Protein 1F3U (pdb70)

B-factor: mean 44.82, std 16.48, range [5.0, 97.77]

Secondary structure (DSSP, 8-state):
--TTBEE-HHHHTT-EEEEEEEEHHHHHHHTT--TT-EEEEEEEEEETTEEEEEEEE-HHHHT---TT---STT-SPPEEEEEEE--TTSEEEEEEEETT--EEEEEEEEEEEEEPP-/--S--EEEEEEEE--S--SEEEEEEEE-GGG---GGG-S-EEEEE--GGGG--EEEE----GGG--S--EEEE-----TTSSPEEEEESSTTS-EEEEEE-----SSEEEEEEEE-TTS-EEEEEEEEEEEEEEGGG--/--TTB-B-HHHHTT-EEEEEEEEHHHHHHHTT--TT-EEEEEEEEEETTEEEEEEEE-HHHHT---TT---SS-----EEEEEEE--TTEEEEEEEEESS--EEEEEEEEEEEEE---/---EEEEEEEE--S--SEEEEEEEEEGGG---GGG-S-EEEEE--TTS--EEEEE----PPPPGGG--EEEEE-PPPGGGSPEEEEESTTTS-EEEEEEPP----SEEEEEEEE-TTS-EEEEEEEEEEEEEEGGG-----HHHHHHHHHHH-/--TTBEE-HHHHTT-EEEEEEEEHHHHHHHTTS-TT-EEEEEEEEEETTEEEEEEEE-HHHHT---TT---SS--PPPEEEEEEE---SEEEEEEEEETT--EEEEEEEEEEEEE---/--SS---EEEEEE--SS-SEEEEEEEEEGGG---GGG-S-EEEEE--S--EEEEEEE----S--SS---EEEEEEE--GGGSPEEEEESSTTS-EEEEEEPP----SEEEEEEEE-TTS-EEEEEEEEEEEEEEGGG----SHHHHHHHHHHH-/--TTBEE-HHHHTT-EEEEEEEEHHHHHHHTT-BTTTEEEEEEEEEETTEEEEEEEE-HHHHT---TT---SS--PPPPEEEEEE--TTEEEEEEEE-TT--EEEEEEEEEEEEEPP-/-----EEEEEE--SS---EEEEEEEEGGG---GGG-S-EEEEE--GGGS--EEEE----GGG--SPPEEEE-----TTTSPEEEEESSTTS-EEEEEE-----SSEEEEEEEE-TTS-EEEEEEEEEEEEEEGGG--

Solvent-accessible surface area: 64805 Å² total; per-residue (Å²): 132,117,226,19,60,2,51,17,88,6,4,102,134,114,55,36,3,37,0,0,50,0,7,58,105,1,14,65,20,5,66,70,1,56,26,109,8,68,0,4,84,0,78,23,2,120,36,178,85,120,58,73,4,3,2,40,26,40,127,95,6,18,88,73,79,105,39,10,18,59,47,39,99,58,70,68,63,161,85,8,56,18,66,76,65,98,35,67,68,62,41,1,0,0,0,2,51,18,89,92,108,105,9,9,0,44,0,33,5,86,45,39,1,23,3,94,77,86,123,62,130,93,79,110,58,56,84,51,53,0,39,16,23,99,48,58,99,77,105,26,6,0,0,2,2,80,56,74,24,162,22,83,18,74,88,8,117,100,2,69,1,55,60,25,94,78,78,81,179,84,130,82,128,83,84,169,271,122,140,209,136,102,40,175,192,110,94,122,29,108,48,86,92,68,59,93,53,78,94,22,23,8,38,0,61,4,48,30,168,119,22,109,57,1,38,0,88,67,81,56,70,95,47,110,118,26,29,57,22,0,2,26,106,22,151,103,27,5,16,36,0,14,70,29,100,29,23,6,61,1,35,24,65,102,178,54,281,126,127,214,16,74,1,36,16,69,6,20,108,137,66,51,19,4,14,0,0,56,0,6,58,70,0,12,121,41,5,65,78,5,57,23,147,8,77,0,5,88,0,71,4,1,32,43,139,85,146,62,66,12,8,2,37,18,49,137,92,10,32,101,78,83,101,184,78,31,162,55,114,98,109,102,82,80,102,97,1,62,18,56,82,72,108,33,54,68,58,39,0,4,2,0,1,60,21,94,90,108,109,18,13,2,45,1,38,6,81,44,30,1,28,3,111,81,70,178,97,83,59,65,31,92,30,45,0,40,19,22,111,78,65,90,71,97,19,7,0,0,2,1,79,54,85,22,160,20,48,34,57,62,8,110,89,2,61,1,59,70,28,105,100,42,107,93,15,140,46,120,92,91,105,167,267,108,164,217,57,110,78,202,169,76,118,105,26,122,54,74,40,98,19,140,85,68,17,8,23,8,40,0,70,2,26,28,131,58,32,102,59,1,23,0,69,53,97,61,70,127,123,92,116,34,36,68,23,0,2,27,71,22,103,89,28,7,0,34,0,15,77,28,99,25,28,2,60,1,33,23,63,104,172,43,168,129,63,68,79,121,38,5,49,72,35,47,104,178,59,125,80,112,222,19,47,1,52,18,80,13,5,90,108,123,31,37,8,47,0,0,43,0,7,62,77,0,12,76,48,4,61,81,8,41,23,110,1,98,0,4,94,0,50,27,19,161,64,186,71,175,62,111,8,9,2,28,14,49,117,121,13,19,109,88,76,76,12,19,31,109,73,77,81,155,96,80,34,131,94,3,62,18,73,76,74,94,36,58,60,59,40,0,0,3,0,2,49,17,94,77,103,91,12,30,1,46,0,28,6,90,50,35,2,29,3,102,74,51,123,90,126,98,126,135,38,69,93,57,51,0,27,15,24,98,112,65,92,68,120,21,4,0,0,2,2,79,47,82,28,170,20,80,25,75,83,11,130,101,1,67,1,54,65,41,88,84,55,110,126,19,146,54,122,92,79,151,276,127,155,170,46,96,94,193,158,58,114,110,27,119,56,86,46,94,20,84,86,104,29,8,18,8,41,0,79,2,50,30,186,117,21,106,57,1,33,0,57,52,95,54,70,117,101,74,112,11,32,49,20,0,4,35,98,14,88,66,12,9,7,10,0,15,73,29,100,26,26,3,60,1,35,16,78,106,164,55,181,39,146,74,88,138,64,15,46,63,41,29,104,168,46,63,89,113,224,14,57,3,58,17,70,9,9,104,108,49,59,11,4,13,0,0,48,0,5,55,101,0,16,110,28,4,64,100,8,90,80,149,0,79,0,4,100,0,62,10,2,68,67,180,89,121,44,72,9,8,1,29,22,42,136,93,6,29,100,72,77,117,184,82,21,153,79,108,77,166,50,73,70,151,90,10,65,17,55,78,72,91,52,62,58,59,44,1,0,1,0,1,38,19,88,84,100,123,13,26,3,52,1,29,6,62,52,40,1,24,4,107,78,91,179,109,118,129,45,44,107,16,46,0,13,14,20,120,114,54,94,83,85,23,6,0,0,2,1,77,57,84,25,146,25,52,22,66,84,6,112,77,2,66,1,53,70,39,88,77,115,130,182,46,129,88,94,85,98,160,259,105,128,221,156,123,47,225,201,122,115,128,28,101,71,98,90,171,123,124,85,77,52,19,27,9,35,0,65,4,25,32,183,32,20,105,58,0,53,0,87,80,65,84,39,85,126,130,113,24,43,42,21,1,1,30,68,11,84,51,35,4,0,22,0,15,72,28,93,33,23,6,64,1,38,21,68,106,184,49,282

GO terms:
  GO:0006366 transcription by RNA polymerase II (P, IMP)
  GO:0005515 protein binding (F, IPI)
  GO:0006366 transcription by RNA polymerase II (P, TAS)
  GO:0006368 transcription elongation by RNA polymerase II (P, TAS)
  GO:0005654 nucleoplasm (C, TAS)
  GO:0005654 nucleoplasm (C, IDA)
  GO:0015630 microtubule cytoskeleton (C, IDA)
  GO:0045944 positive regulation of transcription by RNA polymerase II (P, IDA)
  GO:0006367 transcription initiation at RNA polymerase II promoter (P, IDA)
  GO:0006368 transcription elongation by RNA polymerase II (P, IDA)
  GO:0005634 nucleus (C, IDA)
  GO:0005634 nucleus (C, HDA)

Organism: Homo sapiens (NCBI:txid9606)

Sequence (1055 aa):
AERGELDLTGAKQNTGVWLVKVPKYLSQQWAKASGRGEVGKLRIAKTQGRTEVSFTLNEDLANIHDIGGKPASVSAPREHPFVLQSVGGQTLTVFTESSSDKLSLEGIVVQRAECRPAGPSSQNVTEYVVRVPKNTTKKYNIMAFNAADKVNFATWNQARLERDLSNKKIYQEEEMRKLREEARRKKYGIVLKEFRPEDQPWLLRVNGKSGRKFKGIKKGGVTENTSYYIFTQCPDGAFEAFPVHNWYNFTPLARHRAERGELDLTGAKQNTGVWLVKVPKYLSQQWAKASGRGEVGKLRIAKTQGRTEVSFTLNEDLANIHDIGGKPASVSAPREHPFVLQSVGGQTLTVFTESSSDKLSLEGIVVQRAECRPASSQNVTEYVVRVPKNTTKKYNIMAFNAADKVNFATWNQARLERDLSNKKIYQEEEMPRKLREEARRKKYGIVLKEFRPEDQPWLLRVNGKSGRKFKGIKKGGVTENTSYYIFTQCPDGAFEAFPVHNWYNFTPLARHRTLTAEEAEEEWERRNAERGELDLTGAKQNTGVWLVKVPKYLSQQWAKASGRGEVGKLRIAKTQGRTEVSFTLNEDLANIHDIGGKPASVSAPREHPFVLQSVGGQTLTVFTESSSDKLSLEGIVVQRAECRPAGPSSQNNVVTTEYVVRVPKNTTKKYNIMAFNAADKVNFATWNQARLERDLSNKKIYQEEEMRKLREEARRKKYGIVLKEFRPEDQPWLLRVNGKSGRKFKGIKKGGVTENTSYYIFTQCPDGAFEAFPVHNWYNFTPLARHRTLTAEEAEEEWERRNAERGELDLTGAKQNTGVWLVKVPKYLSQQWAKASGRGEVGKLRIAKTQGRTEVSFTLNEDLANIHDIGGKPASVSAPREHPFVLQSVGGQTLTVFTESSSDKLSLEGIVVQRAECRPASSQNNVVTTEYVVRVPKNTTKKYNIMAFNAADKVNFATWNQARLERDLSNKKIYQEEEMRKLREEARRKKYGIVLKEFRPEDQPWLLRVNGKSGRKFKGIKKGGVTENTSYYIFTQCPDGAFEAFPVHNWYNFTPLARHR

Radius of gyration: 37.7 Å; Cα contacts (8 Å, |Δi|>4): 2189; chains: 8; bounding box: 87×110×132 Å

Nearest PDB structures (foldseek):
  1f3u-assembly4_H  TM=9.621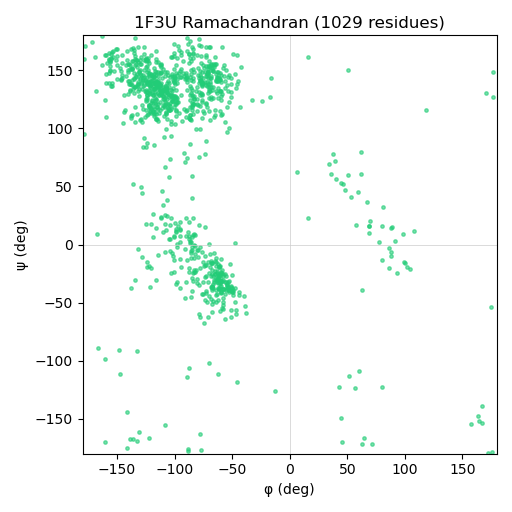E-01  e=4.665E-24  Homo sapiens
  1f3u-assembly3_F  TM=8.994E-01  e=5.515E-24  Homo sapiens
  1f3u-assembly2_D  TM=9.183E-01  e=1.255E-22  Homo sapiens
  8wak-assembly1_S  TM=7.676E-01  e=7.474E-18  Homo sapiens
  5sva-assembly1_f  TM=9.034E-01  e=1.538E-09  Saccharomyces cerevisiae

Structure (mmCIF, N/CA/C/O backbone):
data_1F3U
#
_entry.id   1F3U
#
_cell.length_a   48.015
_cell.length_b   72.290
_cell.length_c   82.266
_cell.angle_alpha   104.51
_cell.angle_beta   93.32
_cell.angle_gamma   104.32
#
_symmetry.space_group_name_H-M   'P 1'
#
loop_
_entity.id
_entity.type
_entity.pdbx_description
1 polymer 'TRANSCRIPTION INITIATION FACTOR IIF, BETA SUBUNIT'
2 polymer 'TRANSCRIPTION INITIATION FACTOR IIF, ALPHA SUBUNIT'
3 water water
#
loop_
_atom_site.group_PDB
_atom_site.id
_atom_site.type_symbol
_atom_site.label_atom_id
_atom_site.label_alt_id
_atom_site.label_comp_id
_atom_site.label_asym_id
_atom_site.label_entity_id
_atom_site.label_seq_id
_atom_site.pdbx_PDB_ins_code
_atom_site.Cartn_x
_atom_site.Cartn_y
_atom_site.Cartn_z
_atom_site.occupancy
_atom_site.B_iso_or_equiv
_atom_site.auth_seq_id
_atom_site.auth_comp_id
_atom_site.auth_asym_id
_atom_site.auth_atom_id
_atom_site.pdbx_PDB_model_num
ATOM 1 N N . ALA A 1 1 ? 11.706 -18.017 6.143 1.00 62.10 2 ALA A N 1
ATOM 2 C CA . ALA A 1 1 ? 11.884 -16.593 5.735 1.00 54.89 2 ALA A CA 1
ATOM 3 C C . ALA A 1 1 ? 13.243 -16.367 5.078 1.00 51.58 2 ALA A C 1
ATOM 4 O O . ALA A 1 1 ? 14.173 -15.867 5.710 1.00 58.49 2 ALA A O 1
ATOM 6 N N . GLU A 1 2 ? 13.357 -16.730 3.806 1.00 41.08 3 GLU A N 1
ATOM 7 C CA . GLU A 1 2 ? 14.612 -16.549 3.090 1.00 40.34 3 GLU A CA 1
ATOM 8 C C . GLU A 1 2 ? 14.619 -15.255 2.287 1.00 37.13 3 GLU A C 1
ATOM 9 O O . GLU A 1 2 ? 13.582 -14.623 2.102 1.00 37.15 3 GLU A O 1
ATOM 15 N N . ARG A 1 3 ? 15.796 -14.873 1.809 1.00 35.48 4 ARG A N 1
ATOM 16 C CA . ARG A 1 3 ? 15.944 -13.663 1.010 1.00 37.43 4 ARG A CA 1
ATOM 17 C C . ARG A 1 3 ? 15.082 -13.761 -0.253 1.00 36.14 4 ARG A C 1
ATOM 18 O O . ARG A 1 3 ? 15.114 -14.777 -0.946 1.00 33.73 4 ARG A O 1
ATOM 26 N N . GLY A 1 4 ? 14.318 -12.708 -0.539 1.00 34.11 5 GLY A N 1
ATOM 27 C CA . GLY A 1 4 ? 13.480 -12.690 -1.728 1.00 32.82 5 GLY A CA 1
ATOM 28 C C . GLY A 1 4 ? 12.089 -13.277 -1.566 1.00 36.95 5 GLY A C 1
ATOM 29 O O . GLY A 1 4 ? 11.267 -13.212 -2.485 1.00 32.72 5 GLY A O 1
ATOM 30 N N . GLU A 1 5 ? 11.811 -13.857 -0.407 1.00 30.36 6 GLU A N 1
ATOM 31 C CA . GLU A 1 5 ? 10.499 -14.444 -0.176 1.00 28.99 6 GLU A CA 1
ATOM 32 C C . GLU A 1 5 ? 9.499 -13.443 0.405 1.00 35.32 6 GLU A C 1
ATOM 33 O O . GLU A 1 5 ? 9.852 -12.590 1.227 1.00 39.77 6 GLU A O 1
ATOM 39 N N . LEU A 1 6 ? 8.250 -13.553 -0.036 1.00 31.93 7 LEU A N 1
ATOM 40 C CA . LEU A 1 6 ? 7.179 -12.683 0.442 1.00 37.35 7 LEU A CA 1
ATOM 41 C C . LEU A 1 6 ? 6.352 -13.391 1.522 1.00 36.48 7 LEU A C 1
ATOM 42 O O . LEU A 1 6 ? 5.707 -14.407 1.246 1.00 37.94 7 LEU A O 1
ATOM 47 N N . ASP A 1 7 ? 6.374 -12.860 2.745 1.00 33.81 8 ASP A N 1
ATOM 48 C CA . ASP A 1 7 ? 5.601 -13.449 3.848 1.00 34.76 8 ASP A CA 1
ATOM 49 C C . ASP A 1 7 ? 4.117 -13.233 3.547 1.00 42.91 8 ASP A C 1
ATOM 50 O O . ASP A 1 7 ? 3.682 -12.099 3.358 1.00 38.76 8 ASP A O 1
ATOM 55 N N . LEU A 1 8 ? 3.338 -14.314 3.537 1.00 36.21 9 LEU A N 1
ATOM 56 C CA . LEU A 1 8 ? 1.920 -14.233 3.176 1.00 38.52 9 LEU A CA 1
ATOM 57 C C . LEU A 1 8 ? 0.846 -14.262 4.271 1.00 47.44 9 LEU A C 1
ATOM 58 O O . LEU A 1 8 ? -0.336 -14.056 3.983 1.00 43.64 9 LEU A O 1
ATOM 63 N N . THR A 1 9 ? 1.247 -14.507 5.511 1.00 48.76 10 THR A N 1
ATOM 64 C CA . THR A 1 9 ? 0.302 -14.582 6.625 1.00 54.92 10 THR A CA 1
ATOM 65 C C . THR A 1 9 ? -0.837 -13.560 6.571 1.00 51.23 10 THR A C 1
ATOM 66 O O . THR A 1 9 ? -2.011 -13.926 6.646 1.00 54.86 10 THR A O 1
ATOM 70 N N . GLY A 1 10 ? -0.486 -12.285 6.433 1.00 46.60 11 GLY A N 1
ATOM 71 C CA . GLY A 1 10 ? -1.487 -11.235 6.393 1.00 45.15 11 GLY A CA 1
ATOM 72 C C . GLY A 1 10 ? -2.639 -11.414 5.422 1.00 42.67 11 GLY A C 1
ATOM 73 O O . GLY A 1 10 ? -3.806 -11.387 5.819 1.00 49.41 11 GLY A O 1
ATOM 74 N N . ALA A 1 11 ? -2.315 -11.597 4.147 1.00 49.08 12 ALA A N 1
ATOM 75 C CA . ALA A 1 11 ? -3.330 -11.759 3.112 1.00 51.49 12 ALA A CA 1
ATOM 76 C C . ALA A 1 11 ? -4.279 -12.926 3.352 1.00 55.01 12 ALA A C 1
ATOM 77 O O . ALA A 1 11 ? -5.495 -12.767 3.269 1.00 50.72 12 ALA A O 1
ATOM 79 N N . LYS A 1 12 ? -3.724 -14.099 3.646 1.00 54.59 13 LYS A N 1
ATOM 80 C CA . LYS A 1 12 ? -4.540 -15.285 3.875 1.00 61.28 13 LYS A CA 1
ATOM 81 C C . LYS A 1 12 ? -5.248 -15.250 5.224 1.00 63.38 13 LYS A C 1
ATOM 82 O O . LYS A 1 12 ? -6.210 -15.988 5.442 1.00 67.82 13 LYS A O 1
ATOM 88 N N . GLN A 1 13 ? -4.762 -14.410 6.135 1.00 60.64 14 GLN A N 1
ATOM 89 C CA . GLN A 1 13 ? -5.401 -14.268 7.442 1.00 59.03 14 GLN A CA 1
ATOM 90 C C . GLN A 1 13 ? -6.594 -13.357 7.195 1.00 56.37 14 GLN A C 1
ATOM 91 O O . GLN A 1 13 ? -7.454 -13.184 8.054 1.00 60.32 14 GLN A O 1
ATOM 97 N N . ASN A 1 14 ? -6.624 -12.776 6.000 1.00 46.33 15 ASN A N 1
ATOM 98 C CA . ASN A 1 14 ? -7.681 -11.866 5.594 1.00 50.00 15 ASN A CA 1
ATOM 99 C C . ASN A 1 14 ? -7.740 -10.665 6.537 1.00 42.75 15 ASN A C 1
ATOM 100 O O . ASN A 1 14 ? -8.814 -10.265 6.984 1.00 47.35 15 ASN A O 1
ATOM 105 N N . THR A 1 15 ? -6.571 -10.108 6.846 1.00 44.94 16 THR A N 1
ATOM 106 C CA . THR A 1 15 ? -6.474 -8.936 7.716 1.00 42.18 16 THR A CA 1
ATOM 107 C C . THR A 1 15 ? -6.875 -7.737 6.861 1.00 41.63 16 THR A C 1
ATOM 108 O O . THR A 1 15 ? -6.357 -7.565 5.757 1.00 41.57 16 THR A O 1
ATOM 112 N N . GLY A 1 16 ? -7.786 -6.911 7.368 1.00 35.04 17 GLY A N 1
ATOM 113 C CA . GLY A 1 16 ? -8.251 -5.772 6.595 1.00 36.07 17 GLY A CA 1
ATOM 114 C C . GLY A 1 16 ? -7.748 -4.402 6.997 1.00 36.06 17 GLY A C 1
ATOM 115 O O . GLY A 1 16 ? -7.534 -4.120 8.174 1.00 32.73 17 GLY A O 1
ATOM 116 N N . VAL A 1 17 ? -7.561 -3.538 6.006 1.00 27.34 18 VAL A N 1
ATOM 117 C CA . VAL A 1 17 ? -7.093 -2.180 6.265 1.00 25.93 18 VAL A CA 1
ATOM 118 C C . VAL A 1 17 ? -7.921 -1.189 5.447 1.00 26.29 18 VAL A C 1
ATOM 119 O O . VAL A 1 17 ? -8.642 -1.582 4.527 1.00 27.08 18 VAL A O 1
ATOM 123 N N . TRP A 1 18 ? -7.832 0.093 5.797 1.00 23.89 19 TRP A N 1
ATOM 124 C CA . TRP A 1 18 ? -8.527 1.153 5.063 1.00 21.53 19 TRP A CA 1
ATOM 125 C C . TRP A 1 18 ? -7.468 1.944 4.283 1.00 26.36 19 TRP A C 1
ATOM 126 O O . TRP A 1 18 ? -6.341 2.109 4.749 1.00 23.93 19 TRP A O 1
ATOM 137 N N . LEU A 1 19 ? -7.832 2.418 3.093 1.00 24.19 20 LEU A N 1
ATOM 138 C CA . LEU A 1 19 ? -6.930 3.226 2.264 1.00 22.34 20 LEU A CA 1
ATOM 139 C C . LEU A 1 19 ? -7.590 4.599 2.206 1.00 26.28 20 LEU A C 1
ATOM 140 O O . LEU A 1 19 ? -8.679 4.743 1.660 1.00 25.31 20 LEU A O 1
ATOM 145 N N . VAL A 1 20 ? -6.928 5.620 2.743 1.00 20.10 21 VAL A N 1
ATOM 146 C CA . VAL A 1 20 ? -7.541 6.943 2.825 1.00 21.82 21 VAL A CA 1
ATOM 147 C C . VAL A 1 20 ? -6.767 8.085 2.167 1.00 23.93 21 VAL A C 1
ATOM 148 O O . VAL A 1 20 ? -5.573 8.230 2.405 1.00 23.04 21 VAL A O 1
ATOM 152 N N . LYS A 1 21 ? -7.455 8.895 1.353 1.00 22.07 22 LYS A N 1
ATOM 153 C CA . LYS A 1 21 ? -6.838 10.062 0.710 1.00 23.42 22 LYS A CA 1
ATOM 154 C C . LYS A 1 21 ? -6.896 11.218 1.724 1.00 24.98 22 LYS A C 1
ATOM 155 O O . LYS A 1 21 ? -7.969 11.609 2.152 1.00 29.13 22 LYS A O 1
ATOM 161 N N . VAL A 1 22 ? -5.737 11.761 2.087 1.00 25.83 23 VAL A N 1
ATOM 162 C CA . VAL A 1 22 ? -5.651 12.820 3.095 1.00 25.50 23 VAL A CA 1
ATOM 163 C C . VAL A 1 22 ? -5.079 14.139 2.579 1.00 26.16 23 VAL A C 1
ATOM 164 O O . VAL A 1 22 ? -4.047 14.150 1.899 1.00 29.19 23 VAL A O 1
ATOM 168 N N . PRO A 1 23 ? -5.735 15.269 2.913 1.00 30.76 24 PRO A N 1
ATOM 169 C CA . PRO A 1 23 ? -5.272 16.592 2.480 1.00 31.05 24 PRO A CA 1
ATOM 170 C C . PRO A 1 23 ? -3.881 16.841 3.040 1.00 37.57 24 PRO A C 1
ATOM 171 O O . PRO A 1 23 ? -3.598 16.481 4.184 1.00 30.70 24 PRO A O 1
ATOM 175 N N . LYS A 1 24 ? -3.016 17.469 2.256 1.00 33.65 25 LYS A N 1
ATOM 176 C CA . LYS A 1 24 ? -1.655 17.725 2.713 1.00 37.35 25 LYS A CA 1
ATOM 177 C C . LYS A 1 24 ? -1.546 18.534 4.005 1.00 36.76 25 LYS A C 1
ATOM 178 O O . LYS A 1 24 ? -0.679 18.259 4.836 1.00 36.79 25 LYS A O 1
ATOM 184 N N . TYR A 1 25 ? -2.412 19.524 4.192 1.00 31.91 26 TYR A N 1
ATOM 185 C CA . TYR A 1 25 ? -2.301 20.335 5.404 1.00 38.04 26 TYR A CA 1
ATOM 186 C C . TYR A 1 25 ? -2.621 19.507 6.653 1.00 38.65 26 TYR A C 1
ATOM 187 O O . TYR A 1 25 ? -2.018 19.715 7.707 1.00 36.57 26 TYR A O 1
ATOM 196 N N . LEU A 1 26 ? -3.547 18.557 6.531 1.00 33.59 27 LEU A N 1
ATOM 197 C CA . LEU A 1 26 ? -3.916 17.714 7.668 1.00 32.64 27 LEU A CA 1
ATOM 198 C C . LEU A 1 26 ? -2.781 16.742 8.020 1.00 31.25 27 LEU A C 1
ATOM 199 O O . LEU A 1 26 ? -2.451 16.560 9.197 1.00 26.98 27 LEU A O 1
ATOM 204 N N . SER A 1 27 ? -2.177 16.113 7.010 1.00 29.30 28 SER A N 1
ATOM 205 C CA . SER A 1 27 ? -1.064 15.213 7.270 1.00 24.90 28 SER A CA 1
ATOM 206 C C . SER A 1 27 ? 0.115 16.015 7.819 1.00 33.37 28 SER A C 1
ATOM 207 O O . SER A 1 27 ? 0.904 15.503 8.602 1.00 27.33 28 SER A O 1
ATOM 210 N N . GLN A 1 28 ? 0.235 17.281 7.418 1.00 28.58 29 GLN A N 1
ATOM 211 C CA . GLN A 1 28 ? 1.319 18.108 7.937 1.00 29.94 29 GLN A CA 1
ATOM 212 C C . GLN A 1 28 ? 1.065 18.371 9.424 1.00 27.48 29 GLN A C 1
ATOM 213 O O . GLN A 1 28 ? 1.998 18.391 10.230 1.00 33.55 29 GLN A O 1
ATOM 219 N N . GLN A 1 29 ? -0.201 18.541 9.784 1.00 28.86 30 GLN A N 1
ATOM 220 C CA . GLN A 1 29 ? -0.574 18.780 11.176 1.00 29.29 30 GLN A CA 1
ATOM 221 C C . GLN A 1 29 ? -0.296 17.516 11.998 1.00 29.23 30 GLN A C 1
ATOM 222 O O . GLN A 1 29 ? 0.117 17.602 13.160 1.00 27.79 30 GLN A O 1
ATOM 228 N N . TRP A 1 30 ? -0.520 16.345 11.399 1.00 24.56 31 TRP A N 1
ATOM 229 C CA . TRP A 1 30 ? -0.271 15.076 12.093 1.00 26.48 31 TRP A CA 1
ATOM 230 C C . TRP A 1 30 ? 1.209 14.939 12.448 1.00 30.21 31 TRP A C 1
ATOM 231 O O . TRP A 1 30 ? 1.575 14.290 13.430 1.00 23.83 31 TRP A O 1
ATOM 242 N N . ALA A 1 31 ? 2.062 15.560 11.642 1.00 27.65 32 ALA A N 1
ATOM 243 C CA . ALA A 1 31 ? 3.490 15.498 11.869 1.00 29.81 32 ALA A CA 1
ATOM 244 C C . ALA A 1 31 ? 3.899 16.256 13.128 1.00 29.74 32 ALA A C 1
ATOM 245 O O . ALA A 1 31 ? 5.004 16.056 13.637 1.00 32.59 32 ALA A O 1
ATOM 247 N N . LYS A 1 32 ? 3.006 17.109 13.635 1.00 28.89 33 LYS A N 1
ATOM 248 C CA . LYS A 1 32 ? 3.286 17.896 14.839 1.00 30.13 33 LYS A CA 1
ATOM 249 C C . LYS A 1 32 ? 2.931 17.160 16.135 1.00 34.08 33 LYS A C 1
ATOM 250 O O . LYS A 1 32 ? 3.029 17.717 17.240 1.00 32.11 33 LYS A O 1
ATOM 256 N N . ALA A 1 33 ? 2.519 15.902 16.007 1.00 27.73 34 ALA A N 1
ATOM 257 C CA . ALA A 1 33 ? 2.166 15.108 17.172 1.00 23.72 34 ALA A CA 1
ATOM 258 C C . ALA A 1 33 ? 3.403 14.845 18.016 1.00 26.75 34 ALA A C 1
ATOM 259 O O . ALA A 1 33 ? 4.522 14.855 17.510 1.00 28.83 34 ALA A O 1
ATOM 261 N N . SER A 1 34 ? 3.187 14.596 19.303 1.00 29.36 35 SER A N 1
ATOM 262 C CA . SER A 1 34 ? 4.281 14.296 20.217 1.00 29.85 35 SER A CA 1
ATOM 263 C C . SER A 1 34 ? 3.839 13.207 21.192 1.00 25.16 35 SER A C 1
ATOM 264 O O . SER A 1 34 ? 2.745 12.659 21.072 1.00 26.23 35 SER A O 1
ATOM 267 N N . GLY A 1 35 ? 4.689 12.885 22.163 1.00 29.96 36 GLY A N 1
ATOM 268 C CA . GLY A 1 35 ? 4.321 11.865 23.126 1.00 26.68 36 GLY A CA 1
ATOM 269 C C . GLY A 1 35 ? 3.959 10.538 22.481 1.00 26.86 36 GLY A C 1
ATOM 270 O O . GLY A 1 35 ? 4.761 9.983 21.732 1.00 27.15 36 GLY A O 1
ATOM 271 N N . ARG A 1 36 ? 2.751 10.040 22.750 1.00 29.43 37 ARG A N 1
ATOM 272 C CA . ARG A 1 36 ? 2.306 8.751 22.194 1.00 23.72 37 ARG A CA 1
ATOM 273 C C . ARG A 1 36 ? 2.081 8.760 20.690 1.00 26.21 37 ARG A C 1
ATOM 274 O O . ARG A 1 36 ? 1.967 7.698 20.064 1.00 27.15 37 ARG A O 1
ATOM 282 N N . GLY A 1 37 ? 2.013 9.951 20.110 1.00 27.60 38 GLY A N 1
ATOM 283 C CA . GLY A 1 37 ? 1.791 10.045 18.677 1.00 24.16 38 GLY A CA 1
ATOM 284 C C . GLY A 1 37 ? 0.325 10.089 18.281 1.00 22.74 38 GLY A C 1
ATOM 285 O O . GLY A 1 37 ? -0.010 9.897 17.106 1.00 24.02 38 GLY A O 1
ATOM 286 N N . GLU A 1 38 ? -0.556 10.354 19.236 1.00 22.45 39 GLU A N 1
ATOM 287 C CA . GLU A 1 38 ? -2.006 10.412 18.933 1.00 21.28 39 GLU A CA 1
ATOM 288 C C . GLU A 1 38 ? -2.332 11.703 18.202 1.00 24.59 39 GLU A C 1
ATOM 289 O O . GLU A 1 38 ? -1.757 12.747 18.509 1.00 25.51 39 GLU A O 1
ATOM 295 N N . VAL A 1 39 ? -3.269 11.651 17.246 1.00 19.33 40 VAL A N 1
ATOM 296 C CA . VAL A 1 39 ? -3.619 12.859 16.499 1.00 22.70 40 VAL A CA 1
ATOM 297 C C . VAL A 1 39 ? -5.109 13.177 16.576 1.00 23.06 40 VAL A C 1
ATOM 298 O O . VAL A 1 39 ? -5.530 14.285 16.251 1.00 23.61 40 VAL A O 1
ATOM 302 N N . GLY A 1 40 ? -5.902 12.209 17.014 1.00 18.48 41 GLY A N 1
ATOM 303 C CA . GLY A 1 40 ? -7.338 12.442 17.073 1.00 24.69 41 GLY A CA 1
ATOM 304 C C . GLY A 1 40 ? -8.173 11.182 17.061 1.00 26.99 41 GLY A C 1
ATOM 305 O O . GLY A 1 40 ? -7.699 10.127 17.450 1.00 22.72 41 GLY A O 1
ATOM 306 N N . LYS A 1 41 ? -9.413 11.287 16.588 1.00 21.62 42 LYS A N 1
ATOM 307 C CA . LYS A 1 41 ? -10.327 10.140 16.607 1.00 18.02 42 LYS A CA 1
ATOM 308 C C . LYS A 1 41 ? -11.096 9.961 15.302 1.00 23.98 42 LYS A C 1
ATOM 309 O O . LYS A 1 41 ? -11.487 10.932 14.661 1.00 25.24 42 LYS A O 1
ATOM 315 N N . LEU A 1 42 ? -11.300 8.700 14.935 1.00 22.15 43 LEU A N 1
ATOM 316 C CA . LEU A 1 42 ? -12.063 8.347 13.740 1.00 23.11 43 LEU A CA 1
ATOM 317 C C . LEU A 1 42 ? -13.428 7.930 14.284 1.00 28.35 43 LEU A C 1
ATOM 318 O O . LEU A 1 42 ? -13.510 7.101 15.184 1.00 24.27 43 LEU A O 1
ATOM 323 N N . ARG A 1 43 ? -14.496 8.501 13.737 1.00 24.47 44 ARG A N 1
ATOM 324 C CA . ARG A 1 43 ? -15.843 8.204 14.213 1.00 24.92 44 ARG A CA 1
ATOM 325 C C . ARG A 1 43 ? -16.691 7.597 13.102 1.00 26.86 44 ARG A C 1
ATOM 326 O O . ARG A 1 43 ? -16.704 8.121 12.001 1.00 26.91 44 ARG A O 1
ATOM 334 N N . ILE A 1 44 ? -17.358 6.482 13.393 1.00 24.58 45 ILE A N 1
ATOM 335 C CA . ILE A 1 44 ? -18.252 5.826 12.429 1.00 23.23 45 ILE A CA 1
ATOM 336 C C . ILE A 1 44 ? -19.648 5.785 13.069 1.00 26.34 45 ILE A C 1
ATOM 337 O O . ILE A 1 44 ? -19.866 5.078 14.058 1.00 30.52 45 ILE A O 1
ATOM 342 N N . ALA A 1 45 ? -20.584 6.531 12.496 1.00 28.21 46 ALA A N 1
ATOM 343 C CA . ALA A 1 45 ? -21.937 6.598 13.035 1.00 34.05 46 ALA A CA 1
ATOM 344 C C . ALA A 1 45 ? -22.932 6.043 12.026 1.00 26.87 46 ALA A C 1
ATOM 345 O O . ALA A 1 45 ? -23.032 6.542 10.906 1.00 33.27 46 ALA A O 1
ATOM 347 N N . LYS A 1 46 ? -23.658 5.019 12.458 1.00 28.26 47 LYS A N 1
ATOM 348 C CA . LYS A 1 46 ? -24.642 4.334 11.619 1.00 37.06 47 LYS A CA 1
ATOM 349 C C . LYS A 1 46 ? -26.087 4.521 12.046 1.00 41.58 47 LYS A C 1
ATOM 350 O O . LYS A 1 46 ? -26.434 4.318 13.212 1.00 35.96 47 LYS A O 1
ATOM 356 N N . THR A 1 47 ? -26.924 4.877 11.077 1.00 41.00 48 THR A N 1
ATOM 357 C CA . THR A 1 47 ? -28.357 5.053 11.287 1.00 43.86 48 THR A CA 1
ATOM 358 C C . THR A 1 47 ? -29.018 4.092 10.300 1.00 49.23 48 THR A C 1
ATOM 359 O O . THR A 1 47 ? -28.345 3.225 9.739 1.00 49.80 48 THR A O 1
ATOM 363 N N . GLN A 1 48 ? -30.322 4.234 10.081 1.00 55.55 49 GLN A N 1
ATOM 364 C CA . GLN A 1 48 ? -31.005 3.354 9.137 1.00 64.43 49 GLN A CA 1
ATOM 365 C C . GLN A 1 48 ? -30.485 3.566 7.722 1.00 62.80 49 GLN A C 1
ATOM 366 O O . GLN A 1 48 ? -30.648 4.641 7.145 1.00 65.77 49 GLN A O 1
ATOM 372 N N . GLY A 1 49 ? -29.858 2.532 7.172 1.00 64.21 50 GLY A N 1
ATOM 373 C CA . GLY A 1 49 ? -29.320 2.621 5.828 1.00 68.25 50 GLY A CA 1
ATOM 374 C C . GLY A 1 49 ? -28.581 3.921 5.582 1.00 68.36 50 GLY A C 1
ATOM 375 O O . GLY A 1 49 ? -28.867 4.634 4.618 1.00 68.44 50 GLY A O 1
ATOM 376 N N . ARG A 1 50 ? -27.631 4.235 6.459 1.00 64.88 51 ARG A N 1
ATOM 377 C CA . ARG A 1 50 ? -26.849 5.460 6.332 1.00 57.44 51 ARG A CA 1
ATOM 378 C C . ARG A 1 50 ? -25.658 5.424 7.288 1.00 52.48 51 ARG A C 1
ATOM 379 O O . ARG A 1 50 ? -25.806 5.094 8.467 1.00 45.98 51 ARG A O 1
ATOM 387 N N . THR A 1 51 ? -24.479 5.757 6.766 1.00 50.78 52 THR A N 1
ATOM 388 C CA . THR A 1 51 ? -23.250 5.759 7.559 1.00 46.46 52 THR A CA 1
ATOM 389 C C . THR A 1 51 ? -22.482 7.060 7.376 1.00 43.33 52 THR A C 1
ATOM 390 O O . THR A 1 51 ? -22.295 7.527 6.256 1.00 46.44 52 THR A O 1
ATOM 394 N N . GLU A 1 52 ? -22.032 7.639 8.485 1.00 31.34 53 GLU A N 1
ATOM 395 C CA . GLU A 1 52 ? -21.289 8.888 8.437 1.00 29.46 53 GLU A CA 1
ATOM 396 C C . GLU A 1 52 ? -19.928 8.647 9.102 1.00 33.19 53 GLU A C 1
ATOM 397 O O . GLU A 1 52 ? -19.874 8.259 10.270 1.00 34.54 53 GLU A O 1
ATOM 403 N N . VAL A 1 53 ? -18.848 8.845 8.351 1.00 32.10 54 VAL A N 1
ATOM 404 C CA . VAL A 1 53 ? -17.497 8.650 8.881 1.00 27.59 54 VAL A CA 1
ATOM 405 C C . VAL A 1 53 ? -16.782 9.985 8.905 1.00 28.20 54 VAL A C 1
ATOM 406 O O . VAL A 1 53 ? -16.911 10.787 7.976 1.00 28.66 54 VAL A O 1
ATOM 410 N N . SER A 1 54 ? -16.035 10.239 9.980 1.00 24.94 55 SER A N 1
ATOM 411 C CA . SER A 1 54 ? -15.300 11.490 10.081 1.00 27.65 55 SER A CA 1
ATOM 412 C C . SER A 1 54 ? -14.096 11.342 10.985 1.00 23.54 55 SER A C 1
ATOM 413 O O . SER A 1 54 ? -13.989 10.370 11.739 1.00 27.35 55 SER A O 1
ATOM 416 N N . PHE A 1 55 ? -13.208 12.324 10.901 1.00 27.33 56 PHE A N 1
ATOM 417 C CA . PHE A 1 55 ? -12.009 12.364 11.728 1.00 24.64 56 PHE A CA 1
ATOM 418 C C . PHE A 1 55 ? -11.954 13.716 12.422 1.00 23.39 56 PHE A C 1
ATOM 419 O O . PHE A 1 55 ? -12.184 14.755 11.803 1.00 25.75 56 PHE A O 1
ATOM 427 N N . THR A 1 56 ? -11.628 13.717 13.712 1.00 20.75 57 THR A N 1
ATOM 428 C CA . THR A 1 56 ? -11.550 14.980 14.437 1.00 19.34 57 THR A CA 1
ATOM 429 C C . THR A 1 56 ? -10.195 15.026 15.152 1.00 24.58 57 THR A C 1
ATOM 430 O O . THR A 1 56 ? -9.781 14.049 15.751 1.00 24.64 57 THR A O 1
ATOM 434 N N . LEU A 1 57 ? -9.490 16.146 15.061 1.00 21.06 58 LEU A N 1
ATOM 435 C CA . LEU A 1 57 ? -8.190 16.259 15.729 1.00 19.97 58 LEU A CA 1
ATOM 436 C C . LEU A 1 57 ? -8.354 16.288 17.258 1.00 20.26 58 LEU A C 1
ATOM 437 O O . LEU A 1 57 ? -9.404 16.701 17.765 1.00 25.52 58 LEU A O 1
ATOM 442 N N . ASN A 1 58 ? -7.313 15.871 17.989 1.00 20.07 59 ASN A N 1
ATOM 443 C CA . ASN A 1 58 ? -7.405 15.928 19.435 1.00 21.96 59 ASN A CA 1
ATOM 444 C C . ASN A 1 58 ? -7.148 17.361 19.909 1.00 21.73 59 ASN A C 1
ATOM 445 O O . ASN A 1 58 ? -6.773 18.229 19.124 1.00 26.78 59 ASN A O 1
ATOM 450 N N . GLU A 1 59 ? -7.366 17.605 21.198 1.00 28.37 60 GLU A N 1
ATOM 451 C CA . GLU A 1 59 ? -7.194 18.952 21.739 1.00 27.87 60 GLU A CA 1
ATOM 452 C C . GLU A 1 59 ? -5.808 19.538 21.488 1.00 30.22 60 GLU A C 1
ATOM 453 O O . GLU A 1 59 ? -5.687 20.707 21.130 1.00 33.19 60 GLU A O 1
ATOM 459 N N . ASP A 1 60 ? -4.767 18.733 21.660 1.00 27.95 61 ASP A N 1
ATOM 460 C CA . ASP A 1 60 ? -3.408 19.217 21.447 1.00 30.69 61 ASP A CA 1
ATOM 461 C C . ASP A 1 60 ? -3.190 19.753 20.034 1.00 32.92 61 ASP A C 1
ATOM 462 O O . ASP A 1 60 ? -2.781 20.907 19.860 1.00 27.04 61 ASP A O 1
ATOM 467 N N . LEU A 1 61 ? -3.470 18.937 19.019 1.00 24.43 62 LEU A N 1
ATOM 468 C CA . LEU A 1 61 ? -3.280 19.390 17.643 1.00 23.45 62 LEU A CA 1
ATOM 469 C C . LEU A 1 61 ? -4.288 20.448 17.202 1.00 25.93 62 LEU A C 1
ATOM 470 O O . LEU A 1 61 ? -4.001 21.236 16.298 1.00 26.88 62 LEU A O 1
ATOM 475 N N . ALA A 1 62 ? -5.458 20.476 17.832 1.00 25.58 63 ALA A N 1
ATOM 476 C CA . ALA A 1 62 ? -6.472 21.453 17.472 1.00 28.48 63 ALA A CA 1
ATOM 477 C C . ALA A 1 62 ? -6.049 22.843 17.933 1.00 30.06 63 ALA A C 1
ATOM 478 O O . ALA A 1 62 ? -6.608 23.840 17.490 1.00 32.43 63 ALA A O 1
ATOM 480 N N . ASN A 1 63 ? -5.051 22.896 18.816 1.00 27.46 64 ASN A N 1
ATOM 481 C CA . ASN A 1 63 ? -4.577 24.171 19.346 1.00 32.58 64 ASN A CA 1
ATOM 482 C C . ASN A 1 63 ? -3.202 24.607 18.883 1.00 29.43 64 ASN A C 1
ATOM 483 O O . ASN A 1 63 ? -2.633 25.561 19.419 1.00 30.84 64 ASN A O 1
ATOM 488 N N . ILE A 1 64 ? -2.659 23.917 17.889 1.00 27.40 65 ILE A N 1
ATOM 489 C CA . ILE A 1 64 ? -1.367 24.308 17.344 1.00 32.10 65 ILE A CA 1
ATOM 490 C C . ILE A 1 64 ? -1.691 24.957 16.005 1.00 40.17 65 ILE A C 1
ATOM 491 O O . ILE A 1 64 ? -2.220 24.304 15.106 1.00 42.90 65 ILE A O 1
ATOM 496 N N . HIS A 1 65 ? -1.383 26.246 15.875 1.00 43.67 66 HIS A N 1
ATOM 497 C CA . HIS A 1 65 ? -1.706 26.976 14.650 1.00 47.36 66 HIS A CA 1
ATOM 498 C C . HIS A 1 65 ? -0.536 27.503 13.836 1.00 46.15 66 HIS A C 1
ATOM 499 O O . HIS A 1 65 ? 0.576 27.660 14.333 1.00 46.32 66 HIS A O 1
ATOM 506 N N . ASP A 1 66 ? -0.815 27.779 12.569 1.00 48.06 67 ASP A N 1
ATOM 507 C CA . ASP A 1 66 ? 0.180 28.338 11.673 1.00 51.58 67 ASP A CA 1
ATOM 508 C C . ASP A 1 66 ? 0.027 29.846 11.851 1.00 45.08 67 ASP A C 1
ATOM 509 O O . ASP A 1 66 ? -0.844 30.297 12.595 1.00 43.70 67 ASP A O 1
ATOM 514 N N . ILE A 1 67 ? 0.857 30.624 11.173 1.00 47.65 68 ILE A N 1
ATOM 515 C CA . ILE A 1 67 ? 0.779 32.075 11.288 1.00 46.08 68 ILE A CA 1
ATOM 516 C C . ILE A 1 67 ? -0.643 32.550 10.970 1.00 55.92 68 ILE A C 1
ATOM 517 O O . ILE A 1 67 ? -1.006 32.717 9.808 1.00 63.51 68 ILE A O 1
ATOM 522 N N . GLY A 1 68 ? -1.439 32.758 12.014 1.00 52.72 69 GLY A N 1
ATOM 523 C CA . GLY A 1 68 ? -2.815 33.194 11.840 1.00 58.38 69 GLY A CA 1
ATOM 524 C C . GLY A 1 68 ? -3.567 33.244 13.162 1.00 62.03 69 GLY A C 1
ATOM 525 O O . GLY A 1 68 ? -4.155 34.270 13.507 1.00 54.97 69 GLY A O 1
ATOM 526 N N . GLY A 1 69 ? -3.547 32.132 13.894 1.00 63.66 70 GLY A N 1
ATOM 527 C CA . GLY A 1 69 ? -4.217 32.063 15.183 1.00 66.52 70 GLY A CA 1
ATOM 528 C C . GLY A 1 69 ? -5.720 31.843 15.175 1.00 67.95 70 GLY A C 1
ATOM 529 O O . GLY A 1 69 ? -6.368 32.055 16.203 1.00 64.17 70 GLY A O 1
ATOM 530 N N . LYS A 1 70 ? -6.260 31.413 14.036 1.00 72.98 71 LYS A N 1
ATOM 531 C CA . LYS A 1 70 ? -7.697 31.155 13.860 1.00 76.34 71 LYS A CA 1
ATOM 532 C C . LYS A 1 70 ? -8.607 32.295 14.300 1.00 77.24 71 LYS A C 1
ATOM 533 O O . LYS A 1 70 ? -8.278 33.053 15.221 1.00 78.30 71 LYS A O 1
ATOM 539 N N . PRO A 1 71 ? -9.770 32.423 13.646 1.00 75.80 72 PRO A N 1
ATOM 540 C CA . PRO A 1 71 ? -10.768 33.460 13.927 1.00 74.02 72 PRO A CA 1
ATOM 541 C C . PRO A 1 71 ? -11.879 33.244 14.962 1.00 77.58 72 PRO A C 1
ATOM 542 O O . PRO A 1 71 ? -11.641 33.141 16.169 1.00 68.73 72 PRO A O 1
ATOM 546 N N . ALA A 1 72 ? -13.102 33.209 14.437 1.00 81.14 73 ALA A N 1
ATOM 547 C CA . ALA A 1 72 ? -14.347 33.083 15.195 1.00 80.21 73 ALA A CA 1
ATOM 548 C C . ALA A 1 72 ? -14.553 31.961 16.204 1.00 77.99 73 ALA A C 1
ATOM 549 O O . ALA A 1 72 ? -14.503 30.771 15.878 1.00 81.66 73 ALA A O 1
ATOM 551 N N . SER A 1 73 ? -14.832 32.385 17.438 1.00 75.81 74 SER A N 1
ATOM 552 C CA . SER A 1 73 ? -15.101 31.500 18.563 1.00 74.66 74 SER A CA 1
ATOM 553 C C . SER A 1 73 ? -13.965 30.582 18.972 1.00 76.52 74 SER A C 1
ATOM 554 O O . SER A 1 73 ? -13.747 30.362 20.163 1.00 77.15 74 SER A O 1
ATOM 557 N N . VAL A 1 74 ? -13.240 30.050 17.991 1.00 68.78 75 VAL A N 1
ATOM 558 C CA . VAL A 1 74 ? -12.152 29.125 18.288 1.00 69.50 75 VAL A CA 1
ATOM 559 C C . VAL A 1 74 ? -12.853 27.869 18.819 1.00 72.29 75 VAL A C 1
ATOM 560 O O . VAL A 1 74 ? -12.238 26.994 19.425 1.00 78.58 75 VAL A O 1
ATOM 564 N N . SER A 1 75 ? -14.159 27.813 18.554 1.00 65.84 76 SER A N 1
ATOM 565 C CA . SER A 1 75 ? -15.064 26.734 18.961 1.00 53.14 76 SER A CA 1
ATOM 566 C C . SER A 1 75 ? -14.482 25.414 19.485 1.00 45.54 76 SER A C 1
ATOM 567 O O . SER A 1 75 ? -13.717 25.384 20.451 1.00 42.36 76 SER A O 1
ATOM 570 N N . ALA A 1 76 ? -14.908 24.322 18.857 1.00 36.13 77 ALA A N 1
ATOM 571 C CA . ALA A 1 76 ? -14.481 22.968 19.209 1.00 29.06 77 ALA A CA 1
ATOM 572 C C . ALA A 1 76 ? -13.725 22.398 18.015 1.00 30.30 77 ALA A C 1
ATOM 573 O O . ALA A 1 76 ? -13.763 22.967 16.923 1.00 35.97 77 ALA A O 1
ATOM 575 N N . PRO A 1 77 ? -13.011 21.282 18.208 1.00 30.92 78 PRO A N 1
ATOM 576 C CA . PRO A 1 77 ? -12.278 20.701 17.080 1.00 29.07 78 PRO A CA 1
ATOM 577 C C . PRO A 1 77 ? -13.239 20.461 15.909 1.00 28.14 78 PRO A C 1
ATOM 578 O O . PRO A 1 77 ? -14.360 19.999 16.102 1.00 31.94 78 PRO A O 1
ATOM 582 N N . ARG A 1 78 ? -12.782 20.793 14.706 1.00 34.21 79 ARG A N 1
ATOM 583 C CA . ARG A 1 78 ? -13.571 20.647 13.489 1.00 37.09 79 ARG A CA 1
ATOM 584 C C . ARG A 1 78 ? -13.647 19.211 12.997 1.00 36.74 79 ARG A C 1
ATOM 585 O O . ARG A 1 78 ? -12.667 18.480 13.036 1.00 34.85 79 ARG A O 1
ATOM 593 N N . GLU A 1 79 ? -14.826 18.815 12.536 1.00 32.06 80 GLU A N 1
ATOM 594 C CA . GLU A 1 79 ? -15.025 17.472 12.015 1.00 35.20 80 GLU A CA 1
ATOM 595 C C . GLU A 1 79 ? -14.643 17.441 10.534 1.00 38.81 80 GLU A C 1
ATOM 596 O O . GLU A 1 79 ? -15.103 18.277 9.757 1.00 35.52 80 GLU A O 1
ATOM 602 N N . HIS A 1 80 ? -13.787 16.494 10.150 1.00 26.41 81 HIS A N 1
ATOM 603 C CA . HIS A 1 80 ? -13.382 16.346 8.753 1.00 28.19 81 HIS A CA 1
ATOM 604 C C . HIS A 1 80 ? -14.156 15.160 8.217 1.00 30.15 81 HIS A C 1
ATOM 605 O O . HIS A 1 80 ? -13.854 14.009 8.534 1.00 28.45 81 HIS A O 1
ATOM 612 N N . PRO A 1 81 ? -15.165 15.415 7.382 1.00 33.32 82 PRO A N 1
ATOM 613 C CA . PRO A 1 81 ? -15.942 14.298 6.850 1.00 28.53 82 PRO A CA 1
ATOM 614 C C . PRO A 1 81 ? -15.218 13.448 5.810 1.00 26.31 82 PRO A C 1
ATOM 615 O O . PRO A 1 81 ? -14.374 13.936 5.051 1.00 35.59 82 PRO A O 1
ATOM 619 N N . PHE A 1 82 ? -15.543 12.161 5.814 1.00 31.06 83 PHE A N 1
ATOM 620 C CA . PHE A 1 82 ? -14.976 11.209 4.870 1.00 32.00 83 PHE A CA 1
ATOM 621 C C . PHE A 1 82 ? -16.000 10.969 3.777 1.00 36.38 83 PHE A C 1
ATOM 622 O O . PHE A 1 82 ? -17.198 10.874 4.048 1.00 35.65 83 PHE A O 1
ATOM 630 N N . VAL A 1 83 ? -15.521 10.880 2.546 1.00 34.40 84 VAL A N 1
ATOM 631 C CA . VAL A 1 83 ? -16.383 10.561 1.418 1.00 40.48 84 VAL A CA 1
ATOM 632 C C . VAL A 1 83 ? -15.966 9.131 1.110 1.00 42.58 84 VAL A C 1
ATOM 633 O O . VAL A 1 83 ? -14.823 8.877 0.726 1.00 34.49 84 VAL A O 1
ATOM 637 N N . LEU A 1 84 ? -16.885 8.196 1.321 1.00 37.24 85 LEU A N 1
ATOM 638 C CA . LEU A 1 84 ? -16.609 6.786 1.093 1.00 37.61 85 LEU A CA 1
ATOM 639 C C . LEU A 1 84 ? -16.621 6.445 -0.392 1.00 44.93 85 LEU A C 1
ATOM 640 O O . LEU A 1 84 ? -17.477 6.916 -1.142 1.00 44.84 85 LEU A O 1
ATOM 645 N N . GLN A 1 85 ? -15.667 5.617 -0.804 1.00 40.57 86 GLN A N 1
ATOM 646 C CA . GLN A 1 85 ? -15.537 5.217 -2.202 1.00 39.62 86 GLN A CA 1
ATOM 647 C C . GLN A 1 85 ? -15.518 3.691 -2.324 1.00 40.86 86 GLN A C 1
ATOM 648 O O . GLN A 1 85 ? -15.307 2.987 -1.337 1.00 44.94 86 GLN A O 1
ATOM 654 N N . SER A 1 86 ? -15.737 3.177 -3.531 1.00 50.96 87 SER A N 1
ATOM 655 C CA . SER A 1 86 ? -15.755 1.729 -3.732 1.00 54.76 87 SER A CA 1
ATOM 656 C C . SER A 1 86 ? -14.390 1.105 -4.014 1.00 49.19 87 SER A C 1
ATOM 657 O O . SER A 1 86 ? -13.472 1.774 -4.487 1.00 47.49 87 SER A O 1
ATOM 660 N N . VAL A 1 87 ? -14.282 -0.189 -3.719 1.00 51.03 88 VAL A N 1
ATOM 661 C CA . VAL A 1 87 ? -13.053 -0.953 -3.933 1.00 57.29 88 VAL A CA 1
ATOM 662 C C . VAL A 1 87 ? -13.367 -2.267 -4.665 1.00 60.10 88 VAL A C 1
ATOM 663 O O . VAL A 1 87 ? -12.466 -3.021 -5.032 1.00 57.13 88 VAL A O 1
ATOM 667 N N . GLY A 1 88 ? -14.655 -2.514 -4.890 1.00 60.15 89 GLY A N 1
ATOM 668 C CA . GLY A 1 88 ? -15.093 -3.732 -5.553 1.00 61.43 89 GLY A CA 1
ATOM 669 C C . GLY A 1 88 ? -14.472 -4.095 -6.893 1.00 64.02 89 GLY A C 1
ATOM 670 O O . GLY A 1 88 ? -14.191 -5.269 -7.144 1.00 70.11 89 GLY A O 1
ATOM 671 N N . GLY A 1 89 ? -14.263 -3.107 -7.758 1.00 59.39 90 GLY A N 1
ATOM 672 C CA . GLY A 1 89 ? -13.687 -3.385 -9.062 1.00 60.43 90 GLY A CA 1
ATOM 673 C C . GLY A 1 89 ? -12.172 -3.437 -9.079 1.00 65.27 90 GLY A C 1
ATOM 674 O O . GLY A 1 89 ? -11.546 -2.958 -10.026 1.00 67.79 90 GLY A O 1
ATOM 675 N N . GLN A 1 90 ? -11.579 -4.027 -8.043 1.00 53.48 91 GLN A N 1
ATOM 676 C CA . GLN A 1 90 ? -10.126 -4.122 -7.954 1.00 50.50 91 GLN A CA 1
ATOM 677 C C . GLN A 1 90 ? -9.700 -4.769 -6.642 1.00 46.48 91 GLN A C 1
ATOM 678 O O . GLN A 1 90 ? -10.374 -4.623 -5.624 1.00 47.70 91 GLN A O 1
ATOM 684 N N . THR A 1 91 ? -8.579 -5.482 -6.667 1.00 40.15 92 THR A N 1
ATOM 685 C CA . THR A 1 91 ? -8.061 -6.110 -5.459 1.00 40.48 92 THR A CA 1
ATOM 686 C C . THR A 1 91 ? -6.806 -5.352 -5.037 1.00 34.59 92 THR A C 1
ATOM 687 O O . THR A 1 91 ? -5.778 -5.393 -5.710 1.00 32.98 92 THR A O 1
ATOM 691 N N . LEU A 1 92 ? -6.901 -4.638 -3.924 1.00 33.55 93 LEU A N 1
ATOM 692 C CA . LEU A 1 92 ? -5.765 -3.873 -3.433 1.00 30.05 93 LEU A CA 1
ATOM 693 C C . LEU A 1 92 ? -5.209 -4.504 -2.160 1.00 35.50 93 LEU A C 1
ATOM 694 O O . LEU A 1 92 ? -5.937 -4.727 -1.197 1.00 36.88 93 LEU A O 1
ATOM 699 N N . THR A 1 93 ? -3.918 -4.804 -2.163 1.00 27.29 94 THR A N 1
ATOM 700 C CA . THR A 1 93 ? -3.286 -5.394 -0.991 1.00 29.16 94 THR A CA 1
ATOM 701 C C . THR A 1 93 ? -2.128 -4.512 -0.569 1.00 33.71 94 THR A C 1
ATOM 702 O O . THR A 1 93 ? -1.621 -3.722 -1.361 1.00 30.47 94 THR A O 1
ATOM 706 N N . VAL A 1 94 ? -1.730 -4.626 0.690 1.00 25.67 95 VAL A N 1
ATOM 707 C CA . VAL A 1 94 ? -0.628 -3.829 1.193 1.00 23.80 95 VAL A CA 1
ATOM 708 C C . VAL A 1 94 ? 0.571 -4.712 1.482 1.00 24.60 95 VAL A C 1
ATOM 709 O O . VAL A 1 94 ? 0.440 -5.767 2.117 1.00 28.88 95 VAL A O 1
ATOM 713 N N . PHE A 1 95 ? 1.739 -4.307 1.001 1.00 25.95 96 PHE A N 1
ATOM 714 C CA . PHE A 1 95 ? 2.933 -5.072 1.313 1.00 29.62 96 PHE A CA 1
ATOM 715 C C . PHE A 1 95 ? 3.967 -4.086 1.823 1.00 31.02 96 PHE A C 1
ATOM 716 O O . PHE A 1 95 ? 4.039 -2.945 1.361 1.00 28.69 96 PHE A O 1
ATOM 724 N N . THR A 1 96 ? 4.731 -4.521 2.815 1.00 28.15 97 THR A N 1
ATOM 725 C CA . THR A 1 96 ? 5.751 -3.677 3.410 1.00 28.26 97 THR A CA 1
ATOM 726 C C . THR A 1 96 ? 7.154 -4.177 3.109 1.00 29.40 97 THR A C 1
ATOM 727 O O . THR A 1 96 ? 7.372 -5.365 2.857 1.00 31.17 97 THR A O 1
ATOM 731 N N . GLU A 1 97 ? 8.099 -3.248 3.133 1.00 32.61 98 GLU A N 1
ATOM 732 C CA . GLU A 1 97 ? 9.501 -3.563 2.914 1.00 36.06 98 GLU A CA 1
ATOM 733 C C . GLU A 1 97 ? 10.223 -2.920 4.087 1.00 39.76 98 GLU A C 1
ATOM 734 O O . GLU A 1 97 ? 10.315 -1.700 4.176 1.00 40.21 98 GLU A O 1
ATOM 740 N N . SER A 1 98 ? 10.706 -3.754 5.000 1.00 37.68 99 SER A N 1
ATOM 741 C CA . SER A 1 98 ? 11.396 -3.273 6.193 1.00 33.89 99 SER A CA 1
ATOM 742 C C . SER A 1 98 ? 12.828 -2.835 5.897 1.00 47.11 99 SER A C 1
ATOM 743 O O . SER A 1 98 ? 13.342 -3.050 4.800 1.00 46.73 99 SER A O 1
ATOM 746 N N . SER A 1 99 ? 13.464 -2.211 6.886 1.00 51.46 100 SER A N 1
ATOM 747 C CA . SER A 1 99 ? 14.837 -1.734 6.740 1.00 60.86 100 SER A CA 1
ATOM 748 C C . SER A 1 99 ? 15.796 -2.892 6.470 1.00 61.99 100 SER A C 1
ATOM 749 O O . SER A 1 99 ? 16.853 -2.710 5.861 1.00 64.38 100 SER A O 1
ATOM 752 N N . SER A 1 100 ? 15.420 -4.082 6.928 1.00 66.75 101 SER A N 1
ATOM 753 C CA . SER A 1 100 ? 16.242 -5.272 6.743 1.00 64.52 101 SER A CA 1
ATOM 754 C C . SER A 1 100 ? 15.928 -5.984 5.427 1.00 65.73 101 SER A C 1
ATOM 755 O O . SER A 1 100 ? 16.370 -7.108 5.204 1.00 59.49 101 SER A O 1
ATOM 758 N N . ASP A 1 101 ? 15.157 -5.324 4.567 1.00 56.01 102 ASP A N 1
ATOM 759 C CA . ASP A 1 101 ? 14.781 -5.872 3.263 1.00 56.34 102 ASP A CA 1
ATOM 760 C C . ASP A 1 101 ? 13.684 -6.927 3.265 1.00 47.92 102 ASP A C 1
ATOM 761 O O . ASP A 1 101 ? 13.337 -7.457 2.210 1.00 47.99 102 ASP A O 1
ATOM 766 N N . LYS A 1 102 ? 13.134 -7.226 4.436 1.00 34.86 103 LYS A N 1
ATOM 767 C CA . LYS A 1 102 ? 12.081 -8.230 4.540 1.00 35.52 103 LYS A CA 1
ATOM 768 C C . LYS A 1 102 ? 10.804 -7.724 3.862 1.00 40.06 103 LYS A C 1
ATOM 769 O O . LYS A 1 102 ? 10.422 -6.567 4.038 1.00 38.67 103 LYS A O 1
ATOM 775 N N . LEU A 1 103 ? 10.158 -8.587 3.081 1.00 35.15 104 LEU A N 1
ATOM 776 C CA . LEU A 1 103 ? 8.923 -8.218 2.385 1.00 28.79 104 LEU A CA 1
ATOM 777 C C . LEU A 1 103 ? 7.778 -9.042 2.942 1.00 31.37 104 LEU A C 1
ATOM 778 O O . LEU A 1 103 ? 7.903 -10.253 3.092 1.00 34.56 104 LEU A O 1
ATOM 783 N N . SER A 1 104 ? 6.655 -8.390 3.226 1.00 29.64 105 SER A N 1
ATOM 784 C CA . SER A 1 104 ? 5.510 -9.091 3.781 1.00 29.44 105 SER A CA 1
ATOM 785 C C . SER A 1 104 ? 4.174 -8.524 3.330 1.00 29.48 105 SER A C 1
ATOM 786 O O . SER A 1 104 ? 4.028 -7.307 3.190 1.00 28.85 105 SER A O 1
ATOM 789 N N . LEU A 1 105 ? 3.201 -9.404 3.094 1.00 28.92 106 LEU A N 1
ATOM 790 C CA . LEU A 1 105 ? 1.849 -8.976 2.717 1.00 29.55 106 LEU A CA 1
ATOM 791 C C . LEU A 1 105 ? 1.113 -8.738 4.037 1.00 38.07 106 LEU A C 1
ATOM 792 O O . LEU A 1 105 ? 0.763 -9.682 4.742 1.00 39.90 106 LEU A O 1
ATOM 797 N N . GLU A 1 106 ? 0.873 -7.473 4.358 1.00 31.31 107 GLU A N 1
ATOM 798 C CA . GLU A 1 106 ? 0.238 -7.101 5.625 1.00 36.08 107 GLU A CA 1
ATOM 799 C C . GLU A 1 106 ? -1.281 -7.207 5.726 1.00 40.65 107 GLU A C 1
ATOM 800 O O . GLU A 1 106 ? -1.820 -7.432 6.807 1.00 45.91 107 GLU A O 1
ATOM 806 N N . GLY A 1 107 ? -1.974 -7.028 4.613 1.00 33.35 108 GLY A N 1
ATOM 807 C CA . GLY A 1 107 ? -3.419 -7.106 4.653 1.00 32.01 108 GLY A CA 1
ATOM 808 C C . GLY A 1 107 ? -4.046 -6.685 3.345 1.00 34.74 108 GLY A C 1
ATOM 809 O O . GLY A 1 107 ? -3.342 -6.330 2.398 1.00 32.98 108 GLY A O 1
ATOM 810 N N . ILE A 1 108 ? -5.374 -6.726 3.310 1.00 32.04 109 ILE A N 1
ATOM 811 C CA . ILE A 1 108 ? -6.154 -6.361 2.136 1.00 28.07 109 ILE A CA 1
ATOM 812 C C . ILE A 1 108 ? -6.991 -5.107 2.395 1.00 32.38 109 ILE A C 1
ATOM 813 O O . ILE A 1 108 ? -7.535 -4.929 3.491 1.00 29.94 109 ILE A O 1
ATOM 818 N N . VAL A 1 109 ? -7.094 -4.241 1.390 1.00 25.58 110 VAL A N 1
ATOM 819 C CA . VAL A 1 109 ? -7.881 -3.018 1.521 1.00 25.40 110 VAL A CA 1
ATOM 820 C C . VAL A 1 109 ? -9.370 -3.328 1.464 1.00 31.29 110 VAL A C 1
ATOM 821 O O . VAL A 1 109 ? -9.885 -3.739 0.418 1.00 32.53 110 VAL A O 1
ATOM 825 N N . VAL A 1 110 ? -10.067 -3.117 2.576 1.00 26.70 111 VAL A N 1
ATOM 826 C CA . VAL A 1 110 ? -11.500 -3.392 2.612 1.00 31.80 111 VAL A CA 1
ATOM 827 C C . VAL A 1 110 ? -12.395 -2.156 2.491 1.00 36.30 111 VAL A C 1
ATOM 828 O O . VAL A 1 110 ? -13.612 -2.273 2.311 1.00 32.82 111 VAL A O 1
ATOM 832 N N . GLN A 1 111 ? -11.801 -0.969 2.579 1.00 28.03 112 GLN A N 1
ATOM 833 C CA . GLN A 1 111 ? -12.554 0.269 2.464 1.00 29.25 112 GLN A CA 1
ATOM 834 C C . GLN A 1 111 ? -11.648 1.399 1.974 1.00 28.18 112 GLN A C 1
ATOM 835 O O . GLN A 1 111 ? -10.494 1.495 2.399 1.00 27.95 112 GLN A O 1
ATOM 841 N N . ARG A 1 112 ? -12.170 2.227 1.070 1.00 27.28 113 ARG A N 1
ATOM 842 C CA . ARG A 1 112 ? -11.454 3.387 0.537 1.00 28.94 113 ARG A CA 1
ATOM 843 C C . ARG A 1 112 ? -12.278 4.626 0.870 1.00 31.12 113 ARG A C 1
ATOM 844 O O . ARG A 1 112 ? -13.514 4.582 0.899 1.00 30.45 113 ARG A O 1
ATOM 852 N N . ALA A 1 113 ? -11.601 5.739 1.115 1.00 27.22 114 ALA A N 1
ATOM 853 C CA . ALA A 1 113 ? -12.296 6.968 1.437 1.00 30.32 114 ALA A CA 1
ATOM 854 C C . ALA A 1 113 ? -11.394 8.165 1.210 1.00 31.88 114 ALA A C 1
ATOM 855 O O . ALA A 1 113 ? -10.177 8.020 1.100 1.00 28.56 114 ALA A O 1
ATOM 857 N N . GLU A 1 114 ? -12.002 9.346 1.128 1.00 26.82 115 GLU A N 1
ATOM 858 C CA . GLU A 1 114 ? -11.253 10.574 0.961 1.00 28.09 115 GLU A CA 1
ATOM 859 C C . GLU A 1 114 ? -11.646 11.501 2.113 1.00 25.37 115 GLU A C 1
ATOM 860 O O . GLU A 1 114 ? -12.820 11.777 2.326 1.00 33.10 115 GLU A O 1
ATOM 866 N N . CYS A 1 115 ? -10.652 11.960 2.862 1.00 27.05 116 CYS A N 1
ATOM 867 C CA . CYS A 1 115 ? -10.894 12.866 3.976 1.00 26.42 116 CYS A CA 1
ATOM 868 C C . CYS A 1 115 ? -10.960 14.292 3.413 1.00 31.07 116 CYS A C 1
ATOM 869 O O . CYS A 1 115 ? -9.995 14.781 2.834 1.00 35.31 116 CYS A O 1
ATOM 872 N N . ARG A 1 116 ? -12.102 14.948 3.579 1.00 36.45 117 ARG A N 1
ATOM 873 C CA . ARG A 1 116 ? -12.286 16.302 3.062 1.00 45.49 117 ARG A CA 1
ATOM 874 C C . ARG A 1 116 ? -11.888 17.383 4.058 1.00 45.19 117 ARG A C 1
ATOM 875 O O . ARG A 1 116 ? -12.025 17.206 5.266 1.00 41.20 117 ARG A O 1
ATOM 883 N N . PRO A 1 117 ? -11.380 18.523 3.561 1.00 46.63 118 PRO A N 1
ATOM 884 C CA . PRO A 1 117 ? -10.990 19.595 4.479 1.00 51.14 118 PRO A CA 1
ATOM 885 C C . PRO A 1 117 ? -12.213 20.003 5.306 1.00 49.18 118 PRO A C 1
ATOM 886 O O . PRO A 1 117 ? -13.351 19.857 4.858 1.00 54.78 118 PRO A O 1
ATOM 890 N N . ALA A 1 118 ? -11.990 20.503 6.514 1.00 56.96 119 ALA A N 1
ATOM 891 C CA . ALA A 1 118 ? -13.111 20.907 7.352 1.00 58.41 119 ALA A CA 1
ATOM 892 C C . ALA A 1 118 ? -13.528 22.339 7.033 1.00 63.46 119 ALA A C 1
ATOM 893 O O . ALA A 1 118 ? -14.700 22.541 6.643 1.00 62.88 119 ALA A O 1
ATOM 896 N N . GLY B 2 4 ? -28.879 14.923 14.134 1.00 67.37 5 GLY B N 1
ATOM 897 C CA . GLY B 2 4 ? -29.948 14.549 13.165 1.00 66.70 5 GLY B CA 1
ATOM 898 C C . GLY B 2 4 ? -30.829 13.416 13.658 1.00 65.10 5 GLY B C 1
ATOM 899 O O . GLY B 2 4 ? -31.885 13.661 14.249 1.00 65.21 5 GLY B O 1
ATOM 900 N N . PRO B 2 5 ? -30.415 12.155 13.439 1.00 57.82 6 PRO B N 1
ATOM 901 C CA . PRO B 2 5 ? -31.177 10.976 13.862 1.00 56.61 6 PRO B CA 1
ATOM 902 C C . PRO B 2 5 ? -31.351 10.909 15.372 1.00 49.35 6 PRO B C 1
ATOM 903 O O . PRO B 2 5 ? -30.421 11.227 16.119 1.00 50.95 6 PRO B O 1
ATOM 907 N N . SER B 2 6 ? -32.536 10.499 15.821 1.00 41.11 7 SER B N 1
ATOM 908 C CA . SER B 2 6 ? -32.796 10.393 17.257 1.00 29.20 7 SER B CA 1
ATOM 909 C C . SER B 2 6 ? -31.913 9.347 17.911 1.00 34.48 7 SER B C 1
ATOM 910 O O . SER B 2 6 ? -31.605 9.448 19.093 1.00 30.69 7 SER B O 1
ATOM 913 N N . SER B 2 7 ? -31.515 8.336 17.147 1.00 28.12 8 SER B N 1
ATOM 914 C CA . SER B 2 7 ? -30.670 7.280 17.689 1.00 27.06 8 SER B CA 1
ATOM 915 C C . SER B 2 7 ? -29.646 6.834 16.654 1.00 35.43 8 SER B C 1
ATOM 916 O O . SER B 2 7 ? -29.937 6.818 15.458 1.00 33.31 8 SER B O 1
ATOM 919 N N . GLN B 2 8 ? -28.444 6.488 17.108 1.00 30.02 9 GLN B N 1
ATOM 920 C CA . GLN B 2 8 ? -27.406 6.012 16.199 1.00 31.90 9 GLN B CA 1
ATOM 921 C C . GLN B 2 8 ? -26.379 5.148 16.920 1.00 33.59 9 GLN B C 1
ATOM 922 O O . GLN B 2 8 ? -26.127 5.333 18.108 1.00 28.77 9 GLN B O 1
ATOM 928 N N . ASN B 2 9 ? -25.806 4.184 16.201 1.00 23.60 10 ASN B N 1
ATOM 929 C CA . ASN B 2 9 ? -24.815 3.298 16.783 1.00 24.71 10 ASN B CA 1
ATOM 930 C C . ASN B 2 9 ? -23.472 3.864 16.349 1.00 26.33 10 ASN B C 1
ATOM 931 O O . ASN B 2 9 ? -23.227 4.067 15.163 1.00 31.59 10 ASN B O 1
ATOM 936 N N . VAL B 2 10 ? -22.605 4.124 17.321 1.00 24.75 11 VAL B N 1
ATOM 937 C CA . VAL B 2 10 ? -21.329 4.745 17.029 1.00 25.79 11 VAL B CA 1
ATOM 938 C C . VAL B 2 10 ? -20.115 3.946 17.467 1.00 27.42 11 VAL B C 1
ATOM 939 O O . VAL B 2 10 ? -20.098 3.350 18.541 1.00 30.38 11 VAL B O 1
ATOM 943 N N . THR B 2 11 ? -19.106 3.934 16.604 1.00 29.13 12 THR B N 1
ATOM 944 C CA . THR B 2 11 ? -17.851 3.270 16.896 1.00 22.18 12 THR B CA 1
ATOM 945 C C . THR B 2 11 ? -16.786 4.354 16.729 1.00 23.23 12 THR B C 1
ATOM 946 O O . THR B 2 11 ? -16.751 5.043 15.716 1.00 29.34 12 THR B O 1
ATOM 950 N N . GLU B 2 12 ? -15.933 4.514 17.734 1.00 24.96 13 GLU B N 1
ATOM 951 C CA . GLU B 2 12 ? -14.882 5.528 17.666 1.00 26.14 13 GLU B CA 1
ATOM 952 C C . GLU B 2 12 ? -13.519 4.895 17.944 1.00 28.24 13 GLU B C 1
ATOM 953 O O . GLU B 2 12 ? -13.409 3.973 18.759 1.00 27.12 13 GLU B O 1
ATOM 959 N N . TYR B 2 13 ? -12.485 5.387 17.264 1.00 24.30 14 TYR B N 1
ATOM 960 C CA . TYR B 2 13 ? -11.141 4.842 17.417 1.00 24.08 14 TYR B CA 1
ATOM 961 C C . TYR B 2 13 ? -10.085 5.929 17.574 1.00 24.36 14 TYR B C 1
ATOM 962 O O . TYR B 2 13 ? -10.108 6.921 16.855 1.00 22.88 14 TYR B O 1
ATOM 971 N N . VAL B 2 14 ? -9.163 5.748 18.513 1.00 20.56 15 VAL B N 1
ATOM 972 C CA . VAL B 2 14 ? -8.049 6.681 18.635 1.00 22.42 15 VAL B CA 1
ATOM 973 C C . VAL B 2 14 ? -7.181 6.435 17.387 1.00 22.72 15 VAL B C 1
ATOM 974 O O . VAL B 2 14 ? -7.056 5.294 16.930 1.00 23.30 15 VAL B O 1
ATOM 978 N N . VAL B 2 15 ? -6.595 7.494 16.829 1.00 17.72 16 VAL B N 1
ATOM 979 C CA . VAL B 2 15 ? -5.723 7.362 15.675 1.00 19.02 16 VAL B CA 1
ATOM 980 C C . VAL B 2 15 ? -4.332 7.869 16.060 1.00 23.26 16 VAL B C 1
ATOM 981 O O . VAL B 2 15 ? -4.225 8.964 16.608 1.00 19.53 16 VAL B O 1
ATOM 985 N N . ARG B 2 16 ? -3.307 7.062 15.806 1.00 18.21 17 ARG B N 1
ATOM 986 C CA . ARG B 2 16 ? -1.904 7.451 16.035 1.00 19.77 17 ARG B CA 1
ATOM 987 C C . ARG B 2 16 ? -1.228 7.511 14.667 1.00 21.87 17 ARG B C 1
ATOM 988 O O . ARG B 2 16 ? -1.597 6.763 13.755 1.00 20.93 17 ARG B O 1
ATOM 996 N N . VAL B 2 17 ? -0.245 8.401 14.506 1.00 17.55 18 VAL B N 1
ATOM 997 C CA . VAL B 2 17 ? 0.491 8.488 13.247 1.00 17.91 18 VAL B CA 1
ATOM 998 C C . VAL B 2 17 ? 1.955 8.378 13.654 1.00 22.59 18 VAL B C 1
ATOM 999 O O . VAL B 2 17 ? 2.606 9.377 13.986 1.00 25.33 18 VAL B O 1
ATOM 1003 N N . PRO B 2 18 ? 2.485 7.149 13.657 1.00 22.45 19 PRO B N 1
ATOM 1004 C CA . PRO B 2 18 ? 3.885 6.943 14.051 1.00 23.76 19 PRO B CA 1
ATOM 1005 C C . PRO B 2 18 ? 4.927 7.599 13.164 1.00 25.61 19 PRO B C 1
ATOM 1006 O O . PRO B 2 18 ? 4.769 7.681 11.941 1.00 27.30 19 PRO B O 1
ATOM 1010 N N . LYS B 2 19 ? 6.000 8.072 13.798 1.00 27.12 20 LYS B N 1
ATOM 1011 C CA . LYS B 2 19 ? 7.118 8.687 13.082 1.00 31.53 20 LYS B CA 1
ATOM 1012 C C . LYS B 2 19 ? 8.189 7.612 13.011 1.00 39.90 20 LYS B C 1
ATOM 1013 O O . LYS B 2 19 ? 9.072 7.635 12.157 1.00 45.03 20 LYS B O 1
ATOM 1019 N N . ASN B 2 20 ? 8.091 6.685 13.955 1.00 36.53 21 ASN B N 1
ATOM 1020 C CA . ASN B 2 20 ? 8.981 5.548 14.070 1.00 56.05 21 ASN B CA 1
ATOM 1021 C C . ASN B 2 20 ? 8.421 4.449 13.190 1.00 61.37 21 ASN B C 1
ATOM 1022 O O . ASN B 2 20 ? 7.358 3.897 13.466 1.00 60.73 21 ASN B O 1
ATOM 1027 N N . THR B 2 21 ? 9.131 4.143 12.119 1.00 60.96 22 THR B N 1
ATOM 1028 C CA . THR B 2 21 ? 8.689 3.100 11.219 1.00 63.24 22 THR B CA 1
ATOM 1029 C C . THR B 2 21 ? 9.868 2.603 10.400 1.00 55.86 22 THR B C 1
ATOM 1030 O O . THR B 2 21 ? 10.406 3.323 9.561 1.00 47.32 22 THR B O 1
ATOM 1034 N N . THR B 2 22 ? 10.296 1.379 10.679 1.00 57.04 23 THR B N 1
ATOM 1035 C CA . THR B 2 22 ? 11.395 0.793 9.934 1.00 46.88 23 THR B CA 1
ATOM 1036 C C . THR B 2 22 ? 10.804 0.116 8.707 1.00 51.32 23 THR B C 1
ATOM 1037 O O . THR B 2 22 ? 11.504 -0.572 7.967 1.00 48.55 23 THR B O 1
ATOM 1041 N N . LYS B 2 23 ? 9.506 0.328 8.500 1.00 43.67 24 LYS B N 1
ATOM 1042 C CA . LYS B 2 23 ? 8.794 -0.260 7.371 1.00 44.28 24 LYS B CA 1
ATOM 1043 C C . LYS B 2 23 ? 8.192 0.779 6.434 1.00 40.48 24 LYS B C 1
ATOM 1044 O O . LYS B 2 23 ? 7.725 1.833 6.870 1.00 46.47 24 LYS B O 1
ATOM 1050 N N . LYS B 2 24 ? 8.210 0.472 5.143 1.00 41.52 25 LYS B N 1
ATOM 1051 C CA . LYS B 2 24 ? 7.612 1.340 4.136 1.00 39.21 25 LYS B CA 1
ATOM 1052 C C . LYS B 2 24 ? 6.363 0.568 3.707 1.00 42.73 25 LYS B C 1
ATOM 1053 O O . LYS B 2 24 ? 6.433 -0.646 3.540 1.00 30.90 25 LYS B O 1
ATOM 1059 N N . TYR B 2 25 ? 5.225 1.250 3.563 1.00 29.99 26 TYR B N 1
ATOM 1060 C CA . TYR B 2 25 ? 3.978 0.586 3.155 1.00 27.05 26 TYR B CA 1
ATOM 1061 C C . TYR B 2 25 ? 3.677 0.860 1.693 1.00 25.73 26 TYR B C 1
ATOM 1062 O O . TYR B 2 25 ? 3.645 2.010 1.270 1.00 30.91 26 TYR B O 1
ATOM 1071 N N . ASN B 2 26 ? 3.441 -0.209 0.933 1.00 25.16 27 ASN B N 1
ATOM 1072 C CA . ASN B 2 26 ? 3.170 -0.082 -0.494 1.00 25.92 27 ASN B CA 1
ATOM 1073 C C . ASN B 2 26 ? 1.859 -0.744 -0.872 1.00 25.35 27 ASN B C 1
ATOM 1074 O O . ASN B 2 26 ? 1.348 -1.586 -0.144 1.00 30.53 27 ASN B O 1
ATOM 1079 N N . ILE B 2 27 ? 1.323 -0.362 -2.029 1.00 23.33 28 ILE B N 1
ATOM 1080 C CA . ILE B 2 27 ? 0.090 -0.951 -2.520 1.00 25.83 28 ILE B CA 1
ATOM 1081 C C . ILE B 2 27 ? 0.434 -1.879 -3.692 1.00 26.26 28 ILE B C 1
ATOM 1082 O O . ILE B 2 27 ? 1.225 -1.523 -4.568 1.00 28.61 28 ILE B O 1
ATOM 1087 N N . MET B 2 28 ? -0.130 -3.082 -3.653 1.00 27.23 29 MET B N 1
ATOM 1088 C CA . MET B 2 28 ? 0.033 -4.102 -4.696 1.00 26.44 29 MET B CA 1
ATOM 1089 C C . MET B 2 28 ? -1.390 -4.265 -5.228 1.00 25.95 29 MET B C 1
ATOM 1090 O O . MET B 2 28 ? -2.249 -4.830 -4.552 1.00 28.38 29 MET B O 1
ATOM 1095 N N . ALA B 2 29 ? -1.649 -3.766 -6.438 1.00 29.11 30 ALA B N 1
ATOM 1096 C CA . ALA B 2 29 ? -2.990 -3.839 -6.999 1.00 28.76 30 ALA B CA 1
ATOM 1097 C C . ALA B 2 29 ? -3.159 -4.845 -8.135 1.00 28.03 30 ALA B C 1
ATOM 1098 O O . ALA B 2 29 ? -2.327 -4.909 -9.034 1.00 33.45 30 ALA B O 1
ATOM 1100 N N . PHE B 2 30 ? -4.233 -5.626 -8.080 1.00 32.76 31 PHE B N 1
ATOM 1101 C CA . PHE B 2 30 ? -4.519 -6.595 -9.138 1.00 34.57 31 PHE B CA 1
ATOM 1102 C C . PHE B 2 30 ? -5.822 -6.229 -9.835 1.00 36.32 31 PHE B C 1
ATOM 1103 O O . PHE B 2 30 ? -6.758 -5.721 -9.218 1.00 36.40 31 PHE B O 1
ATOM 1111 N N . ASN B 2 31 ? -5.882 -6.493 -11.135 1.00 39.99 32 ASN B N 1
ATOM 1112 C CA . ASN B 2 31 ? -7.085 -6.201 -11.898 1.00 36.00 32 ASN B CA 1
ATOM 1113 C C . ASN B 2 31 ? -8.104 -7.297 -11.630 1.00 38.52 32 ASN B C 1
ATOM 1114 O O . ASN B 2 31 ? -7.756 -8.474 -11.567 1.00 39.30 32 ASN B O 1
ATOM 1119 N N . ALA B 2 32 ? -9.364 -6.911 -11.467 1.00 36.06 33 ALA B N 1
ATOM 1120 C CA . ALA B 2 32 ? -10.417 -7.887 -11.203 1.00 42.48 33 ALA B CA 1
ATOM 1121 C C . ALA B 2 32 ? -10.466 -9.000 -12.253 1.00 44.32 33 ALA B C 1
ATOM 1122 O O . ALA B 2 32 ? -10.767 -10.148 -11.930 1.00 43.15 33 ALA B O 1
ATOM 1124 N N . ALA B 2 33 ? -10.157 -8.665 -13.502 1.00 46.21 34 ALA B N 1
ATOM 1125 C CA . ALA B 2 33 ? -10.195 -9.645 -14.589 1.00 47.04 34 ALA B CA 1
ATOM 1126 C C . ALA B 2 33 ? -9.223 -10.811 -14.425 1.00 49.31 34 ALA B C 1
ATOM 1127 O O . ALA B 2 33 ? -9.473 -11.908 -14.926 1.00 46.92 34 ALA B O 1
ATOM 1129 N N . ASP B 2 34 ? -8.117 -10.578 -13.723 1.00 42.55 35 ASP B N 1
ATOM 1130 C CA . ASP B 2 34 ? -7.120 -11.620 -13.514 1.00 43.38 35 ASP B CA 1
ATOM 1131 C C . ASP B 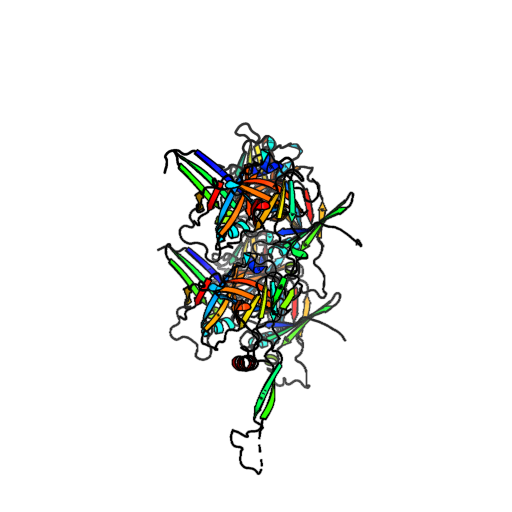2 34 ? -7.482 -12.564 -12.364 1.00 46.65 35 ASP B C 1
ATOM 1132 O O . ASP B 2 34 ? -6.758 -13.520 -12.077 1.00 44.79 35 ASP B O 1
ATOM 1137 N N . LYS B 2 35 ? -8.613 -12.284 -11.719 1.00 50.24 36 LYS B N 1
ATOM 1138 C CA . LYS B 2 35 ? -9.131 -13.081 -10.605 1.00 50.23 36 LYS B CA 1
ATOM 1139 C C . LYS B 2 35 ? -8.066 -13.697 -9.697 1.00 48.49 36 LYS B C 1
ATOM 1140 O O . LYS B 2 35 ? -7.881 -14.916 -9.669 1.00 54.17 36 LYS B O 1
ATOM 1146 N N . VAL B 2 36 ? -7.379 -12.853 -8.939 1.00 46.62 37 VAL B N 1
ATOM 1147 C CA . VAL B 2 36 ? -6.341 -13.333 -8.035 1.00 44.35 37 VAL B CA 1
ATOM 1148 C C . VAL B 2 36 ? -6.960 -13.803 -6.716 1.00 47.32 37 VAL B C 1
ATOM 1149 O O . VAL B 2 36 ? -7.736 -13.083 -6.089 1.00 53.42 37 VAL B O 1
ATOM 1153 N N . ASN B 2 37 ? -6.629 -15.029 -6.318 1.00 48.51 38 ASN B N 1
ATOM 1154 C CA . ASN B 2 37 ? -7.135 -15.608 -5.076 1.00 49.99 38 ASN B CA 1
ATOM 1155 C C . ASN B 2 37 ? -5.974 -16.053 -4.190 1.00 47.99 38 ASN B C 1
ATOM 1156 O O . ASN B 2 37 ? -5.263 -17.008 -4.507 1.00 47.73 38 ASN B O 1
ATOM 1161 N N . PHE B 2 38 ? -5.797 -15.363 -3.070 1.00 43.72 39 PHE B N 1
ATOM 1162 C CA . PHE B 2 38 ? -4.711 -15.663 -2.145 1.00 54.64 39 PHE B CA 1
ATOM 1163 C C . PHE B 2 38 ? -4.765 -17.023 -1.455 1.00 51.86 39 PHE B C 1
ATOM 1164 O O . PHE B 2 38 ? -3.737 -17.527 -1.000 1.00 59.01 39 PHE B O 1
ATOM 1172 N N . ALA B 2 39 ? -5.950 -17.617 -1.371 1.00 56.12 40 ALA B N 1
ATOM 1173 C CA . ALA B 2 39 ? -6.083 -18.917 -0.721 1.00 56.93 40 ALA B CA 1
ATOM 1174 C C . ALA B 2 39 ? -5.239 -19.964 -1.443 1.00 58.22 40 ALA B C 1
ATOM 1175 O O . ALA B 2 39 ? -4.770 -20.929 -0.834 1.00 58.10 40 ALA B O 1
ATOM 1177 N N . THR B 2 40 ? -5.037 -19.761 -2.741 1.00 59.26 41 THR B N 1
ATOM 1178 C CA . THR B 2 40 ? -4.251 -20.688 -3.547 1.00 55.55 41 THR B CA 1
ATOM 1179 C C . THR B 2 40 ? -2.744 -20.458 -3.429 1.00 51.01 41 THR B C 1
ATOM 1180 O O . THR B 2 40 ? -1.952 -21.259 -3.925 1.00 48.41 41 THR B O 1
ATOM 1184 N N . TRP B 2 41 ? -2.348 -19.370 -2.776 1.00 44.61 42 TRP B N 1
ATOM 1185 C CA . TRP B 2 41 ? -0.928 -19.059 -2.605 1.00 45.75 42 TRP B CA 1
ATOM 1186 C C . TRP B 2 41 ? -0.308 -19.860 -1.464 1.00 45.79 42 TRP B C 1
ATOM 1187 O O . TRP B 2 41 ? -0.669 -19.683 -0.302 1.00 46.84 42 TRP B O 1
ATOM 1198 N N . ASN B 2 42 ? 0.627 -20.740 -1.802 1.00 44.40 43 ASN B N 1
ATOM 1199 C CA . ASN B 2 42 ? 1.299 -21.551 -0.799 1.00 41.64 43 ASN B CA 1
ATOM 1200 C C . ASN B 2 42 ? 2.636 -20.905 -0.451 1.00 44.62 43 ASN B C 1
ATOM 1201 O O . ASN B 2 42 ? 3.098 -20.983 0.686 1.00 42.86 43 ASN B O 1
ATOM 1206 N N . GLN B 2 43 ? 3.243 -20.257 -1.443 1.00 39.30 44 GLN B N 1
ATOM 1207 C CA . GLN B 2 43 ? 4.528 -19.584 -1.280 1.00 41.10 44 GLN B CA 1
ATOM 1208 C C . GLN B 2 43 ? 4.640 -18.516 -2.366 1.00 36.59 44 GLN B C 1
ATOM 1209 O O . GLN B 2 43 ? 3.943 -18.583 -3.377 1.00 39.82 44 GLN B O 1
ATOM 1215 N N . ALA B 2 44 ? 5.509 -17.531 -2.160 1.00 37.34 45 ALA B N 1
ATOM 1216 C CA . ALA B 2 44 ? 5.684 -16.483 -3.156 1.00 31.32 45 ALA B CA 1
ATOM 1217 C C . ALA B 2 44 ? 7.015 -15.762 -3.000 1.00 35.31 45 ALA B C 1
ATOM 1218 O O . ALA B 2 44 ? 7.537 -15.624 -1.888 1.00 31.62 45 ALA B O 1
ATOM 1220 N N . ARG B 2 45 ? 7.576 -15.334 -4.128 1.00 28.21 46 ARG B N 1
ATOM 1221 C CA . ARG B 2 45 ? 8.822 -14.583 -4.125 1.00 29.69 46 ARG B CA 1
ATOM 1222 C C . ARG B 2 45 ? 8.503 -13.219 -4.736 1.00 29.79 46 ARG B C 1
ATOM 1223 O O . ARG B 2 45 ? 7.655 -13.121 -5.620 1.00 32.31 46 ARG B O 1
ATOM 1231 N N . LEU B 2 46 ? 9.162 -12.170 -4.252 1.00 29.30 47 LEU B N 1
ATOM 1232 C CA . LEU B 2 46 ? 8.953 -10.827 -4.786 1.00 24.96 47 LEU B CA 1
ATOM 1233 C C . LEU B 2 46 ? 10.339 -10.207 -4.876 1.00 31.90 47 LEU B C 1
ATOM 1234 O O . LEU B 2 46 ? 10.989 -9.936 -3.859 1.00 32.62 47 LEU B O 1
ATOM 1239 N N . GLU B 2 47 ? 10.807 -10.010 -6.106 1.00 27.62 48 GLU B N 1
ATOM 1240 C CA . GLU B 2 47 ? 12.138 -9.466 -6.328 1.00 26.24 48 GLU B CA 1
ATOM 1241 C C . GLU B 2 47 ? 12.163 -8.417 -7.438 1.00 29.36 48 GLU B C 1
ATOM 1242 O O . GLU B 2 47 ? 11.339 -8.443 -8.353 1.00 30.88 48 GLU B O 1
ATOM 1248 N N . ARG B 2 48 ? 13.103 -7.479 -7.337 1.00 35.86 49 ARG B N 1
ATOM 1249 C CA . ARG B 2 48 ? 13.245 -6.435 -8.349 1.00 26.24 49 ARG B CA 1
ATOM 1250 C C . ARG B 2 48 ? 13.794 -7.078 -9.614 1.00 33.17 49 ARG B C 1
ATOM 1251 O O . ARG B 2 48 ? 14.782 -7.802 -9.559 1.00 32.84 49 ARG B O 1
ATOM 1259 N N . ASP B 2 49 ? 13.154 -6.803 -10.745 1.00 32.33 50 ASP B N 1
ATOM 1260 C CA . ASP B 2 49 ? 13.586 -7.331 -12.040 1.00 34.58 50 ASP B CA 1
ATOM 1261 C C . ASP B 2 49 ? 14.681 -6.410 -12.597 1.00 37.11 50 ASP B C 1
ATOM 1262 O O . ASP B 2 49 ? 14.410 -5.263 -12.957 1.00 38.83 50 ASP B O 1
ATOM 1267 N N . LEU B 2 50 ? 15.909 -6.917 -12.671 1.00 33.95 51 LEU B N 1
ATOM 1268 C CA . LEU B 2 50 ? 17.041 -6.126 -13.146 1.00 33.96 51 LEU B CA 1
ATOM 1269 C C . LEU B 2 50 ? 17.440 -6.464 -14.576 1.00 36.38 51 LEU B C 1
ATOM 1270 O O . LEU B 2 50 ? 18.577 -6.218 -14.976 1.00 48.22 51 LEU B O 1
ATOM 1275 N N . SER B 2 51 ? 16.509 -7.019 -15.341 1.00 34.90 52 SER B N 1
ATOM 1276 C CA . SER B 2 51 ? 16.791 -7.420 -16.718 1.00 42.35 52 SER B CA 1
ATOM 1277 C C . SER B 2 51 ? 17.245 -6.294 -17.651 1.00 46.52 52 SER B C 1
ATOM 1278 O O . SER B 2 51 ? 18.043 -6.527 -18.562 1.00 52.12 52 SER B O 1
ATOM 1281 N N . ASN B 2 52 ? 16.751 -5.080 -17.425 1.00 52.36 53 ASN B N 1
ATOM 1282 C CA . ASN B 2 52 ? 17.117 -3.945 -18.272 1.00 54.78 53 ASN B CA 1
ATOM 1283 C C . ASN B 2 52 ? 18.515 -3.391 -18.022 1.00 61.86 53 ASN B C 1
ATOM 1284 O O . ASN B 2 52 ? 19.039 -2.629 -18.837 1.00 66.85 53 ASN B O 1
ATOM 1289 N N . LYS B 2 53 ? 19.121 -3.770 -16.903 1.00 64.39 54 LYS B N 1
ATOM 1290 C CA . LYS B 2 53 ? 20.451 -3.283 -16.563 1.00 66.07 54 LYS B CA 1
ATOM 1291 C C . LYS B 2 53 ? 21.466 -3.442 -17.696 1.00 69.44 54 LYS B C 1
ATOM 1292 O O . LYS B 2 53 ? 22.274 -2.543 -17.941 1.00 72.04 54 LYS B O 1
ATOM 1298 N N . LYS B 2 54 ? 21.423 -4.578 -18.389 1.00 66.52 55 LYS B N 1
ATOM 1299 C CA . LYS B 2 54 ? 22.357 -4.827 -19.482 1.00 68.85 55 LYS B CA 1
ATOM 1300 C C . LYS B 2 54 ? 21.719 -4.824 -20.872 1.00 68.10 55 LYS B C 1
ATOM 1301 O O . LYS B 2 54 ? 22.136 -5.576 -21.752 1.00 72.83 55 LYS B O 1
ATOM 1307 N N . ILE B 2 55 ? 20.709 -3.981 -21.066 1.00 66.93 56 ILE B N 1
ATOM 1308 C CA . ILE B 2 55 ? 20.040 -3.868 -22.360 1.00 67.09 56 ILE B CA 1
ATOM 1309 C C . ILE B 2 55 ? 20.408 -2.522 -22.979 1.00 65.87 56 ILE B C 1
ATOM 1310 O O . ILE B 2 55 ? 20.122 -1.470 -22.404 1.00 65.03 56 ILE B O 1
ATOM 1315 N N . TYR B 2 56 ? 21.044 -2.556 -24.147 1.00 58.80 57 TYR B N 1
ATOM 1316 C CA . TYR B 2 56 ? 21.451 -1.328 -24.822 1.00 51.60 57 TYR B CA 1
ATOM 1317 C C . TYR B 2 56 ? 20.370 -0.702 -25.689 1.00 48.71 57 TYR B C 1
ATOM 1318 O O . TYR B 2 56 ? 19.602 -1.399 -26.350 1.00 53.29 57 TYR B O 1
ATOM 1327 N N . GLN B 2 57 ? 20.317 0.625 -25.675 1.00 55.84 58 GLN B N 1
ATOM 1328 C CA . GLN B 2 57 ? 19.347 1.368 -26.464 1.00 54.95 58 GLN B CA 1
ATOM 1329 C C . GLN B 2 57 ? 20.082 2.359 -27.353 1.00 52.28 58 GLN B C 1
ATOM 1330 O O . GLN B 2 57 ? 21.099 2.925 -26.949 1.00 51.31 58 GLN B O 1
ATOM 1336 N N . GLU B 2 58 ? 19.561 2.566 -28.560 1.00 58.78 59 GLU B N 1
ATOM 1337 C CA . GLU B 2 58 ? 20.173 3.473 -29.528 1.00 57.78 59 GLU B CA 1
ATOM 1338 C C . GLU B 2 58 ? 19.777 4.929 -29.290 1.00 63.38 59 GLU B C 1
ATOM 1339 O O . GLU B 2 58 ? 18.598 5.281 -29.326 1.00 69.98 59 GLU B O 1
ATOM 1345 N N . GLU B 2 59 ? 20.780 5.768 -29.056 1.00 62.84 60 GLU B N 1
ATOM 1346 C CA . GLU B 2 59 ? 20.581 7.190 -28.794 1.00 62.82 60 GLU B CA 1
ATOM 1347 C C . GLU B 2 59 ? 21.246 7.985 -29.923 1.00 60.58 60 GLU B C 1
ATOM 1348 O O . GLU B 2 59 ? 22.362 7.662 -30.326 1.00 48.80 60 GLU B O 1
ATOM 1354 N N . GLU B 2 60 ? 20.575 9.006 -30.450 1.00 54.95 61 GLU B N 1
ATOM 1355 C CA . GLU B 2 60 ? 21.202 9.807 -31.500 1.00 54.76 61 GLU B CA 1
ATOM 1356 C C . GLU B 2 60 ? 22.231 10.696 -30.819 1.00 55.71 61 GLU B C 1
ATOM 1357 O O . GLU B 2 60 ? 22.106 10.998 -29.632 1.00 57.56 61 GLU B O 1
ATOM 1363 N N . MET B 2 61 ? 23.249 11.110 -31.564 1.00 58.64 62 MET B N 1
ATOM 1364 C CA . MET B 2 61 ? 24.284 11.962 -31.001 1.00 64.97 62 MET B CA 1
ATOM 1365 C C . MET B 2 61 ? 23.896 13.431 -31.121 1.00 65.88 62 MET B C 1
ATOM 1366 O O . MET B 2 61 ? 22.864 13.853 -30.598 1.00 71.23 62 MET B O 1
ATOM 1371 N N . ARG B 2 72 ? 30.993 20.949 -41.230 1.00 59.33 73 ARG B N 1
ATOM 1372 C CA . ARG B 2 72 ? 29.577 21.281 -41.171 1.00 54.11 73 ARG B CA 1
ATOM 1373 C C . ARG B 2 72 ? 28.923 21.035 -42.530 1.00 51.66 73 ARG B C 1
ATOM 1374 O O . ARG B 2 72 ? 29.539 21.243 -43.576 1.00 52.02 73 ARG B O 1
ATOM 1382 N N . LYS B 2 73 ? 27.673 20.585 -42.509 1.00 42.53 74 LYS B N 1
ATOM 1383 C CA . LYS B 2 73 ? 26.931 20.313 -43.736 1.00 39.40 74 LYS B CA 1
ATOM 1384 C C . LYS B 2 73 ? 25.582 21.018 -43.650 1.00 37.50 74 LYS B C 1
ATOM 1385 O O . LYS B 2 73 ? 25.143 21.384 -42.564 1.00 41.91 74 LYS B O 1
ATOM 1391 N N . LEU B 2 74 ? 24.927 21.211 -44.792 1.00 38.02 75 LEU B N 1
ATOM 1392 C CA . LEU B 2 74 ? 23.620 21.858 -44.793 1.00 35.05 75 LEU B CA 1
ATOM 1393 C C . LEU B 2 74 ? 22.631 20.875 -44.160 1.00 44.00 75 LEU B C 1
ATOM 1394 O O . LEU B 2 74 ? 22.646 19.686 -44.479 1.00 40.55 75 LEU B O 1
ATOM 1399 N N . ARG B 2 75 ? 21.804 21.369 -43.239 1.00 40.56 76 ARG B N 1
ATOM 1400 C CA . ARG B 2 75 ? 20.833 20.531 -42.530 1.00 42.76 76 ARG B CA 1
ATOM 1401 C C . ARG B 2 75 ? 20.030 19.615 -43.443 1.00 52.26 76 ARG B C 1
ATOM 1402 O O . ARG B 2 75 ? 19.741 18.469 -43.088 1.00 49.19 76 ARG B O 1
ATOM 1410 N N . GLU B 2 76 ? 19.676 20.115 -44.620 1.00 43.71 77 GLU B N 1
ATOM 1411 C CA . GLU B 2 76 ? 18.890 19.324 -45.557 1.00 50.98 77 GLU B CA 1
ATOM 1412 C C . GLU B 2 76 ? 19.757 18.373 -46.373 1.00 52.50 77 GLU B C 1
ATOM 1413 O O . GLU B 2 76 ? 19.291 17.714 -47.306 1.00 51.32 77 GLU B O 1
ATOM 1419 N N . GLU B 2 77 ? 21.023 18.296 -45.981 1.00 55.27 78 GLU B N 1
ATOM 1420 C CA . GLU B 2 77 ? 22.003 17.431 -46.621 1.00 48.31 78 GLU B CA 1
ATOM 1421 C C . GLU B 2 77 ? 22.415 16.380 -45.591 1.00 48.02 78 GLU B C 1
ATOM 1422 O O . GLU B 2 77 ? 23.105 15.411 -45.908 1.00 57.66 78 GLU B O 1
ATOM 1428 N N . ALA B 2 78 ? 21.973 16.583 -44.355 1.00 45.28 79 ALA B N 1
ATOM 1429 C CA . ALA B 2 78 ? 22.287 15.671 -43.263 1.00 47.84 79 ALA B CA 1
ATOM 1430 C C . ALA B 2 78 ? 21.059 14.904 -42.789 1.00 44.20 79 ALA B C 1
ATOM 1431 O O . ALA B 2 78 ? 20.820 14.794 -41.585 1.00 44.74 79 ALA B O 1
ATOM 1433 N N . ARG B 2 79 ? 20.283 14.378 -43.735 1.00 45.68 80 ARG B N 1
ATOM 1434 C CA . ARG B 2 79 ? 19.082 13.610 -43.401 1.00 42.72 80 ARG B CA 1
ATOM 1435 C C . ARG B 2 79 ? 19.458 12.399 -42.550 1.00 39.98 80 ARG B C 1
ATOM 1436 O O . ARG B 2 79 ? 18.769 12.065 -41.584 1.00 42.37 80 ARG B O 1
ATOM 1444 N N . ARG B 2 80 ? 20.551 11.743 -42.923 1.00 44.28 81 ARG B N 1
ATOM 1445 C CA . ARG B 2 80 ? 21.028 10.566 -42.194 1.00 44.61 81 ARG B CA 1
ATOM 1446 C C . ARG B 2 80 ? 21.709 11.009 -40.904 1.00 43.88 81 ARG B C 1
ATOM 1447 O O . ARG B 2 80 ? 22.803 11.569 -40.940 1.00 48.47 81 ARG B O 1
ATOM 1455 N N . LYS B 2 81 ? 21.067 10.762 -39.766 1.00 46.23 82 LYS B N 1
ATOM 1456 C CA . LYS B 2 81 ? 21.641 11.146 -38.478 1.00 56.24 82 LYS B CA 1
ATOM 1457 C C . LYS B 2 81 ? 22.618 10.074 -37.991 1.00 55.22 82 LYS B C 1
ATOM 1458 O O . LYS B 2 81 ? 22.671 8.974 -38.544 1.00 50.30 82 LYS B O 1
ATOM 1464 N N . LYS B 2 82 ? 23.391 10.405 -36.959 1.00 59.17 83 LYS B N 1
ATOM 1465 C CA . LYS B 2 82 ? 24.366 9.478 -36.388 1.00 53.22 83 LYS B CA 1
ATOM 1466 C C . LYS B 2 82 ? 23.871 8.966 -35.047 1.00 53.19 83 LYS B C 1
ATOM 1467 O O . LYS B 2 82 ? 23.326 9.725 -34.246 1.00 53.29 83 LYS B O 1
ATOM 1473 N N . TYR B 2 83 ? 24.073 7.678 -34.801 1.00 42.75 84 TYR B N 1
ATOM 1474 C CA . TYR B 2 83 ? 23.624 7.071 -33.561 1.00 47.42 84 TYR B CA 1
ATOM 1475 C C . TYR B 2 83 ? 24.735 6.386 -32.783 1.00 54.52 84 TYR B C 1
ATOM 1476 O O . TYR B 2 83 ? 25.742 5.954 -33.348 1.00 45.67 84 TYR B O 1
ATOM 1485 N N . GLY B 2 84 ? 24.529 6.309 -31.472 1.00 49.64 85 GLY B N 1
ATOM 1486 C CA . GLY B 2 84 ? 25.461 5.648 -30.581 1.00 47.78 85 GLY B CA 1
ATOM 1487 C C . GLY B 2 84 ? 24.586 4.769 -29.711 1.00 45.42 85 GLY B C 1
ATOM 1488 O O . GLY B 2 84 ? 23.407 4.593 -30.012 1.00 41.70 85 GLY B O 1
ATOM 1489 N N . ILE B 2 85 ? 25.139 4.201 -28.648 1.00 39.35 86 ILE B N 1
ATOM 1490 C CA . ILE B 2 85 ? 24.334 3.371 -27.759 1.00 45.36 86 ILE B CA 1
ATOM 1491 C C . ILE B 2 85 ? 24.637 3.734 -26.315 1.00 45.14 86 ILE B C 1
ATOM 1492 O O . ILE B 2 85 ? 25.780 4.018 -25.970 1.00 45.79 86 ILE B O 1
ATOM 1497 N N . VAL B 2 86 ? 23.611 3.725 -25.471 1.00 53.41 87 VAL B N 1
ATOM 1498 C CA . VAL B 2 86 ? 23.793 4.085 -24.072 1.00 52.86 87 VAL B CA 1
ATOM 1499 C C . VAL B 2 86 ? 23.332 3.029 -23.078 1.00 53.73 87 VAL B C 1
ATOM 1500 O O . VAL B 2 86 ? 22.394 2.274 -23.337 1.00 51.61 87 VAL B O 1
ATOM 1504 N N . LEU B 2 87 ? 24.022 2.985 -21.942 1.00 52.31 88 LEU B N 1
ATOM 1505 C CA . LEU B 2 87 ? 23.691 2.081 -20.850 1.00 59.45 88 LEU B CA 1
ATOM 1506 C C . LEU B 2 87 ? 23.142 3.034 -19.790 1.00 61.70 88 LEU B C 1
ATOM 1507 O O . LEU B 2 87 ? 23.892 3.601 -18.993 1.00 65.65 88 LEU B O 1
ATOM 1512 N N . LYS B 2 88 ? 21.825 3.211 -19.811 1.00 68.62 89 LYS B N 1
ATOM 1513 C CA . LYS B 2 88 ? 21.113 4.112 -18.908 1.00 70.77 89 LYS B CA 1
ATOM 1514 C C . LYS B 2 88 ? 21.504 4.032 -17.436 1.00 71.21 89 LYS B C 1
ATOM 1515 O O . LYS B 2 88 ? 22.130 3.071 -16.990 1.00 72.76 89 LYS B O 1
ATOM 1521 N N . GLU B 2 89 ? 21.122 5.065 -16.691 1.00 70.93 90 GLU B N 1
ATOM 1522 C CA . GLU B 2 89 ? 21.387 5.129 -15.262 1.00 72.10 90 GLU B CA 1
ATOM 1523 C C . GLU B 2 89 ? 20.453 4.142 -14.572 1.00 71.27 90 GLU B C 1
ATOM 1524 O O . GLU B 2 89 ? 19.231 4.247 -14.683 1.00 71.67 90 GLU B O 1
ATOM 1530 N N . PHE B 2 90 ? 21.041 3.183 -13.864 1.00 75.47 91 PHE B N 1
ATOM 1531 C CA . PHE B 2 90 ? 20.279 2.145 -13.175 1.00 76.69 91 PHE B CA 1
ATOM 1532 C C . PHE B 2 90 ? 19.641 2.569 -11.860 1.00 74.22 91 PHE B C 1
ATOM 1533 O O . PHE B 2 90 ? 20.307 2.595 -10.824 1.00 75.93 91 PHE B O 1
ATOM 1541 N N . ARG B 2 91 ? 18.352 2.888 -11.893 1.00 72.30 92 ARG B N 1
ATOM 1542 C CA . ARG B 2 91 ? 17.647 3.265 -10.673 1.00 70.16 92 ARG B CA 1
ATOM 1543 C C . ARG B 2 91 ? 16.807 2.058 -10.248 1.00 62.86 92 ARG B C 1
ATOM 1544 O O . ARG B 2 91 ? 15.674 1.882 -10.697 1.00 58.23 92 ARG B O 1
ATOM 1552 N N . PRO B 2 92 ? 17.364 1.210 -9.368 1.00 64.07 93 PRO B N 1
ATOM 1553 C CA . PRO B 2 92 ? 16.694 0.005 -8.868 1.00 66.46 93 PRO B CA 1
ATOM 1554 C C . PRO B 2 92 ? 15.305 0.279 -8.311 1.00 66.94 93 PRO B C 1
ATOM 1555 O O . PRO B 2 92 ? 14.494 -0.635 -8.154 1.00 60.09 93 PRO B O 1
ATOM 1559 N N . GLU B 2 93 ? 15.036 1.547 -8.025 1.00 64.59 94 GLU B N 1
ATOM 1560 C CA . GLU B 2 93 ? 13.750 1.948 -7.477 1.00 67.16 94 GLU B CA 1
ATOM 1561 C C . GLU B 2 93 ? 12.627 1.899 -8.504 1.00 66.52 94 GLU B C 1
ATOM 1562 O O . GLU B 2 93 ? 11.509 1.495 -8.185 1.00 67.15 94 GLU B O 1
ATOM 1568 N N . ASP B 2 94 ? 12.917 2.314 -9.733 1.00 60.40 95 ASP B N 1
ATOM 1569 C CA . ASP B 2 94 ? 11.901 2.303 -10.777 1.00 62.32 95 ASP B CA 1
ATOM 1570 C C . ASP B 2 94 ? 11.942 1.050 -11.636 1.00 53.98 95 ASP B C 1
ATOM 1571 O O . ASP B 2 94 ? 11.332 0.991 -12.705 1.00 60.54 95 ASP B O 1
ATOM 1576 N N . GLN B 2 95 ? 12.673 0.048 -11.167 1.00 48.57 96 GLN B N 1
ATOM 1577 C CA . GLN B 2 95 ? 12.741 -1.222 -11.875 1.00 45.15 96 GLN B CA 1
ATOM 1578 C C . GLN B 2 95 ? 11.440 -1.900 -11.487 1.00 40.51 96 GLN B C 1
ATOM 1579 O O . GLN B 2 95 ? 10.981 -1.753 -10.351 1.00 39.53 96 GLN B O 1
ATOM 1585 N N . PRO B 2 96 ? 10.810 -2.632 -12.414 1.00 41.17 97 PRO B N 1
ATOM 1586 C CA . PRO B 2 96 ? 9.562 -3.263 -11.983 1.00 36.09 97 PRO B CA 1
ATOM 1587 C C . PRO B 2 96 ? 9.803 -4.381 -10.969 1.00 33.41 97 PRO B C 1
ATOM 1588 O O . PRO B 2 96 ? 10.945 -4.776 -10.724 1.00 37.72 97 PRO B O 1
ATOM 1592 N N . TRP B 2 97 ? 8.721 -4.863 -10.367 1.00 33.36 98 TRP B N 1
ATOM 1593 C CA . TRP B 2 97 ? 8.795 -5.974 -9.424 1.00 30.97 98 TRP B CA 1
ATOM 1594 C C . TRP B 2 97 ? 8.364 -7.212 -10.183 1.00 34.65 98 TRP B C 1
ATOM 1595 O O . TRP B 2 97 ? 7.590 -7.116 -11.132 1.00 36.29 98 TRP B O 1
ATOM 1606 N N . LEU B 2 98 ? 8.877 -8.368 -9.785 1.00 29.39 99 LEU B N 1
ATOM 1607 C CA . LEU B 2 98 ? 8.451 -9.614 -10.397 1.00 28.70 99 LEU B CA 1
ATOM 1608 C C . LEU B 2 98 ? 7.918 -10.456 -9.248 1.00 30.12 99 LEU B C 1
ATOM 1609 O O . LEU B 2 98 ? 8.650 -10.764 -8.301 1.00 30.55 99 LEU B O 1
ATOM 1614 N N . LEU B 2 99 ? 6.637 -10.797 -9.316 1.00 31.48 100 LEU B N 1
ATOM 1615 C CA . LEU B 2 99 ? 6.006 -11.613 -8.290 1.00 29.26 100 LEU B CA 1
ATOM 1616 C C . LEU B 2 99 ? 5.810 -13.006 -8.865 1.00 37.72 100 LEU B C 1
ATOM 1617 O O . LEU B 2 99 ? 5.143 -13.162 -9.889 1.00 35.43 100 LEU B O 1
ATOM 1622 N N . ARG B 2 100 ? 6.397 -14.010 -8.215 1.00 29.95 101 ARG B N 1
ATOM 1623 C CA . ARG B 2 100 ? 6.262 -15.396 -8.664 1.00 33.92 101 ARG B CA 1
ATOM 1624 C C . ARG B 2 100 ? 5.581 -16.226 -7.582 1.00 34.47 101 ARG B C 1
ATOM 1625 O O . ARG B 2 100 ? 6.135 -16.434 -6.499 1.00 33.59 101 ARG B O 1
ATOM 1633 N N . VAL B 2 101 ? 4.377 -16.701 -7.885 1.00 29.98 102 VAL B N 1
ATOM 1634 C CA . VAL B 2 101 ? 3.595 -17.487 -6.942 1.00 34.59 102 VAL B CA 1
ATOM 1635 C C . VAL B 2 101 ? 3.675 -18.994 -7.179 1.00 43.24 102 VAL B C 1
ATOM 1636 O O . VAL B 2 101 ? 3.634 -19.458 -8.317 1.00 43.12 102 VAL B O 1
ATOM 1640 N N . ASN B 2 102 ? 3.790 -19.745 -6.087 1.00 39.89 103 ASN B N 1
ATOM 1641 C CA . ASN B 2 102 ? 3.844 -21.205 -6.126 1.00 46.72 103 ASN B CA 1
ATOM 1642 C C . ASN B 2 102 ? 4.842 -21.859 -7.075 1.00 46.90 103 ASN B C 1
ATOM 1643 O O . ASN B 2 102 ? 4.458 -22.615 -7.968 1.00 52.54 103 ASN B O 1
ATOM 1648 N N . GLY B 2 103 ? 6.122 -21.570 -6.879 1.00 41.27 104 GLY B N 1
ATOM 1649 C CA . GLY B 2 103 ? 7.155 -22.185 -7.693 1.00 47.88 104 GLY B CA 1
ATOM 1650 C C . GLY B 2 103 ? 7.205 -21.904 -9.181 1.00 50.06 104 GLY B C 1
ATOM 1651 O O . GLY B 2 103 ? 6.554 -20.999 -9.698 1.00 45.84 104 GLY B O 1
ATOM 1652 N N . LYS B 2 104 ? 7.991 -22.720 -9.874 1.00 50.48 105 LYS B N 1
ATOM 1653 C CA . LYS B 2 104 ? 8.188 -22.573 -11.306 1.00 50.55 105 LYS B CA 1
ATOM 1654 C C . LYS B 2 104 ? 6.962 -22.799 -12.183 1.00 41.85 105 LYS B C 1
ATOM 1655 O O . LYS B 2 104 ? 6.888 -22.258 -13.284 1.00 54.95 105 LYS B O 1
ATOM 1661 N N . SER B 2 105 ? 5.995 -23.575 -11.707 1.00 44.31 106 SER B N 1
ATOM 1662 C CA . SER B 2 105 ? 4.800 -23.831 -12.506 1.00 46.93 106 SER B CA 1
ATOM 1663 C C . SER B 2 105 ? 3.615 -22.937 -12.145 1.00 54.07 106 SER B C 1
ATOM 1664 O O . SER B 2 105 ? 2.544 -23.049 -12.739 1.00 52.82 106 SER B O 1
ATOM 1667 N N . GLY B 2 106 ? 3.811 -22.041 -11.183 1.00 51.26 107 GLY B N 1
ATOM 1668 C CA . GLY B 2 106 ? 2.731 -21.159 -10.776 1.00 47.65 107 GLY B CA 1
ATOM 1669 C C . GLY B 2 106 ? 2.638 -19.864 -11.563 1.00 47.40 107 GLY B C 1
ATOM 1670 O O . GLY B 2 106 ? 3.390 -19.644 -12.513 1.00 48.39 107 GLY B O 1
ATOM 1671 N N . ARG B 2 107 ? 1.707 -19.003 -11.158 1.00 49.47 108 ARG B N 1
ATOM 1672 C CA . ARG B 2 107 ? 1.498 -17.719 -11.822 1.00 40.62 108 ARG B CA 1
ATOM 1673 C C . ARG B 2 107 ? 2.640 -16.746 -11.562 1.00 42.14 108 ARG B C 1
ATOM 1674 O O . ARG B 2 107 ? 3.322 -16.828 -10.540 1.00 42.24 108 ARG B O 1
ATOM 1682 N N . LYS B 2 108 ? 2.831 -15.822 -12.495 1.00 36.76 109 LYS B N 1
ATOM 1683 C CA . LYS B 2 108 ? 3.872 -14.804 -12.392 1.00 39.40 109 LYS B CA 1
ATOM 1684 C C . LYS B 2 108 ? 3.298 -13.447 -12.802 1.00 41.61 109 LYS B C 1
ATOM 1685 O O . LYS B 2 108 ? 2.600 -13.336 -13.811 1.00 39.12 109 LYS B O 1
ATOM 1691 N N . PHE B 2 109 ? 3.582 -12.418 -12.010 1.00 37.13 110 PHE B N 1
ATOM 1692 C CA . PHE B 2 109 ? 3.085 -11.076 -12.299 1.00 34.29 110 PHE B CA 1
ATOM 1693 C C . PHE B 2 109 ? 4.233 -10.073 -12.333 1.00 36.93 110 PHE B C 1
ATOM 1694 O O . PHE B 2 109 ? 5.244 -10.244 -11.653 1.00 37.65 110 PHE B O 1
ATOM 1702 N N . LYS B 2 110 ? 4.076 -9.028 -13.138 1.00 28.54 111 LYS B N 1
ATOM 1703 C CA . LYS B 2 110 ? 5.072 -7.973 -13.227 1.00 27.38 111 LYS B CA 1
ATOM 1704 C C . LYS B 2 110 ? 4.427 -6.739 -12.592 1.00 32.68 111 LYS B C 1
ATOM 1705 O O . LYS B 2 110 ? 3.288 -6.405 -12.912 1.00 30.97 111 LYS B O 1
ATOM 1711 N N . GLY B 2 111 ? 5.152 -6.084 -11.685 1.00 35.38 112 GLY B N 1
ATOM 1712 C CA . GLY B 2 111 ? 4.631 -4.903 -11.012 1.00 34.95 112 GLY B CA 1
ATOM 1713 C C . GLY B 2 111 ? 5.220 -3.596 -11.509 1.00 27.61 112 GLY B C 1
ATOM 1714 O O . GLY B 2 111 ? 6.431 -3.372 -11.416 1.00 32.59 112 GLY B O 1
ATOM 1715 N N . ILE B 2 112 ? 4.345 -2.731 -12.020 1.00 32.54 113 ILE B N 1
ATOM 1716 C CA . ILE B 2 112 ? 4.716 -1.431 -12.578 1.00 33.36 113 ILE B CA 1
ATOM 1717 C C . ILE B 2 112 ? 4.168 -0.271 -11.745 1.00 33.22 113 ILE B C 1
ATOM 1718 O O . ILE B 2 112 ? 2.963 -0.213 -11.465 1.00 34.52 113 ILE B O 1
ATOM 1723 N N . LYS B 2 113 ? 5.043 0.661 -11.378 1.00 31.92 114 LYS B N 1
ATOM 1724 C CA . LYS B 2 113 ? 4.641 1.809 -10.572 1.00 31.26 114 LYS B CA 1
ATOM 1725 C C . LYS B 2 113 ? 3.640 2.737 -11.263 1.00 44.79 114 LYS B C 1
ATOM 1726 O O . LYS B 2 113 ? 3.814 3.110 -12.424 1.00 42.39 114 LYS B O 1
ATOM 1732 N N . LYS B 2 114 ? 2.586 3.087 -10.530 1.00 37.60 115 LYS B N 1
ATOM 1733 C CA . LYS B 2 114 ? 1.532 3.992 -10.993 1.00 46.56 115 LYS B CA 1
ATOM 1734 C C . LYS B 2 114 ? 2.078 5.418 -10.858 1.00 50.41 115 LYS B C 1
ATOM 1735 O O . LYS B 2 114 ? 2.587 5.780 -9.797 1.00 56.16 115 LYS B O 1
ATOM 1741 N N . GLY B 2 115 ? 1.956 6.231 -11.908 0.00 27.57 116 GLY B N 1
ATOM 1742 C CA . GLY B 2 115 ? 2.513 7.575 -11.844 0.00 27.57 116 GLY B CA 1
ATOM 1743 C C . GLY B 2 115 ? 1.717 8.865 -12.002 0.00 27.57 116 GLY B C 1
ATOM 1744 O O . GLY B 2 115 ? 2.323 9.904 -12.267 0.00 27.57 116 GLY B O 1
ATOM 1745 N N . GLY B 2 116 ? 0.394 8.836 -11.869 0.00 27.57 117 GLY B N 1
ATOM 1746 C CA . GLY B 2 116 ? -0.359 10.080 -11.966 0.00 27.57 117 GLY B CA 1
ATOM 1747 C C . GLY B 2 116 ? -0.046 10.776 -10.655 0.00 27.57 117 GLY B C 1
ATOM 1748 O O . GLY B 2 116 ? -0.855 10.788 -9.728 0.00 27.57 117 GLY B O 1
ATOM 1749 N N . VAL B 2 117 ? 1.148 11.358 -10.591 0.00 27.57 118 VAL B N 1
ATOM 1750 C CA . VAL B 2 117 ? 1.670 11.996 -9.387 0.00 27.57 118 VAL B CA 1
ATOM 1751 C C . VAL B 2 117 ? 1.088 13.278 -8.785 0.00 27.57 118 VAL B C 1
ATOM 1752 O O . VAL B 2 117 ? 0.846 14.274 -9.463 0.00 27.57 118 VAL B O 1
ATOM 1756 N N . THR B 2 118 ? 0.901 13.188 -7.469 0.00 27.57 119 THR B N 1
ATOM 1757 C CA . THR B 2 118 ? 0.417 14.216 -6.544 0.00 27.57 119 THR B CA 1
ATOM 1758 C C . THR B 2 118 ? -0.287 15.506 -6.985 0.00 27.57 119 THR B C 1
ATOM 1759 O O . THR B 2 118 ? -0.202 15.945 -8.133 0.00 27.57 119 THR B O 1
ATOM 1763 N N . GLU B 2 119 ? -0.981 16.093 -6.009 1.00 62.30 120 GLU B N 1
ATOM 1764 C CA . GLU B 2 119 ? -1.718 17.350 -6.129 1.00 59.14 120 GLU B CA 1
ATOM 1765 C C . GLU B 2 119 ? -1.592 17.972 -4.733 1.00 57.36 120 GLU B C 1
ATOM 1766 O O . GLU B 2 119 ? -0.497 18.352 -4.316 1.00 65.81 120 GLU B O 1
ATOM 1772 N N . ASN B 2 120 ? -2.704 18.042 -4.005 1.00 46.92 121 ASN B N 1
ATOM 1773 C CA . ASN B 2 120 ? -2.700 18.592 -2.654 1.00 48.18 121 ASN B CA 1
ATOM 1774 C C . ASN B 2 120 ? -3.138 17.535 -1.643 1.00 43.75 121 ASN B C 1
ATOM 1775 O O . ASN B 2 120 ? -3.661 17.864 -0.580 1.00 40.61 121 ASN B O 1
ATOM 1780 N N . THR B 2 121 ? -2.925 16.266 -1.982 1.00 44.94 122 THR B N 1
ATOM 1781 C CA . THR B 2 121 ? -3.305 15.157 -1.106 1.00 35.59 122 THR B CA 1
ATOM 1782 C C . THR B 2 121 ? -2.372 13.970 -1.319 1.00 42.54 122 THR B C 1
ATOM 1783 O O . THR B 2 121 ? -1.588 13.953 -2.265 1.00 41.25 122 THR B O 1
ATOM 1787 N N . SER B 2 122 ? -2.454 12.982 -0.429 1.00 31.44 123 SER B N 1
ATOM 1788 C CA . SER B 2 122 ? -1.643 11.777 -0.543 1.00 32.40 123 SER B CA 1
ATOM 1789 C C . SER B 2 122 ? -2.366 10.658 0.205 1.00 32.44 123 SER B C 1
ATOM 1790 O O . SER B 2 122 ? -3.211 10.922 1.064 1.00 26.99 123 SER B O 1
ATOM 1793 N N . TYR B 2 123 ? -2.054 9.413 -0.141 1.00 28.41 124 TYR B N 1
ATOM 1794 C CA . TYR B 2 123 ? -2.702 8.265 0.484 1.00 22.90 124 TYR B CA 1
ATOM 1795 C C . TYR B 2 123 ? -2.050 7.729 1.742 1.00 23.43 124 TYR B C 1
ATOM 1796 O O . TYR B 2 123 ? -0.818 7.705 1.860 1.00 24.41 124 TYR B O 1
ATOM 1805 N N . TYR B 2 124 ? -2.904 7.274 2.662 1.00 23.95 125 TYR B N 1
ATOM 1806 C CA . TYR B 2 124 ? -2.472 6.670 3.913 1.00 22.02 125 TYR B CA 1
ATOM 1807 C C . TYR B 2 124 ? -3.178 5.339 4.114 1.00 23.06 125 TYR B C 1
ATOM 1808 O O . TYR B 2 124 ? -4.354 5.174 3.747 1.00 24.32 125 TYR B O 1
ATOM 1817 N N . ILE B 2 125 ? -2.460 4.410 4.729 1.00 19.22 126 ILE B N 1
ATOM 1818 C CA . ILE B 2 125 ? -3.019 3.108 5.063 1.00 18.22 126 ILE B CA 1
ATOM 1819 C C . ILE B 2 125 ? -3.377 3.168 6.556 1.00 21.44 126 ILE B C 1
ATOM 1820 O O . ILE B 2 125 ? -2.528 3.542 7.361 1.00 22.64 126 ILE B O 1
ATOM 1825 N N . PHE B 2 126 ? -4.616 2.816 6.911 1.00 20.27 127 PHE B N 1
ATOM 1826 C CA . PHE B 2 126 ? -5.064 2.777 8.311 1.00 19.74 127 PHE B CA 1
ATOM 1827 C C . PHE B 2 126 ? -5.144 1.303 8.718 1.00 21.40 127 PHE B C 1
ATOM 1828 O O . PHE B 2 126 ? -5.929 0.543 8.160 1.00 22.86 127 PHE B O 1
ATOM 1836 N N . THR B 2 127 ? -4.340 0.899 9.701 1.00 23.57 128 THR B N 1
ATOM 1837 C CA . THR B 2 127 ? -4.340 -0.499 10.151 1.00 20.71 128 THR B CA 1
ATOM 1838 C C . THR B 2 127 ? -4.684 -0.559 11.641 1.00 28.70 128 THR B C 1
ATOM 1839 O O . THR B 2 127 ? -4.238 0.298 12.406 1.00 28.36 128 THR B O 1
ATOM 1843 N N . GLN B 2 128 ? -5.471 -1.549 12.068 1.00 25.39 129 GLN B N 1
ATOM 1844 C CA . GLN B 2 128 ? -5.831 -1.610 13.490 1.00 24.63 129 GLN B CA 1
ATOM 1845 C C . GLN B 2 128 ? -4.768 -2.304 14.333 1.00 31.32 129 GLN B C 1
ATOM 1846 O O . GLN B 2 128 ? -4.174 -3.308 13.928 1.00 30.66 129 GLN B O 1
ATOM 1852 N N . CYS B 2 129 ? -4.545 -1.750 15.517 1.00 24.63 130 CYS B N 1
ATOM 1853 C CA . CYS B 2 129 ? -3.552 -2.268 16.450 1.00 31.00 130 CYS B CA 1
ATOM 1854 C C . CYS B 2 129 ? -4.185 -3.112 17.544 1.00 27.93 130 CYS B C 1
ATOM 1855 O O . CYS B 2 129 ? -5.395 -3.075 17.752 1.00 29.09 130 CYS B O 1
ATOM 1858 N N . PRO B 2 130 ? -3.364 -3.895 18.261 1.00 33.22 131 PRO B N 1
ATOM 1859 C CA . PRO B 2 130 ? -3.862 -4.750 19.343 1.00 32.03 131 PRO B CA 1
ATOM 1860 C C . PRO B 2 130 ? -4.686 -3.988 20.384 1.00 35.88 131 PRO B C 1
ATOM 1861 O O . PRO B 2 130 ? -5.671 -4.512 20.905 1.00 39.13 131 PRO B O 1
ATOM 1865 N N . ASP B 2 131 ? -4.301 -2.748 20.681 1.00 30.33 132 ASP B N 1
ATOM 1866 C CA . ASP B 2 131 ? -5.038 -1.982 21.677 1.00 32.31 132 ASP B CA 1
ATOM 1867 C C . ASP B 2 131 ? -6.347 -1.410 21.136 1.00 37.10 132 ASP B C 1
ATOM 1868 O O . ASP B 2 131 ? -7.107 -0.782 21.870 1.00 38.61 132 ASP B O 1
ATOM 1873 N N . GLY B 2 132 ? -6.611 -1.634 19.852 1.00 34.45 133 GLY B N 1
ATOM 1874 C CA . GLY B 2 132 ? -7.847 -1.150 19.264 1.00 32.63 133 GLY B CA 1
ATOM 1875 C C . GLY B 2 132 ? -7.731 0.142 18.478 1.00 26.80 133 GLY B C 1
ATOM 1876 O O . GLY B 2 132 ? -8.622 0.497 17.716 1.00 29.94 133 GLY B O 1
ATOM 1877 N N . ALA B 2 133 ? -6.627 0.853 18.658 1.00 23.95 134 ALA B N 1
ATOM 1878 C CA . ALA B 2 133 ? -6.438 2.110 17.946 1.00 21.70 134 ALA B CA 1
ATOM 1879 C C . ALA B 2 133 ? -6.051 1.874 16.495 1.00 26.18 134 ALA B C 1
ATOM 1880 O O . ALA B 2 133 ? -5.610 0.795 16.126 1.00 25.06 134 ALA B O 1
ATOM 1882 N N . PHE B 2 134 ? -6.214 2.896 15.667 1.00 22.70 135 PHE B N 1
ATOM 1883 C CA . PHE B 2 134 ? -5.748 2.767 14.295 1.00 22.38 135 PHE B CA 1
ATOM 1884 C C . PHE B 2 134 ? -4.414 3.486 14.212 1.00 24.38 135 PHE B C 1
ATOM 1885 O O . PHE B 2 134 ? -4.211 4.483 14.905 1.00 24.43 135 PHE B O 1
ATOM 1893 N N . GLU B 2 135 ? -3.504 2.965 13.399 1.00 19.95 136 GLU B N 1
ATOM 1894 C CA . GLU B 2 135 ? -2.236 3.642 13.130 1.00 16.22 136 GLU B CA 1
ATOM 1895 C C . GLU B 2 135 ? -2.256 3.894 11.630 1.00 20.60 136 GLU B C 1
ATOM 1896 O O . GLU B 2 135 ? -2.621 3.019 10.846 1.00 24.22 136 GLU B O 1
ATOM 1902 N N . ALA B 2 136 ? -1.901 5.111 11.246 1.00 19.49 137 ALA B N 1
ATOM 1903 C CA . ALA B 2 136 ? -1.911 5.523 9.849 1.00 18.97 137 ALA B CA 1
ATOM 1904 C C . ALA B 2 136 ? -0.486 5.681 9.344 1.00 24.08 137 ALA B C 1
ATOM 1905 O O . ALA B 2 136 ? 0.342 6.316 10.006 1.00 24.26 137 ALA B O 1
ATOM 1907 N N . PHE B 2 137 ? -0.206 5.114 8.171 1.00 22.12 138 PHE B N 1
ATOM 1908 C CA . PHE B 2 137 ? 1.118 5.189 7.554 1.00 22.95 138 PHE B CA 1
ATOM 1909 C C . PHE B 2 137 ? 0.970 5.687 6.122 1.00 22.04 138 PHE B C 1
ATOM 1910 O O . PHE B 2 137 ? 0.031 5.295 5.427 1.00 22.82 138 PHE B O 1
ATOM 1918 N N . PRO B 2 138 ? 1.880 6.563 5.666 1.00 23.33 139 PRO B N 1
ATOM 1919 C CA . PRO B 2 138 ? 1.751 7.045 4.288 1.00 25.41 139 PRO B CA 1
ATOM 1920 C C . PRO B 2 138 ? 2.087 5.941 3.289 1.00 27.80 139 PRO B C 1
ATOM 1921 O O . PRO B 2 138 ? 2.898 5.062 3.568 1.00 28.09 139 PRO B O 1
ATOM 1925 N N . VAL B 2 139 ? 1.440 5.972 2.131 1.00 21.76 140 VAL B N 1
ATOM 1926 C CA . VAL B 2 139 ? 1.745 4.982 1.103 1.00 25.89 140 VAL B CA 1
ATOM 1927 C C . VAL B 2 139 ? 3.054 5.449 0.451 1.00 29.06 140 VAL B C 1
ATOM 1928 O O . VAL B 2 139 ? 3.173 6.614 0.047 1.00 31.11 140 VAL B O 1
ATOM 1932 N N . HIS B 2 140 ? 4.033 4.554 0.369 1.00 26.82 141 HIS B N 1
ATOM 1933 C CA . HIS B 2 140 ? 5.330 4.877 -0.233 1.00 29.81 141 HIS B CA 1
ATOM 1934 C C . HIS B 2 140 ? 5.189 4.835 -1.757 1.00 31.53 141 HIS B C 1
ATOM 1935 O O . HIS B 2 140 ? 5.426 5.835 -2.442 1.00 37.94 141 HIS B O 1
ATOM 1942 N N . ASN B 2 141 ? 4.810 3.670 -2.277 1.00 30.65 142 ASN B N 1
ATOM 1943 C CA . ASN B 2 141 ? 4.591 3.493 -3.712 1.00 31.20 142 ASN B CA 1
ATOM 1944 C C . ASN B 2 141 ? 3.367 2.624 -4.022 1.00 28.33 142 ASN B C 1
ATOM 1945 O O . ASN B 2 141 ? 2.945 1.811 -3.202 1.00 29.10 142 ASN B O 1
ATOM 1950 N N . TRP B 2 142 ? 2.806 2.813 -5.215 1.00 28.37 143 TRP B N 1
ATOM 1951 C CA . TRP B 2 142 ? 1.616 2.092 -5.668 1.00 31.52 143 TRP B CA 1
ATOM 1952 C C . TRP B 2 142 ? 1.952 1.327 -6.949 1.00 31.29 143 TRP B C 1
ATOM 1953 O O . TRP B 2 142 ? 2.284 1.939 -7.960 1.00 34.84 143 TRP B O 1
ATOM 1964 N N . TYR B 2 143 ? 1.856 0.002 -6.901 1.00 29.99 144 TYR B N 1
ATOM 1965 C CA . TYR B 2 143 ? 2.159 -0.832 -8.066 1.00 31.16 144 TYR B CA 1
ATOM 1966 C C . TYR B 2 143 ? 0.964 -1.584 -8.638 1.00 30.30 144 TYR B C 1
ATOM 1967 O O . TYR B 2 143 ? 0.152 -2.151 -7.906 1.00 29.14 144 TYR B O 1
ATOM 1976 N N . ASN B 2 144 ? 0.856 -1.581 -9.965 1.00 27.50 145 ASN B N 1
ATOM 1977 C CA . ASN B 2 144 ? -0.203 -2.310 -10.639 1.00 30.16 145 ASN B CA 1
ATOM 1978 C C . ASN B 2 144 ? 0.448 -3.615 -11.085 1.00 30.25 145 ASN B C 1
ATOM 1979 O O . ASN B 2 144 ? 1.437 -3.598 -11.820 1.00 33.49 145 ASN B O 1
ATOM 1984 N N . PHE B 2 145 ? -0.090 -4.737 -10.626 1.00 27.44 146 PHE B N 1
ATOM 1985 C CA . PHE B 2 145 ? 0.458 -6.043 -10.983 1.00 34.08 146 PHE B CA 1
ATOM 1986 C C . PHE B 2 145 ? -0.450 -6.782 -11.962 1.00 35.39 146 PHE B C 1
ATOM 1987 O O . PHE B 2 145 ? -1.651 -6.919 -11.721 1.00 36.33 146 PHE B O 1
ATOM 1995 N N . THR B 2 146 ? 0.133 -7.257 -13.062 1.00 35.00 147 THR B N 1
ATOM 1996 C CA . THR B 2 146 ? -0.614 -8.011 -14.063 1.00 35.62 147 THR B CA 1
ATOM 1997 C C . THR B 2 146 ? 0.211 -9.201 -14.566 1.00 25.77 147 THR B C 1
ATOM 1998 O O . THR B 2 146 ? 1.445 -9.179 -14.522 1.00 34.14 147 THR B O 1
ATOM 2002 N N . PRO B 2 147 ? -0.465 -10.258 -15.053 1.00 32.55 148 PRO B N 1
ATOM 2003 C CA . PRO B 2 147 ? 0.209 -11.458 -15.558 1.00 37.26 148 PRO B CA 1
ATOM 2004 C C . PRO B 2 147 ? 1.364 -11.123 -16.498 1.00 35.96 148 PRO B C 1
ATOM 2005 O O . PRO B 2 147 ? 1.248 -10.269 -17.376 1.00 34.26 148 PRO B O 1
ATOM 2009 N N . LEU B 2 148 ? 2.486 -11.802 -16.287 1.00 36.23 149 LEU B N 1
ATOM 2010 C CA . LEU B 2 148 ? 3.681 -11.584 -17.074 1.00 35.59 149 LEU B CA 1
ATOM 2011 C C . LEU B 2 148 ? 3.391 -11.744 -18.564 1.00 31.41 149 LEU B C 1
ATOM 2012 O O . LEU B 2 148 ? 3.987 -11.064 -19.400 1.00 35.69 149 LEU B O 1
ATOM 2017 N N . ALA B 2 149 ? 2.458 -12.632 -18.884 1.00 35.55 150 ALA B N 1
ATOM 2018 C CA . ALA B 2 149 ? 2.086 -12.886 -20.275 1.00 43.40 150 ALA B CA 1
ATOM 2019 C C . ALA B 2 149 ? 1.530 -11.657 -20.993 1.00 45.86 150 ALA B C 1
ATOM 2020 O O . ALA B 2 149 ? 1.494 -11.618 -22.223 1.00 39.95 150 ALA B O 1
ATOM 2022 N N . ARG B 2 150 ? 1.099 -10.650 -20.239 1.00 36.17 151 ARG B N 1
ATOM 2023 C CA . ARG B 2 150 ? 0.548 -9.449 -20.856 1.00 34.76 151 ARG B CA 1
ATOM 2024 C C . ARG B 2 150 ? 1.633 -8.451 -21.216 1.00 31.74 151 ARG B C 1
ATOM 2025 O O . ARG B 2 150 ? 1.360 -7.422 -21.833 1.00 40.10 151 ARG B O 1
ATOM 2033 N N . HIS B 2 151 ? 2.868 -8.755 -20.824 1.00 39.79 152 HIS B N 1
ATOM 2034 C CA . HIS B 2 151 ? 3.998 -7.880 -21.092 1.00 35.28 152 HIS B CA 1
ATOM 2035 C C . HIS B 2 151 ? 4.871 -8.416 -22.221 1.00 50.29 152 HIS B C 1
ATOM 2036 O O . HIS B 2 151 ? 5.130 -9.616 -22.305 1.00 57.86 152 HIS B O 1
ATOM 2043 N N . ARG B 2 152 ? 5.317 -7.518 -23.090 1.00 53.83 153 ARG B N 1
ATOM 2044 C CA . ARG B 2 152 ? 6.160 -7.905 -24.213 1.00 59.71 153 ARG B CA 1
ATOM 2045 C C . ARG B 2 152 ? 7.432 -7.067 -24.268 1.00 62.70 153 ARG B C 1
ATOM 2046 O O . ARG B 2 152 ? 7.530 -6.095 -23.487 1.00 64.57 153 ARG B O 1
ATOM 2054 N N . ALA C 1 1 ? 26.053 17.945 3.815 1.00 85.09 2 ALA C N 1
ATOM 2055 C CA . ALA C 1 1 ? 27.528 17.909 4.046 1.00 85.52 2 ALA C CA 1
ATOM 2056 C C . ALA C 1 1 ? 28.269 17.918 2.715 1.00 85.61 2 ALA C C 1
ATOM 2057 O O . ALA C 1 1 ? 29.069 18.817 2.445 1.00 88.17 2 ALA C O 1
ATOM 2059 N N . GLU C 1 2 ? 28.008 16.909 1.889 1.00 81.98 3 GLU C N 1
ATOM 2060 C CA . GLU C 1 2 ? 28.643 16.830 0.582 1.00 77.76 3 GLU C CA 1
ATOM 2061 C C . GLU C 1 2 ? 28.240 18.069 -0.199 1.00 75.51 3 GLU C C 1
ATOM 2062 O O . GLU C 1 2 ? 27.063 18.254 -0.512 1.00 82.47 3 GLU C O 1
ATOM 2068 N N . ARG C 1 3 ? 29.218 18.916 -0.504 1.00 69.86 4 ARG C N 1
ATOM 2069 C CA . ARG C 1 3 ? 28.963 20.141 -1.246 1.00 61.89 4 ARG C CA 1
ATOM 2070 C C . ARG C 1 3 ? 27.987 19.893 -2.392 1.00 59.64 4 ARG C C 1
ATOM 2071 O O . ARG C 1 3 ? 27.891 18.777 -2.908 1.00 48.88 4 ARG C O 1
ATOM 2079 N N . GLY C 1 4 ? 27.252 20.933 -2.773 1.00 59.76 5 GLY C N 1
ATOM 2080 C CA . GLY C 1 4 ? 26.298 20.800 -3.857 1.00 55.67 5 GLY C CA 1
ATOM 2081 C C . GLY C 1 4 ? 24.942 20.291 -3.411 1.00 55.79 5 GLY C C 1
ATOM 2082 O O . GLY C 1 4 ? 23.950 20.468 -4.116 1.00 58.32 5 GLY C O 1
ATOM 2083 N N . GLU C 1 5 ? 24.891 19.659 -2.243 1.00 49.21 6 GLU C N 1
ATOM 2084 C CA . GLU C 1 5 ? 23.635 19.130 -1.729 1.00 58.76 6 GLU C CA 1
ATOM 2085 C C . GLU C 1 5 ? 22.781 20.206 -1.075 1.00 57.77 6 GLU C C 1
ATOM 2086 O O . GLU C 1 5 ? 23.197 20.850 -0.113 1.00 59.96 6 GLU C O 1
ATOM 2092 N N . LEU C 1 6 ? 21.578 20.390 -1.603 1.00 59.05 7 LEU C N 1
ATOM 2093 C CA . LEU C 1 6 ? 20.665 21.388 -1.069 1.00 61.19 7 LEU C CA 1
ATOM 2094 C C . LEU C 1 6 ? 19.951 20.827 0.155 1.00 59.26 7 LEU C C 1
ATOM 2095 O O . LEU C 1 6 ? 18.988 20.069 0.033 1.00 60.37 7 LEU C O 1
ATOM 2100 N N . ASP C 1 7 ? 20.439 21.198 1.335 1.00 64.14 8 ASP C N 1
ATOM 2101 C CA . ASP C 1 7 ? 19.854 20.738 2.587 1.00 64.18 8 ASP C CA 1
ATOM 2102 C C . ASP C 1 7 ? 18.358 21.038 2.576 1.00 66.99 8 ASP C C 1
ATOM 2103 O O . ASP C 1 7 ? 17.935 22.170 2.819 1.00 63.62 8 ASP C O 1
ATOM 2108 N N . LEU C 1 8 ? 17.564 20.012 2.285 1.00 59.71 9 LEU C N 1
ATOM 2109 C CA . LEU C 1 8 ? 16.115 20.150 2.200 1.00 62.74 9 LEU C CA 1
ATOM 2110 C C . LEU C 1 8 ? 15.375 20.058 3.536 1.00 63.64 9 LEU C C 1
ATOM 2111 O O . LEU C 1 8 ? 14.181 19.758 3.563 1.00 65.15 9 LEU C O 1
ATOM 2116 N N . THR C 1 9 ? 16.071 20.323 4.638 1.00 67.85 10 THR C N 1
ATOM 2117 C CA . THR C 1 9 ? 15.447 20.256 5.957 1.00 71.80 10 THR C CA 1
ATOM 2118 C C . THR C 1 9 ? 14.259 21.210 6.072 1.00 72.79 10 THR C C 1
ATOM 2119 O O . THR C 1 9 ? 13.150 20.798 6.408 1.00 71.64 10 THR C O 1
ATOM 2123 N N . GLY C 1 10 ? 14.502 22.485 5.785 1.00 72.24 11 GLY C N 1
ATOM 2124 C CA . GLY C 1 10 ? 13.449 23.482 5.871 1.00 74.06 11 GLY C CA 1
ATOM 2125 C C . GLY C 1 10 ? 12.164 23.116 5.154 1.00 69.58 11 GLY C C 1
ATOM 2126 O O . GLY C 1 10 ? 11.075 23.425 5.635 1.00 73.92 11 GLY C O 1
ATOM 2127 N N . ALA C 1 11 ? 12.287 22.460 4.005 1.00 68.21 12 ALA C N 1
ATOM 2128 C CA . ALA C 1 11 ? 11.121 22.063 3.229 1.00 69.56 12 ALA C CA 1
ATOM 2129 C C . ALA C 1 11 ? 10.579 20.705 3.664 1.00 74.73 12 ALA C C 1
ATOM 2130 O O . ALA C 1 11 ? 9.407 20.403 3.450 1.00 74.80 12 ALA C O 1
ATOM 2132 N N . LYS C 1 12 ? 11.430 19.886 4.277 1.00 74.24 13 LYS C N 1
ATOM 2133 C CA . LYS C 1 12 ? 11.001 18.563 4.728 1.00 77.30 13 LYS C CA 1
ATOM 2134 C C . LYS C 1 12 ? 10.141 18.620 5.988 1.00 76.07 13 LYS C C 1
ATOM 2135 O O . LYS C 1 12 ? 9.261 17.782 6.182 1.00 78.06 13 LYS C O 1
ATOM 2141 N N . GLN C 1 13 ? 10.407 19.596 6.850 1.00 75.74 14 GLN C N 1
ATOM 2142 C CA . GLN C 1 13 ? 9.613 19.757 8.060 1.00 70.58 14 GLN C CA 1
ATOM 2143 C C . GLN C 1 13 ? 8.547 20.791 7.706 1.00 67.94 14 GLN C C 1
ATOM 2144 O O . GLN C 1 13 ? 7.847 21.327 8.566 1.00 66.36 14 GLN C O 1
ATOM 2150 N N . ASN C 1 14 ? 8.454 21.051 6.405 1.00 68.26 15 ASN C N 1
ATOM 2151 C CA . ASN C 1 14 ? 7.490 21.972 5.814 1.00 67.01 15 ASN C CA 1
ATOM 2152 C C . ASN C 1 14 ? 7.350 23.350 6.455 1.00 63.26 15 ASN C C 1
ATOM 2153 O O . ASN C 1 14 ? 6.234 23.825 6.675 1.00 61.47 15 ASN C O 1
ATOM 2158 N N . THR C 1 15 ? 8.471 24.002 6.737 1.00 56.45 16 THR C N 1
ATOM 2159 C CA . THR C 1 15 ? 8.423 25.328 7.334 1.00 57.32 16 THR C CA 1
ATOM 2160 C C . THR C 1 15 ? 7.897 26.325 6.301 1.00 56.31 16 THR C C 1
ATOM 2161 O O . THR C 1 15 ? 8.299 26.296 5.135 1.00 58.43 16 THR C O 1
ATOM 2165 N N . GLY C 1 16 ? 6.989 27.197 6.725 1.00 46.77 17 GLY C N 1
ATOM 2166 C CA . GLY C 1 16 ? 6.436 28.178 5.808 1.00 46.87 17 GLY C CA 1
ATOM 2167 C C . GLY C 1 16 ? 6.849 29.600 6.135 1.00 40.21 17 GLY C C 1
ATOM 2168 O O . GLY C 1 16 ? 7.045 29.942 7.298 1.00 47.04 17 GLY C O 1
ATOM 2169 N N . VAL C 1 17 ? 6.994 30.434 5.109 1.00 40.25 18 VAL C N 1
ATOM 2170 C CA . VAL C 1 17 ? 7.375 31.832 5.308 1.00 32.16 18 VAL C CA 1
ATOM 2171 C C . VAL C 1 17 ? 6.463 32.766 4.505 1.00 32.63 18 VAL C C 1
ATOM 2172 O O . VAL C 1 17 ? 5.671 32.320 3.675 1.00 33.33 18 VAL C O 1
ATOM 2176 N N . TRP C 1 18 ? 6.579 34.064 4.769 1.00 33.07 19 TRP C N 1
ATOM 2177 C CA . TRP C 1 18 ? 5.800 35.082 4.063 1.00 32.10 19 TRP C CA 1
ATOM 2178 C C . TRP C 1 18 ? 6.733 35.899 3.175 1.00 27.77 19 TRP C C 1
ATOM 2179 O O . TRP C 1 18 ? 7.880 36.147 3.543 1.00 30.94 19 TRP C O 1
ATOM 2190 N N . LEU C 1 19 ? 6.249 36.295 2.000 1.00 30.97 20 LEU C N 1
ATOM 2191 C CA . LEU C 1 19 ? 7.034 37.123 1.086 1.00 26.48 20 LEU C CA 1
ATOM 2192 C C . LEU C 1 19 ? 6.291 38.452 1.068 1.00 27.66 20 LEU C C 1
ATOM 2193 O O . LEU C 1 19 ? 5.144 38.526 0.619 1.00 28.91 20 LEU C O 1
ATOM 2198 N N . VAL C 1 20 ? 6.948 39.500 1.548 1.00 29.13 21 VAL C N 1
ATOM 2199 C CA . VAL C 1 20 ? 6.326 40.807 1.649 1.00 29.35 21 VAL C CA 1
ATOM 2200 C C . VAL C 1 20 ? 7.039 41.936 0.912 1.00 28.82 21 VAL C C 1
ATOM 2201 O O . VAL C 1 20 ? 8.243 42.119 1.077 1.00 26.36 21 VAL C O 1
ATOM 2205 N N . LYS C 1 21 ? 6.289 42.683 0.101 1.00 27.61 22 LYS C N 1
ATOM 2206 C CA . LYS C 1 21 ? 6.845 43.835 -0.603 1.00 26.09 22 LYS C CA 1
ATOM 2207 C C . LYS C 1 21 ? 6.744 44.993 0.381 1.00 31.10 22 LYS C C 1
ATOM 2208 O O . LYS C 1 21 ? 5.654 45.338 0.833 1.00 30.72 22 LYS C O 1
ATOM 2214 N N . VAL C 1 22 ? 7.884 45.599 0.686 1.00 26.16 23 VAL C N 1
ATOM 2215 C CA . VAL C 1 22 ? 7.968 46.680 1.663 1.00 26.37 23 VAL C CA 1
ATOM 2216 C C . VAL C 1 22 ? 8.378 48.027 1.058 1.00 29.31 23 VAL C C 1
ATOM 2217 O O . VAL C 1 22 ? 9.309 48.079 0.253 1.00 31.45 23 VAL C O 1
ATOM 2221 N N . PRO C 1 23 ? 7.695 49.133 1.438 1.00 30.22 24 PRO C N 1
ATOM 2222 C CA . PRO C 1 23 ? 8.058 50.454 0.894 1.00 34.65 24 PRO C CA 1
ATOM 2223 C C . PRO C 1 23 ? 9.495 50.750 1.325 1.00 41.42 24 PRO C C 1
ATOM 2224 O O . PRO C 1 23 ? 9.893 50.418 2.446 1.00 34.95 24 PRO C O 1
ATOM 2228 N N . LYS C 1 24 ? 10.272 51.372 0.448 1.00 42.97 25 LYS C N 1
ATOM 2229 C CA . LYS C 1 24 ? 11.665 51.659 0.769 1.00 40.37 25 LYS C CA 1
ATOM 2230 C C . LYS C 1 24 ? 11.835 52.538 2.012 1.00 37.83 25 LYS C C 1
ATOM 2231 O O . LYS C 1 24 ? 12.778 52.347 2.782 1.00 43.55 25 LYS C O 1
ATOM 2237 N N . TYR C 1 25 ? 10.923 53.485 2.220 1.00 42.68 26 TYR C N 1
ATOM 2238 C CA . TYR C 1 25 ? 11.023 54.376 3.377 1.00 42.84 26 TYR C CA 1
ATOM 2239 C C . TYR C 1 25 ? 10.893 53.614 4.697 1.00 39.39 26 TYR C C 1
ATOM 2240 O O . TYR C 1 25 ? 11.598 53.902 5.671 1.00 37.01 26 TYR C O 1
ATOM 2249 N N . LEU C 1 26 ? 10.001 52.629 4.724 1.00 39.42 27 LEU C N 1
ATOM 2250 C CA . LEU C 1 26 ? 9.809 51.836 5.930 1.00 36.53 27 LEU C CA 1
ATOM 2251 C C . LEU C 1 26 ? 11.040 50.971 6.220 1.00 39.60 27 LEU C C 1
ATOM 2252 O O . LEU C 1 26 ? 11.528 50.939 7.353 1.00 40.25 27 LEU C O 1
ATOM 2257 N N . SER C 1 27 ? 11.557 50.276 5.208 1.00 34.44 28 SER C N 1
ATOM 2258 C CA . SER C 1 27 ? 12.728 49.441 5.446 1.00 36.69 28 SER C CA 1
ATOM 2259 C C . SER C 1 27 ? 13.919 50.303 5.866 1.00 40.46 28 SER C C 1
ATOM 2260 O O . SER C 1 27 ? 14.822 49.824 6.549 1.00 40.86 28 SER C O 1
ATOM 2263 N N . GLN C 1 28 ? 13.913 51.577 5.477 1.00 39.91 29 GLN C N 1
ATOM 2264 C CA . GLN C 1 28 ? 14.997 52.475 5.867 1.00 36.71 29 GLN C CA 1
ATOM 2265 C C . GLN C 1 28 ? 14.922 52.787 7.358 1.00 42.60 29 GLN C C 1
ATOM 2266 O O . GLN C 1 28 ? 15.949 52.996 8.004 1.00 45.42 29 GLN C O 1
ATOM 2272 N N . GLN C 1 29 ? 13.710 52.834 7.906 1.00 45.76 30 GLN C N 1
ATOM 2273 C CA . GLN C 1 29 ? 13.557 53.111 9.332 1.00 45.97 30 GLN C CA 1
ATOM 2274 C C . GLN C 1 29 ? 14.013 51.879 10.099 1.00 48.46 30 GLN C C 1
ATOM 2275 O O . GLN C 1 29 ? 14.681 51.987 11.130 1.00 41.44 30 GLN C O 1
ATOM 2281 N N . TRP C 1 30 ? 13.637 50.705 9.596 1.00 42.18 31 TRP C N 1
ATOM 2282 C CA . TRP C 1 30 ? 14.025 49.450 10.230 1.00 47.00 31 TRP C CA 1
ATOM 2283 C C . TRP C 1 30 ? 15.544 49.410 10.396 1.00 45.56 31 TRP C C 1
ATOM 2284 O O . TRP C 1 30 ? 16.058 48.880 11.381 1.00 47.56 31 TRP C O 1
ATOM 2295 N N . ALA C 1 31 ? 16.251 49.975 9.420 1.00 49.66 32 ALA C N 1
ATOM 2296 C CA . ALA C 1 31 ? 17.711 50.007 9.428 1.00 49.41 32 ALA C CA 1
ATOM 2297 C C . ALA C 1 31 ? 18.269 50.694 10.671 1.00 48.36 32 ALA C C 1
ATOM 2298 O O . ALA C 1 31 ? 19.396 50.420 11.087 1.00 51.80 32 ALA C O 1
ATOM 2300 N N . LYS C 1 32 ? 17.483 51.587 11.261 1.00 45.38 33 LYS C N 1
ATOM 2301 C CA . LYS C 1 32 ? 17.921 52.299 12.456 1.00 49.49 33 LYS C CA 1
ATOM 2302 C C . LYS C 1 32 ? 17.677 51.506 13.733 1.00 54.10 33 LYS C C 1
ATOM 2303 O O . LYS C 1 32 ? 17.866 52.021 14.836 1.00 56.10 33 LYS C O 1
ATOM 2309 N N . ALA C 1 33 ? 17.271 50.248 13.581 1.00 50.16 34 ALA C N 1
ATOM 2310 C CA . ALA C 1 33 ? 17.003 49.386 14.729 1.00 54.09 34 ALA C CA 1
ATOM 2311 C C . ALA C 1 33 ? 18.271 49.080 15.515 1.00 60.84 34 ALA C C 1
ATOM 2312 O O . ALA C 1 33 ? 19.364 49.011 14.949 1.00 54.54 34 ALA C O 1
ATOM 2314 N N . SER C 1 34 ? 18.110 48.892 16.822 1.00 56.68 35 SER C N 1
ATOM 2315 C CA . SER C 1 34 ? 19.218 48.576 17.717 1.00 71.49 35 SER C CA 1
ATOM 2316 C C . SER C 1 34 ? 18.721 47.557 18.740 1.00 72.67 35 SER C C 1
ATOM 2317 O O . SER C 1 34 ? 17.912 46.696 18.407 1.00 68.70 35 SER C O 1
ATOM 2320 N N . GLY C 1 35 ? 19.198 47.657 19.978 1.00 76.64 36 GLY C N 1
ATOM 2321 C CA . GLY C 1 35 ? 18.774 46.726 21.012 1.00 75.63 36 GLY C CA 1
ATOM 2322 C C . GLY C 1 35 ? 18.705 45.291 20.519 1.00 73.48 36 GLY C C 1
ATOM 2323 O O . GLY C 1 35 ? 19.702 44.745 20.043 1.00 73.84 36 GLY C O 1
ATOM 2324 N N . ARG C 1 36 ? 17.532 44.673 20.631 1.00 69.85 37 ARG C N 1
ATOM 2325 C CA . ARG C 1 36 ? 17.361 43.299 20.173 1.00 59.59 37 ARG C CA 1
ATOM 2326 C C . ARG C 1 36 ? 17.033 43.245 18.683 1.00 57.74 37 ARG C C 1
ATOM 2327 O O . ARG C 1 36 ? 16.806 42.168 18.129 1.00 50.90 37 ARG C O 1
ATOM 2335 N N . GLY C 1 37 ? 17.002 44.407 18.039 1.00 42.60 38 GLY C N 1
ATOM 2336 C CA . GLY C 1 37 ? 16.702 44.453 16.618 1.00 50.42 38 GLY C CA 1
ATOM 2337 C C . GLY C 1 37 ? 15.216 44.551 16.315 1.00 42.48 38 GLY C C 1
ATOM 2338 O O . GLY C 1 37 ? 14.795 44.356 15.173 1.00 38.41 38 GLY C O 1
ATOM 2339 N N . GLU C 1 38 ? 14.424 44.866 17.336 1.00 39.83 39 GLU C N 1
ATOM 2340 C CA . GLU C 1 38 ? 12.972 44.984 17.187 1.00 42.71 39 GLU C CA 1
ATOM 2341 C C . GLU C 1 38 ? 12.582 46.256 16.436 1.00 35.23 39 GLU C C 1
ATOM 2342 O O . GLU C 1 38 ? 13.163 47.317 16.654 1.00 44.22 39 GLU C O 1
ATOM 2348 N N . VAL C 1 39 ? 11.585 46.156 15.561 1.00 35.57 40 VAL C N 1
ATOM 2349 C CA . VAL C 1 39 ? 11.152 47.319 14.791 1.00 32.43 40 VAL C CA 1
ATOM 2350 C C . VAL C 1 39 ? 9.662 47.636 14.941 1.00 37.51 40 VAL C C 1
ATOM 2351 O O . VAL C 1 39 ? 9.230 48.751 14.651 1.00 34.13 40 VAL C O 1
ATOM 2355 N N . GLY C 1 40 ? 8.878 46.662 15.394 1.00 32.43 41 GLY C N 1
ATOM 2356 C CA . GLY C 1 40 ? 7.452 46.896 15.545 1.00 39.21 41 GLY C CA 1
ATOM 2357 C C . GLY C 1 40 ? 6.623 45.643 15.766 1.00 38.23 41 GLY C C 1
ATOM 2358 O O . GLY C 1 40 ? 7.132 44.637 16.255 1.00 35.17 41 GLY C O 1
ATOM 2359 N N . LYS C 1 41 ? 5.348 45.711 15.382 1.00 31.12 42 LYS C N 1
ATOM 2360 C CA . LYS C 1 41 ? 4.395 44.606 15.555 1.00 27.83 42 LYS C CA 1
ATOM 2361 C C . LYS C 1 41 ? 3.576 44.271 14.313 1.00 34.55 42 LYS C C 1
ATOM 2362 O O . LYS C 1 41 ? 3.102 45.163 13.621 1.00 30.64 42 LYS C O 1
ATOM 2368 N N . LEU C 1 42 ? 3.401 42.979 14.049 1.00 25.74 43 LEU C N 1
ATOM 2369 C CA . LEU C 1 42 ? 2.579 42.522 12.935 1.00 31.06 43 LEU C CA 1
ATOM 2370 C C . LEU C 1 42 ? 1.284 42.087 13.606 1.00 35.88 43 LEU C C 1
ATOM 2371 O O . LEU C 1 42 ? 1.291 41.230 14.492 1.00 35.07 43 LEU C O 1
ATOM 2376 N N . ARG C 1 43 ? 0.177 42.676 13.172 1.00 26.42 44 ARG C N 1
ATOM 2377 C CA . ARG C 1 43 ? -1.128 42.411 13.750 1.00 27.21 44 ARG C CA 1
ATOM 2378 C C . ARG C 1 43 ? -2.063 41.685 12.789 1.00 33.11 44 ARG C C 1
ATOM 2379 O O . ARG C 1 43 ? -2.178 42.054 11.623 1.00 33.08 44 ARG C O 1
ATOM 2387 N N . ILE C 1 44 ? -2.719 40.644 13.283 1.00 26.73 45 ILE C N 1
ATOM 2388 C CA . ILE C 1 44 ? -3.671 39.898 12.470 1.00 27.44 45 ILE C CA 1
ATOM 2389 C C . ILE C 1 44 ? -4.984 39.862 13.242 1.00 35.67 45 ILE C C 1
ATOM 2390 O O . ILE C 1 44 ? -5.096 39.187 14.267 1.00 32.99 45 ILE C O 1
ATOM 2395 N N . ALA C 1 45 ? -5.970 40.598 12.735 1.00 26.21 46 ALA C N 1
ATOM 2396 C CA . ALA C 1 45 ? -7.281 40.706 13.373 1.00 31.26 46 ALA C CA 1
ATOM 2397 C C . ALA C 1 45 ? -8.326 39.974 12.556 1.00 33.78 46 ALA C C 1
ATOM 2398 O O . ALA C 1 45 ? -8.495 40.250 11.369 1.00 35.43 46 ALA C O 1
ATOM 2400 N N . LYS C 1 46 ? -9.038 39.052 13.195 1.00 31.51 47 LYS C N 1
ATOM 2401 C CA . LYS C 1 46 ? -10.043 38.271 12.482 1.00 34.94 47 LYS C CA 1
ATOM 2402 C C . LYS C 1 46 ? -11.465 38.342 13.011 1.00 44.40 47 LYS C C 1
ATOM 2403 O O . LYS C 1 46 ? -11.707 38.457 14.214 1.00 38.18 47 LYS C O 1
ATOM 2409 N N . THR C 1 47 ? -12.403 38.243 12.078 1.00 42.80 48 THR C N 1
ATOM 2410 C CA . THR C 1 47 ? -13.826 38.218 12.376 1.00 42.73 48 THR C CA 1
ATOM 2411 C C . THR C 1 47 ? -14.323 37.193 11.368 1.00 50.07 48 THR C C 1
ATOM 2412 O O . THR C 1 47 ? -13.584 36.825 10.455 1.00 49.18 48 THR C O 1
ATOM 2416 N N . GLN C 1 48 ? -15.548 36.707 11.522 1.00 53.33 49 GLN C N 1
ATOM 2417 C CA . GLN C 1 48 ? -16.042 35.749 10.544 1.00 59.71 49 GLN C CA 1
ATOM 2418 C C . GLN C 1 48 ? -16.179 36.484 9.218 1.00 55.86 49 GLN C C 1
ATOM 2419 O O . GLN C 1 48 ? -16.804 37.544 9.145 1.00 59.07 49 GLN C O 1
ATOM 2425 N N . GLY C 1 49 ? -15.564 35.938 8.176 1.00 60.32 50 GLY C N 1
ATOM 2426 C CA . GLY C 1 49 ? -15.654 36.563 6.872 1.00 59.60 50 GLY C CA 1
ATOM 2427 C C . GLY C 1 49 ? -14.551 37.535 6.494 1.00 59.71 50 GLY C C 1
ATOM 2428 O O . GLY C 1 49 ? -14.313 37.745 5.308 1.00 57.79 50 GLY C O 1
ATOM 2429 N N . ARG C 1 50 ? -13.873 38.133 7.472 1.00 57.90 51 ARG C N 1
ATOM 2430 C CA . ARG C 1 50 ? -12.811 39.083 7.144 1.00 52.97 51 ARG C CA 1
ATOM 2431 C C . ARG C 1 50 ? -11.571 39.019 8.031 1.00 49.66 51 ARG C C 1
ATOM 2432 O O . ARG C 1 50 ? -11.662 38.856 9.250 1.00 45.70 51 ARG C O 1
ATOM 2440 N N . THR C 1 51 ? -10.413 39.167 7.395 1.00 43.21 52 THR C N 1
ATOM 2441 C CA . THR C 1 51 ? -9.129 39.164 8.087 1.00 44.90 52 THR C CA 1
ATOM 2442 C C . THR C 1 51 ? -8.389 40.447 7.725 1.00 43.40 52 THR C C 1
ATOM 2443 O O . THR C 1 51 ? -8.325 40.819 6.553 1.00 46.81 52 THR C O 1
ATOM 2447 N N . GLU C 1 52 ? -7.851 41.128 8.733 1.00 36.32 53 GLU C N 1
ATOM 2448 C CA . GLU C 1 52 ? -7.102 42.369 8.526 1.00 32.27 53 GLU C CA 1
ATOM 2449 C C . GLU C 1 52 ? -5.691 42.185 9.053 1.00 34.51 53 GLU C C 1
ATOM 2450 O O . GLU C 1 52 ? -5.510 41.896 10.232 1.00 32.23 53 GLU C O 1
ATOM 2456 N N . VAL C 1 53 ? -4.698 42.376 8.192 1.00 30.34 54 VAL C N 1
ATOM 2457 C CA . VAL C 1 53 ? -3.303 42.234 8.592 1.00 27.66 54 VAL C CA 1
ATOM 2458 C C . VAL C 1 53 ? -2.649 43.597 8.435 1.00 29.36 54 VAL C C 1
ATOM 2459 O O . VAL C 1 53 ? -2.908 44.299 7.457 1.00 28.45 54 VAL C O 1
ATOM 2463 N N . SER C 1 54 ? -1.819 43.980 9.399 1.00 26.08 55 SER C N 1
ATOM 2464 C CA . SER C 1 54 ? -1.137 45.267 9.321 1.00 26.45 55 SER C CA 1
ATOM 2465 C C . SER C 1 54 ? 0.161 45.277 10.118 1.00 34.47 55 SER C C 1
ATOM 2466 O O . SER C 1 54 ? 0.409 44.393 10.941 1.00 30.65 55 SER C O 1
ATOM 2469 N N . PHE C 1 55 ? 1.003 46.267 9.847 1.00 32.49 56 PHE C N 1
ATOM 2470 C CA . PHE C 1 55 ? 2.265 46.416 10.564 1.00 33.44 56 PHE C CA 1
ATOM 2471 C C . PHE C 1 55 ? 2.348 47.824 11.124 1.00 36.01 56 PHE C C 1
ATOM 2472 O O . PHE C 1 55 ? 2.003 48.784 10.436 1.00 31.89 56 PHE C O 1
ATOM 2480 N N . THR C 1 56 ? 2.813 47.949 12.363 1.00 26.65 57 THR C N 1
ATOM 2481 C CA . THR C 1 56 ? 2.947 49.262 12.985 1.00 28.66 57 THR C CA 1
ATOM 2482 C C . THR C 1 56 ? 4.335 49.382 13.610 1.00 29.10 57 THR C C 1
ATOM 2483 O O . THR C 1 56 ? 4.795 48.479 14.297 1.00 33.14 57 THR C O 1
ATOM 2487 N N . LEU C 1 57 ? 5.012 50.492 13.352 1.00 28.78 58 LEU C N 1
ATOM 2488 C CA . LEU C 1 57 ? 6.342 50.699 13.923 1.00 26.94 58 LEU C CA 1
ATOM 2489 C C . LEU C 1 57 ? 6.229 50.904 15.431 1.00 29.05 58 LEU C C 1
ATOM 2490 O O . LEU C 1 57 ? 5.198 51.372 15.920 1.00 33.72 58 LEU C O 1
ATOM 2495 N N . ASN C 1 58 ? 7.284 50.562 16.171 1.00 37.31 59 ASN C N 1
ATOM 2496 C CA . ASN C 1 58 ? 7.253 50.766 17.616 1.00 38.67 59 ASN C CA 1
ATOM 2497 C C . ASN C 1 58 ? 7.514 52.239 17.932 1.00 43.23 59 ASN C C 1
ATOM 2498 O O . ASN C 1 58 ? 7.760 53.035 17.027 1.00 38.62 59 ASN C O 1
ATOM 2503 N N . GLU C 1 59 ? 7.445 52.593 19.215 1.00 41.51 60 GLU C N 1
ATOM 2504 C CA . GLU C 1 59 ? 7.655 53.973 19.665 1.00 47.42 60 GLU C CA 1
ATOM 2505 C C . GLU C 1 59 ? 8.990 54.562 19.233 1.00 49.63 60 GLU C C 1
ATOM 2506 O O . GLU C 1 59 ? 9.050 55.534 18.478 1.00 50.63 60 GLU C O 1
ATOM 2512 N N . ASP C 1 60 ? 10.061 53.965 19.738 1.00 54.10 61 ASP C N 1
ATOM 2513 C CA . ASP C 1 60 ? 11.416 54.418 19.466 1.00 54.75 61 ASP C CA 1
ATOM 2514 C C . ASP C 1 60 ? 11.759 54.658 17.999 1.00 54.97 61 ASP C C 1
ATOM 2515 O O . ASP C 1 60 ? 12.437 55.635 17.681 1.00 53.19 61 ASP C O 1
ATOM 2520 N N . LEU C 1 61 ? 11.308 53.781 17.107 1.00 47.92 62 LEU C N 1
ATOM 2521 C CA . LEU C 1 61 ? 11.581 53.968 15.684 1.00 47.66 62 LEU C CA 1
ATOM 2522 C C . LEU C 1 61 ? 10.641 55.007 15.081 1.00 48.08 62 LEU C C 1
ATOM 2523 O O . LEU C 1 61 ? 11.025 55.765 14.190 1.00 50.91 62 LEU C O 1
ATOM 2528 N N . ALA C 1 62 ? 9.405 55.029 15.569 1.00 46.63 63 ALA C N 1
ATOM 2529 C CA . ALA C 1 62 ? 8.401 55.973 15.087 1.00 50.57 63 ALA C CA 1
ATOM 2530 C C . ALA C 1 62 ? 8.752 57.404 15.478 1.00 48.96 63 ALA C C 1
ATOM 2531 O O . ALA C 1 62 ? 8.283 58.357 14.858 1.00 50.42 63 ALA C O 1
ATOM 2533 N N . ASN C 1 63 ? 9.576 57.550 16.511 1.00 45.43 64 ASN C N 1
ATOM 2534 C CA . ASN C 1 63 ? 9.965 58.874 16.980 1.00 51.12 64 ASN C CA 1
ATOM 2535 C C . ASN C 1 63 ? 11.400 59.259 16.640 1.00 53.26 64 ASN C C 1
ATOM 2536 O O . ASN C 1 63 ? 12.087 59.898 17.436 1.00 55.54 64 ASN C O 1
ATOM 2541 N N . ILE C 1 64 ? 11.847 58.869 15.451 1.00 57.28 65 ILE C N 1
ATOM 2542 C CA . ILE C 1 64 ? 13.188 59.201 14.999 1.00 54.77 65 ILE C CA 1
ATOM 2543 C C . ILE C 1 64 ? 13.101 59.948 13.680 1.00 60.79 65 ILE C C 1
ATOM 2544 O O . ILE C 1 64 ? 12.695 59.388 12.660 1.00 51.83 65 ILE C O 1
ATOM 2549 N N . HIS C 1 65 ? 13.471 61.222 13.715 1.00 60.80 66 HIS C N 1
ATOM 2550 C CA . HIS C 1 65 ? 13.448 62.060 12.526 1.00 62.03 66 HIS C CA 1
ATOM 2551 C C . HIS C 1 65 ? 14.795 62.746 12.392 1.00 60.47 66 HIS C C 1
ATOM 2552 O O . HIS C 1 65 ? 15.511 62.921 13.377 1.00 60.08 66 HIS C O 1
ATOM 2559 N N . ASP C 1 66 ? 15.143 63.132 11.170 1.00 64.48 67 ASP C N 1
ATOM 2560 C CA . ASP C 1 66 ? 16.399 63.826 10.945 1.00 64.63 67 ASP C CA 1
ATOM 2561 C C . ASP C 1 66 ? 16.068 65.304 10.823 1.00 61.79 67 ASP C C 1
ATOM 2562 O O . ASP C 1 66 ? 14.895 65.679 10.797 1.00 51.00 67 ASP C O 1
ATOM 2567 N N . ILE C 1 67 ? 17.106 66.132 10.760 1.00 65.65 68 ILE C N 1
ATOM 2568 C CA . ILE C 1 67 ? 16.957 67.581 10.659 1.00 69.74 68 ILE C CA 1
ATOM 2569 C C . ILE C 1 67 ? 15.628 68.038 10.053 1.00 71.30 68 ILE C C 1
ATOM 2570 O O . ILE C 1 67 ? 15.277 67.652 8.936 1.00 73.32 68 ILE C O 1
ATOM 2575 N N . GLY C 1 68 ? 14.901 68.865 10.802 1.00 71.21 69 GLY C N 1
ATOM 2576 C CA . GLY C 1 68 ? 13.618 69.371 10.344 1.00 75.53 69 GLY C CA 1
ATOM 2577 C C . GLY C 1 68 ? 12.496 68.372 10.544 1.00 76.04 69 GLY C C 1
ATOM 2578 O O . GLY C 1 68 ? 11.314 68.714 10.458 1.00 80.34 69 GLY C O 1
ATOM 2579 N N . GLY C 1 69 ? 12.881 67.131 10.829 1.00 71.73 70 GLY C N 1
ATOM 2580 C CA . GLY C 1 69 ? 11.927 66.056 11.027 1.00 68.70 70 GLY C CA 1
ATOM 2581 C C . GLY C 1 69 ? 10.734 66.271 11.937 1.00 66.24 70 GLY C C 1
ATOM 2582 O O . GLY C 1 69 ? 9.606 65.971 11.549 1.00 65.42 70 GLY C O 1
ATOM 2583 N N . LYS C 1 70 ? 10.970 66.779 13.145 1.00 58.85 71 LYS C N 1
ATOM 2584 C CA . LYS C 1 70 ? 9.891 66.992 14.109 1.00 62.31 71 LYS C CA 1
ATOM 2585 C C . LYS C 1 70 ? 8.534 67.356 13.501 1.00 64.94 71 LYS C C 1
ATOM 2586 O O . LYS C 1 70 ? 8.407 68.321 12.747 1.00 59.08 71 LYS C O 1
ATOM 2592 N N . PRO C 1 71 ? 7.495 66.570 13.831 1.00 71.28 72 PRO C N 1
ATOM 2593 C CA . PRO C 1 71 ? 6.126 66.760 13.347 1.00 75.11 72 PRO C CA 1
ATOM 2594 C C . PRO C 1 71 ? 5.459 68.049 13.805 1.00 73.88 72 PRO C C 1
ATOM 2595 O O . PRO C 1 71 ? 5.820 68.623 14.835 1.00 69.90 72 PRO C O 1
ATOM 2599 N N . ALA C 1 72 ? 4.485 68.497 13.021 1.00 75.11 73 ALA C N 1
ATOM 2600 C CA . ALA C 1 72 ? 3.736 69.707 13.325 1.00 72.69 73 ALA C CA 1
ATOM 2601 C C . ALA C 1 72 ? 2.528 69.300 14.150 1.00 74.43 73 ALA C C 1
ATOM 2602 O O . ALA C 1 72 ? 2.213 69.917 15.170 1.00 76.57 73 ALA C O 1
ATOM 2604 N N . SER C 1 73 ? 1.854 68.251 13.690 1.00 71.64 74 SER C N 1
ATOM 2605 C CA . SER C 1 73 ? 0.682 67.718 14.366 1.00 69.41 74 SER C CA 1
ATOM 2606 C C . SER C 1 73 ? 0.981 66.287 14.804 1.00 71.29 74 SER C C 1
ATOM 2607 O O . SER C 1 73 ? 0.680 65.331 14.088 1.00 69.59 74 SER C O 1
ATOM 2610 N N . VAL C 1 74 ? 1.590 66.152 15.979 1.00 68.79 75 VAL C N 1
ATOM 2611 C CA . VAL C 1 74 ? 1.937 64.843 16.526 1.00 72.99 75 VAL C CA 1
ATOM 2612 C C . VAL C 1 74 ? 0.656 64.055 16.779 1.00 76.32 75 VAL C C 1
ATOM 2613 O O . VAL C 1 74 ? -0.342 64.624 17.227 1.00 77.03 75 VAL C O 1
ATOM 2617 N N . SER C 1 75 ? 0.675 62.753 16.502 1.00 76.18 76 SER C N 1
ATOM 2618 C CA . SER C 1 75 ? -0.521 61.953 16.723 1.00 76.36 76 SER C CA 1
ATOM 2619 C C . SER C 1 75 ? -0.383 60.431 16.706 1.00 77.95 76 SER C C 1
ATOM 2620 O O . SER C 1 75 ? -0.141 59.808 17.744 1.00 79.07 76 SER C O 1
ATOM 2622 N N . ALA C 1 76 ? -0.519 59.839 15.521 1.00 76.55 77 ALA C N 1
ATOM 2623 C CA . ALA C 1 76 ? -0.495 58.385 15.390 1.00 74.02 77 ALA C CA 1
ATOM 2624 C C . ALA C 1 76 ? 0.698 57.673 14.760 1.00 71.47 77 ALA C C 1
ATOM 2625 O O . ALA C 1 76 ? 1.367 58.203 13.870 1.00 76.17 77 ALA C O 1
ATOM 2627 N N . PRO C 1 77 ? 0.971 56.442 15.239 1.00 65.08 78 PRO C N 1
ATOM 2628 C CA . PRO C 1 77 ? 2.037 55.531 14.812 1.00 61.20 78 PRO C CA 1
ATOM 2629 C C . PRO C 1 77 ? 1.450 54.689 13.679 1.00 56.95 78 PRO C C 1
ATOM 2630 O O . PRO C 1 77 ? 1.103 53.523 13.860 1.00 60.06 78 PRO C O 1
ATOM 2634 N N . ARG C 1 78 ? 1.322 55.325 12.521 1.00 49.27 79 ARG C N 1
ATOM 2635 C CA . ARG C 1 78 ? 0.773 54.741 11.302 1.00 45.12 79 ARG C CA 1
ATOM 2636 C C . ARG C 1 78 ? 0.670 53.221 11.214 1.00 40.71 79 ARG C C 1
ATOM 2637 O O . ARG C 1 78 ? 1.644 52.497 11.406 1.00 42.27 79 ARG C O 1
ATOM 2645 N N . GLU C 1 79 ? -0.531 52.753 10.903 1.00 43.72 80 GLU C N 1
ATOM 2646 C CA . GLU C 1 79 ? -0.777 51.331 10.747 1.00 46.15 80 GLU C CA 1
ATOM 2647 C C . GLU C 1 79 ? -0.679 51.029 9.253 1.00 41.09 80 GLU C C 1
ATOM 2648 O O . GLU C 1 79 ? -1.499 51.503 8.465 1.00 40.24 80 GLU C O 1
ATOM 2654 N N . HIS C 1 80 ? 0.336 50.260 8.868 1.00 33.21 81 HIS C N 1
ATOM 2655 C CA . HIS C 1 80 ? 0.536 49.896 7.469 1.00 35.81 81 HIS C CA 1
ATOM 2656 C C . HIS C 1 80 ? -0.273 48.654 7.125 1.00 32.88 81 HIS C C 1
ATOM 2657 O O . HIS C 1 80 ? 0.059 47.552 7.542 1.00 31.98 81 HIS C O 1
ATOM 2664 N N . PRO C 1 81 ? -1.349 48.820 6.352 1.00 31.16 82 PRO C N 1
ATOM 2665 C CA . PRO C 1 81 ? -2.160 47.659 5.992 1.00 31.70 82 PRO C CA 1
ATOM 2666 C C . PRO C 1 81 ? -1.477 46.764 4.963 1.00 32.10 82 PRO C C 1
ATOM 2667 O O . PRO C 1 81 ? -0.707 47.238 4.113 1.00 34.14 82 PRO C O 1
ATOM 2671 N N . PHE C 1 82 ? -1.749 45.466 5.054 1.00 27.50 83 PHE C N 1
ATOM 2672 C CA . PHE C 1 82 ? -1.209 44.498 4.115 1.00 29.28 83 PHE C CA 1
ATOM 2673 C C . PHE C 1 82 ? -2.302 44.164 3.105 1.00 34.11 83 PHE C C 1
ATOM 2674 O O . PHE C 1 82 ? -3.482 44.047 3.456 1.00 34.33 83 PHE C O 1
ATOM 2682 N N . VAL C 1 83 ? -1.914 44.033 1.847 1.00 29.87 84 VAL C N 1
ATOM 2683 C CA . VAL C 1 83 ? -2.861 43.628 0.825 1.00 28.26 84 VAL C CA 1
ATOM 2684 C C . VAL C 1 83 ? -2.432 42.194 0.534 1.00 31.29 84 VAL C C 1
ATOM 2685 O O . VAL C 1 83 ? -1.333 41.956 0.043 1.00 31.23 84 VAL C O 1
ATOM 2689 N N . LEU C 1 84 ? -3.287 41.235 0.871 1.00 33.15 85 LEU C N 1
ATOM 2690 C CA . LEU C 1 84 ? -2.961 39.837 0.644 1.00 35.87 85 LEU C CA 1
ATOM 2691 C C . LEU C 1 84 ? -3.097 39.519 -0.836 1.00 44.20 85 LEU C C 1
ATOM 2692 O O . LEU C 1 84 ? -4.029 39.979 -1.495 1.00 41.05 85 LEU C O 1
ATOM 2697 N N . GLN C 1 85 ? -2.161 38.737 -1.360 1.00 39.88 86 GLN C N 1
ATOM 2698 C CA . GLN C 1 85 ? -2.186 38.381 -2.770 1.00 36.88 86 GLN C CA 1
ATOM 2699 C C . GLN C 1 85 ? -1.945 36.887 -2.921 1.00 48.93 86 GLN C C 1
ATOM 2700 O O . GLN C 1 85 ? -1.401 36.243 -2.024 1.00 53.36 86 GLN C O 1
ATOM 2706 N N . SER C 1 86 ? -2.349 36.329 -4.054 1.00 58.78 87 SER C N 1
ATOM 2707 C CA . SER C 1 86 ? -2.124 34.911 -4.275 1.00 60.60 87 SER C CA 1
ATOM 2708 C C . SER C 1 86 ? -0.743 34.683 -4.863 1.00 64.44 87 SER C C 1
ATOM 2709 O O . SER C 1 86 ? -0.219 35.513 -5.603 1.00 60.16 87 SER C O 1
ATOM 2712 N N . VAL C 1 87 ? -0.151 33.555 -4.494 1.00 68.91 88 VAL C N 1
ATOM 2713 C CA . VAL C 1 87 ? 1.161 33.159 -4.983 1.00 73.71 88 VAL C CA 1
ATOM 2714 C C . VAL C 1 87 ? 0.880 31.936 -5.862 1.00 76.39 88 VAL C C 1
ATOM 2715 O O . VAL C 1 87 ? 1.748 31.101 -6.112 1.00 79.60 88 VAL C O 1
ATOM 2719 N N . GLY C 1 88 ? -0.364 31.869 -6.333 1.00 76.73 89 GLY C N 1
ATOM 2720 C CA . GLY C 1 88 ? -0.820 30.766 -7.162 1.00 74.89 89 GLY C CA 1
ATOM 2721 C C . GLY C 1 88 ? -0.128 30.508 -8.490 1.00 71.47 89 GLY C C 1
ATOM 2722 O O . GLY C 1 88 ? 0.364 29.404 -8.718 1.00 77.36 89 GLY C O 1
ATOM 2723 N N . GLY C 1 89 ? -0.096 31.508 -9.367 1.00 65.20 90 GLY C N 1
ATOM 2724 C CA . GLY C 1 89 ? 0.530 31.338 -10.669 1.00 61.75 90 GLY C CA 1
ATOM 2725 C C . GLY C 1 89 ? 1.912 30.705 -10.688 1.00 61.70 90 GLY C C 1
ATOM 2726 O O . GLY C 1 89 ? 2.514 30.539 -11.756 1.00 50.12 90 GLY C O 1
ATOM 2727 N N . GLN C 1 90 ? 2.421 30.343 -9.513 1.00 60.21 91 GLN C N 1
ATOM 2728 C CA . GLN C 1 90 ? 3.740 29.737 -9.419 1.00 58.77 91 GLN C CA 1
ATOM 2729 C C . GLN C 1 90 ? 4.034 29.218 -8.013 1.00 57.06 91 GLN C C 1
ATOM 2730 O O . GLN C 1 90 ? 3.247 29.419 -7.088 1.00 59.13 91 GLN C O 1
ATOM 2736 N N . THR C 1 91 ? 5.169 28.541 -7.865 1.00 48.21 92 THR C N 1
ATOM 2737 C CA . THR C 1 91 ? 5.587 28.004 -6.574 1.00 43.75 92 THR C CA 1
ATOM 2738 C C . THR C 1 91 ? 6.881 28.695 -6.155 1.00 42.11 92 THR C C 1
ATOM 2739 O O . THR C 1 91 ? 7.883 28.636 -6.870 1.00 40.76 92 THR C O 1
ATOM 2743 N N . LEU C 1 92 ? 6.860 29.355 -5.001 1.00 33.00 93 LEU C N 1
ATOM 2744 C CA . LEU C 1 92 ? 8.044 30.057 -4.522 1.00 31.64 93 LEU C CA 1
ATOM 2745 C C . LEU C 1 92 ? 8.622 29.421 -3.265 1.00 35.43 93 LEU C C 1
ATOM 2746 O O . LEU C 1 92 ? 7.888 29.035 -2.356 1.00 36.53 93 LEU C O 1
ATOM 2751 N N . THR C 1 93 ? 9.942 29.308 -3.231 1.00 39.93 94 THR C N 1
ATOM 2752 C CA . THR C 1 93 ? 10.635 28.738 -2.085 1.00 37.43 94 THR C CA 1
ATOM 2753 C C . THR C 1 93 ? 11.807 29.638 -1.763 1.00 37.12 94 THR C C 1
ATOM 2754 O O . THR C 1 93 ? 12.253 30.419 -2.607 1.00 35.90 94 THR C O 1
ATOM 2758 N N . VAL C 1 94 ? 12.301 29.536 -0.534 1.00 29.90 95 VAL C N 1
ATOM 2759 C CA . VAL C 1 94 ? 13.429 30.337 -0.102 1.00 33.21 95 VAL C CA 1
ATOM 2760 C C . VAL C 1 94 ? 14.643 29.452 0.140 1.00 38.61 95 VAL C C 1
ATOM 2761 O O . VAL C 1 94 ? 14.541 28.431 0.821 1.00 42.78 95 VAL C O 1
ATOM 2765 N N . PHE C 1 95 ? 15.785 29.824 -0.428 1.00 37.65 96 PHE C N 1
ATOM 2766 C CA . PHE C 1 95 ? 17.011 29.065 -0.189 1.00 43.00 96 PHE C CA 1
ATOM 2767 C C . PHE C 1 95 ? 18.066 30.052 0.276 1.00 48.17 96 PHE C C 1
ATOM 2768 O O . PHE C 1 95 ? 18.116 31.184 -0.200 1.00 41.05 96 PHE C O 1
ATOM 2776 N N . THR C 1 96 ? 18.888 29.636 1.233 1.00 39.49 97 THR C N 1
ATOM 2777 C CA . THR C 1 96 ? 19.924 30.513 1.755 1.00 39.83 97 THR C CA 1
ATOM 2778 C C . THR C 1 96 ? 21.326 29.995 1.476 1.00 37.03 97 THR C C 1
ATOM 2779 O O . THR C 1 96 ? 21.536 28.801 1.276 1.00 45.12 97 THR C O 1
ATOM 2783 N N . GLU C 1 97 ? 22.280 30.917 1.474 1.00 49.78 98 GLU C N 1
ATOM 2784 C CA . GLU C 1 97 ? 23.683 30.589 1.265 1.00 55.81 98 GLU C CA 1
ATOM 2785 C C . GLU C 1 97 ? 24.452 31.270 2.396 1.00 59.50 98 GLU C C 1
ATOM 2786 O O . GLU C 1 97 ? 24.601 32.493 2.409 1.00 56.57 98 GLU C O 1
ATOM 2792 N N . SER C 1 98 ? 24.924 30.472 3.349 1.00 65.36 99 SER C N 1
ATOM 2793 C CA . SER C 1 98 ? 25.662 30.989 4.498 1.00 68.62 99 SER C CA 1
ATOM 2794 C C . SER C 1 98 ? 27.045 31.519 4.141 1.00 74.04 99 SER C C 1
ATOM 2795 O O . SER C 1 98 ? 27.525 31.342 3.020 1.00 74.08 99 SER C O 1
ATOM 2798 N N . SER C 1 99 ? 27.675 32.181 5.108 1.00 74.63 100 SER C N 1
ATOM 2799 C CA . SER C 1 99 ? 29.008 32.737 4.918 1.00 78.13 100 SER C CA 1
ATOM 2800 C C . SER C 1 99 ? 30.028 31.605 4.913 1.00 77.61 100 SER C C 1
ATOM 2801 O O . SER C 1 99 ? 31.162 31.774 4.458 1.00 76.74 100 SER C O 1
ATOM 2804 N N . SER C 1 100 ? 29.615 30.450 5.427 1.00 78.76 101 SER C N 1
ATOM 2805 C CA . SER C 1 100 ? 30.480 29.277 5.467 1.00 74.38 101 SER C CA 1
ATOM 2806 C C . SER C 1 100 ? 30.375 28.584 4.114 1.00 75.74 101 SER C C 1
ATOM 2807 O O . SER C 1 100 ? 31.282 27.852 3.721 1.00 79.18 101 SER C O 1
ATOM 2810 N N . ASP C 1 101 ? 29.249 28.817 3.431 1.00 73.49 102 ASP C N 1
ATOM 2811 C CA . ASP C 1 101 ? 28.957 28.290 2.088 1.00 67.86 102 ASP C CA 1
ATOM 2812 C C . ASP C 1 101 ? 27.915 27.183 1.915 1.00 63.72 102 ASP C C 1
ATOM 2813 O O . ASP C 1 101 ? 27.813 26.606 0.833 1.00 68.89 102 ASP C O 1
ATOM 2818 N N . LYS C 1 102 ? 27.130 26.892 2.947 1.00 62.02 103 LYS C N 1
ATOM 2819 C CA . LYS C 1 102 ? 26.121 25.841 2.824 1.00 56.71 103 LYS C CA 1
ATOM 2820 C C . LYS C 1 102 ? 24.818 26.342 2.196 1.00 59.71 103 LYS C C 1
ATOM 2821 O O . LYS C 1 102 ? 24.387 27.470 2.439 1.00 52.81 103 LYS C O 1
ATOM 2827 N N . LEU C 1 103 ? 24.200 25.482 1.389 1.00 64.26 104 LEU C N 1
ATOM 2828 C CA . LEU C 1 103 ? 22.941 25.794 0.714 1.00 62.31 104 LEU C CA 1
ATOM 2829 C C . LEU C 1 103 ? 21.804 25.011 1.351 1.00 55.78 104 LEU C C 1
ATOM 2830 O O . LEU C 1 103 ? 21.942 23.820 1.630 1.00 60.13 104 LEU C O 1
ATOM 2835 N N . SER C 1 104 ? 20.676 25.677 1.573 1.00 51.34 105 SER C N 1
ATOM 2836 C CA . SER C 1 104 ? 19.534 25.020 2.192 1.00 46.68 105 SER C CA 1
ATOM 2837 C C . SER C 1 104 ? 18.185 25.673 1.894 1.00 53.88 105 SER C C 1
ATOM 2838 O O . SER C 1 104 ? 18.067 26.898 1.886 1.00 50.83 105 SER C O 1
ATOM 2841 N N . LEU C 1 105 ? 17.176 24.841 1.647 1.00 45.54 106 LEU C N 1
ATOM 2842 C CA . LEU C 1 105 ? 15.817 25.308 1.379 1.00 54.63 106 LEU C CA 1
ATOM 2843 C C . LEU C 1 105 ? 15.101 25.483 2.716 1.00 58.24 106 LEU C C 1
ATOM 2844 O O . LEU C 1 105 ? 14.412 24.577 3.189 1.00 63.38 106 LEU C O 1
ATOM 2849 N N . GLU C 1 106 ? 15.266 26.657 3.314 1.00 54.67 107 GLU C N 1
ATOM 2850 C CA . GLU C 1 106 ? 14.671 26.953 4.609 1.00 54.68 107 GLU C CA 1
ATOM 2851 C C . GLU C 1 106 ? 13.153 27.103 4.668 1.00 52.17 107 GLU C C 1
ATOM 2852 O O . GLU C 1 106 ? 12.564 26.996 5.745 1.00 57.74 107 GLU C O 1
ATOM 2858 N N . GLY C 1 107 ? 12.508 27.339 3.531 1.00 52.31 108 GLY C N 1
ATOM 2859 C CA . GLY C 1 107 ? 11.065 27.483 3.571 1.00 45.52 108 GLY C CA 1
ATOM 2860 C C . GLY C 1 107 ? 10.331 27.726 2.267 1.00 50.20 108 GLY C C 1
ATOM 2861 O O . GLY C 1 107 ? 10.904 28.167 1.273 1.00 47.10 108 GLY C O 1
ATOM 2862 N N . ILE C 1 108 ? 9.036 27.434 2.304 1.00 40.58 109 ILE C N 1
ATOM 2863 C CA . ILE C 1 108 ? 8.132 27.591 1.173 1.00 39.52 109 ILE C CA 1
ATOM 2864 C C . ILE C 1 108 ? 7.249 28.812 1.428 1.00 40.94 109 ILE C C 1
ATOM 2865 O O . ILE C 1 108 ? 6.672 28.948 2.507 1.00 42.56 109 ILE C O 1
ATOM 2870 N N . VAL C 1 109 ? 7.152 29.708 0.449 1.00 33.66 110 VAL C N 1
ATOM 2871 C CA . VAL C 1 109 ? 6.320 30.888 0.615 1.00 31.61 110 VAL C CA 1
ATOM 2872 C C . VAL C 1 109 ? 4.861 30.459 0.711 1.00 38.01 110 VAL C C 1
ATOM 2873 O O . VAL C 1 109 ? 4.269 30.010 -0.272 1.00 39.03 110 VAL C O 1
ATOM 2877 N N . VAL C 1 110 ? 4.287 30.590 1.903 1.00 38.07 111 VAL C N 1
ATOM 2878 C CA . VAL C 1 110 ? 2.895 30.207 2.117 1.00 38.32 111 VAL C CA 1
ATOM 2879 C C . VAL C 1 110 ? 1.951 31.390 1.981 1.00 39.08 111 VAL C C 1
ATOM 2880 O O . VAL C 1 110 ? 0.732 31.220 1.901 1.00 39.97 111 VAL C O 1
ATOM 2884 N N . GLN C 1 111 ? 2.508 32.595 1.959 1.00 30.93 112 GLN C N 1
ATOM 2885 C CA . GLN C 1 111 ? 1.683 33.781 1.831 1.00 27.66 112 GLN C CA 1
ATOM 2886 C C . GLN C 1 111 ? 2.448 34.939 1.207 1.00 28.36 112 GLN C C 1
ATOM 2887 O O . GLN C 1 111 ? 3.606 35.187 1.551 1.00 32.96 112 GLN C O 1
ATOM 2893 N N . ARG C 1 112 ? 1.794 35.636 0.287 1.00 31.60 113 ARG C N 1
ATOM 2894 C CA . ARG C 1 112 ? 2.386 36.800 -0.353 1.00 29.54 113 ARG C CA 1
ATOM 2895 C C . ARG C 1 112 ? 1.532 37.995 0.019 1.00 29.97 113 ARG C C 1
ATOM 2896 O O . ARG C 1 112 ? 0.304 37.906 0.080 1.00 33.52 113 ARG C O 1
ATOM 2904 N N . ALA C 1 113 ? 2.176 39.123 0.272 1.00 28.84 114 ALA C N 1
ATOM 2905 C CA . ALA C 1 113 ? 1.431 40.308 0.622 1.00 29.09 114 ALA C CA 1
ATOM 2906 C C . ALA C 1 113 ? 2.238 41.554 0.322 1.00 31.13 114 ALA C C 1
ATOM 2907 O O . ALA C 1 113 ? 3.463 41.508 0.198 1.00 30.48 114 ALA C O 1
ATOM 2909 N N . GLU C 1 114 ? 1.534 42.666 0.183 1.00 25.56 115 GLU C N 1
ATOM 2910 C CA . GLU C 1 114 ? 2.192 43.942 -0.048 1.00 28.57 115 GLU C CA 1
ATOM 2911 C C . GLU C 1 114 ? 1.887 44.851 1.128 1.00 32.13 115 GLU C C 1
ATOM 2912 O O . GLU C 1 114 ? 0.724 45.045 1.486 1.00 31.32 115 GLU C O 1
ATOM 2918 N N . CYS C 1 115 ? 2.937 45.388 1.741 1.00 27.99 116 CYS C N 1
ATOM 2919 C CA . CYS C 1 115 ? 2.789 46.305 2.862 1.00 31.54 116 CYS C CA 1
ATOM 2920 C C . CYS C 1 115 ? 2.608 47.678 2.220 1.00 31.55 116 CYS C C 1
ATOM 2921 O O . CYS C 1 115 ? 3.555 48.244 1.685 1.00 30.87 116 CYS C O 1
ATOM 2924 N N . ARG C 1 116 ? 1.385 48.198 2.263 1.00 30.77 117 ARG C N 1
ATOM 2925 C CA . ARG C 1 116 ? 1.076 49.491 1.651 1.00 29.27 117 ARG C CA 1
ATOM 2926 C C . ARG C 1 116 ? 1.541 50.683 2.472 1.00 34.03 117 ARG C C 1
ATOM 2927 O O . ARG C 1 116 ? 1.435 50.688 3.698 1.00 35.51 117 ARG C O 1
ATOM 2935 N N . PRO C 1 117 ? 2.062 51.720 1.797 1.00 33.72 118 PRO C N 1
ATOM 2936 C CA . PRO C 1 117 ? 2.519 52.898 2.532 1.00 37.23 118 PRO C CA 1
ATOM 2937 C C . PRO C 1 117 ? 1.297 53.524 3.205 1.00 43.03 118 PRO C C 1
ATOM 2938 O O . PRO C 1 117 ? 0.161 53.314 2.765 1.00 35.23 118 PRO C O 1
ATOM 2942 N N . ALA C 1 118 ? 1.514 54.259 4.287 1.00 40.75 119 ALA C N 1
ATOM 2943 C CA . ALA C 1 118 ? 0.400 54.875 4.992 1.00 55.71 119 ALA C CA 1
ATOM 2944 C C . ALA C 1 118 ? 0.861 56.061 5.820 1.00 64.81 119 ALA C C 1
ATOM 2945 O O . ALA C 1 118 ? 2.018 56.492 5.632 1.00 67.87 119 ALA C O 1
ATOM 2948 N N . SER D 2 6 ? -18.673 43.292 15.975 1.00 42.65 7 SER D N 1
ATOM 2949 C CA . SER D 2 6 ? -18.181 44.188 17.064 1.00 49.63 7 SER D CA 1
ATOM 2950 C C . SER D 2 6 ? -17.229 43.429 17.986 1.00 51.42 7 SER D C 1
ATOM 2951 O O . SER D 2 6 ? -16.958 43.862 19.116 1.00 40.62 7 SER D O 1
ATOM 2954 N N . SER D 2 7 ? -16.727 42.300 17.484 1.00 45.48 8 SER D N 1
ATOM 2955 C CA . SER D 2 7 ? -15.810 41.431 18.225 1.00 33.71 8 SER D CA 1
ATOM 2956 C C . SER D 2 7 ? -14.724 40.894 17.293 1.00 34.91 8 SER D C 1
ATOM 2957 O O . SER D 2 7 ? -15.021 40.357 16.226 1.00 42.60 8 SER D O 1
ATOM 2960 N N . GLN D 2 8 ? -13.469 41.029 17.708 1.00 32.16 9 GLN D N 1
ATOM 2961 C CA . GLN D 2 8 ? -12.341 40.577 16.903 1.00 29.25 9 GLN D CA 1
ATOM 2962 C C . GLN D 2 8 ? -11.328 39.736 17.660 1.00 31.93 9 GLN D C 1
ATOM 2963 O O . GLN D 2 8 ? -10.992 40.034 18.805 1.00 31.09 9 GLN D O 1
ATOM 2969 N N . ASN D 2 9 ? -10.829 38.688 17.012 1.00 32.34 10 ASN D N 1
ATOM 2970 C CA . ASN D 2 9 ? -9.806 37.862 17.627 1.00 28.38 10 ASN D CA 1
ATOM 2971 C C . ASN D 2 9 ? -8.503 38.376 17.044 1.00 28.92 10 ASN D C 1
ATOM 2972 O O . ASN D 2 9 ? -8.341 38.438 15.823 1.00 32.24 10 ASN D O 1
ATOM 2977 N N . VAL D 2 10 ? -7.569 38.735 17.916 1.00 26.18 11 VAL D N 1
ATOM 2978 C CA . VAL D 2 10 ? -6.307 39.309 17.469 1.00 24.91 11 VAL D CA 1
ATOM 2979 C C . VAL D 2 10 ? -5.054 38.554 17.883 1.00 33.40 11 VAL D C 1
ATOM 2980 O O . VAL D 2 10 ? -4.929 38.097 19.016 1.00 31.75 11 VAL D O 1
ATOM 2984 N N . THR D 2 11 ? -4.126 38.432 16.944 1.00 27.78 12 THR D N 1
ATOM 2985 C CA . THR D 2 11 ? -2.845 37.797 17.192 1.00 28.01 12 THR D CA 1
ATOM 2986 C C . THR D 2 11 ? -1.797 38.840 16.798 1.00 34.25 12 THR D C 1
ATOM 2987 O O . THR D 2 11 ? -1.834 39.384 15.693 1.00 33.61 12 THR D O 1
ATOM 2991 N N . GLU D 2 12 ? -0.883 39.142 17.710 1.00 32.86 13 GLU D N 1
ATOM 2992 C CA . GLU D 2 12 ? 0.159 40.125 17.428 1.00 38.99 13 GLU D CA 1
ATOM 2993 C C . GLU D 2 12 ? 1.547 39.530 17.631 1.00 37.15 13 GLU D C 1
ATOM 2994 O O . GLU D 2 12 ? 1.773 38.783 18.584 1.00 38.79 13 GLU D O 1
ATOM 3000 N N . TYR D 2 13 ? 2.466 39.853 16.723 1.00 30.50 14 TYR D N 1
ATOM 3001 C CA . TYR D 2 13 ? 3.834 39.345 16.779 1.00 31.16 14 TYR D CA 1
ATOM 3002 C C . TYR D 2 13 ? 4.873 40.456 16.743 1.00 40.81 14 TYR D C 1
ATOM 3003 O O . TYR D 2 13 ? 4.714 41.438 16.024 1.00 35.18 14 TYR D O 1
ATOM 3012 N N . VAL D 2 14 ? 5.943 40.292 17.513 1.00 30.57 15 VAL D N 1
ATOM 3013 C CA . VAL D 2 14 ? 7.028 41.255 17.497 1.00 33.82 15 VAL D CA 1
ATOM 3014 C C . VAL D 2 14 ? 7.804 40.962 16.218 1.00 35.83 15 VAL D C 1
ATOM 3015 O O . VAL D 2 14 ? 7.925 39.804 15.815 1.00 37.22 15 VAL D O 1
ATOM 3019 N N . VAL D 2 15 ? 8.318 42.008 15.579 1.00 32.68 16 VAL D N 1
ATOM 3020 C CA . VAL D 2 15 ? 9.090 41.854 14.355 1.00 34.71 16 VAL D CA 1
ATOM 3021 C C . VAL D 2 15 ? 10.498 42.383 14.566 1.00 35.31 16 VAL D C 1
ATOM 3022 O O . VAL D 2 15 ? 10.673 43.512 15.024 1.00 35.72 16 VAL D O 1
ATOM 3026 N N . ARG D 2 16 ? 11.494 41.568 14.234 1.00 35.70 17 ARG D N 1
ATOM 3027 C CA . ARG D 2 16 ? 12.886 41.991 14.342 1.00 34.90 17 ARG D CA 1
ATOM 3028 C C . ARG D 2 16 ? 13.503 42.001 12.950 1.00 31.66 17 ARG D C 1
ATOM 3029 O O . ARG D 2 16 ? 13.116 41.214 12.083 1.00 36.36 17 ARG D O 1
ATOM 3037 N N . VAL D 2 17 ? 14.450 42.910 12.738 1.00 33.30 18 VAL D N 1
ATOM 3038 C CA . VAL D 2 17 ? 15.157 43.021 11.466 1.00 37.89 18 VAL D CA 1
ATOM 3039 C C . VAL D 2 17 ? 16.642 42.986 11.832 1.00 41.20 18 VAL D C 1
ATOM 3040 O O . VAL D 2 17 ? 17.284 44.025 11.990 1.00 48.22 18 VAL D O 1
ATOM 3044 N N . PRO D 2 18 ? 17.190 41.772 11.993 1.00 45.69 19 PRO D N 1
ATOM 3045 C CA . PRO D 2 18 ? 18.586 41.493 12.352 1.00 49.93 19 PRO D CA 1
ATOM 3046 C C . PRO D 2 18 ? 19.649 42.015 11.398 1.00 54.39 19 PRO D C 1
ATOM 3047 O O . PRO D 2 18 ? 19.629 41.717 10.204 1.00 60.36 19 PRO D O 1
ATOM 3051 N N . LYS D 2 19 ? 20.576 42.799 11.937 1.00 55.10 20 LYS D N 1
ATOM 3052 C CA . LYS D 2 19 ? 21.684 43.312 11.146 1.00 62.51 20 LYS D CA 1
ATOM 3053 C C . LYS D 2 19 ? 22.688 42.171 11.172 1.00 64.57 20 LYS D C 1
ATOM 3054 O O . LYS D 2 19 ? 23.564 42.068 10.314 1.00 68.87 20 LYS D O 1
ATOM 3060 N N . ASN D 2 20 ? 22.546 41.316 12.181 1.00 70.06 21 ASN D N 1
ATOM 3061 C CA . ASN D 2 20 ? 23.406 40.155 12.306 1.00 72.64 21 ASN D CA 1
ATOM 3062 C C . ASN D 2 20 ? 22.824 39.143 11.334 1.00 77.05 21 ASN D C 1
ATOM 3063 O O . ASN D 2 20 ? 21.611 39.115 11.115 1.00 77.12 21 ASN D O 1
ATOM 3068 N N . THR D 2 21 ? 23.684 38.341 10.722 1.00 77.90 22 THR D N 1
ATOM 3069 C CA . THR D 2 21 ? 23.220 37.346 9.769 1.00 74.67 22 THR D CA 1
ATOM 3070 C C . THR D 2 21 ? 24.390 36.721 9.036 1.00 73.40 22 THR D C 1
ATOM 3071 O O . THR D 2 21 ? 25.260 37.419 8.513 1.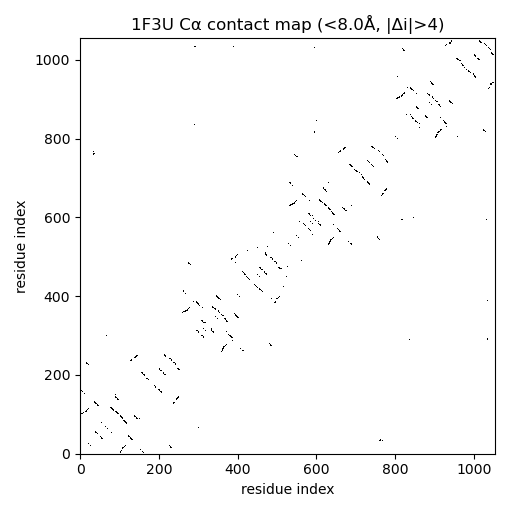00 72.80 22 THR D O 1
ATOM 3075 N N . THR D 2 22 ? 24.400 35.397 9.006 1.00 70.27 23 THR D N 1
ATOM 3076 C CA . THR D 2 22 ? 25.444 34.647 8.331 1.00 70.61 23 THR D CA 1
ATOM 3077 C C . THR D 2 22 ? 24.851 34.049 7.059 1.00 70.33 23 THR D C 1
ATOM 3078 O O . THR D 2 22 ? 25.456 33.185 6.424 1.00 72.38 23 THR D O 1
ATOM 3082 N N . LYS D 2 23 ? 23.663 34.521 6.689 1.00 65.51 24 LYS D N 1
ATOM 3083 C CA . LYS D 2 23 ? 22.987 34.012 5.504 1.00 61.27 24 LYS D CA 1
ATOM 3084 C C . LYS D 2 23 ? 22.446 35.074 4.555 1.00 56.06 24 LYS D C 1
ATOM 3085 O O . LYS D 2 23 ? 22.191 36.215 4.937 1.00 51.34 24 LYS D O 1
ATOM 3091 N N . LYS D 2 24 ? 22.277 34.667 3.304 1.00 54.08 25 LYS D N 1
ATOM 3092 C CA . LYS D 2 24 ? 21.716 35.521 2.269 1.00 57.20 25 LYS D CA 1
ATOM 3093 C C . LYS D 2 24 ? 20.443 34.765 1.898 1.00 45.53 25 LYS D C 1
ATOM 3094 O O . LYS D 2 24 ? 20.492 33.550 1.690 1.00 43.93 25 LYS D O 1
ATOM 3100 N N . TYR D 2 25 ? 19.310 35.460 1.834 1.00 38.18 26 TYR D N 1
ATOM 3101 C CA . TYR D 2 25 ? 18.053 34.801 1.492 1.00 32.74 26 TYR D CA 1
ATOM 3102 C C . TYR D 2 25 ? 17.661 35.077 0.052 1.00 31.37 26 TYR D C 1
ATOM 3103 O O . TYR D 2 25 ? 17.576 36.230 -0.366 1.00 37.15 26 TYR D O 1
ATOM 3112 N N . ASN D 2 26 ? 17.434 34.006 -0.700 1.00 34.12 27 ASN D N 1
ATOM 3113 C CA . ASN D 2 26 ? 17.065 34.124 -2.103 1.00 34.51 27 ASN D CA 1
ATOM 3114 C C . ASN D 2 26 ? 15.747 33.421 -2.395 1.00 33.61 27 ASN D C 1
ATOM 3115 O O . ASN D 2 26 ? 15.302 32.554 -1.639 1.00 37.98 27 ASN D O 1
ATOM 3120 N N . ILE D 2 27 ? 15.124 33.803 -3.505 1.00 27.77 28 ILE D N 1
ATOM 3121 C CA . ILE D 2 27 ? 13.878 33.184 -3.923 1.00 28.54 28 ILE D CA 1
ATOM 3122 C C . ILE D 2 27 ? 14.139 32.234 -5.090 1.00 31.24 28 ILE D C 1
ATOM 3123 O O . ILE D 2 27 ? 14.885 32.562 -6.014 1.00 32.49 28 ILE D O 1
ATOM 3128 N N . MET D 2 28 ? 13.533 31.052 -5.011 1.00 29.50 29 MET D N 1
ATOM 3129 C CA . MET D 2 28 ? 13.618 30.016 -6.039 1.00 33.14 29 MET D CA 1
ATOM 3130 C C . MET D 2 28 ? 12.174 29.900 -6.537 1.00 34.76 29 MET D C 1
ATOM 3131 O O . MET D 2 28 ? 11.306 29.393 -5.823 1.00 34.79 29 MET D O 1
ATOM 3136 N N . ALA D 2 29 ? 11.917 30.384 -7.752 1.00 32.05 30 ALA D N 1
ATOM 3137 C CA . ALA D 2 29 ? 10.569 30.365 -8.317 1.00 29.29 30 ALA D CA 1
ATOM 3138 C C . ALA D 2 29 ? 10.345 29.385 -9.471 1.00 38.77 30 ALA D C 1
ATOM 3139 O O . ALA D 2 29 ? 11.148 29.307 -10.402 1.00 37.50 30 ALA D O 1
ATOM 3141 N N . PHE D 2 30 ? 9.242 28.642 -9.405 1.00 34.12 31 PHE D N 1
ATOM 3142 C CA . PHE D 2 30 ? 8.899 27.677 -10.451 1.00 36.50 31 PHE D CA 1
ATOM 3143 C C . PHE D 2 30 ? 7.556 28.029 -11.074 1.00 40.79 31 PHE D C 1
ATOM 3144 O O . PHE D 2 30 ? 6.637 28.479 -10.387 1.00 35.52 31 PHE D O 1
ATOM 3152 N N . ASN D 2 31 ? 7.446 27.813 -12.379 1.00 40.44 32 ASN D N 1
ATOM 3153 C CA . ASN D 2 31 ? 6.219 28.105 -13.104 1.00 40.43 32 ASN D CA 1
ATOM 3154 C C . ASN D 2 31 ? 5.199 27.001 -12.841 1.00 42.49 32 ASN D C 1
ATOM 3155 O O . ASN D 2 31 ? 5.551 25.825 -12.760 1.00 42.01 32 ASN D O 1
ATOM 3160 N N . ALA D 2 32 ? 3.936 27.389 -12.699 1.00 44.11 33 ALA D N 1
ATOM 3161 C CA . ALA D 2 32 ? 2.863 26.436 -12.440 1.00 47.73 33 ALA D CA 1
ATOM 3162 C C . ALA D 2 32 ? 2.750 25.369 -13.526 1.00 51.65 33 ALA D C 1
ATOM 3163 O O . ALA D 2 32 ? 2.354 24.239 -13.250 1.00 50.26 33 ALA D O 1
ATOM 3165 N N . ALA D 2 33 ? 3.104 25.728 -14.756 1.00 44.84 34 ALA D N 1
ATOM 3166 C CA . ALA D 2 33 ? 3.018 24.801 -15.883 1.00 46.61 34 ALA D CA 1
ATOM 3167 C C . ALA D 2 33 ? 3.996 23.637 -15.781 1.00 50.97 34 ALA D C 1
ATOM 3168 O O . ALA D 2 33 ? 3.748 22.555 -16.318 1.00 49.01 34 ALA D O 1
ATOM 3170 N N . ASP D 2 34 ? 5.107 23.856 -15.089 1.00 50.87 35 ASP D N 1
ATOM 3171 C CA . ASP D 2 34 ? 6.105 22.812 -14.943 1.00 54.65 35 ASP D CA 1
ATOM 3172 C C . ASP D 2 34 ? 5.796 21.867 -13.784 1.00 55.63 35 ASP D C 1
ATOM 3173 O O . ASP D 2 34 ? 6.513 20.892 -13.555 1.00 49.58 35 ASP D O 1
ATOM 3178 N N . LYS D 2 35 ? 4.706 22.157 -13.077 1.00 56.11 36 LYS D N 1
ATOM 3179 C CA . LYS D 2 35 ? 4.246 21.347 -11.952 1.00 60.95 36 LYS D CA 1
ATOM 3180 C C . LYS D 2 35 ? 5.358 20.769 -11.080 1.00 62.49 36 LYS D C 1
ATOM 3181 O O . LYS D 2 35 ? 5.685 19.586 -11.179 1.00 68.29 36 LYS D O 1
ATOM 3187 N N . VAL D 2 36 ? 5.931 21.605 -10.221 1.00 59.11 37 VAL D N 1
ATOM 3188 C CA . VAL D 2 36 ? 6.993 21.163 -9.328 1.00 58.86 37 VAL D CA 1
ATOM 3189 C C . VAL D 2 36 ? 6.387 20.772 -7.983 1.00 59.87 37 VAL D C 1
ATOM 3190 O O . VAL D 2 36 ? 5.619 21.533 -7.391 1.00 59.33 37 VAL D O 1
ATOM 3194 N N . ASN D 2 37 ? 6.728 19.576 -7.514 1.00 64.85 38 ASN D N 1
ATOM 3195 C CA . ASN D 2 37 ? 6.230 19.067 -6.240 1.00 62.93 38 ASN D CA 1
ATOM 3196 C C . ASN D 2 37 ? 7.395 18.458 -5.462 1.00 61.95 38 ASN D C 1
ATOM 3197 O O . ASN D 2 37 ? 7.861 17.362 -5.775 1.00 62.21 38 ASN D O 1
ATOM 3202 N N . PHE D 2 38 ? 7.853 19.178 -4.442 1.00 63.79 39 PHE D N 1
ATOM 3203 C CA . PHE D 2 38 ? 8.981 18.749 -3.620 1.00 67.88 39 PHE D CA 1
ATOM 3204 C C . PHE D 2 38 ? 8.829 17.381 -2.962 1.00 71.82 39 PHE D C 1
ATOM 3205 O O . PHE D 2 38 ? 9.824 16.729 -2.647 1.00 72.02 39 PHE D O 1
ATOM 3213 N N . ALA D 2 39 ? 7.591 16.950 -2.751 1.00 74.10 40 ALA D N 1
ATOM 3214 C CA . ALA D 2 39 ? 7.342 15.654 -2.132 1.00 76.45 40 ALA D CA 1
ATOM 3215 C C . ALA D 2 39 ? 8.164 14.564 -2.816 1.00 76.48 40 ALA D C 1
ATOM 3216 O O . ALA D 2 39 ? 8.702 13.672 -2.158 1.00 79.13 40 ALA D O 1
ATOM 3218 N N . THR D 2 40 ? 8.267 14.651 -4.140 1.00 72.67 41 THR D N 1
ATOM 3219 C CA . THR D 2 40 ? 9.011 13.668 -4.923 1.00 65.23 41 THR D CA 1
ATOM 3220 C C . THR D 2 40 ? 10.520 13.813 -4.745 1.00 66.12 41 THR D C 1
ATOM 3221 O O . THR D 2 40 ? 11.281 12.897 -5.060 1.00 71.29 41 THR D O 1
ATOM 3225 N N . TRP D 2 41 ? 10.952 14.967 -4.248 1.00 60.56 42 TRP D N 1
ATOM 3226 C CA . TRP D 2 41 ? 12.373 15.217 -4.024 1.00 63.30 42 TRP D CA 1
ATOM 3227 C C . TRP D 2 41 ? 12.858 14.363 -2.849 1.00 67.85 42 TRP D C 1
ATOM 3228 O O . TRP D 2 41 ? 12.099 14.089 -1.919 1.00 66.09 42 TRP D O 1
ATOM 3239 N N . ASN D 2 42 ? 14.118 13.939 -2.903 1.00 70.65 43 ASN D N 1
ATOM 3240 C CA . ASN D 2 42 ? 14.722 13.131 -1.840 1.00 74.47 43 ASN D CA 1
ATOM 3241 C C . ASN D 2 42 ? 16.130 13.655 -1.586 1.00 73.62 43 ASN D C 1
ATOM 3242 O O . ASN D 2 42 ? 16.602 13.705 -0.450 1.00 75.82 43 ASN D O 1
ATOM 3247 N N . GLN D 2 43 ? 16.785 14.044 -2.673 1.00 69.97 44 GLN D N 1
ATOM 3248 C CA . GLN D 2 43 ? 18.130 14.599 -2.640 1.00 67.71 44 GLN D CA 1
ATOM 3249 C C . GLN D 2 43 ? 18.187 15.638 -3.750 1.00 63.41 44 GLN D C 1
ATOM 3250 O O . GLN D 2 43 ? 17.548 15.475 -4.788 1.00 64.74 44 GLN D O 1
ATOM 3256 N N . ALA D 2 44 ? 18.938 16.708 -3.534 1.00 57.33 45 ALA D N 1
ATOM 3257 C CA . ALA D 2 44 ? 19.036 17.746 -4.545 1.00 57.19 45 ALA D CA 1
ATOM 3258 C C . ALA D 2 44 ? 20.413 18.386 -4.579 1.00 56.62 45 ALA D C 1
ATOM 3259 O O . ALA D 2 44 ? 21.056 18.569 -3.543 1.00 54.03 45 ALA D O 1
ATOM 3261 N N . ARG D 2 45 ? 20.860 18.720 -5.784 1.00 48.39 46 ARG D N 1
ATOM 3262 C CA . ARG D 2 45 ? 22.153 19.352 -5.975 1.00 48.06 46 ARG D CA 1
ATOM 3263 C C . ARG D 2 45 ? 21.977 20.720 -6.617 1.00 49.56 46 ARG D C 1
ATOM 3264 O O . ARG D 2 45 ? 21.465 20.828 -7.729 1.00 53.09 46 ARG D O 1
ATOM 3272 N N . LEU D 2 46 ? 22.392 21.765 -5.913 1.00 47.22 47 LEU D N 1
ATOM 3273 C CA . LEU D 2 46 ? 22.292 23.116 -6.448 1.00 46.45 47 LEU D CA 1
ATOM 3274 C C . LEU D 2 46 ? 23.700 23.646 -6.590 1.00 44.97 47 LEU D C 1
ATOM 3275 O O . LEU D 2 46 ? 24.390 23.877 -5.596 1.00 45.44 47 LEU D O 1
ATOM 3280 N N . GLU D 2 47 ? 24.120 23.841 -7.833 1.00 40.98 48 GLU D N 1
ATOM 3281 C CA . GLU D 2 47 ? 25.458 24.327 -8.120 1.00 45.01 48 GLU D CA 1
ATOM 3282 C C . GLU D 2 47 ? 25.429 25.383 -9.214 1.00 40.47 48 GLU D C 1
ATOM 3283 O O . GLU D 2 47 ? 24.553 25.373 -10.084 1.00 48.74 48 GLU D O 1
ATOM 3289 N N . ARG D 2 48 ? 26.390 26.296 -9.164 1.00 43.14 49 ARG D N 1
ATOM 3290 C CA . ARG D 2 48 ? 26.495 27.358 -10.155 1.00 49.12 49 ARG D CA 1
ATOM 3291 C C . ARG D 2 48 ? 26.892 26.798 -11.513 1.00 58.28 49 ARG D C 1
ATOM 3292 O O . ARG D 2 48 ? 27.518 25.741 -11.600 1.00 54.87 49 ARG D O 1
ATOM 3300 N N . ASP D 2 49 ? 26.537 27.522 -12.571 1.00 50.93 50 ASP D N 1
ATOM 3301 C CA . ASP D 2 49 ? 26.852 27.104 -13.931 1.00 52.70 50 ASP D CA 1
ATOM 3302 C C . ASP D 2 49 ? 27.949 28.009 -14.478 1.00 52.16 50 ASP D C 1
ATOM 3303 O O . ASP D 2 49 ? 27.732 29.201 -14.685 1.00 57.01 50 ASP D O 1
ATOM 3308 N N . LEU D 2 50 ? 29.132 27.441 -14.700 1.00 55.62 51 LEU D N 1
ATOM 3309 C CA . LEU D 2 50 ? 30.260 28.216 -15.206 1.00 60.07 51 LEU D CA 1
ATOM 3310 C C . LEU D 2 50 ? 30.615 27.892 -16.655 1.00 61.89 51 LEU D C 1
ATOM 3311 O O . LEU D 2 50 ? 31.714 28.203 -17.114 1.00 65.40 51 LEU D O 1
ATOM 3316 N N . SER D 2 51 ? 29.684 27.271 -17.373 1.00 63.11 52 SER D N 1
ATOM 3317 C CA . SER D 2 51 ? 29.913 26.922 -18.771 1.00 62.34 52 SER D CA 1
ATOM 3318 C C . SER D 2 51 ? 30.416 28.148 -19.533 1.00 63.03 52 SER D C 1
ATOM 3319 O O . SER D 2 51 ? 31.307 28.047 -20.377 1.00 64.52 52 SER D O 1
ATOM 3322 N N . ASN D 2 52 ? 29.837 29.304 -19.223 1.00 62.79 53 ASN D N 1
ATOM 3323 C CA . ASN D 2 52 ? 30.221 30.557 -19.863 1.00 61.60 53 ASN D CA 1
ATOM 3324 C C . ASN D 2 52 ? 31.061 31.415 -18.924 1.00 62.34 53 ASN D C 1
ATOM 3325 O O . ASN D 2 52 ? 30.704 32.553 -18.620 1.00 62.59 53 ASN D O 1
ATOM 3330 N N . LYS D 2 53 ? 32.178 30.858 -18.468 1.00 61.75 54 LYS D N 1
ATOM 3331 C CA . LYS D 2 53 ? 33.082 31.562 -17.568 1.00 60.66 54 LYS D CA 1
ATOM 3332 C C . LYS D 2 53 ? 33.704 32.707 -18.357 1.00 66.68 54 LYS D C 1
ATOM 3333 O O . LYS D 2 53 ? 33.571 33.877 -17.992 1.00 68.91 54 LYS D O 1
ATOM 3339 N N . LYS D 2 54 ? 34.368 32.362 -19.455 1.00 67.22 55 LYS D N 1
ATOM 3340 C CA . LYS D 2 54 ? 35.007 33.357 -20.302 1.00 66.54 55 LYS D CA 1
ATOM 3341 C C . LYS D 2 54 ? 34.151 33.648 -21.529 1.00 63.07 55 LYS D C 1
ATOM 3342 O O . LYS D 2 54 ? 33.267 32.872 -21.886 1.00 65.09 55 LYS D O 1
ATOM 3348 N N . ILE D 2 55 ? 34.430 34.778 -22.166 1.00 59.14 56 ILE D N 1
ATOM 3349 C CA . ILE D 2 55 ? 33.722 35.198 -23.367 1.00 52.72 56 ILE D CA 1
ATOM 3350 C C . ILE D 2 55 ? 34.570 36.233 -24.086 1.00 41.51 56 ILE D C 1
ATOM 3351 O O . ILE D 2 55 ? 34.957 37.241 -23.496 1.00 39.96 56 ILE D O 1
ATOM 3356 N N . TYR D 2 56 ? 34.867 35.974 -25.356 1.00 37.92 57 TYR D N 1
ATOM 3357 C CA . TYR D 2 56 ? 35.650 36.901 -26.156 1.00 32.16 57 TYR D CA 1
ATOM 3358 C C . TYR D 2 56 ? 34.724 37.644 -27.095 1.00 33.96 57 TYR D C 1
ATOM 3359 O O . TYR D 2 56 ? 34.024 37.031 -27.901 1.00 41.78 57 TYR D O 1
ATOM 3368 N N . GLN D 2 57 ? 34.718 38.963 -26.991 1.00 37.65 58 GLN D N 1
ATOM 3369 C CA . GLN D 2 57 ? 33.860 39.770 -27.839 1.00 41.77 58 GLN D CA 1
ATOM 3370 C C . GLN D 2 57 ? 34.716 40.678 -28.706 1.00 37.48 58 GLN D C 1
ATOM 3371 O O . GLN D 2 57 ? 35.712 41.233 -28.248 1.00 35.68 58 GLN D O 1
ATOM 3377 N N . GLU D 2 58 ? 34.332 40.826 -29.967 1.00 36.78 59 GLU D N 1
ATOM 3378 C CA . GLU D 2 58 ? 35.094 41.673 -30.868 1.00 37.23 59 GLU D CA 1
ATOM 3379 C C . GLU D 2 58 ? 34.923 43.130 -30.419 1.00 35.10 59 GLU D C 1
ATOM 3380 O O . GLU D 2 58 ? 33.858 43.517 -29.938 1.00 43.25 59 GLU D O 1
ATOM 3386 N N . GLU D 2 59 ? 35.985 43.924 -30.534 1.00 31.94 60 GLU D N 1
ATOM 3387 C CA . GLU D 2 59 ? 35.941 45.337 -30.147 1.00 31.63 60 GLU D CA 1
ATOM 3388 C C . GLU D 2 59 ? 36.679 46.165 -31.191 1.00 32.84 60 GLU D C 1
ATOM 3389 O O . GLU D 2 59 ? 37.745 45.771 -31.645 1.00 33.79 60 GLU D O 1
ATOM 3395 N N . GLU D 2 60 ? 36.123 47.317 -31.562 1.00 32.84 61 GLU D N 1
ATOM 3396 C CA . GLU D 2 60 ? 36.741 48.175 -32.570 1.00 31.84 61 GLU D CA 1
ATOM 3397 C C . GLU D 2 60 ? 38.097 48.714 -32.107 1.00 30.44 61 GLU D C 1
ATOM 3398 O O . GLU D 2 60 ? 38.255 49.067 -30.934 1.00 38.50 61 GLU D O 1
ATOM 3404 N N . MET D 2 61 ? 39.066 48.781 -33.020 1.00 32.46 62 MET D N 1
ATOM 3405 C CA . MET D 2 61 ? 40.401 49.289 -32.684 1.00 35.50 62 MET D CA 1
ATOM 3406 C C . MET D 2 61 ? 40.341 50.799 -32.447 1.00 51.56 62 MET D C 1
ATOM 3407 O O . MET D 2 61 ? 39.589 51.514 -33.115 1.00 44.76 62 MET D O 1
ATOM 3412 N N . PRO D 2 62 ? 41.125 51.297 -31.475 1.00 57.82 63 PRO D N 1
ATOM 3413 C CA . PRO D 2 62 ? 41.187 52.721 -31.126 1.00 61.96 63 PRO D CA 1
ATOM 3414 C C . PRO D 2 62 ? 41.865 53.545 -32.218 1.00 61.97 63 PRO D C 1
ATOM 3415 O O . PRO D 2 62 ? 41.444 53.530 -33.373 1.00 62.28 63 PRO D O 1
ATOM 3419 N N . ARG D 2 72 ? 48.701 60.640 -40.905 1.00 58.41 73 ARG D N 1
ATOM 3420 C CA . ARG D 2 72 ? 47.534 59.847 -40.540 1.00 39.61 73 ARG D CA 1
ATOM 3421 C C . ARG D 2 72 ? 46.811 59.328 -41.776 1.00 38.80 73 ARG D C 1
ATOM 3422 O O . ARG D 2 72 ? 47.308 59.418 -42.898 1.00 41.91 73 ARG D O 1
ATOM 3430 N N . LYS D 2 73 ? 45.627 58.776 -41.548 1.00 35.33 74 LYS D N 1
ATOM 3431 C CA . LYS D 2 73 ? 44.806 58.254 -42.625 1.00 34.59 74 LYS D CA 1
ATOM 3432 C C . LYS D 2 73 ? 43.363 58.606 -42.304 1.00 23.49 74 LYS D C 1
ATOM 3433 O O . LYS D 2 73 ? 43.024 58.867 -41.150 1.00 28.96 74 LYS D O 1
ATOM 3439 N N . LEU D 2 74 ? 42.520 58.619 -43.331 1.00 28.11 75 LEU D N 1
ATOM 3440 C CA . LEU D 2 74 ? 41.112 58.906 -43.139 1.00 23.76 75 LEU D CA 1
ATOM 3441 C C . LEU D 2 74 ? 40.500 57.754 -42.347 1.00 30.37 75 LEU D C 1
ATOM 3442 O O . LEU D 2 74 ? 40.998 56.618 -42.405 1.00 27.87 75 LEU D O 1
ATOM 3447 N N . ARG D 2 75 ? 39.446 58.044 -41.591 1.00 25.65 76 ARG D N 1
ATOM 3448 C CA . ARG D 2 75 ? 38.766 57.001 -40.821 1.00 23.71 76 ARG D CA 1
ATOM 3449 C C . ARG D 2 75 ? 38.250 56.005 -41.857 1.00 28.76 76 ARG D C 1
ATOM 3450 O O . ARG D 2 75 ? 37.842 56.398 -42.950 1.00 27.78 76 ARG D O 1
ATOM 3458 N N . GLU D 2 76 ? 38.286 54.716 -41.522 1.00 26.42 77 GLU D N 1
ATOM 3459 C CA . GLU D 2 76 ? 37.822 53.687 -42.453 1.00 25.91 77 GLU D CA 1
ATOM 3460 C C . GLU D 2 76 ? 36.307 53.684 -42.639 1.00 23.21 77 GLU D C 1
ATOM 3461 O O . GLU D 2 76 ? 35.554 54.069 -41.754 1.00 29.72 77 GLU D O 1
ATOM 3467 N N . GLU D 2 77 ? 35.865 53.251 -43.815 1.00 24.78 78 GLU D N 1
ATOM 3468 C CA . GLU D 2 77 ? 34.439 53.110 -44.064 1.00 23.33 78 GLU D CA 1
ATOM 3469 C C . GLU D 2 77 ? 34.052 51.916 -43.190 1.00 24.00 78 GLU D C 1
ATOM 3470 O O . GLU D 2 77 ? 34.919 51.105 -42.846 1.00 26.22 78 GLU D O 1
ATOM 3476 N N . ALA D 2 78 ? 32.769 51.800 -42.848 1.00 26.04 79 ALA D N 1
ATOM 3477 C CA . ALA D 2 78 ? 32.304 50.715 -41.983 1.00 25.98 79 ALA D CA 1
ATOM 3478 C C . ALA D 2 78 ? 32.718 49.345 -42.484 1.00 23.44 79 ALA D C 1
ATOM 3479 O O . ALA D 2 78 ? 33.083 48.469 -41.694 1.00 28.14 79 ALA D O 1
ATOM 3481 N N . ARG D 2 79 ? 32.677 49.159 -43.798 1.00 23.71 80 ARG D N 1
ATOM 3482 C CA . ARG D 2 79 ? 33.017 47.865 -44.384 1.00 24.50 80 ARG D CA 1
ATOM 3483 C C . ARG D 2 79 ? 34.463 47.446 -44.171 1.00 29.61 80 ARG D C 1
ATOM 3484 O O . ARG D 2 79 ? 34.807 46.278 -44.357 1.00 28.43 80 ARG D O 1
ATOM 3492 N N . ARG D 2 80 ? 35.308 48.396 -43.766 1.00 24.51 81 ARG D N 1
ATOM 3493 C CA . ARG D 2 80 ? 36.717 48.109 -43.535 1.00 25.78 81 ARG D CA 1
ATOM 3494 C C . ARG D 2 80 ? 37.244 48.479 -42.147 1.00 25.24 81 ARG D C 1
ATOM 3495 O O . ARG D 2 80 ? 38.459 48.591 -41.947 1.00 26.30 81 ARG D O 1
ATOM 3503 N N . LYS D 2 81 ? 36.340 48.676 -41.197 1.00 24.48 82 LYS D N 1
ATOM 3504 C CA . LYS D 2 81 ? 36.767 48.993 -39.838 1.00 27.50 82 LYS D CA 1
ATOM 3505 C C . LYS D 2 81 ? 37.616 47.851 -39.286 1.00 35.06 82 LYS D C 1
ATOM 3506 O O . LYS D 2 81 ? 37.404 46.686 -39.623 1.00 27.38 82 LYS D O 1
ATOM 3512 N N . LYS D 2 82 ? 38.578 48.199 -38.437 1.00 27.55 83 LYS D N 1
ATOM 3513 C CA . LYS D 2 82 ? 39.476 47.226 -37.834 1.00 27.92 83 LYS D CA 1
ATOM 3514 C C . LYS D 2 82 ? 39.060 46.883 -36.408 1.00 30.09 83 LYS D C 1
ATOM 3515 O O . LYS D 2 82 ? 38.617 47.753 -35.651 1.00 28.36 83 LYS D O 1
ATOM 3521 N N . TYR D 2 83 ? 39.209 45.607 -36.052 1.00 25.19 84 TYR D N 1
ATOM 3522 C CA . TYR D 2 83 ? 38.826 45.117 -34.737 1.00 23.57 84 TYR D CA 1
ATOM 3523 C C . TYR D 2 83 ? 39.871 44.243 -34.060 1.00 26.62 84 TYR D C 1
ATOM 3524 O O . TYR D 2 83 ? 40.747 43.662 -34.703 1.00 27.27 84 TYR D O 1
ATOM 3533 N N . GLY D 2 84 ? 39.739 44.165 -32.742 1.00 28.50 85 GLY D N 1
ATOM 3534 C CA . GLY D 2 84 ? 40.587 43.327 -31.926 1.00 28.53 85 GLY D CA 1
ATOM 3535 C C . GLY D 2 84 ? 39.585 42.576 -31.072 1.00 36.61 85 GLY D C 1
ATOM 3536 O O . GLY D 2 84 ? 38.409 42.501 -31.433 1.00 29.65 85 GLY D O 1
ATOM 3537 N N . ILE D 2 85 ? 40.022 42.003 -29.958 1.00 24.71 86 ILE D N 1
ATOM 3538 C CA . ILE D 2 85 ? 39.097 41.300 -29.081 1.00 28.23 86 ILE D CA 1
ATOM 3539 C C . ILE D 2 85 ? 39.337 41.641 -27.615 1.00 36.07 86 ILE D C 1
ATOM 3540 O O . ILE D 2 85 ? 40.423 42.084 -27.237 1.00 31.11 86 ILE D O 1
ATOM 3545 N N . VAL D 2 86 ? 38.309 41.429 -26.798 1.00 29.46 87 VAL D N 1
ATOM 3546 C CA . VAL D 2 86 ? 38.370 41.712 -25.368 1.00 33.43 87 VAL D CA 1
ATOM 3547 C C . VAL D 2 86 ? 37.754 40.560 -24.580 1.00 36.70 87 VAL D C 1
ATOM 3548 O O . VAL D 2 86 ? 36.704 40.032 -24.945 1.00 38.31 87 VAL D O 1
ATOM 3552 N N . LEU D 2 87 ? 38.425 40.159 -23.507 1.00 33.70 88 LEU D N 1
ATOM 3553 C CA . LEU D 2 87 ? 37.923 39.086 -22.662 1.00 39.12 88 LEU D CA 1
ATOM 3554 C C . LEU D 2 87 ? 36.957 39.706 -21.665 1.00 41.77 88 LEU D C 1
ATOM 3555 O O . LEU D 2 87 ? 37.279 40.693 -21.009 1.00 41.93 88 LEU D O 1
ATOM 3560 N N . LYS D 2 88 ? 35.759 39.148 -21.574 1.00 40.34 89 LYS D N 1
ATOM 3561 C CA . LYS D 2 88 ? 34.786 39.663 -20.627 1.00 44.55 89 LYS D CA 1
ATOM 3562 C C . LYS D 2 88 ? 34.561 38.627 -19.536 1.00 48.86 89 LYS D C 1
ATOM 3563 O O . LYS D 2 88 ? 34.337 37.443 -19.814 1.00 44.70 89 LYS D O 1
ATOM 3569 N N . GLU D 2 89 ? 34.659 39.094 -18.294 1.00 49.35 90 GLU D N 1
ATOM 3570 C CA . GLU D 2 89 ? 34.499 38.272 -17.099 1.00 62.00 90 GLU D CA 1
ATOM 3571 C C . GLU D 2 89 ? 33.088 38.385 -16.541 1.00 53.67 90 GLU D C 1
ATOM 3572 O O . GLU D 2 89 ? 32.631 39.483 -16.227 1.00 58.09 90 GLU D O 1
ATOM 3578 N N . PHE D 2 90 ? 32.401 37.255 -16.419 1.00 60.33 91 PHE D N 1
ATOM 3579 C CA . PHE D 2 90 ? 31.049 37.252 -15.871 1.00 64.83 91 PHE D CA 1
ATOM 3580 C C . PHE D 2 90 ? 31.124 37.298 -14.351 1.00 69.66 91 PHE D C 1
ATOM 3581 O O . PHE D 2 90 ? 31.921 36.582 -13.742 1.00 69.25 91 PHE D O 1
ATOM 3589 N N . ARG D 2 91 ? 30.294 38.133 -13.737 1.00 70.07 92 ARG D N 1
ATOM 3590 C CA . ARG D 2 91 ? 30.266 38.232 -12.284 1.00 68.23 92 ARG D CA 1
ATOM 3591 C C . ARG D 2 91 ? 29.933 36.841 -11.745 1.00 60.58 92 ARG D C 1
ATOM 3592 O O . ARG D 2 91 ? 28.986 36.206 -12.211 1.00 60.69 92 ARG D O 1
ATOM 3600 N N . PRO D 2 92 ? 30.719 36.330 -10.778 1.00 58.20 93 PRO D N 1
ATOM 3601 C CA . PRO D 2 92 ? 30.398 34.997 -10.257 1.00 59.64 93 PRO D CA 1
ATOM 3602 C C . PRO D 2 92 ? 28.938 34.929 -9.821 1.00 59.52 93 PRO D C 1
ATOM 3603 O O . PRO D 2 92 ? 28.294 33.882 -9.906 1.00 57.41 93 PRO D O 1
ATOM 3607 N N . GLU D 2 93 ? 28.428 36.065 -9.361 1.00 59.55 94 GLU D N 1
ATOM 3608 C CA . GLU D 2 93 ? 27.052 36.169 -8.905 1.00 65.35 94 GLU D CA 1
ATOM 3609 C C . GLU D 2 93 ? 26.074 36.320 -10.064 1.00 63.90 94 GLU D C 1
ATOM 3610 O O . GLU D 2 93 ? 24.859 36.334 -9.863 1.00 62.58 94 GLU D O 1
ATOM 3616 N N . ASP D 2 94 ? 26.606 36.429 -11.277 1.00 59.76 95 ASP D N 1
ATOM 3617 C CA . ASP D 2 94 ? 25.774 36.576 -12.468 1.00 63.06 95 ASP D CA 1
ATOM 3618 C C . ASP D 2 94 ? 25.741 35.304 -13.306 1.00 58.07 95 ASP D C 1
ATOM 3619 O O . ASP D 2 94 ? 25.490 35.346 -14.510 1.00 65.90 95 ASP D O 1
ATOM 3624 N N . GLN D 2 95 ? 25.996 34.174 -12.655 1.00 60.03 96 GLN D N 1
ATOM 3625 C CA . GLN D 2 95 ? 25.988 32.878 -13.319 1.00 57.36 96 GLN D CA 1
ATOM 3626 C C . GLN D 2 95 ? 24.680 32.167 -12.991 1.00 51.95 96 GLN D C 1
ATOM 3627 O O . GLN D 2 95 ? 24.141 32.315 -11.897 1.00 48.31 96 GLN D O 1
ATOM 3633 N N . PRO D 2 96 ? 24.139 31.399 -13.945 1.00 51.22 97 PRO D N 1
ATOM 3634 C CA . PRO D 2 96 ? 22.885 30.690 -13.680 1.00 43.40 97 PRO D CA 1
ATOM 3635 C C . PRO D 2 96 ? 23.083 29.559 -12.676 1.00 50.00 97 PRO D C 1
ATOM 3636 O O . PRO D 2 96 ? 24.187 29.035 -12.533 1.00 48.38 97 PRO D O 1
ATOM 3640 N N . TRP D 2 97 ? 22.020 29.204 -11.963 1.00 40.45 98 TRP D N 1
ATOM 3641 C CA . TRP D 2 97 ? 22.082 28.100 -11.015 1.00 44.53 98 TRP D CA 1
ATOM 3642 C C . TRP D 2 97 ? 21.600 26.873 -11.756 1.00 48.48 98 TRP D C 1
ATOM 3643 O O . TRP D 2 97 ? 20.784 26.975 -12.675 1.00 42.52 98 TRP D O 1
ATOM 3654 N N . LEU D 2 98 ? 22.101 25.712 -11.357 1.00 46.20 99 LEU D N 1
ATOM 3655 C CA . LEU D 2 98 ? 21.698 24.470 -11.985 1.00 38.35 99 LEU D CA 1
ATOM 3656 C C . LEU D 2 98 ? 21.190 23.526 -10.904 1.00 44.15 99 LEU D C 1
ATOM 3657 O O . LEU D 2 98 ? 21.941 23.111 -10.015 1.00 39.18 99 LEU D O 1
ATOM 3662 N N . LEU D 2 99 ? 19.905 23.200 -10.983 1.00 42.94 100 LEU D N 1
ATOM 3663 C CA . LEU D 2 99 ? 19.265 22.323 -10.012 1.00 45.52 100 LEU D CA 1
ATOM 3664 C C . LEU D 2 99 ? 19.017 20.922 -10.564 1.00 5.00 100 LEU D C 1
ATOM 3665 O O . LEU D 2 99 ? 18.245 20.744 -11.503 1.00 42.95 100 LEU D O 1
ATOM 3670 N N . ARG D 2 100 ? 19.675 19.928 -9.977 1.00 47.60 101 ARG D N 1
ATOM 3671 C CA . ARG D 2 100 ? 19.490 18.544 -10.397 1.00 49.67 101 ARG D CA 1
ATOM 3672 C C . ARG D 2 100 ? 18.827 17.788 -9.248 1.00 48.79 101 ARG D C 1
ATOM 3673 O O . ARG D 2 100 ? 19.419 17.612 -8.183 1.00 52.04 101 ARG D O 1
ATOM 3681 N N . VAL D 2 101 ? 17.586 17.360 -9.465 1.00 52.83 102 VAL D N 1
ATOM 3682 C CA . VAL D 2 101 ? 16.836 16.641 -8.443 1.00 58.21 102 VAL D CA 1
ATOM 3683 C C . VAL D 2 101 ? 16.859 15.123 -8.636 1.00 61.39 102 VAL D C 1
ATOM 3684 O O . VAL D 2 101 ? 16.634 14.615 -9.737 1.00 60.64 102 VAL D O 1
ATOM 3688 N N . ASN D 2 102 ? 17.137 14.418 -7.543 1.00 58.82 103 ASN D N 1
ATOM 3689 C CA . ASN D 2 102 ? 17.195 12.959 -7.511 1.00 60.20 103 ASN D CA 1
ATOM 3690 C C . ASN D 2 102 ? 18.258 12.304 -8.389 1.00 59.58 103 ASN D C 1
ATOM 3691 O O . ASN D 2 102 ? 17.943 11.525 -9.289 1.00 56.29 103 ASN D O 1
ATOM 3696 N N . GLY D 2 103 ? 19.517 12.631 -8.120 1.00 60.63 104 GLY D N 1
ATOM 3697 C CA . GLY D 2 103 ? 20.613 12.031 -8.858 1.00 70.50 104 GLY D CA 1
ATOM 3698 C C . GLY D 2 103 ? 20.976 12.564 -10.229 1.00 67.73 104 GLY D C 1
ATOM 3699 O O . GLY D 2 103 ? 21.296 13.742 -10.394 1.00 71.48 104 GLY D O 1
ATOM 3700 N N . LYS D 2 104 ? 20.933 11.671 -11.213 1.00 68.19 105 LYS D N 1
ATOM 3701 C CA . LYS D 2 104 ? 21.286 11.987 -12.591 1.00 69.10 105 LYS D CA 1
ATOM 3702 C C . LYS D 2 104 ? 20.192 11.551 -13.566 1.00 70.33 105 LYS D C 1
ATOM 3703 O O . LYS D 2 104 ? 20.210 11.913 -14.744 1.00 66.91 105 LYS D O 1
ATOM 3709 N N . SER D 2 105 ? 19.230 10.786 -13.064 1.00 68.18 106 SER D N 1
ATOM 3710 C CA . SER D 2 105 ? 18.139 10.294 -13.893 1.00 69.34 106 SER D CA 1
ATOM 3711 C C . SER D 2 105 ? 16.980 11.285 -13.996 1.00 64.68 106 SER D C 1
ATOM 3712 O O . SER D 2 105 ? 16.457 11.535 -15.083 1.00 68.56 106 SER D O 1
ATOM 3715 N N . GLY D 2 106 ? 16.596 11.853 -12.858 1.00 61.55 107 GLY D N 1
ATOM 3716 C CA . GLY D 2 106 ? 15.472 12.775 -12.814 1.00 60.83 107 GLY D CA 1
ATOM 3717 C C . GLY D 2 106 ? 15.605 14.214 -13.282 1.00 55.97 107 GLY D C 1
ATOM 3718 O O . GLY D 2 106 ? 16.540 14.591 -13.991 1.00 53.55 107 GLY D O 1
ATOM 3719 N N . ARG D 2 107 ? 14.628 15.012 -12.857 1.00 62.00 108 ARG D N 1
ATOM 3720 C CA . ARG D 2 107 ? 14.502 16.432 -13.183 1.00 56.69 108 ARG D CA 1
ATOM 3721 C C . ARG D 2 107 ? 15.746 17.293 -13.023 1.00 54.19 108 ARG D C 1
ATOM 3722 O O . ARG D 2 107 ? 16.558 17.084 -12.123 1.00 54.95 108 ARG D O 1
ATOM 3730 N N . LYS D 2 108 ? 15.862 18.285 -13.900 1.00 49.02 109 LYS D N 1
ATOM 3731 C CA . LYS D 2 108 ? 16.979 19.218 -13.896 1.00 48.77 109 LYS D CA 1
ATOM 3732 C C . LYS D 2 108 ? 16.433 20.587 -14.301 1.00 48.41 109 LYS D C 1
ATOM 3733 O O . LYS D 2 108 ? 15.735 20.705 -15.310 1.00 48.56 109 LYS D O 1
ATOM 3739 N N . PHE D 2 109 ? 16.737 21.612 -13.508 1.00 44.64 110 PHE D N 1
ATOM 3740 C CA . PHE D 2 109 ? 16.261 22.965 -13.783 1.00 42.46 110 PHE D CA 1
ATOM 3741 C C . PHE D 2 109 ? 17.401 23.973 -13.862 1.00 45.27 110 PHE D C 1
ATOM 3742 O O . PHE D 2 109 ? 18.450 23.799 -13.242 1.00 42.81 110 PHE D O 1
ATOM 3750 N N . LYS D 2 110 ? 17.180 25.037 -14.624 1.00 37.16 111 LYS D N 1
ATOM 3751 C CA . LYS D 2 110 ? 18.165 26.099 -14.760 1.00 32.26 111 LYS D CA 1
ATOM 3752 C C . LYS D 2 110 ? 17.543 27.367 -14.171 1.00 40.75 111 LYS D C 1
ATOM 3753 O O . LYS D 2 110 ? 16.454 27.767 -14.570 1.00 39.13 111 LYS D O 1
ATOM 3759 N N . GLY D 2 111 ? 18.230 27.990 -13.220 1.00 36.99 112 GLY D N 1
ATOM 3760 C CA . GLY D 2 111 ? 17.700 29.194 -12.601 1.00 37.32 112 GLY D CA 1
ATOM 3761 C C . GLY D 2 111 ? 18.358 30.470 -13.078 1.00 38.06 112 GLY D C 1
ATOM 3762 O O . GLY D 2 111 ? 19.560 30.664 -12.904 1.00 38.79 112 GLY D O 1
ATOM 3763 N N . ILE D 2 112 ? 17.560 31.350 -13.675 1.00 35.44 113 ILE D N 1
ATOM 3764 C CA . ILE D 2 112 ? 18.059 32.616 -14.195 1.00 32.12 113 ILE D CA 1
ATOM 3765 C C . ILE D 2 112 ? 17.631 33.770 -13.298 1.00 38.57 113 ILE D C 1
ATOM 3766 O O . ILE D 2 112 ? 16.453 33.909 -12.969 1.00 36.52 113 ILE D O 1
ATOM 3771 N N . LYS D 2 113 ? 18.594 34.603 -12.917 1.00 37.68 114 LYS D N 1
ATOM 3772 C CA . LYS D 2 113 ? 18.324 35.731 -12.038 1.00 41.54 114 LYS D CA 1
ATOM 3773 C C . LYS D 2 113 ? 17.361 36.753 -12.634 1.00 44.46 114 LYS D C 1
ATOM 3774 O O . LYS D 2 113 ? 17.480 37.142 -13.795 1.00 41.67 114 LYS D O 1
ATOM 3780 N N . LYS D 2 114 ? 16.401 37.181 -11.822 1.00 39.05 115 LYS D N 1
ATOM 3781 C CA . LYS D 2 114 ? 15.415 38.168 -12.235 1.00 47.92 115 LYS D CA 1
ATOM 3782 C C . LYS D 2 114 ? 16.037 39.544 -12.413 1.00 47.21 115 LYS D C 1
ATOM 3783 O O . LYS D 2 114 ? 16.786 40.019 -11.556 1.00 55.94 115 LYS D O 1
ATOM 3789 N N . GLY D 2 115 ? 15.721 40.179 -13.537 1.00 52.32 116 GLY D N 1
ATOM 3790 C CA . GLY D 2 115 ? 16.235 41.511 -13.809 1.00 60.34 116 GLY D CA 1
ATOM 3791 C C . GLY D 2 115 ? 15.354 42.530 -13.110 1.00 66.18 116 GLY D C 1
ATOM 3792 O O . GLY D 2 115 ? 14.139 42.535 -13.308 1.00 73.51 116 GLY D O 1
ATOM 3793 N N . GLY D 2 116 ? 15.949 43.383 -12.281 1.00 67.75 117 GLY D N 1
ATOM 3794 C CA . GLY D 2 116 ? 15.151 44.369 -11.573 1.00 74.34 117 GLY D CA 1
ATOM 3795 C C . GLY D 2 116 ? 15.829 45.703 -11.338 1.00 72.99 117 GLY D C 1
ATOM 3796 O O . GLY D 2 116 ? 17.056 45.802 -11.331 1.00 74.74 117 GLY D O 1
ATOM 3797 N N . VAL D 2 117 ? 15.019 46.739 -11.162 0.00 27.57 118 VAL D N 1
ATOM 3798 C CA . VAL D 2 117 ? 15.530 48.082 -10.918 0.00 27.57 118 VAL D CA 1
ATOM 3799 C C . VAL D 2 117 ? 15.533 48.347 -9.416 0.00 27.57 118 VAL D C 1
ATOM 3800 O O . VAL D 2 117 ? 15.006 47.550 -8.641 0.00 27.57 118 VAL D O 1
ATOM 3804 N N . THR D 2 118 ? 16.137 49.458 -9.010 0.00 27.57 119 THR D N 1
ATOM 3805 C CA . THR D 2 118 ? 16.164 49.853 -7.611 0.00 27.57 119 THR D CA 1
ATOM 3806 C C . THR D 2 118 ? 14.950 50.773 -7.536 0.00 27.57 119 THR D C 1
ATOM 3807 O O . THR D 2 118 ? 14.988 51.897 -8.030 0.00 27.57 119 THR D O 1
ATOM 3811 N N . GLU D 2 119 ? 13.873 50.297 -6.919 1.00 62.21 120 GLU D N 1
ATOM 3812 C CA . GLU D 2 119 ? 12.661 51.101 -6.858 1.00 58.11 120 GLU D CA 1
ATOM 3813 C C . GLU D 2 119 ? 12.396 51.643 -5.467 1.00 58.67 120 GLU D C 1
ATOM 3814 O O . GLU D 2 119 ? 13.298 51.758 -4.634 1.00 64.37 120 GLU D O 1
ATOM 3820 N N . ASN D 2 120 ? 11.116 51.916 -5.226 1.00 52.46 121 ASN D N 1
ATOM 3821 C CA . ASN D 2 120 ? 10.649 52.442 -3.960 1.00 46.79 121 ASN D CA 1
ATOM 3822 C C . ASN D 2 120 ? 10.088 51.327 -3.087 1.00 43.89 121 ASN D C 1
ATOM 3823 O O . ASN D 2 120 ? 9.434 51.577 -2.081 1.00 38.46 121 ASN D O 1
ATOM 3828 N N . THR D 2 121 ? 10.326 50.092 -3.501 1.00 39.98 122 THR D N 1
ATOM 3829 C CA . THR D 2 121 ? 9.869 48.932 -2.756 1.00 36.03 122 THR D CA 1
ATOM 3830 C C . THR D 2 121 ? 10.849 47.805 -3.013 1.00 38.38 122 THR D C 1
ATOM 3831 O O . THR D 2 121 ? 11.545 47.784 -4.034 1.00 38.74 122 THR D O 1
ATOM 3835 N N . SER D 2 122 ? 10.930 46.884 -2.067 1.00 32.91 123 SER D N 1
ATOM 3836 C CA . SER D 2 122 ? 11.794 45.729 -2.225 1.00 33.35 123 SER D CA 1
ATOM 3837 C C . SER D 2 122 ? 11.163 44.598 -1.423 1.00 29.75 123 SER D C 1
ATOM 3838 O O . SER D 2 122 ? 10.358 44.850 -0.522 1.00 30.07 123 SER D O 1
ATOM 3841 N N . TYR D 2 123 ? 11.516 43.358 -1.746 1.00 28.20 124 TYR D N 1
ATOM 3842 C CA . TYR D 2 123 ? 10.939 42.225 -1.028 1.00 28.60 124 TYR D CA 1
ATOM 3843 C C . TYR D 2 123 ? 11.707 41.764 0.216 1.00 29.95 124 TYR D C 1
ATOM 3844 O O . TYR D 2 123 ? 12.936 41.788 0.253 1.00 30.35 124 TYR D O 1
ATOM 3853 N N . TYR D 2 124 ? 10.955 41.356 1.235 1.00 33.61 125 TYR D N 1
ATOM 3854 C CA . TYR D 2 124 ? 11.520 40.850 2.489 1.00 32.82 125 TYR D CA 1
ATOM 3855 C C . TYR D 2 124 ? 10.901 39.499 2.786 1.00 32.42 125 TYR D C 1
ATOM 3856 O O . TYR D 2 124 ? 9.737 39.259 2.474 1.00 28.84 125 TYR D O 1
ATOM 3865 N N . ILE D 2 125 ? 11.692 38.619 3.385 1.00 29.49 126 ILE D N 1
ATOM 3866 C CA . ILE D 2 125 ? 11.212 37.300 3.767 1.00 25.70 126 ILE D CA 1
ATOM 3867 C C . ILE D 2 125 ? 10.922 37.388 5.269 1.00 27.93 126 ILE D C 1
ATOM 3868 O O . ILE D 2 125 ? 11.788 37.809 6.042 1.00 35.29 126 ILE D O 1
ATOM 3873 N N . PHE D 2 126 ? 9.705 37.033 5.666 1.00 28.33 127 PHE D N 1
ATOM 3874 C CA . PHE D 2 126 ? 9.306 37.048 7.073 1.00 33.23 127 PHE D CA 1
ATOM 3875 C C . PHE D 2 126 ? 9.309 35.602 7.555 1.00 37.88 127 PHE D C 1
ATOM 3876 O O . PHE D 2 126 ? 8.536 34.780 7.056 1.00 30.56 127 PHE D O 1
ATOM 3884 N N . THR D 2 127 ? 10.185 35.301 8.512 1.00 40.33 128 THR D N 1
ATOM 3885 C CA . THR D 2 127 ? 10.309 33.952 9.053 1.00 47.07 128 THR D CA 1
ATOM 3886 C C . THR D 2 127 ? 10.009 33.926 10.547 1.00 43.14 128 THR D C 1
ATOM 3887 O O . THR D 2 127 ? 10.404 34.828 11.292 1.00 43.57 128 THR D O 1
ATOM 3891 N N . GLN D 2 128 ? 9.316 32.876 10.975 1.00 43.95 129 GLN D N 1
ATOM 3892 C CA . GLN D 2 128 ? 8.944 32.715 12.375 1.00 47.07 129 GLN D CA 1
ATOM 3893 C C . GLN D 2 128 ? 10.045 32.057 13.202 1.00 51.87 129 GLN D C 1
ATOM 3894 O O . GLN D 2 128 ? 10.615 31.039 12.805 1.00 45.10 129 GLN D O 1
ATOM 3900 N N . CYS D 2 129 ? 10.335 32.649 14.357 1.00 52.65 130 CYS D N 1
ATOM 3901 C CA . CYS D 2 129 ? 11.352 32.125 15.258 1.00 53.96 130 CYS D CA 1
ATOM 3902 C C . CYS D 2 129 ? 10.702 31.292 16.352 1.00 55.05 130 CYS D C 1
ATOM 3903 O O . CYS D 2 129 ? 9.507 31.412 16.610 1.00 54.06 130 CYS D O 1
ATOM 3906 N N . PRO D 2 130 ? 11.487 30.427 17.010 1.00 61.11 131 PRO D N 1
ATOM 3907 C CA . PRO D 2 130 ? 10.960 29.580 18.083 1.00 57.42 131 PRO D CA 1
ATOM 3908 C C . PRO D 2 130 ? 10.348 30.408 19.213 1.00 55.03 131 PRO D C 1
ATOM 3909 O O . PRO D 2 130 ? 9.320 30.034 19.781 1.00 59.13 131 PRO D O 1
ATOM 3913 N N . ASP D 2 131 ? 10.971 31.541 19.527 1.00 56.38 132 ASP D N 1
ATOM 3914 C CA . ASP D 2 131 ? 10.469 32.406 20.588 1.00 57.17 132 ASP D CA 1
ATOM 3915 C C . ASP D 2 131 ? 9.110 32.991 20.209 1.00 54.41 132 ASP D C 1
ATOM 3916 O O . ASP D 2 131 ? 8.459 33.648 21.020 1.00 58.19 132 ASP D O 1
ATOM 3921 N N . GLY D 2 132 ? 8.692 32.760 18.967 1.00 54.75 133 GLY D N 1
ATOM 3922 C CA . GLY D 2 132 ? 7.396 33.244 18.522 1.00 56.26 133 GLY D CA 1
ATOM 3923 C C . GLY D 2 132 ? 7.361 34.519 17.700 1.00 54.75 133 GLY D C 1
ATOM 3924 O O . GLY D 2 132 ? 6.355 34.806 17.050 1.00 48.55 133 GLY D O 1
ATOM 3925 N N . ALA D 2 133 ? 8.448 35.284 17.713 1.00 49.57 134 ALA D N 1
ATOM 3926 C CA . ALA D 2 133 ? 8.502 36.541 16.968 1.00 46.92 134 ALA D CA 1
ATOM 3927 C C . ALA D 2 133 ? 8.945 36.361 15.517 1.00 45.69 134 ALA D C 1
ATOM 3928 O O . ALA D 2 133 ? 9.546 35.354 15.160 1.00 40.57 134 ALA D O 1
ATOM 3930 N N . PHE D 2 134 ? 8.640 37.343 14.678 1.00 38.67 135 PHE D N 1
ATOM 3931 C CA . PHE D 2 134 ? 9.045 37.271 13.282 1.00 37.22 135 PHE D CA 1
ATOM 3932 C C . PHE D 2 134 ? 10.353 37.997 13.046 1.00 38.53 135 PHE D C 1
ATOM 3933 O O . PHE D 2 134 ? 10.625 39.023 13.671 1.00 41.10 135 PHE D O 1
ATOM 3941 N N . GLU D 2 135 ? 11.164 37.447 12.146 1.00 36.26 136 GLU D N 1
ATOM 3942 C CA . GLU D 2 135 ? 12.414 38.073 11.754 1.00 37.56 136 GLU D CA 1
ATOM 3943 C C . GLU D 2 135 ? 12.301 38.277 10.251 1.00 29.95 136 GLU D C 1
ATOM 3944 O O . GLU D 2 135 ? 11.900 37.373 9.520 1.00 36.61 136 GLU D O 1
ATOM 3950 N N . ALA D 2 136 ? 12.623 39.479 9.796 1.00 30.40 137 ALA D N 1
ATOM 3951 C CA . ALA D 2 136 ? 12.536 39.787 8.377 1.00 34.20 137 ALA D CA 1
ATOM 3952 C C . ALA D 2 136 ? 13.921 39.992 7.805 1.00 27.21 137 ALA D C 1
ATOM 3953 O O . ALA D 2 136 ? 14.772 40.611 8.446 1.00 35.69 137 ALA D O 1
ATOM 3955 N N . PHE D 2 137 ? 14.143 39.473 6.600 1.00 31.54 138 PHE D N 1
ATOM 3956 C CA . PHE D 2 137 ? 15.426 39.609 5.918 1.00 34.35 138 PHE D CA 1
ATOM 3957 C C . PHE D 2 137 ? 15.171 40.026 4.481 1.00 33.11 138 PHE D C 1
ATOM 3958 O O . PHE D 2 137 ? 14.192 39.597 3.868 1.00 33.39 138 PHE D O 1
ATOM 3966 N N . PRO D 2 138 ? 16.050 40.865 3.919 1.00 34.04 139 PRO D N 1
ATOM 3967 C CA . PRO D 2 138 ? 15.874 41.311 2.536 1.00 31.86 139 PRO D CA 1
ATOM 3968 C C . PRO D 2 138 ? 16.158 40.196 1.537 1.00 35.14 139 PRO D C 1
ATOM 3969 O O . PRO D 2 138 ? 17.076 39.403 1.731 1.00 37.75 139 PRO D O 1
ATOM 3973 N N . VAL D 2 139 ? 15.352 40.120 0.481 1.00 35.14 140 VAL D N 1
ATOM 3974 C CA . VAL D 2 139 ? 15.569 39.113 -0.550 1.00 36.14 140 VAL D CA 1
ATOM 3975 C C . VAL D 2 139 ? 16.816 39.552 -1.312 1.00 44.40 140 VAL D C 1
ATOM 3976 O O . VAL D 2 139 ? 16.844 40.636 -1.902 1.00 37.65 140 VAL D O 1
ATOM 3980 N N . HIS D 2 140 ? 17.853 38.720 -1.279 1.00 39.98 141 HIS D N 1
ATOM 3981 C CA . HIS D 2 140 ? 19.106 39.026 -1.963 1.00 39.68 141 HIS D CA 1
ATOM 3982 C C . HIS D 2 140 ? 18.914 38.918 -3.474 1.00 36.29 141 HIS D C 1
ATOM 3983 O O . HIS D 2 140 ? 19.061 39.899 -4.202 1.00 42.85 141 HIS D O 1
ATOM 3990 N N . ASN D 2 141 ? 18.585 37.721 -3.945 1.00 37.38 142 ASN D N 1
ATOM 3991 C CA . ASN D 2 141 ? 18.357 37.521 -5.369 1.00 35.06 142 ASN D CA 1
ATOM 3992 C C . ASN D 2 141 ? 17.092 36.704 -5.589 1.00 30.48 142 ASN D C 1
ATOM 3993 O O . ASN D 2 141 ? 16.676 35.933 -4.724 1.00 33.59 142 ASN D O 1
ATOM 3998 N N . TRP D 2 142 ? 16.489 36.890 -6.756 1.00 32.18 143 TRP D N 1
ATOM 3999 C CA . TRP D 2 142 ? 15.272 36.188 -7.136 1.00 34.23 143 TRP D CA 1
ATOM 4000 C C . TRP D 2 142 ? 15.575 35.435 -8.429 1.00 35.70 143 TRP D C 1
ATOM 4001 O O . TRP D 2 142 ? 15.930 36.046 -9.434 1.00 37.08 143 TRP D O 1
ATOM 4012 N N . TYR D 2 143 ? 15.442 34.114 -8.400 1.00 32.39 144 TYR D N 1
ATOM 4013 C CA . TYR D 2 143 ? 15.707 33.300 -9.580 1.00 33.64 144 TYR D CA 1
ATOM 4014 C C . TYR D 2 143 ? 14.481 32.551 -10.078 1.00 30.20 144 TYR D C 1
ATOM 4015 O O . TYR D 2 143 ? 13.704 32.014 -9.288 1.00 31.84 144 TYR D O 1
ATOM 4024 N N . ASN D 2 144 ? 14.315 32.520 -11.397 1.00 29.81 145 ASN D N 1
ATOM 4025 C CA . ASN D 2 144 ? 13.219 31.786 -12.006 1.00 30.23 145 ASN D CA 1
ATOM 4026 C C . ASN D 2 144 ? 13.821 30.495 -12.522 1.00 32.64 145 ASN D C 1
ATOM 4027 O O . ASN D 2 144 ? 14.765 30.532 -13.307 1.00 33.01 145 ASN D O 1
ATOM 4032 N N . PHE D 2 145 ? 13.282 29.362 -12.072 1.00 30.22 146 PHE D N 1
ATOM 4033 C CA . PHE D 2 145 ? 13.759 28.047 -12.481 1.00 31.81 146 PHE D CA 1
ATOM 4034 C C . PHE D 2 145 ? 12.782 27.344 -13.425 1.00 36.22 146 PHE D C 1
ATOM 4035 O O . PHE D 2 145 ? 11.583 27.290 -13.159 1.00 37.74 146 PHE D O 1
ATOM 4043 N N . THR D 2 146 ? 13.303 26.791 -14.517 1.00 39.13 147 THR D N 1
ATOM 4044 C CA . THR D 2 146 ? 12.471 26.063 -15.471 1.00 36.54 147 THR D CA 1
ATOM 4045 C C . THR D 2 146 ? 13.199 24.817 -15.981 1.00 36.08 147 THR D C 1
ATOM 4046 O O . THR D 2 146 ? 14.424 24.761 -15.959 1.00 36.79 147 THR D O 1
ATOM 4050 N N . PRO D 2 147 ? 12.446 23.794 -16.434 1.00 37.67 148 PRO D N 1
ATOM 4051 C CA . PRO D 2 147 ? 13.067 22.562 -16.938 1.00 38.26 148 PRO D CA 1
ATOM 4052 C C . PRO D 2 147 ? 14.228 22.843 -17.896 1.00 45.38 148 PRO D C 1
ATOM 4053 O O . PRO D 2 147 ? 14.141 23.722 -18.754 1.00 40.28 148 PRO D O 1
ATOM 4057 N N . LEU D 2 148 ? 15.314 22.089 -17.749 1.00 37.20 149 LEU D N 1
ATOM 4058 C CA . LEU D 2 148 ? 16.489 22.290 -18.586 1.00 38.20 149 LEU D CA 1
ATOM 4059 C C . LEU D 2 148 ? 16.169 22.061 -20.061 1.00 34.64 149 LEU D C 1
ATOM 4060 O O . LEU D 2 148 ? 16.820 22.625 -20.940 1.00 38.04 149 LEU D O 1
ATOM 4065 N N . ALA D 2 149 ? 15.147 21.250 -20.325 1.00 38.23 150 ALA D N 1
ATOM 4066 C CA . ALA D 2 149 ? 14.726 20.962 -21.696 1.00 42.72 150 ALA D CA 1
ATOM 4067 C C . ALA D 2 149 ? 14.263 22.233 -22.424 1.00 46.55 150 ALA D C 1
ATOM 4068 O O . ALA D 2 149 ? 14.208 22.265 -23.657 1.00 40.19 150 ALA D O 1
ATOM 4070 N N . ARG D 2 150 ? 13.924 23.271 -21.662 1.00 37.88 151 ARG D N 1
ATOM 4071 C CA . ARG D 2 150 ? 13.481 24.540 -22.245 1.00 38.46 151 ARG D CA 1
ATOM 4072 C C . ARG D 2 150 ? 14.687 25.413 -22.574 1.00 43.13 151 ARG D C 1
ATOM 4073 O O . ARG D 2 150 ? 14.569 26.438 -23.250 1.00 41.56 151 ARG D O 1
ATOM 4081 N N . HIS D 2 151 ? 15.845 24.997 -22.078 1.00 40.96 152 HIS D N 1
ATOM 4082 C CA . HIS D 2 151 ? 17.086 25.728 -22.281 1.00 42.26 152 HIS D CA 1
ATOM 4083 C C . HIS D 2 151 ? 17.997 25.027 -23.285 1.00 52.56 152 HIS D C 1
ATOM 4084 O O . HIS D 2 151 ? 18.000 23.802 -23.393 1.00 48.18 152 HIS D O 1
ATOM 4091 N N . ARG D 2 152 ? 18.768 25.815 -24.023 1.00 55.98 153 ARG D N 1
ATOM 4092 C CA . ARG D 2 152 ? 19.675 25.267 -25.022 1.00 60.38 153 ARG D CA 1
ATOM 4093 C C . ARG D 2 152 ? 21.078 25.850 -24.864 1.00 67.69 153 ARG D C 1
ATOM 4094 O O . ARG D 2 152 ? 21.234 26.984 -24.409 1.00 68.77 153 ARG D O 1
ATOM 4102 N N . THR D 2 153 ? 22.092 25.068 -25.231 1.00 68.49 154 THR D N 1
ATOM 4103 C CA . THR D 2 153 ? 23.480 25.515 -25.131 1.00 67.53 154 THR D CA 1
ATOM 4104 C C . THR D 2 153 ? 23.570 26.951 -25.628 1.00 63.02 154 THR D C 1
ATOM 4105 O O . THR D 2 153 ? 23.266 27.232 -26.790 1.00 63.93 154 THR D O 1
ATOM 4109 N N . LEU D 2 154 ? 23.984 27.857 -24.749 1.00 55.62 155 LEU D N 1
ATOM 4110 C CA . LEU D 2 154 ? 24.099 29.263 -25.116 1.00 51.87 155 LEU D CA 1
ATOM 4111 C C . LEU D 2 154 ? 25.065 29.497 -26.267 1.00 54.45 155 LEU D C 1
ATOM 4112 O O . LEU D 2 154 ? 26.212 29.053 -26.230 1.00 50.65 155 LEU D O 1
ATOM 4117 N N . THR D 2 155 ? 24.587 30.199 -27.290 1.00 51.27 156 THR D N 1
ATOM 4118 C CA . THR D 2 155 ? 25.406 30.514 -28.452 1.00 52.18 156 THR D CA 1
ATOM 4119 C C . THR D 2 155 ? 26.221 31.760 -28.111 1.00 53.85 156 THR D C 1
ATOM 4120 O O . THR D 2 155 ? 25.868 32.500 -27.193 1.00 48.63 156 THR D O 1
ATOM 4124 N N . ALA D 2 156 ? 27.307 31.994 -28.842 1.00 53.17 157 ALA D N 1
ATOM 4125 C CA . ALA D 2 156 ? 28.146 33.161 -28.582 1.00 49.76 157 ALA D CA 1
ATOM 4126 C C . ALA D 2 156 ? 27.301 34.428 -28.480 1.00 51.44 157 ALA D C 1
ATOM 4127 O O . ALA D 2 156 ? 27.498 35.245 -27.582 1.00 46.18 157 ALA D O 1
ATOM 4129 N N . GLU D 2 157 ? 26.347 34.577 -29.394 1.00 48.40 158 GLU D N 1
ATOM 4130 C CA . GLU D 2 157 ? 25.473 35.748 -29.408 1.00 52.62 158 GLU D CA 1
ATOM 4131 C C . GLU D 2 157 ? 24.706 35.922 -28.098 1.00 51.92 158 GLU D C 1
ATOM 4132 O O . GLU D 2 157 ? 24.728 36.996 -27.496 1.00 54.26 158 GLU D O 1
ATOM 4138 N N . GLU D 2 158 ? 24.035 34.860 -27.661 1.00 48.58 159 GLU D N 1
ATOM 4139 C CA . GLU D 2 158 ? 23.250 34.892 -26.431 1.00 50.56 159 GLU D CA 1
ATOM 4140 C C . GLU D 2 158 ? 24.131 35.130 -25.209 1.00 54.98 159 GLU D C 1
ATOM 4141 O O . GLU D 2 158 ? 23.779 35.913 -24.325 1.00 63.67 159 GLU D O 1
ATOM 4147 N N . ALA D 2 159 ? 25.272 34.449 -25.157 1.00 45.15 160 ALA D N 1
ATOM 4148 C CA . ALA D 2 159 ? 26.198 34.612 -24.042 1.00 50.76 160 ALA D CA 1
ATOM 4149 C C . ALA D 2 159 ? 26.613 36.079 -23.932 1.00 53.90 160 ALA D C 1
ATOM 4150 O O . ALA D 2 159 ? 26.621 36.650 -22.839 1.00 50.88 160 ALA D O 1
ATOM 4152 N N . GLU D 2 160 ? 26.953 36.687 -25.068 1.00 48.91 161 GLU D N 1
ATOM 4153 C CA . GLU D 2 160 ? 27.358 38.090 -25.087 1.00 46.56 161 GLU D CA 1
ATOM 4154 C C . GLU D 2 160 ? 26.205 38.972 -24.633 1.00 52.66 161 GLU D C 1
ATOM 4155 O O . GLU D 2 160 ? 26.394 39.915 -23.862 1.00 54.16 161 GLU D O 1
ATOM 4161 N N . GLU D 2 161 ? 25.011 38.658 -25.123 1.00 52.31 162 GLU D N 1
ATOM 4162 C CA . GLU D 2 161 ? 23.816 39.414 -24.777 1.00 54.29 162 GLU D CA 1
ATOM 4163 C C . GLU D 2 161 ? 23.537 39.302 -23.285 1.00 49.97 162 GLU D C 1
ATOM 4164 O O . GLU D 2 161 ? 23.019 40.233 -22.673 1.00 54.10 162 GLU D O 1
ATOM 4170 N N . GLU D 2 162 ? 23.889 38.157 -22.707 1.00 54.07 163 GLU D N 1
ATOM 4171 C CA . GLU D 2 162 ? 23.680 37.925 -21.282 1.00 49.80 163 GLU D CA 1
ATOM 4172 C C . GLU D 2 162 ? 24.651 38.750 -20.443 1.00 56.79 163 GLU D C 1
ATOM 4173 O O . GLU D 2 162 ? 24.242 39.435 -19.502 1.00 52.15 163 GLU D O 1
ATOM 4179 N N . TRP D 2 163 ? 25.937 38.679 -20.780 1.00 52.48 164 TRP D N 1
ATOM 4180 C CA . TRP D 2 163 ? 26.951 39.422 -20.039 1.00 53.91 164 TRP D CA 1
ATOM 4181 C C . TRP D 2 163 ? 26.563 40.890 -19.951 1.00 51.42 164 TRP D C 1
ATOM 4182 O O . TRP D 2 163 ? 26.753 41.535 -18.919 1.00 59.53 164 TRP D O 1
ATOM 4193 N N . GLU D 2 164 ? 26.014 41.413 -21.042 1.00 53.30 165 GLU D N 1
ATOM 4194 C CA . GLU D 2 164 ? 25.614 42.811 -21.095 1.00 52.36 165 GLU D CA 1
ATOM 4195 C C . GLU D 2 164 ? 24.448 43.113 -20.163 1.00 62.58 165 GLU D C 1
ATOM 4196 O O . GLU D 2 164 ? 24.517 44.045 -19.362 1.00 57.45 165 GLU D O 1
ATOM 4202 N N . ARG D 2 165 ? 23.381 42.328 -20.265 1.00 61.61 166 ARG D N 1
ATOM 4203 C CA . ARG D 2 165 ? 22.208 42.532 -19.417 1.00 65.66 166 ARG D CA 1
ATOM 4204 C C . ARG D 2 165 ? 22.646 42.730 -17.973 1.00 66.28 166 ARG D C 1
ATOM 4205 O O . ARG D 2 165 ? 22.333 43.739 -17.342 1.00 68.32 166 ARG D O 1
ATOM 4213 N N . ARG D 2 166 ? 23.380 41.743 -17.468 1.00 67.26 167 ARG D N 1
ATOM 4214 C CA . ARG D 2 166 ? 23.868 41.728 -16.095 1.00 67.77 167 ARG D CA 1
ATOM 4215 C C . ARG D 2 166 ? 24.751 42.892 -15.665 1.00 72.86 167 ARG D C 1
ATOM 4216 O O . ARG D 2 166 ? 24.736 43.278 -14.496 1.00 73.87 167 ARG D O 1
ATOM 4224 N N . ASN D 2 167 ? 25.526 43.447 -16.589 1.00 72.00 168 ASN D N 1
ATOM 4225 C CA . ASN D 2 167 ? 26.407 44.554 -16.235 1.00 72.85 168 ASN D CA 1
ATOM 4226 C C . ASN D 2 167 ? 26.060 45.851 -16.960 1.00 72.85 168 ASN D C 1
ATOM 4227 O O . ASN D 2 167 ? 25.431 45.781 -18.034 1.00 79.47 168 ASN D O 1
ATOM 4232 N N . ALA E 1 1 ? -13.768 11.811 32.523 1.00 44.84 2 ALA E N 1
ATOM 4233 C CA . ALA E 1 1 ? -13.912 11.676 34.001 1.00 39.14 2 ALA E CA 1
ATOM 4234 C C . ALA E 1 1 ? -14.724 12.824 34.586 1.00 32.39 2 ALA E C 1
ATOM 4235 O O . ALA E 1 1 ? -14.833 13.901 33.989 1.00 40.57 2 ALA E O 1
ATOM 4237 N N . GLU E 1 2 ? -15.293 12.601 35.761 1.00 28.33 3 GLU E N 1
ATOM 4238 C CA . GLU E 1 2 ? -16.074 13.650 36.393 1.00 26.23 3 GLU E CA 1
ATOM 4239 C C . GLU E 1 2 ? -15.164 14.577 37.183 1.00 28.86 3 GLU E C 1
ATOM 4240 O O . GLU E 1 2 ? -13.970 14.303 37.365 1.00 23.50 3 GLU E O 1
ATOM 4246 N N . ARG E 1 3 ? -15.738 15.683 37.634 1.00 26.58 4 ARG E N 1
ATOM 4247 C CA . ARG E 1 3 ? -14.984 16.657 38.416 1.00 22.24 4 ARG E CA 1
ATOM 4248 C C . ARG E 1 3 ? -14.487 15.968 39.688 1.00 19.22 4 ARG E C 1
ATOM 4249 O O . ARG E 1 3 ? -15.240 15.288 40.388 1.00 22.34 4 ARG E O 1
ATOM 4257 N N . GLY E 1 4 ? -13.198 16.144 39.980 1.00 23.51 5 GLY E N 1
ATOM 4258 C CA . GLY E 1 4 ? -12.649 15.557 41.185 1.00 22.81 5 GLY E CA 1
ATOM 4259 C C . GLY E 1 4 ? -12.169 14.126 41.058 1.00 22.28 5 GLY E C 1
ATOM 4260 O O . GLY E 1 4 ? -11.635 13.566 42.009 1.00 25.28 5 GLY E O 1
ATOM 4261 N N . GLU E 1 5 ? -12.357 13.528 39.885 1.00 19.38 6 GLU E N 1
ATOM 4262 C CA . GLU E 1 5 ? -11.923 12.150 39.671 1.00 20.73 6 GLU E CA 1
ATOM 4263 C C . GLU E 1 5 ? -10.486 12.094 39.149 1.00 25.99 6 GLU E C 1
ATOM 4264 O O . GLU E 1 5 ? -10.050 12.978 38.409 1.00 23.74 6 GLU E O 1
ATOM 4270 N N . LEU E 1 6 ? -9.750 11.062 39.559 1.00 24.62 7 LEU E N 1
ATOM 4271 C CA . LEU E 1 6 ? -8.386 10.866 39.088 1.00 27.11 7 LEU E CA 1
ATOM 4272 C C . LEU E 1 6 ? -8.466 9.835 37.966 1.00 21.34 7 LEU E C 1
ATOM 4273 O O . LEU E 1 6 ? -8.838 8.686 38.216 1.00 23.99 7 LEU E O 1
ATOM 4278 N N . ASP E 1 7 ? -8.132 10.239 36.742 1.00 21.12 8 ASP E N 1
ATOM 4279 C CA . ASP E 1 7 ? -8.146 9.317 35.597 1.00 24.79 8 ASP E CA 1
ATOM 4280 C C . ASP E 1 7 ? -7.002 8.312 35.817 1.00 30.20 8 ASP E C 1
ATOM 4281 O O . ASP E 1 7 ? -5.853 8.703 36.033 1.00 30.57 8 ASP E O 1
ATOM 4286 N N . LEU E 1 8 ? -7.309 7.019 35.758 1.00 28.09 9 LEU E N 1
ATOM 4287 C CA . LEU E 1 8 ? -6.294 6.000 36.033 1.00 24.37 9 LEU E CA 1
ATOM 4288 C C . LEU E 1 8 ? -5.708 5.269 34.832 1.00 33.56 9 LEU E C 1
ATOM 4289 O O . LEU E 1 8 ? -4.913 4.342 35.000 1.00 42.47 9 LEU E O 1
ATOM 4294 N N . THR E 1 9 ? -6.096 5.675 33.634 1.00 35.78 10 THR E N 1
ATOM 4295 C CA . THR E 1 9 ? -5.629 5.008 32.426 1.00 44.41 10 THR E CA 1
ATOM 4296 C C . THR E 1 9 ? -4.116 4.835 32.358 1.00 49.68 10 THR E C 1
ATOM 4297 O O . THR E 1 9 ? -3.611 3.709 32.321 1.00 46.88 10 THR E O 1
ATOM 4301 N N . GLY E 1 10 ? -3.403 5.957 32.344 1.00 45.08 11 GLY E N 1
ATOM 4302 C CA . GLY E 1 10 ? -1.954 5.929 32.270 1.00 42.95 11 GLY E CA 1
ATOM 4303 C C . GLY E 1 10 ? -1.290 4.841 33.085 1.00 43.01 11 GLY E C 1
ATOM 4304 O O . GLY E 1 10 ? -0.383 4.167 32.601 1.00 52.53 11 GLY E O 1
ATOM 4305 N N . ALA E 1 11 ? -1.742 4.658 34.320 1.00 43.19 12 ALA E N 1
ATOM 4306 C CA . ALA E 1 11 ? -1.169 3.648 35.195 1.00 47.91 12 ALA E CA 1
ATOM 4307 C C . ALA E 1 11 ? -1.776 2.263 34.970 1.00 59.80 12 ALA E C 1
ATOM 4308 O O . ALA E 1 11 ? -1.100 1.247 35.151 1.00 59.98 12 ALA E O 1
ATOM 4310 N N . LYS E 1 12 ? -3.048 2.227 34.580 1.00 53.21 13 LYS E N 1
ATOM 4311 C CA . LYS E 1 12 ? -3.740 0.964 34.332 1.00 57.51 13 LYS E CA 1
ATOM 4312 C C . LYS E 1 12 ? -3.050 0.162 33.230 1.00 57.62 13 LYS E C 1
ATOM 4313 O O . LYS E 1 12 ? -3.190 -1.060 33.163 1.00 65.88 13 LYS E O 1
ATOM 4319 N N . GLN E 1 13 ? -2.318 0.852 32.359 1.00 52.71 14 GLN E N 1
ATOM 4320 C CA . GLN E 1 13 ? -1.592 0.183 31.283 1.00 52.91 14 GLN E CA 1
ATOM 4321 C C . GLN E 1 13 ? -0.090 0.205 31.554 1.00 38.80 14 GLN E C 1
ATOM 4322 O O . GLN E 1 13 ? 0.723 0.132 30.635 1.00 44.50 14 GLN E O 1
ATOM 4328 N N . ASN E 1 14 ? 0.254 0.301 32.837 1.00 39.53 15 ASN E N 1
ATOM 4329 C CA . ASN E 1 14 ? 1.637 0.310 33.307 1.00 44.05 15 ASN E CA 1
ATOM 4330 C C . ASN E 1 14 ? 2.641 1.101 32.479 1.00 42.40 15 ASN E C 1
ATOM 4331 O O . ASN E 1 14 ? 3.669 0.574 32.042 1.00 39.70 15 ASN E O 1
ATOM 4336 N N . THR E 1 15 ? 2.343 2.379 32.284 1.00 32.65 16 THR E N 1
ATOM 4337 C CA . THR E 1 15 ? 3.215 3.261 31.525 1.00 27.57 16 THR E CA 1
ATOM 4338 C C . THR E 1 15 ? 4.387 3.599 32.443 1.00 33.08 16 THR E C 1
ATOM 4339 O O . THR E 1 15 ? 4.184 4.116 33.537 1.00 37.10 16 THR E O 1
ATOM 4343 N N . GLY E 1 16 ? 5.604 3.298 31.998 1.00 31.76 17 GLY E N 1
ATOM 4344 C CA . GLY E 1 16 ? 6.772 3.564 32.827 1.00 24.70 17 GLY E CA 1
ATOM 4345 C C . GLY E 1 16 ? 7.502 4.838 32.450 1.00 23.47 17 GLY E C 1
ATOM 4346 O O . GLY E 1 16 ? 7.595 5.189 31.273 1.00 28.93 17 GLY E O 1
ATOM 4347 N N . VAL E 1 17 ? 8.018 5.538 33.458 1.00 20.25 18 VAL E N 1
ATOM 4348 C CA . VAL E 1 17 ? 8.763 6.782 33.221 1.00 20.37 18 VAL E CA 1
ATOM 4349 C C . VAL E 1 17 ? 10.005 6.758 34.097 1.00 21.46 18 VAL E C 1
ATOM 4350 O O . VAL E 1 17 ? 10.140 5.903 34.956 1.00 20.77 18 VAL E O 1
ATOM 4354 N N . TRP E 1 18 ? 10.923 7.690 33.857 1.00 22.53 19 TRP E N 1
ATOM 4355 C CA . TRP E 1 18 ? 12.149 7.778 34.660 1.00 19.35 19 TRP E CA 1
ATOM 4356 C C . TRP E 1 18 ? 12.096 9.053 35.492 1.00 23.05 19 TRP E C 1
ATOM 4357 O O . TRP E 1 18 ? 11.529 10.056 35.060 1.00 23.04 19 TRP E O 1
ATOM 4368 N N . LEU E 1 19 ? 12.702 9.018 36.679 1.00 19.89 20 LEU E N 1
ATOM 4369 C CA . LEU E 1 19 ? 12.734 10.204 37.545 1.00 19.10 20 LEU E CA 1
ATOM 4370 C C . LEU E 1 19 ? 14.213 10.542 37.618 1.00 22.91 20 LEU E C 1
ATOM 4371 O O . LEU E 1 19 ? 14.995 9.739 38.099 1.00 22.78 20 LEU E O 1
ATOM 4376 N N . VAL E 1 20 ? 14.578 11.730 37.146 1.00 18.20 21 VAL E N 1
ATOM 4377 C CA . VAL E 1 20 ? 15.981 12.125 37.078 1.00 20.71 21 VAL E CA 1
ATOM 4378 C C . VAL E 1 20 ? 16.311 13.422 37.805 1.00 24.78 21 VAL E C 1
ATOM 4379 O O . VAL E 1 20 ? 15.682 14.435 37.580 1.00 19.69 21 VAL E O 1
ATOM 4383 N N . LYS E 1 21 ? 17.323 13.375 38.668 1.00 18.96 22 LYS E N 1
ATOM 4384 C CA . LYS E 1 21 ? 17.768 14.572 39.395 1.00 20.79 22 LYS E CA 1
ATOM 4385 C C . LYS E 1 21 ? 18.759 15.250 38.436 1.00 20.99 22 LYS E C 1
ATOM 4386 O O . LYS E 1 21 ? 19.671 14.611 37.924 1.00 22.41 22 LYS E O 1
ATOM 4392 N N . VAL E 1 22 ? 18.580 16.549 38.201 1.00 18.44 23 VAL E N 1
ATOM 4393 C CA . VAL E 1 22 ? 19.383 17.273 37.222 1.00 18.83 23 VAL E CA 1
ATOM 4394 C C . VAL E 1 22 ? 20.059 18.479 37.891 1.00 22.04 23 VAL E C 1
ATOM 4395 O O . VAL E 1 22 ? 19.443 19.148 38.708 1.00 23.23 23 VAL E O 1
ATOM 4399 N N . PRO E 1 23 ? 21.332 18.754 37.555 1.00 19.73 24 PRO E N 1
ATOM 4400 C CA . PRO E 1 23 ? 21.969 19.922 38.198 1.00 22.40 24 PRO E CA 1
ATOM 4401 C C . PRO E 1 23 ? 21.241 21.200 37.792 1.00 21.81 24 PRO E C 1
ATOM 4402 O O . PRO E 1 23 ? 20.802 21.336 36.645 1.00 19.87 24 PRO E O 1
ATOM 4406 N N . LYS E 1 24 ? 21.114 22.151 38.715 1.00 23.71 25 LYS E N 1
ATOM 4407 C CA . LYS E 1 24 ? 20.446 23.395 38.389 1.00 22.63 25 LYS E CA 1
ATOM 4408 C C . LYS E 1 24 ? 21.067 24.148 37.200 1.00 24.97 25 LYS E C 1
ATOM 4409 O O . LYS E 1 24 ? 20.328 24.716 36.397 1.00 25.09 25 LYS E O 1
ATOM 4415 N N . TYR E 1 25 ? 22.401 24.154 37.053 1.00 21.93 26 TYR E N 1
ATOM 4416 C CA . TYR E 1 25 ? 22.981 24.861 35.909 1.00 25.36 26 TYR E CA 1
ATOM 4417 C C . TYR E 1 25 ? 22.570 24.250 34.572 1.00 23.41 26 TYR E C 1
ATOM 4418 O O . TYR E 1 25 ? 22.460 24.960 33.577 1.00 21.31 26 TYR E O 1
ATOM 4427 N N . LEU E 1 26 ? 22.333 22.934 34.560 1.00 19.12 27 LEU E N 1
ATOM 4428 C CA . LEU E 1 26 ? 21.960 22.243 33.330 1.00 19.11 27 LEU E CA 1
ATOM 4429 C C . LEU E 1 26 ? 20.503 22.531 32.965 1.00 18.52 27 LEU E C 1
ATOM 4430 O O . LEU E 1 26 ? 20.201 22.794 31.798 1.00 22.66 27 LEU E O 1
ATOM 4435 N N . SER E 1 27 ? 19.611 22.508 33.956 1.00 20.57 28 SER E N 1
ATOM 4436 C CA . SER E 1 27 ? 18.195 22.789 33.713 1.00 21.17 28 SER E CA 1
ATOM 4437 C C . SER E 1 27 ? 18.047 24.241 33.278 1.00 24.50 28 SER E C 1
ATOM 4438 O O . SER E 1 27 ? 17.171 24.568 32.484 1.00 24.71 28 SER E O 1
ATOM 4441 N N . GLN E 1 28 ? 18.921 25.106 33.794 1.00 22.86 29 GLN E N 1
ATOM 4442 C CA . GLN E 1 28 ? 18.879 26.514 33.410 1.00 24.05 29 GLN E CA 1
ATOM 4443 C C . GLN E 1 28 ? 19.261 26.620 31.937 1.00 25.38 29 GLN E C 1
ATOM 4444 O O . GLN E 1 28 ? 18.707 27.432 31.200 1.00 27.73 29 GLN E O 1
ATOM 4450 N N . GLN E 1 29 ? 20.219 25.800 31.505 1.00 23.66 30 GLN E N 1
ATOM 4451 C CA . GLN E 1 29 ? 20.629 25.826 30.107 1.00 26.22 30 GLN E CA 1
ATOM 4452 C C . GLN E 1 29 ? 19.486 25.313 29.242 1.00 31.39 30 GLN E C 1
ATOM 4453 O O . GLN E 1 29 ? 19.240 25.844 28.165 1.00 29.52 30 GLN E O 1
ATOM 4459 N N . TRP E 1 30 ? 18.779 24.290 29.723 1.00 22.74 31 TRP E N 1
ATOM 4460 C CA . TRP E 1 30 ? 17.647 23.742 28.970 1.00 24.34 31 TRP E CA 1
ATOM 4461 C C . TRP E 1 30 ? 16.536 24.769 28.746 1.00 29.28 31 TRP E C 1
ATOM 4462 O O . TRP E 1 30 ? 15.827 24.718 27.736 1.00 28.87 31 TRP E O 1
ATOM 4473 N N . ALA E 1 31 ? 16.358 25.678 29.702 1.00 32.76 32 ALA E N 1
ATOM 4474 C CA . ALA E 1 31 ? 15.327 26.707 29.592 1.00 26.94 32 ALA E CA 1
ATOM 4475 C C . ALA E 1 31 ? 15.610 27.632 28.418 1.00 35.73 32 ALA E C 1
ATOM 4476 O O . ALA E 1 31 ? 14.753 28.426 28.025 1.00 43.60 32 ALA E O 1
ATOM 4478 N N . LYS E 1 32 ? 16.812 27.534 27.860 1.00 35.41 33 LYS E N 1
ATOM 4479 C CA . LYS E 1 32 ? 17.186 28.369 26.723 1.00 39.14 33 LYS E CA 1
ATOM 4480 C C . LYS E 1 32 ? 16.682 27.784 25.400 1.00 47.29 33 LYS E C 1
ATOM 4481 O O . LYS E 1 32 ? 16.727 28.450 24.368 1.00 44.86 33 LYS E O 1
ATOM 4487 N N . ALA E 1 33 ? 16.212 26.536 25.432 1.00 41.29 34 ALA E N 1
ATOM 4488 C CA . ALA E 1 33 ? 15.684 25.877 24.230 1.00 43.46 34 ALA E CA 1
ATOM 4489 C C . ALA E 1 33 ? 14.229 26.297 24.042 1.00 50.46 34 ALA E C 1
ATOM 4490 O O . ALA E 1 33 ? 13.411 26.112 24.936 1.00 54.24 34 ALA E O 1
ATOM 4492 N N . SER E 1 34 ? 13.897 26.828 22.872 1.00 55.74 35 SER E N 1
ATOM 4493 C CA . SER E 1 34 ? 12.536 27.286 22.626 1.00 53.24 35 SER E CA 1
ATOM 4494 C C . SER E 1 34 ? 11.582 26.281 21.981 1.00 55.39 35 SER E C 1
ATOM 4495 O O . SER E 1 34 ? 12.003 25.319 21.333 1.00 57.29 35 SER E O 1
ATOM 4498 N N . GLY E 1 35 ? 10.288 26.531 22.185 1.00 56.59 36 GLY E N 1
ATOM 4499 C CA . GLY E 1 35 ? 9.224 25.709 21.627 1.00 51.29 36 GLY E CA 1
ATOM 4500 C C . GLY E 1 35 ? 9.285 24.211 21.837 1.00 46.61 36 GLY E C 1
ATOM 4501 O O . GLY E 1 35 ? 9.132 23.725 22.961 1.00 52.34 36 GLY E O 1
ATOM 4502 N N . ARG E 1 36 ? 9.480 23.481 20.741 1.00 42.69 37 ARG E N 1
ATOM 4503 C CA . ARG E 1 36 ? 9.566 22.025 20.777 1.00 41.47 37 ARG E CA 1
ATOM 4504 C C . ARG E 1 36 ? 10.581 21.593 21.831 1.00 43.23 37 ARG E C 1
ATOM 4505 O O . ARG E 1 36 ? 10.411 20.568 22.492 1.00 42.34 37 ARG E O 1
ATOM 4513 N N . GLY E 1 37 ? 11.653 22.368 21.953 1.00 40.93 38 GLY E N 1
ATOM 4514 C CA . GLY E 1 37 ? 12.647 22.103 22.980 1.00 40.30 38 GLY E CA 1
ATOM 4515 C C . GLY E 1 37 ? 13.761 21.072 22.905 1.00 31.20 38 GLY E C 1
ATOM 4516 O O . GLY E 1 37 ? 14.126 20.528 23.946 1.00 25.66 38 GLY E O 1
ATOM 4517 N N . GLU E 1 38 ? 14.317 20.785 21.733 1.00 27.54 39 GLU E N 1
ATOM 4518 C CA . GLU E 1 38 ? 15.435 19.832 21.687 1.00 29.33 39 GLU E CA 1
ATOM 4519 C C . GLU E 1 38 ? 16.600 20.429 22.485 1.00 26.81 39 GLU E C 1
ATOM 4520 O O . GLU E 1 38 ? 16.975 21.588 22.282 1.00 28.01 39 GLU E O 1
ATOM 4526 N N . VAL E 1 39 ? 17.172 19.642 23.388 1.00 23.03 40 VAL E N 1
ATOM 4527 C CA . VAL E 1 39 ? 18.284 20.132 24.203 1.00 21.74 40 VAL E CA 1
ATOM 4528 C C . VAL E 1 39 ? 19.570 19.321 24.038 1.00 24.64 40 VAL E C 1
ATOM 4529 O O . VAL E 1 39 ? 20.663 19.796 24.353 1.00 22.82 40 VAL E O 1
ATOM 4533 N N . GLY E 1 40 ? 19.463 18.098 23.546 1.00 21.65 41 GLY E N 1
ATOM 4534 C CA . GLY E 1 40 ? 20.668 17.307 23.400 1.00 22.27 41 GLY E CA 1
ATOM 4535 C C . GLY E 1 40 ? 20.357 15.845 23.217 1.00 23.41 41 GLY E C 1
ATOM 4536 O O . GLY E 1 40 ? 19.308 15.501 22.656 1.00 21.27 41 GLY E O 1
ATOM 4537 N N . LYS E 1 41 ? 21.236 14.990 23.721 1.00 20.20 42 LYS E N 1
ATOM 4538 C CA . LYS E 1 41 ? 21.038 13.564 23.533 1.00 19.42 42 LYS E CA 1
ATOM 4539 C C . LYS E 1 41 ? 21.378 12.688 24.702 1.00 24.67 42 LYS E C 1
ATOM 4540 O O . LYS E 1 41 ? 22.271 12.985 25.490 1.00 22.27 42 LYS E O 1
ATOM 4546 N N . LEU E 1 42 ? 20.653 11.581 24.815 1.00 19.33 43 LEU E N 1
ATOM 4547 C CA . LEU E 1 42 ? 20.935 10.624 25.859 1.00 18.24 43 LEU E CA 1
ATOM 4548 C C . LEU E 1 42 ? 21.671 9.469 25.192 1.00 24.81 43 LEU E C 1
ATOM 4549 O O . LEU E 1 42 ? 21.256 8.987 24.140 1.00 24.71 43 LEU E O 1
ATOM 4554 N N . ARG E 1 43 ? 22.775 9.030 25.789 1.00 20.50 44 ARG E N 1
ATOM 4555 C CA . ARG E 1 43 ? 23.551 7.931 25.233 1.00 21.84 44 ARG E CA 1
ATOM 4556 C C . ARG E 1 43 ? 23.456 6.746 26.174 1.00 22.88 44 ARG E C 1
ATOM 4557 O O . ARG E 1 43 ? 23.656 6.874 27.382 1.00 23.63 44 ARG E O 1
ATOM 4565 N N . ILE E 1 44 ? 23.107 5.586 25.629 1.00 23.34 45 ILE E N 1
ATOM 4566 C CA . ILE E 1 44 ? 22.996 4.387 26.449 1.00 20.49 45 ILE E CA 1
ATOM 4567 C C . ILE E 1 44 ? 23.960 3.353 25.880 1.00 26.97 45 ILE E C 1
ATOM 4568 O O . ILE E 1 44 ? 23.795 2.914 24.742 1.00 29.17 45 ILE E O 1
ATOM 4573 N N . ALA E 1 45 ? 24.974 2.990 26.666 1.00 26.16 46 ALA E N 1
ATOM 4574 C CA . ALA E 1 45 ? 25.987 2.032 26.232 1.00 30.53 46 ALA E CA 1
ATOM 4575 C C . ALA E 1 45 ? 25.902 0.764 27.065 1.00 35.90 46 ALA E C 1
ATOM 4576 O O . ALA E 1 45 ? 25.880 0.811 28.297 1.00 40.70 46 ALA E O 1
ATOM 4578 N N . LYS E 1 46 ? 25.860 -0.377 26.390 1.00 42.05 47 LYS E N 1
ATOM 4579 C CA . LYS E 1 46 ? 25.754 -1.633 27.105 1.00 45.51 47 LYS E CA 1
ATOM 4580 C C . LYS E 1 46 ? 26.925 -2.566 26.889 1.00 49.34 47 LYS E C 1
ATOM 4581 O O . LYS E 1 46 ? 27.147 -3.063 25.786 1.00 54.06 47 LYS E O 1
ATOM 4587 N N . THR E 1 47 ? 27.685 -2.775 27.957 1.00 56.62 48 THR E N 1
ATOM 4588 C CA . THR E 1 47 ? 28.825 -3.680 27.938 1.00 64.39 48 THR E CA 1
ATOM 4589 C C . THR E 1 47 ? 28.294 -4.911 28.657 1.00 60.24 48 THR E C 1
ATOM 4590 O O . THR E 1 47 ? 27.290 -4.821 29.361 1.00 62.58 48 THR E O 1
ATOM 4594 N N . GLN E 1 48 ? 28.940 -6.058 28.494 1.00 63.76 49 GLN E N 1
ATOM 4595 C CA . GLN E 1 48 ? 28.442 -7.244 29.174 1.00 61.37 49 GLN E CA 1
ATOM 4596 C C . GLN E 1 48 ? 28.579 -7.040 30.680 1.00 57.16 49 GLN E C 1
ATOM 4597 O O . GLN E 1 48 ? 29.689 -6.978 31.217 1.00 64.76 49 GLN E O 1
ATOM 4603 N N . GLY E 1 49 ? 27.438 -6.913 31.351 1.00 54.72 50 GLY E N 1
ATOM 4604 C CA . GLY E 1 49 ? 27.434 -6.710 32.788 1.00 54.45 50 GLY E CA 1
ATOM 4605 C C . GLY E 1 49 ? 27.430 -5.247 33.198 1.00 61.76 50 GLY E C 1
ATOM 4606 O O . GLY E 1 49 ? 27.478 -4.935 34.389 1.00 56.48 50 GLY E O 1
ATOM 4607 N N . ARG E 1 50 ? 27.363 -4.344 32.222 1.00 56.95 51 ARG E N 1
ATOM 4608 C CA . ARG E 1 50 ? 27.370 -2.916 32.520 1.00 55.81 51 ARG E CA 1
ATOM 4609 C C . ARG E 1 50 ? 26.527 -2.104 31.541 1.00 54.37 51 ARG E C 1
ATOM 4610 O O . ARG E 1 50 ? 26.495 -2.387 30.344 1.00 56.11 51 ARG E O 1
ATOM 4618 N N . THR E 1 51 ? 25.840 -1.095 32.069 1.00 49.57 52 THR E N 1
ATOM 4619 C CA . THR E 1 51 ? 25.019 -0.200 31.262 1.00 42.92 52 THR E CA 1
ATOM 4620 C C . THR E 1 51 ? 25.338 1.209 31.737 1.00 36.47 52 THR E C 1
ATOM 4621 O O . THR E 1 51 ? 25.125 1.539 32.902 1.00 40.17 52 THR E O 1
ATOM 4625 N N . GLU E 1 52 ? 25.869 2.021 30.829 1.00 33.85 53 GLU E N 1
ATOM 4626 C CA . GLU E 1 52 ? 26.249 3.400 31.124 1.00 29.35 53 GLU E CA 1
ATOM 4627 C C . GLU E 1 52 ? 25.314 4.347 30.387 1.00 29.99 53 GLU E C 1
ATOM 4628 O O . GLU E 1 52 ? 25.130 4.218 29.181 1.00 29.96 53 GLU E O 1
ATOM 4634 N N . VAL E 1 53 ? 24.730 5.298 31.111 1.00 26.27 54 VAL E N 1
ATOM 4635 C CA . VAL E 1 53 ? 23.820 6.267 30.515 1.00 23.30 54 VAL E CA 1
ATOM 4636 C C . VAL E 1 53 ? 24.427 7.646 30.769 1.00 21.08 54 VAL E C 1
ATOM 4637 O O . VAL E 1 53 ? 24.987 7.883 31.840 1.00 22.78 54 VAL E O 1
ATOM 4641 N N . SER E 1 54 ? 24.344 8.533 29.786 1.00 21.44 55 SER E N 1
ATOM 4642 C CA . SER E 1 54 ? 24.876 9.887 29.968 1.00 17.53 55 SER E CA 1
ATOM 4643 C C . SER E 1 54 ? 24.083 10.883 29.129 1.00 24.78 55 SER E C 1
ATOM 4644 O O . SER E 1 54 ? 23.354 10.496 28.206 1.00 23.06 55 SER E O 1
ATOM 4647 N N . PHE E 1 55 ? 24.192 12.167 29.461 1.00 20.28 56 PHE E N 1
ATOM 4648 C CA . PHE E 1 55 ? 23.502 13.194 28.690 1.00 18.57 56 PHE E CA 1
ATOM 4649 C C . PHE E 1 55 ? 24.518 14.219 28.178 1.00 19.06 56 PHE E C 1
ATOM 4650 O O . PHE E 1 55 ? 25.443 14.596 28.901 1.00 20.98 56 PHE E O 1
ATOM 4658 N N . THR E 1 56 ? 24.329 14.672 26.944 1.00 20.09 57 THR E N 1
ATOM 4659 C CA . THR E 1 56 ? 25.210 15.684 26.346 1.00 17.71 57 THR E CA 1
ATOM 4660 C C . THR E 1 56 ? 24.382 16.749 25.628 1.00 19.99 57 THR E C 1
ATOM 4661 O O . THR E 1 56 ? 23.488 16.422 24.843 1.00 22.18 57 THR E O 1
ATOM 4665 N N . LEU E 1 57 ? 24.656 18.024 25.893 1.00 19.81 58 LEU E N 1
ATOM 4666 C CA . LEU E 1 57 ? 23.935 19.110 25.227 1.00 19.63 58 LEU E CA 1
ATOM 4667 C C . LEU E 1 57 ? 24.244 19.179 23.736 1.00 19.92 58 LEU E C 1
ATOM 4668 O O . LEU E 1 57 ? 25.335 18.810 23.298 1.00 22.22 58 LEU E O 1
ATOM 4673 N N . ASN E 1 58 ? 23.275 19.646 22.944 1.00 23.72 59 ASN E N 1
ATOM 4674 C CA . ASN E 1 58 ? 23.566 19.820 21.532 1.00 23.26 59 ASN E CA 1
ATOM 4675 C C . ASN E 1 58 ? 24.496 21.041 21.437 1.00 24.20 59 ASN E C 1
ATOM 4676 O O . ASN E 1 58 ? 24.483 21.915 22.308 1.00 27.60 59 ASN E O 1
ATOM 4681 N N . GLU E 1 59 ? 25.303 21.084 20.384 1.00 28.88 60 GLU E N 1
ATOM 4682 C CA . GLU E 1 59 ? 26.283 22.155 20.206 1.00 28.13 60 GLU E CA 1
ATOM 4683 C C . GLU E 1 59 ? 25.758 23.584 20.235 1.00 29.69 60 GLU E C 1
ATOM 4684 O O . GLU E 1 59 ? 26.416 24.472 20.798 1.00 31.13 60 GLU E O 1
ATOM 4690 N N . ASP E 1 60 ? 24.591 23.820 19.644 1.00 33.50 61 ASP E N 1
ATOM 4691 C CA . ASP E 1 60 ? 24.025 25.165 19.637 1.00 37.18 61 ASP E CA 1
ATOM 4692 C C . ASP E 1 60 ? 23.734 25.663 21.053 1.00 38.86 61 ASP E C 1
ATOM 4693 O O . ASP E 1 60 ? 24.096 26.791 21.405 1.00 37.31 61 ASP E O 1
ATOM 4698 N N . LEU E 1 61 ? 23.075 24.832 21.862 1.00 27.42 62 LEU E N 1
ATOM 4699 C CA . LEU E 1 61 ? 22.762 25.223 23.235 1.00 22.24 62 LEU E CA 1
ATOM 4700 C C . LEU E 1 61 ? 24.024 25.343 24.081 1.00 25.48 62 LEU E C 1
ATOM 4701 O O . LEU E 1 61 ? 24.118 26.231 24.932 1.00 29.87 62 LEU E O 1
ATOM 4706 N N . ALA E 1 62 ? 24.994 24.461 23.857 1.00 21.72 63 ALA E N 1
ATOM 4707 C CA . ALA E 1 62 ? 26.227 24.503 24.649 1.00 22.55 63 ALA E CA 1
ATOM 4708 C C . ALA E 1 62 ? 27.041 25.753 24.351 1.00 28.79 63 ALA E C 1
ATOM 4709 O O . ALA E 1 62 ? 27.816 26.205 25.189 1.00 29.88 63 ALA E O 1
ATOM 4711 N N . ASN E 1 63 ? 26.857 26.314 23.161 1.00 26.51 64 ASN E N 1
ATOM 4712 C CA . ASN E 1 63 ? 27.605 27.506 22.768 1.00 29.04 64 ASN E CA 1
ATOM 4713 C C . ASN E 1 63 ? 27.037 28.832 23.251 1.00 31.39 64 ASN E C 1
ATOM 4714 O O . ASN E 1 63 ? 27.610 29.892 22.969 1.00 32.62 64 ASN E O 1
ATOM 4719 N N . ILE E 1 64 ? 25.919 28.792 23.968 1.00 28.32 65 ILE E N 1
ATOM 4720 C CA . ILE E 1 64 ? 25.327 30.018 24.503 1.00 27.07 65 ILE E CA 1
ATOM 4721 C C . ILE E 1 64 ? 25.984 30.293 25.863 1.00 28.30 65 ILE E C 1
ATOM 4722 O O . ILE E 1 64 ? 25.960 29.451 26.753 1.00 26.10 65 ILE E O 1
ATOM 4727 N N . HIS E 1 65 ? 26.566 31.475 26.031 1.00 25.10 66 HIS E N 1
ATOM 4728 C CA . HIS E 1 65 ? 27.241 31.773 27.290 1.00 26.33 66 HIS E CA 1
ATOM 4729 C C . HIS E 1 65 ? 26.795 33.110 27.876 1.00 27.59 66 HIS E C 1
ATOM 4730 O O . HIS E 1 65 ? 26.263 33.961 27.165 1.00 28.95 66 HIS E O 1
ATOM 4737 N N . ASP E 1 66 ? 27.004 33.269 29.179 1.00 24.67 67 ASP E N 1
ATOM 4738 C CA . ASP E 1 66 ? 26.671 34.511 29.875 1.00 27.60 67 ASP E CA 1
ATOM 4739 C C . ASP E 1 66 ? 27.684 35.583 29.471 1.00 23.64 67 ASP E C 1
ATOM 4740 O O . ASP E 1 66 ? 28.703 35.303 28.842 1.00 25.57 67 ASP E O 1
ATOM 4745 N N . ILE E 1 67 ? 27.395 36.818 29.854 1.00 25.56 68 ILE E N 1
ATOM 4746 C CA . ILE E 1 67 ? 28.291 37.925 29.562 1.00 23.89 68 ILE E CA 1
ATOM 4747 C C . ILE E 1 67 ? 29.721 37.566 30.005 1.00 22.27 68 ILE E C 1
ATOM 4748 O O . ILE E 1 67 ? 29.930 37.057 31.113 1.00 26.48 68 ILE E O 1
ATOM 4753 N N . GLY E 1 68 ? 30.692 37.790 29.120 1.00 27.05 69 GLY E N 1
ATOM 4754 C CA . GLY E 1 68 ? 32.090 37.506 29.424 1.00 24.11 69 GLY E CA 1
ATOM 4755 C C . GLY E 1 68 ? 32.499 36.045 29.573 1.00 27.76 69 GLY E C 1
ATOM 4756 O O . GLY E 1 68 ? 33.627 35.742 29.972 1.00 31.61 69 GLY E O 1
ATOM 4757 N N . GLY E 1 69 ? 31.593 35.142 29.216 1.00 25.94 70 GLY E N 1
ATOM 4758 C CA . GLY E 1 69 ? 31.858 33.717 29.368 1.00 24.32 70 GLY E CA 1
ATOM 4759 C C . GLY E 1 69 ? 32.327 32.902 28.170 1.00 27.58 70 GLY E C 1
ATOM 4760 O O . GLY E 1 69 ? 32.360 31.668 28.250 1.00 29.61 70 GLY E O 1
ATOM 4761 N N . LYS E 1 70 ? 32.690 33.554 27.076 1.00 28.09 71 LYS E N 1
ATOM 4762 C CA . LYS E 1 70 ? 33.165 32.831 25.892 1.00 28.91 71 LYS E CA 1
ATOM 4763 C C . LYS E 1 70 ? 34.446 32.053 26.210 1.00 28.25 71 LYS E C 1
ATOM 4764 O O . LYS E 1 70 ? 35.432 32.605 26.696 1.00 27.28 71 LYS E O 1
ATOM 4770 N N . PRO E 1 71 ? 34.452 30.744 25.928 1.00 29.83 72 PRO E N 1
ATOM 4771 C CA . PRO E 1 71 ? 35.628 29.914 26.204 1.00 25.87 72 PRO E CA 1
ATOM 4772 C C . PRO E 1 71 ? 36.916 30.325 25.493 1.00 25.03 72 PRO E C 1
ATOM 4773 O O . PRO E 1 71 ? 36.896 30.800 24.362 1.00 30.51 72 PRO E O 1
ATOM 4777 N N . ALA E 1 72 ? 38.035 30.117 26.172 1.00 28.73 73 ALA E N 1
ATOM 4778 C CA . ALA E 1 72 ? 39.341 30.464 25.624 1.00 34.31 73 ALA E CA 1
ATOM 4779 C C . ALA E 1 72 ? 39.824 29.435 24.610 1.00 32.71 73 ALA E C 1
ATOM 4780 O O . ALA E 1 72 ? 40.696 29.722 23.790 1.00 39.45 73 ALA E O 1
ATOM 4782 N N . SER E 1 73 ? 39.258 28.233 24.666 1.00 28.02 74 SER E N 1
ATOM 4783 C CA . SER E 1 73 ? 39.662 27.169 23.745 1.00 33.15 74 SER E CA 1
ATOM 4784 C C . SER E 1 73 ? 38.458 26.444 23.168 1.00 39.23 74 SER E C 1
ATOM 4785 O O . SER E 1 73 ? 37.335 26.602 23.650 1.00 39.36 74 SER E O 1
ATOM 4788 N N . VAL E 1 74 ? 38.704 25.640 22.137 1.00 27.51 75 VAL E N 1
ATOM 4789 C CA . VAL E 1 74 ? 37.644 24.878 21.482 1.00 28.84 75 VAL E CA 1
ATOM 4790 C C . VAL E 1 74 ? 37.466 23.567 22.251 1.00 30.10 75 VAL E C 1
ATOM 4791 O O . VAL E 1 74 ? 38.451 22.931 22.609 1.00 31.34 75 VAL E O 1
ATOM 4795 N N . SER E 1 75 ? 36.225 23.178 22.537 1.00 28.72 76 SER E N 1
ATOM 4796 C CA . SER E 1 75 ? 35.993 21.910 23.227 1.00 35.43 76 SER E CA 1
ATOM 4797 C C . SER E 1 75 ? 34.580 21.434 22.913 1.00 32.67 76 SER E C 1
ATOM 4798 O O . SER E 1 75 ? 33.712 22.238 22.586 1.00 33.12 76 SER E O 1
ATOM 4801 N N . ALA E 1 76 ? 34.360 20.123 22.977 1.00 29.06 77 ALA E N 1
ATOM 4802 C CA . ALA E 1 76 ? 33.042 19.567 22.684 1.00 30.59 77 ALA E CA 1
ATOM 4803 C C . ALA E 1 76 ? 32.171 19.598 23.931 1.00 23.84 77 ALA E C 1
ATOM 4804 O O . ALA E 1 76 ? 32.682 19.655 25.058 1.00 27.39 77 ALA E O 1
ATOM 4806 N N . PRO E 1 77 ? 30.842 19.560 23.750 1.00 30.55 78 PRO E N 1
ATOM 4807 C CA . PRO E 1 77 ? 29.934 19.580 24.899 1.00 25.15 78 PRO E CA 1
ATOM 4808 C C . PRO E 1 77 ? 30.315 18.460 25.861 1.00 26.05 78 PRO E C 1
ATOM 4809 O O . PRO E 1 77 ? 30.719 17.373 25.434 1.00 26.80 78 PRO E O 1
ATOM 4813 N N . ARG E 1 78 ? 30.184 18.720 27.153 1.00 25.61 79 ARG E N 1
ATOM 4814 C CA . ARG E 1 78 ? 30.553 17.737 28.159 1.00 20.66 79 ARG E CA 1
ATOM 4815 C C . ARG E 1 78 ? 29.532 16.617 28.346 1.00 21.48 79 ARG E C 1
ATOM 4816 O O . ARG E 1 78 ? 28.329 16.845 28.312 1.00 24.04 79 ARG E O 1
ATOM 4824 N N . GLU E 1 79 ? 30.044 15.407 28.535 1.00 24.40 80 GLU E N 1
ATOM 4825 C CA . GLU E 1 79 ? 29.201 14.242 28.771 1.00 25.22 80 GLU E CA 1
ATOM 4826 C C . GLU E 1 79 ? 28.869 14.190 30.261 1.00 24.21 80 GLU E C 1
ATOM 4827 O O . GLU E 1 79 ? 29.772 14.114 31.100 1.00 28.42 80 GLU E O 1
ATOM 4833 N N . HIS E 1 80 ? 27.583 14.231 30.595 1.00 19.73 81 HIS E N 1
ATOM 4834 C CA . HIS E 1 80 ? 27.152 14.170 31.990 1.00 19.80 81 HIS E CA 1
ATOM 4835 C C . HIS E 1 80 ? 26.720 12.746 32.310 1.00 25.47 81 HIS E C 1
ATOM 4836 O O . HIS E 1 80 ? 25.681 12.272 31.824 1.00 21.84 81 HIS E O 1
ATOM 4843 N N . PRO E 1 81 ? 27.494 12.041 33.134 1.00 16.96 82 PRO E N 1
ATOM 4844 C CA . PRO E 1 81 ? 27.136 10.663 33.478 1.00 21.42 82 PRO E CA 1
ATOM 4845 C C . PRO E 1 81 ? 25.940 10.519 34.414 1.00 23.50 82 PRO E C 1
ATOM 4846 O O . PRO E 1 81 ? 25.704 11.358 35.295 1.00 22.30 82 PRO E O 1
ATOM 4850 N N . PHE E 1 82 ? 25.157 9.454 34.209 1.00 21.17 83 PHE E N 1
ATOM 4851 C CA . PHE E 1 82 ? 24.024 9.194 35.095 1.00 21.19 83 PHE E CA 1
ATOM 4852 C C . PHE E 1 82 ? 24.468 8.149 36.124 1.00 26.19 83 PHE E C 1
ATOM 4853 O O . PHE E 1 82 ? 25.192 7.203 35.784 1.00 26.76 83 PHE E O 1
ATOM 4861 N N . VAL E 1 83 ? 24.067 8.327 37.376 1.00 21.69 84 VAL E N 1
ATOM 4862 C CA . VAL E 1 83 ? 24.324 7.319 38.395 1.00 22.57 84 VAL E CA 1
ATOM 4863 C C . VAL E 1 83 ? 22.941 6.674 38.552 1.00 26.85 84 VAL E C 1
ATOM 4864 O O . VAL E 1 83 ? 21.993 7.335 38.960 1.00 26.23 84 VAL E O 1
ATOM 4868 N N . LEU E 1 84 ? 22.829 5.397 38.203 1.00 24.07 85 LEU E N 1
ATOM 4869 C CA . LEU E 1 84 ? 21.557 4.689 38.301 1.00 25.82 85 LEU E CA 1
ATOM 4870 C C . LEU E 1 84 ? 21.255 4.319 39.750 1.00 35.36 85 LEU E C 1
ATOM 4871 O O . LEU E 1 84 ? 22.132 3.864 40.500 1.00 32.09 85 LEU E O 1
ATOM 4876 N N . GLN E 1 85 ? 20.004 4.517 40.146 1.00 27.39 86 GLN E N 1
ATOM 4877 C CA . GLN E 1 85 ? 19.594 4.267 41.515 1.00 30.65 86 GLN E CA 1
ATOM 4878 C C . GLN E 1 85 ? 18.396 3.339 41.616 1.00 38.09 86 GLN E C 1
ATOM 4879 O O . GLN E 1 85 ? 17.757 3.011 40.616 1.00 43.38 86 GLN E O 1
ATOM 4885 N N . SER E 1 86 ? 18.100 2.917 42.837 1.00 52.73 87 SER E N 1
ATOM 4886 C CA . SER E 1 86 ? 16.971 2.034 43.076 1.00 50.13 87 SER E CA 1
ATOM 4887 C C . SER E 1 86 ? 15.776 2.845 43.552 1.00 50.82 87 SER E C 1
ATOM 4888 O O . SER E 1 86 ? 15.933 3.934 44.096 1.00 41.17 87 SER E O 1
ATOM 4891 N N . VAL E 1 87 ? 14.579 2.322 43.321 1.00 44.65 88 VAL E N 1
ATOM 4892 C CA . VAL E 1 87 ? 13.361 2.978 43.783 1.00 57.77 88 VAL E CA 1
ATOM 4893 C C . VAL E 1 87 ? 12.615 1.881 44.540 1.00 60.14 88 VAL E C 1
ATOM 4894 O O . VAL E 1 87 ? 11.405 1.702 44.395 1.00 60.41 88 VAL E O 1
ATOM 4898 N N . GLY E 1 88 ? 13.367 1.149 45.357 1.00 56.84 89 GLY E N 1
ATOM 4899 C CA . GLY E 1 88 ? 12.798 0.046 46.111 1.00 59.42 89 GLY E CA 1
ATOM 4900 C C . GLY E 1 88 ? 12.096 0.352 47.420 1.00 50.29 89 GLY E C 1
ATOM 4901 O O . GLY E 1 88 ? 11.255 -0.431 47.860 1.00 61.10 89 GLY E O 1
ATOM 4902 N N . GLY E 1 89 ? 12.421 1.474 48.051 1.00 48.90 90 GLY E N 1
ATOM 4903 C CA . GLY E 1 89 ? 11.779 1.793 49.317 1.00 48.33 90 GLY E CA 1
ATOM 4904 C C . GLY E 1 89 ? 10.356 2.307 49.191 1.00 53.29 90 GLY E C 1
ATOM 4905 O O . GLY E 1 89 ? 9.655 2.487 50.194 1.00 42.63 90 GLY E O 1
ATOM 4906 N N . GLN E 1 90 ? 9.914 2.539 47.959 1.00 51.81 91 GLN E N 1
ATOM 4907 C CA . GLN E 1 90 ? 8.573 3.058 47.749 1.00 43.12 91 GLN E CA 1
ATOM 4908 C C . GLN E 1 90 ? 8.065 2.887 46.321 1.00 38.85 91 GLN E C 1
ATOM 4909 O O . GLN E 1 90 ? 8.756 2.341 45.460 1.00 38.60 91 GLN E O 1
ATOM 4915 N N . THR E 1 91 ? 6.833 3.333 46.100 1.00 30.06 92 THR E N 1
ATOM 4916 C CA . THR E 1 91 ? 6.193 3.268 44.789 1.00 27.92 92 THR E CA 1
ATOM 4917 C C . THR E 1 91 ? 5.935 4.724 44.427 1.00 26.42 92 THR E C 1
ATOM 4918 O O . THR E 1 91 ? 5.191 5.411 45.118 1.00 27.54 92 THR E O 1
ATOM 4922 N N . LEU E 1 92 ? 6.571 5.181 43.353 1.00 27.59 93 LEU E N 1
ATOM 4923 C CA . LEU E 1 92 ? 6.436 6.565 42.897 1.00 24.83 93 LEU E CA 1
ATOM 4924 C C . LEU E 1 92 ? 5.617 6.607 41.623 1.00 26.90 93 LEU E C 1
ATOM 4925 O O . LEU E 1 92 ? 5.936 5.925 40.649 1.00 26.09 93 LEU E O 1
ATOM 4930 N N . THR E 1 93 ? 4.568 7.412 41.622 1.00 23.43 94 THR E N 1
ATOM 4931 C CA . THR E 1 93 ? 3.735 7.519 40.436 1.00 21.54 94 THR E CA 1
ATOM 4932 C C . THR E 1 93 ? 3.692 8.980 40.040 1.00 23.99 94 THR E C 1
ATOM 4933 O O . THR E 1 93 ? 3.965 9.856 40.853 1.00 23.99 94 THR E O 1
ATOM 4937 N N . VAL E 1 94 ? 3.368 9.253 38.790 1.00 20.26 95 VAL E N 1
ATOM 4938 C CA . VAL E 1 94 ? 3.296 10.641 38.338 1.00 19.48 95 VAL E CA 1
ATOM 4939 C C . VAL E 1 94 ? 1.837 11.001 38.047 1.00 20.66 95 VAL E C 1
ATOM 4940 O O . VAL E 1 94 ? 1.121 10.228 37.403 1.00 22.45 95 VAL E O 1
ATOM 4944 N N . PHE E 1 95 ? 1.376 12.143 38.547 1.00 21.51 96 PHE E N 1
ATOM 4945 C CA . PHE E 1 95 ? 0.020 12.561 38.216 1.00 20.89 96 PHE E CA 1
ATOM 4946 C C . PHE E 1 95 ? 0.113 13.984 37.688 1.00 22.04 96 PHE E C 1
ATOM 4947 O O . PHE E 1 95 ? 0.956 14.779 38.115 1.00 21.38 96 PHE E O 1
ATOM 4955 N N . THR E 1 96 ? -0.713 14.289 36.700 1.00 20.06 97 THR E N 1
ATOM 4956 C CA . THR E 1 96 ? -0.689 15.601 36.107 1.00 20.30 97 THR E CA 1
ATOM 4957 C C . THR E 1 96 ? -1.956 16.378 36.432 1.00 18.80 97 THR E C 1
ATOM 4958 O O . THR E 1 96 ? -3.007 15.793 36.719 1.00 21.51 97 THR E O 1
ATOM 4962 N N . GLU E 1 97 ? -1.835 17.700 36.399 1.00 20.66 98 GLU E N 1
ATOM 4963 C CA . GLU E 1 97 ? -2.972 18.587 36.628 1.00 25.58 98 GLU E CA 1
ATOM 4964 C C . GLU E 1 97 ? -2.973 19.520 35.420 1.00 28.28 98 GLU E C 1
ATOM 4965 O O . GLU E 1 97 ? -2.013 20.261 35.185 1.00 27.75 98 GLU E O 1
ATOM 4971 N N . SER E 1 98 ? -4.041 19.456 34.626 1.00 26.77 99 SER E N 1
ATOM 4972 C CA . SER E 1 98 ? -4.130 20.272 33.429 1.00 28.16 99 SER E CA 1
ATOM 4973 C C . SER E 1 98 ? -4.722 21.646 33.722 1.00 33.06 99 SER E C 1
ATOM 4974 O O . SER E 1 98 ? -5.327 21.866 34.767 1.00 37.72 99 SER E O 1
ATOM 4977 N N . SER E 1 99 ? -4.537 22.566 32.784 1.00 40.69 100 SER E N 1
ATOM 4978 C CA . SER E 1 99 ? -5.063 23.916 32.927 1.00 44.40 100 SER E CA 1
ATOM 4979 C C . SER E 1 99 ? -6.581 23.868 33.102 1.00 48.58 100 SER E C 1
ATOM 4980 O O . SER E 1 99 ? -7.186 24.799 33.635 1.00 54.16 100 SER E O 1
ATOM 4983 N N . SER E 1 100 ? -7.189 22.773 32.653 1.00 42.97 101 SER E N 1
ATOM 4984 C CA . SER E 1 100 ? -8.632 22.587 32.775 1.00 47.72 101 SER E CA 1
ATOM 4985 C C . SER E 1 100 ? -8.932 21.776 34.038 1.00 50.52 101 SER E C 1
ATOM 4986 O O . SER E 1 100 ? -10.007 21.194 34.182 1.00 56.73 101 SER E O 1
ATOM 4989 N N . ASP E 1 101 ? -7.957 21.761 34.944 1.00 42.84 102 ASP E N 1
ATOM 4990 C CA . ASP E 1 101 ? -8.016 21.058 36.223 1.00 47.78 102 ASP E CA 1
ATOM 4991 C C . ASP E 1 101 ? -8.275 19.556 36.200 1.00 40.70 102 ASP E C 1
ATOM 4992 O O . ASP E 1 101 ? -8.630 18.967 37.223 1.00 48.64 102 ASP E O 1
ATOM 4997 N N . LYS E 1 102 ? -8.092 18.926 35.046 1.00 32.04 103 LYS E N 1
ATOM 4998 C CA . LYS E 1 102 ? -8.274 17.484 34.985 1.00 26.70 103 LYS E CA 1
ATOM 4999 C C . LYS E 1 102 ? -7.043 16.861 35.634 1.00 27.10 103 LYS E C 1
ATOM 5000 O O . LYS E 1 102 ? -5.925 17.328 35.412 1.00 24.97 103 LYS E O 1
ATOM 5006 N N . LEU E 1 103 ? -7.258 15.826 36.448 1.00 25.85 104 LEU E N 1
ATOM 5007 C CA . LEU E 1 103 ? -6.158 15.136 37.131 1.00 23.41 104 LEU E CA 1
ATOM 5008 C C . LEU E 1 103 ? -6.028 13.740 36.554 1.00 24.58 104 LEU E C 1
ATOM 5009 O O . LEU E 1 103 ? -7.033 13.022 36.422 1.00 24.07 104 LEU E O 1
ATOM 5014 N N . SER E 1 104 ? -4.805 13.347 36.202 1.00 20.70 105 SER E N 1
ATOM 5015 C CA . SER E 1 104 ? -4.599 12.022 35.625 1.00 21.71 105 SER E CA 1
ATOM 5016 C C . SER E 1 104 ? -3.343 11.328 36.145 1.00 23.52 105 SER E C 1
ATOM 5017 O O . SER E 1 104 ? -2.292 11.965 36.271 1.00 23.33 105 SER E O 1
ATOM 5020 N N . LEU E 1 105 ? -3.448 10.027 36.428 1.00 22.25 106 LEU E N 1
ATOM 5021 C CA . LEU E 1 105 ? -2.282 9.261 36.872 1.00 23.61 106 LEU E CA 1
ATOM 5022 C C . LEU E 1 105 ? -1.656 8.799 35.551 1.00 29.11 106 LEU E C 1
ATOM 5023 O O . LEU E 1 105 ? -2.207 7.930 34.865 1.00 34.00 106 LEU E O 1
ATOM 5028 N N . GLU E 1 106 ? -0.512 9.369 35.187 1.00 24.36 107 GLU E N 1
ATOM 5029 C CA . GLU E 1 106 ? 0.093 9.052 33.894 1.00 31.16 107 GLU E CA 1
ATOM 5030 C C . GLU E 1 106 ? 1.148 7.969 33.767 1.00 31.13 107 GLU E C 1
ATOM 5031 O O . GLU E 1 106 ? 1.383 7.478 32.667 1.00 29.60 107 GLU E O 1
ATOM 5037 N N . GLY E 1 107 ? 1.786 7.588 34.863 1.00 28.47 108 GLY E N 1
ATOM 5038 C CA . GLY E 1 107 ? 2.804 6.559 34.777 1.00 28.25 108 GLY E CA 1
ATOM 5039 C C . GLY E 1 107 ? 3.388 6.210 36.129 1.00 27.75 108 GLY E C 1
ATOM 5040 O O . GLY E 1 107 ? 3.100 6.866 37.129 1.00 26.08 108 GLY E O 1
ATOM 5041 N N . ILE E 1 108 ? 4.181 5.147 36.150 1.00 21.66 109 ILE E N 1
ATOM 5042 C CA . ILE E 1 108 ? 4.842 4.690 37.362 1.00 26.19 109 ILE E CA 1
ATOM 5043 C C . ILE E 1 108 ? 6.331 4.878 37.119 1.00 21.21 109 ILE E C 1
ATOM 5044 O O . ILE E 1 108 ? 6.819 4.627 36.029 1.00 22.96 109 ILE E O 1
ATOM 5049 N N . VAL E 1 109 ? 7.055 5.322 38.138 1.00 20.80 110 VAL E N 1
ATOM 5050 C CA . VAL E 1 109 ? 8.494 5.497 37.996 1.00 20.29 110 VAL E CA 1
ATOM 5051 C C . VAL E 1 109 ? 9.157 4.119 38.026 1.00 23.17 110 VAL E C 1
ATOM 5052 O O . VAL E 1 109 ? 9.100 3.414 39.047 1.00 25.24 110 VAL E O 1
ATOM 5056 N N . VAL E 1 110 ? 9.766 3.732 36.913 1.00 21.10 111 VAL E N 1
ATOM 5057 C CA . VAL E 1 110 ? 10.426 2.423 36.832 1.00 22.92 111 VAL E CA 1
ATOM 5058 C C . VAL E 1 110 ? 11.940 2.491 36.910 1.00 27.11 111 VAL E C 1
ATOM 5059 O O . VAL E 1 110 ? 12.611 1.458 36.949 1.00 28.03 111 VAL E O 1
ATOM 5063 N N . GLN E 1 111 ? 12.483 3.703 36.919 1.00 22.70 112 GLN E N 1
ATOM 5064 C CA . GLN E 1 111 ? 13.931 3.871 37.022 1.00 23.22 112 GLN E CA 1
ATOM 5065 C C . GLN E 1 111 ? 14.237 5.239 37.618 1.00 23.53 112 GLN E C 1
ATOM 5066 O O . GLN E 1 111 ? 13.607 6.227 37.243 1.00 24.28 112 GLN E O 1
ATOM 5072 N N . ARG E 1 112 ? 15.183 5.290 38.557 1.00 21.21 113 ARG E N 1
ATOM 5073 C CA . ARG E 1 112 ? 15.594 6.576 39.124 1.00 20.31 113 ARG E CA 1
ATOM 5074 C C . ARG E 1 112 ? 17.072 6.763 38.778 1.00 23.49 113 ARG E C 1
ATOM 5075 O O . ARG E 1 112 ? 17.819 5.795 38.679 1.00 24.22 113 ARG E O 1
ATOM 5083 N N . ALA E 1 113 ? 17.489 8.003 38.552 1.00 21.69 114 ALA E N 1
ATOM 5084 C CA . ALA E 1 113 ? 18.892 8.274 38.244 1.00 19.49 114 ALA E CA 1
ATOM 5085 C C . ALA E 1 113 ? 19.227 9.705 38.626 1.00 23.59 114 ALA E C 1
ATOM 5086 O O . ALA E 1 113 ? 18.340 10.528 38.796 1.00 19.62 114 ALA E O 1
ATOM 5088 N N . GLU E 1 114 ? 20.520 9.968 38.799 1.00 21.19 115 GLU E N 1
ATOM 5089 C CA . GLU E 1 114 ? 20.992 11.324 39.046 1.00 20.13 115 GLU E CA 1
ATOM 5090 C C . GLU E 1 114 ? 21.954 11.665 37.904 1.00 25.66 115 GLU E C 1
ATOM 5091 O O . GLU E 1 114 ? 22.911 10.940 37.663 1.00 22.01 115 GLU E O 1
ATOM 5097 N N . CYS E 1 115 ? 21.681 12.748 37.179 1.00 18.19 116 CYS E N 1
ATOM 5098 C CA . CYS E 1 115 ? 22.556 13.191 36.110 1.00 20.03 116 CYS E CA 1
ATOM 5099 C C . CYS E 1 115 ? 23.594 14.022 36.874 1.00 20.98 116 CYS E C 1
ATOM 5100 O O . CYS E 1 115 ? 23.258 15.036 37.459 1.00 22.25 116 CYS E O 1
ATOM 5103 N N . ARG E 1 116 ? 24.841 13.577 36.870 1.00 20.74 117 ARG E N 1
ATOM 5104 C CA . ARG E 1 116 ? 25.882 14.284 37.611 1.00 21.55 117 ARG E CA 1
ATOM 5105 C C . ARG E 1 116 ? 26.541 15.435 36.866 1.00 18.84 117 ARG E C 1
ATOM 5106 O O . ARG E 1 116 ? 26.649 15.450 35.650 1.00 21.83 117 ARG E O 1
ATOM 5114 N N . PRO E 1 117 ? 26.990 16.451 37.614 1.00 20.87 118 PRO E N 1
ATOM 5115 C CA . PRO E 1 117 ? 27.656 17.590 36.986 1.00 23.25 118 PRO E CA 1
ATOM 5116 C C . PRO E 1 117 ? 28.950 17.106 36.320 1.00 24.41 118 PRO E C 1
ATOM 5117 O O . PRO E 1 117 ? 29.583 16.151 36.778 1.00 23.51 118 PRO E O 1
ATOM 5121 N N . ALA E 1 118 ? 29.340 17.753 35.231 1.00 24.44 119 ALA E N 1
ATOM 5122 C CA . ALA E 1 118 ? 30.539 17.355 34.508 1.00 26.92 119 ALA E CA 1
ATOM 5123 C C . ALA E 1 118 ? 30.937 18.451 33.532 1.00 50.96 119 ALA E C 1
ATOM 5124 O O . ALA E 1 118 ? 30.130 19.387 33.364 1.00 51.21 119 ALA E O 1
ATOM 5127 N N A GLY F 2 4 ? 37.987 6.105 28.913 0.50 47.85 5 GLY F N 1
ATOM 5128 C CA A GLY F 2 4 ? 38.738 6.392 27.660 0.50 47.45 5 GLY F CA 1
ATOM 5129 C C A GLY F 2 4 ? 38.898 5.179 26.763 0.50 47.03 5 GLY F C 1
ATOM 5130 O O A GLY F 2 4 ? 40.021 4.762 26.476 0.50 47.48 5 GLY F O 1
ATOM 5131 N N A PRO F 2 5 ? 37.787 4.577 26.312 0.50 47.11 6 PRO F N 1
ATOM 5132 C CA A PRO F 2 5 ? 37.853 3.401 25.438 0.50 44.63 6 PRO F CA 1
ATOM 5133 C C A PRO F 2 5 ? 38.338 3.767 24.040 0.50 42.10 6 PRO F C 1
ATOM 5134 O O A PRO F 2 5 ? 38.101 4.878 23.562 0.50 42.79 6 PRO F O 1
ATOM 5138 N N A SER F 2 6 ? 39.018 2.831 23.386 0.50 39.08 7 SER F N 1
ATOM 5139 C CA A SER F 2 6 ? 39.514 3.065 22.037 0.50 32.87 7 SER F CA 1
ATOM 5140 C C A SER F 2 6 ? 38.390 2.828 21.038 0.50 32.16 7 SER F C 1
ATOM 5141 O O A SER F 2 6 ? 38.435 3.322 19.914 0.50 25.50 7 SER F O 1
ATOM 5144 N N A SER F 2 7 ? 37.388 2.062 21.464 0.50 32.55 8 SER F N 1
ATOM 5145 C CA A SER F 2 7 ? 36.216 1.754 20.646 0.50 33.82 8 SER F CA 1
ATOM 5146 C C A SER F 2 7 ? 35.004 1.627 21.560 0.50 37.03 8 SER F C 1
ATOM 5147 O O A SER F 2 7 ? 35.131 1.218 22.714 0.50 37.25 8 SER F O 1
ATOM 5150 N N A GLN F 2 8 ? 33.827 1.963 21.045 0.50 37.03 9 GLN F N 1
ATOM 5151 C CA A GLN F 2 8 ? 32.618 1.881 21.854 0.50 37.01 9 GLN F CA 1
ATOM 5152 C C A GLN F 2 8 ? 31.366 2.034 20.997 0.50 36.19 9 GLN F C 1
ATOM 5153 O O A GLN F 2 8 ? 31.357 2.791 20.031 0.50 33.73 9 GLN F O 1
ATOM 5159 N N A ASN F 2 9 ? 30.314 1.307 21.351 0.50 34.14 10 ASN F N 1
ATOM 5160 N N B ASN F 2 9 ? 27.007 -2.178 22.682 0.50 35.61 10 ASN F N 1
ATOM 5161 C CA A ASN F 2 9 ? 29.067 1.381 20.608 0.50 34.65 10 ASN F CA 1
ATOM 5162 C CA B ASN F 2 9 ? 25.991 -1.512 21.877 0.50 35.46 10 ASN F CA 1
ATOM 5163 C C A ASN F 2 9 ? 27.975 1.903 21.528 0.50 32.94 10 ASN F C 1
ATOM 5164 C C B ASN F 2 9 ? 25.718 -0.112 22.414 0.50 33.79 10 ASN F C 1
ATOM 5165 O O A ASN F 2 9 ? 27.905 1.516 22.694 0.50 34.75 10 ASN F O 1
ATOM 5166 O O B ASN F 2 9 ? 25.367 0.058 23.580 0.50 32.35 10 ASN F O 1
ATOM 5175 N N A VAL F 2 10 ? 27.124 2.780 21.003 0.50 30.96 11 VAL F N 1
ATOM 5176 N N B VAL F 2 10 ? 25.884 0.888 21.555 0.50 31.92 11 VAL F N 1
ATOM 5177 C CA A VAL F 2 10 ? 26.059 3.367 21.801 0.50 30.90 11 VAL F CA 1
ATOM 5178 C CA B VAL F 2 10 ? 25.663 2.277 21.939 0.50 28.24 11 VAL F CA 1
ATOM 5179 C C A VAL F 2 10 ? 24.794 3.639 21.005 0.50 32.24 11 VAL F C 1
ATOM 5180 C C B VAL F 2 10 ? 24.559 2.908 21.111 0.50 23.27 11 VAL F C 1
ATOM 5181 O O A VAL F 2 10 ? 24.816 3.727 19.778 0.50 33.47 11 VAL F O 1
ATOM 5182 O O B VAL F 2 10 ? 24.622 2.908 19.883 0.50 24.03 11 VAL F O 1
ATOM 5189 N N A THR F 2 11 ? 23.685 3.750 21.726 0.50 31.89 12 THR F N 1
ATOM 5190 N N B THR F 2 11 ? 23.546 3.444 21.785 0.50 19.84 12 THR F N 1
ATOM 5191 C CA A THR F 2 11 ? 22.409 4.081 21.123 0.50 31.15 12 THR F CA 1
ATOM 5192 C CA B THR F 2 11 ? 22.450 4.102 21.090 0.50 19.64 12 THR F CA 1
ATOM 5193 C C A THR F 2 11 ? 22.181 5.502 21.630 0.50 29.37 12 THR F C 1
ATOM 5194 C C B THR F 2 11 ? 22.309 5.519 21.615 0.50 18.07 12 THR F C 1
ATOM 5195 O O A THR F 2 11 ? 22.178 5.738 22.833 0.50 29.55 12 THR F O 1
ATOM 5196 O O B THR F 2 11 ? 22.466 5.763 22.811 0.50 22.42 12 THR F O 1
ATOM 5203 N N . GLU F 2 12 ? 22.019 6.446 20.710 1.00 24.34 13 GLU F N 1
ATOM 5204 C CA . GLU F 2 12 ? 21.823 7.844 21.072 1.00 20.97 13 GLU F CA 1
ATOM 5205 C C . GLU F 2 12 ? 20.372 8.222 20.834 1.00 23.19 13 GLU F C 1
ATOM 5206 O O . GLU F 2 12 ? 19.823 7.933 19.779 1.00 24.86 13 GLU F O 1
ATOM 5212 N N . TYR F 2 13 ? 19.756 8.863 21.818 1.00 20.58 14 TYR F N 1
ATOM 5213 C CA . TYR F 2 13 ? 18.361 9.288 21.708 1.00 22.92 14 TYR F CA 1
ATOM 5214 C C . TYR F 2 13 ? 18.214 10.806 21.874 1.00 27.10 14 TYR F C 1
ATOM 5215 O O . TYR F 2 13 ? 18.832 11.411 22.757 1.00 25.36 14 TYR F O 1
ATOM 5224 N N . VAL F 2 14 ? 17.402 11.431 21.031 1.00 19.64 15 VAL F N 1
ATOM 5225 C CA . VAL F 2 14 ? 17.177 12.868 21.159 1.00 21.46 15 VAL F CA 1
ATOM 5226 C C . VAL F 2 14 ? 16.385 13.127 22.449 1.00 22.05 15 VAL F C 1
ATOM 5227 O O . VAL F 2 14 ? 15.541 12.322 22.855 1.00 22.46 15 VAL F O 1
ATOM 5231 N N . VAL F 2 15 ? 16.681 14.244 23.108 1.00 20.78 16 VAL F N 1
ATOM 5232 C CA . VAL F 2 15 ? 15.956 14.639 24.317 1.00 17.19 16 VAL F CA 1
ATOM 5233 C C . VAL F 2 15 ? 15.335 16.011 24.078 1.00 20.84 16 VAL F C 1
ATOM 5234 O O . VAL F 2 15 ? 16.008 16.921 23.608 1.00 19.89 16 VAL F O 1
ATOM 5238 N N . ARG F 2 16 ? 14.044 16.143 24.379 1.00 21.96 17 ARG F N 1
ATOM 5239 C CA . ARG F 2 16 ? 13.334 17.418 24.241 1.00 23.46 17 ARG F CA 1
ATOM 5240 C C . ARG F 2 16 ? 12.768 17.841 25.613 1.00 21.70 17 ARG F C 1
ATOM 5241 O O . ARG F 2 16 ? 12.388 16.993 26.398 1.00 22.02 17 ARG F O 1
ATOM 5249 N N . VAL F 2 17 ? 12.723 19.147 25.890 1.00 23.11 18 VAL F N 1
ATOM 5250 C CA . VAL F 2 17 ? 12.146 19.668 27.137 1.00 20.63 18 VAL F CA 1
ATOM 5251 C C . VAL F 2 17 ? 11.103 20.659 26.644 1.00 25.14 18 VAL F C 1
ATOM 5252 O O . VAL F 2 17 ? 11.371 21.853 26.538 1.00 29.18 18 VAL F O 1
ATOM 5256 N N . PRO F 2 18 ? 9.897 20.159 26.313 1.00 24.19 19 PRO F N 1
ATOM 5257 C CA . PRO F 2 18 ? 8.772 20.957 25.805 1.00 37.48 19 PRO F CA 1
ATOM 5258 C C . PRO F 2 18 ? 8.396 22.146 26.680 1.00 38.23 19 PRO F C 1
ATOM 5259 O O . PRO F 2 18 ? 8.248 22.011 27.890 1.00 30.91 19 PRO F O 1
ATOM 5263 N N . LYS F 2 19 ? 8.224 23.310 26.060 1.00 41.16 20 LYS F N 1
ATOM 5264 C CA . LYS F 2 19 ? 7.854 24.510 26.803 1.00 51.66 20 LYS F CA 1
ATOM 5265 C C . LYS F 2 19 ? 6.375 24.834 26.617 1.00 50.09 20 LYS F C 1
ATOM 5266 O O . LYS F 2 19 ? 5.759 25.493 27.455 1.00 55.29 20 LYS F O 1
ATOM 5272 N N . ASN F 2 20 ? 5.816 24.367 25.507 1.00 45.17 21 ASN F N 1
ATOM 5273 C CA . ASN F 2 20 ? 4.413 24.596 25.195 1.00 61.48 21 ASN F CA 1
ATOM 5274 C C . ASN F 2 20 ? 3.552 23.460 25.741 1.00 62.64 21 ASN F C 1
ATOM 5275 O O . ASN F 2 20 ? 3.018 22.651 24.981 1.00 74.17 21 ASN F O 1
ATOM 5280 N N . THR F 2 21 ? 3.422 23.413 27.064 1.00 59.25 22 THR F N 1
ATOM 5281 C CA . THR F 2 21 ? 2.637 22.377 27.729 1.00 54.40 22 THR F CA 1
ATOM 5282 C C . THR F 2 21 ? 1.528 22.997 28.583 1.00 42.82 22 THR F C 1
ATOM 5283 O O . THR F 2 21 ? 1.702 24.074 29.148 1.00 50.39 22 THR F O 1
ATOM 5287 N N . THR F 2 22 ? 0.392 22.312 28.676 1.00 41.08 23 THR F N 1
ATOM 5288 C CA . THR F 2 22 ? -0.741 22.806 29.460 1.00 42.65 23 THR F CA 1
ATOM 5289 C C . THR F 2 22 ? -0.967 21.922 30.687 1.00 49.75 23 THR F C 1
ATOM 5290 O O . THR F 2 22 ? -2.067 21.883 31.245 1.00 51.09 23 THR F O 1
ATOM 5294 N N . LYS F 2 23 ? 0.082 21.22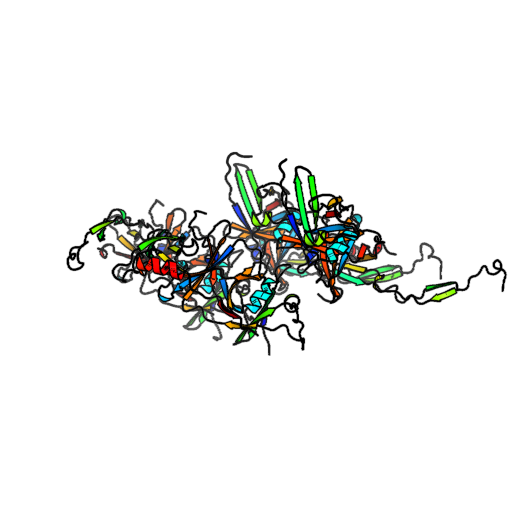5 31.109 1.00 35.85 24 LYS F N 1
ATOM 5295 C CA . LYS F 2 23 ? -0.013 20.318 32.245 1.00 30.74 24 LYS F CA 1
ATOM 5296 C C . LYS F 2 23 ? 1.171 20.460 33.196 1.00 30.84 24 LYS F C 1
ATOM 5297 O O . LYS F 2 23 ? 2.279 20.769 32.759 1.00 33.91 24 LYS F O 1
ATOM 5303 N N . LYS F 2 24 ? 0.920 20.250 34.490 1.00 26.68 25 LYS F N 1
ATOM 5304 C CA . LYS F 2 24 ? 1.968 20.293 35.518 1.00 28.19 25 LYS F CA 1
ATOM 5305 C C . LYS F 2 24 ? 2.137 18.848 35.969 1.00 24.42 25 LYS F C 1
ATOM 5306 O O . LYS F 2 24 ? 1.147 18.146 36.167 1.00 21.98 25 LYS F O 1
ATOM 5312 N N . TYR F 2 25 ? 3.390 18.409 36.115 1.00 23.08 26 TYR F N 1
ATOM 5313 C CA . TYR F 2 25 ? 3.692 17.034 36.520 1.00 22.29 26 TYR F CA 1
ATOM 5314 C C . TYR F 2 25 ? 4.091 16.980 37.983 1.00 20.87 26 TYR F C 1
ATOM 5315 O O . TYR F 2 25 ? 5.011 17.686 38.391 1.00 24.61 26 TYR F O 1
ATOM 5324 N N . ASN F 2 26 ? 3.435 16.105 38.737 1.00 19.39 27 ASN F N 1
ATOM 5325 C CA . ASN F 2 26 ? 3.670 15.945 40.170 1.00 18.50 27 ASN F CA 1
ATOM 5326 C C . ASN F 2 26 ? 4.007 14.503 40.515 1.00 20.31 27 ASN F C 1
ATOM 5327 O O . ASN F 2 26 ? 3.707 13.583 39.757 1.00 23.50 27 ASN F O 1
ATOM 5332 N N . ILE F 2 27 ? 4.637 14.311 41.674 1.00 20.30 28 ILE F N 1
ATOM 5333 C CA . ILE F 2 27 ? 4.954 12.978 42.140 1.00 19.06 28 ILE F CA 1
ATOM 5334 C C . ILE F 2 27 ? 4.005 12.640 43.277 1.00 21.77 28 ILE F C 1
ATOM 5335 O O . ILE F 2 27 ? 3.758 13.459 44.172 1.00 21.40 28 ILE F O 1
ATOM 5340 N N . MET F 2 28 ? 3.457 11.429 43.213 1.00 20.13 29 MET F N 1
ATOM 5341 C CA . MET F 2 28 ? 2.563 10.881 44.233 1.00 21.79 29 MET F CA 1
ATOM 5342 C C . MET F 2 28 ? 3.367 9.688 44.751 1.00 25.06 29 MET F C 1
ATOM 5343 O O . MET F 2 28 ? 3.521 8.691 44.055 1.00 25.85 29 MET F O 1
ATOM 5348 N N . ALA F 2 29 ? 3.892 9.796 45.969 1.00 21.51 30 ALA F N 1
ATOM 5349 C CA . ALA F 2 29 ? 4.714 8.730 46.531 1.00 25.36 30 ALA F CA 1
ATOM 5350 C C . ALA F 2 29 ? 4.064 7.904 47.645 1.00 25.55 30 ALA F C 1
ATOM 5351 O O . ALA F 2 29 ? 3.508 8.458 48.598 1.00 28.96 30 ALA F O 1
ATOM 5353 N N . PHE F 2 30 ? 4.147 6.581 47.522 1.00 23.49 31 PHE F N 1
ATOM 5354 C CA . PHE F 2 30 ? 3.604 5.675 48.533 1.00 26.72 31 PHE F CA 1
ATOM 5355 C C . PHE F 2 30 ? 4.732 4.863 49.170 1.00 28.41 31 PHE F C 1
ATOM 5356 O O . PHE F 2 30 ? 5.668 4.429 48.496 1.00 30.51 31 PHE F O 1
ATOM 5364 N N . ASN F 2 31 ? 4.626 4.664 50.475 1.00 29.72 32 ASN F N 1
ATOM 5365 C CA . ASN F 2 31 ? 5.617 3.898 51.223 1.00 29.80 32 ASN F CA 1
ATOM 5366 C C . ASN F 2 31 ? 5.400 2.417 50.935 1.00 26.23 32 ASN F C 1
ATOM 5367 O O . ASN F 2 31 ? 4.260 1.935 50.913 1.00 30.15 32 ASN F O 1
ATOM 5372 N N . ALA F 2 32 ? 6.489 1.687 50.710 1.00 33.63 33 ALA F N 1
ATOM 5373 C CA . ALA F 2 32 ? 6.392 0.260 50.420 1.00 35.07 33 ALA F CA 1
ATOM 5374 C C . ALA F 2 32 ? 5.624 -0.500 51.492 1.00 30.56 33 ALA F C 1
ATOM 5375 O O . ALA F 2 32 ? 4.910 -1.462 51.193 1.00 35.39 33 ALA F O 1
ATOM 5377 N N . ALA F 2 33 ? 5.770 -0.061 52.739 1.00 31.53 34 ALA F N 1
ATOM 5378 C CA . ALA F 2 33 ? 5.121 -0.714 53.873 1.00 34.02 34 ALA F CA 1
ATOM 5379 C C . ALA F 2 33 ? 3.602 -0.708 53.791 1.00 43.00 34 ALA F C 1
ATOM 5380 O O . ALA F 2 33 ? 2.941 -1.595 54.335 1.00 41.77 34 ALA F O 1
ATOM 5382 N N . ASP F 2 34 ? 3.045 0.281 53.104 1.00 36.08 35 ASP F N 1
ATOM 5383 C CA . ASP F 2 34 ? 1.599 0.366 52.977 1.00 43.82 35 ASP F CA 1
ATOM 5384 C C . ASP F 2 34 ? 1.072 -0.495 51.825 1.00 33.74 35 ASP F C 1
ATOM 5385 O O . ASP F 2 34 ? -0.140 -0.617 51.632 1.00 40.53 35 ASP F O 1
ATOM 5390 N N . LYS F 2 35 ? 2.000 -1.085 51.075 1.00 35.89 36 LYS F N 1
ATOM 5391 C CA . LYS F 2 35 ? 1.704 -1.981 49.956 1.00 39.49 36 LYS F CA 1
ATOM 5392 C C . LYS F 2 35 ? 0.523 -1.584 49.080 1.00 42.82 36 LYS F C 1
ATOM 5393 O O . LYS F 2 35 ? -0.541 -2.207 49.103 1.00 44.79 36 LYS F O 1
ATOM 5399 N N . VAL F 2 36 ? 0.729 -0.539 48.295 1.00 39.33 37 VAL F N 1
ATOM 5400 C CA . VAL F 2 36 ? -0.302 -0.050 47.399 1.00 38.21 37 VAL F CA 1
ATOM 5401 C C . VAL F 2 36 ? -0.226 -0.822 46.082 1.00 39.53 37 VAL F C 1
ATOM 5402 O O . VAL F 2 36 ? 0.859 -1.077 45.554 1.00 43.67 37 VAL F O 1
ATOM 5406 N N . ASN F 2 37 ? -1.383 -1.220 45.567 1.00 36.99 38 ASN F N 1
ATOM 5407 C CA . ASN F 2 37 ? -1.432 -1.954 44.308 1.00 44.03 38 ASN F CA 1
ATOM 5408 C C . ASN F 2 37 ? -2.507 -1.330 43.441 1.00 45.49 38 ASN F C 1
ATOM 5409 O O . ASN F 2 37 ? -3.694 -1.424 43.747 1.00 41.67 38 ASN F O 1
ATOM 5414 N N . PHE F 2 38 ? -2.071 -0.698 42.358 1.00 46.27 39 PHE F N 1
ATOM 5415 C CA . PHE F 2 38 ? -2.961 -0.013 41.431 1.00 49.16 39 PHE F CA 1
ATOM 5416 C C . PHE F 2 38 ? -3.947 -0.884 40.666 1.00 54.58 39 PHE F C 1
ATOM 5417 O O . PHE F 2 38 ? -4.999 -0.404 40.247 1.00 60.17 39 PHE F O 1
ATOM 5425 N N . ALA F 2 39 ? -3.617 -2.157 40.482 1.00 56.46 40 ALA F N 1
ATOM 5426 C CA . ALA F 2 39 ? -4.508 -3.056 39.758 1.00 54.40 40 ALA F CA 1
ATOM 5427 C C . ALA F 2 39 ? -5.846 -3.199 40.488 1.00 50.13 40 ALA F C 1
ATOM 5428 O O . ALA F 2 39 ? -6.887 -3.410 39.863 1.00 53.11 40 ALA F O 1
ATOM 5430 N N . THR F 2 40 ? -5.814 -3.066 41.811 1.00 42.06 41 THR F N 1
ATOM 5431 C CA . THR F 2 40 ? -7.020 -3.188 42.625 1.00 46.35 41 THR F CA 1
ATOM 5432 C C . THR F 2 40 ? -7.882 -1.926 42.614 1.00 42.00 41 THR F C 1
ATOM 5433 O O . THR F 2 40 ? -8.977 -1.904 43.186 1.00 42.18 41 THR F O 1
ATOM 5437 N N . TRP F 2 41 ? -7.383 -0.877 41.968 1.00 39.78 42 TRP F N 1
ATOM 5438 C CA . TRP F 2 41 ? -8.105 0.388 41.879 1.00 35.87 42 TRP F CA 1
ATOM 5439 C C . TRP F 2 41 ? -9.103 0.380 40.724 1.00 31.18 42 TRP F C 1
ATOM 5440 O O . TRP F 2 41 ? -8.712 0.224 39.569 1.00 42.01 42 TRP F O 1
ATOM 5451 N N . ASN F 2 42 ? -10.383 0.553 41.036 1.00 38.52 43 ASN F N 1
ATOM 5452 C CA . ASN F 2 42 ? -11.415 0.596 40.005 1.00 42.89 43 ASN F CA 1
ATOM 5453 C C . ASN F 2 42 ? -11.704 2.052 39.638 1.00 39.24 43 ASN F C 1
ATOM 5454 O O . ASN F 2 42 ? -11.933 2.390 38.473 1.00 39.39 43 ASN F O 1
ATOM 5459 N N . GLN F 2 43 ? -11.684 2.910 40.645 1.00 36.79 44 GLN F N 1
ATOM 5460 C CA . GLN F 2 43 ? -11.935 4.330 40.452 1.00 32.73 44 GLN F CA 1
ATOM 5461 C C . GLN F 2 43 ? -11.318 5.060 41.639 1.00 30.40 44 GLN F C 1
ATOM 5462 O O . GLN F 2 43 ? -11.148 4.481 42.712 1.00 33.52 44 GLN F O 1
ATOM 5468 N N . ALA F 2 44 ? -10.993 6.333 41.449 1.00 26.68 45 ALA F N 1
ATOM 5469 C CA . ALA F 2 44 ? -10.405 7.106 42.524 1.00 25.47 45 ALA F CA 1
ATOM 5470 C C . ALA F 2 44 ? -10.718 8.582 42.358 1.00 20.08 45 ALA F C 1
ATOM 5471 O O . ALA F 2 44 ? -10.875 9.062 41.235 1.00 24.08 45 ALA F O 1
ATOM 5473 N N . ARG F 2 45 ? -10.813 9.278 43.494 1.00 23.24 46 ARG F N 1
ATOM 5474 C CA . ARG F 2 45 ? -11.050 10.711 43.521 1.00 19.38 46 ARG F CA 1
ATOM 5475 C C . ARG F 2 45 ? -9.834 11.348 44.188 1.00 27.58 46 ARG F C 1
ATOM 5476 O O . ARG F 2 45 ? -9.257 10.767 45.100 1.00 26.61 46 ARG F O 1
ATOM 5484 N N . LEU F 2 46 ? -9.448 12.527 43.719 1.00 23.63 47 LEU F N 1
ATOM 5485 C CA . LEU F 2 46 ? -8.293 13.249 44.280 1.00 20.12 47 LEU F CA 1
ATOM 5486 C C . LEU F 2 46 ? -8.744 14.701 44.370 1.00 21.40 47 LEU F C 1
ATOM 5487 O O . LEU F 2 46 ? -8.952 15.354 43.344 1.00 22.97 47 LEU F O 1
ATOM 5492 N N . GLU F 2 47 ? -8.919 15.184 45.599 1.00 19.98 48 GLU F N 1
ATOM 5493 C CA . GLU F 2 47 ? -9.399 16.536 45.857 1.00 19.63 48 GLU F CA 1
ATOM 5494 C C . GLU F 2 47 ? -8.630 17.239 46.990 1.00 22.41 48 GLU F C 1
ATOM 5495 O O . GLU F 2 47 ? -8.132 16.590 47.907 1.00 24.36 48 GLU F O 1
ATOM 5501 N N . ARG F 2 48 ? -8.555 18.563 46.918 1.00 23.62 49 ARG F N 1
ATOM 5502 C CA . ARG F 2 48 ? -7.870 19.334 47.959 1.00 27.64 49 ARG F CA 1
ATOM 5503 C C . ARG F 2 48 ? -8.723 19.258 49.219 1.00 33.42 49 ARG F C 1
ATOM 5504 O O . ARG F 2 48 ? -9.933 19.460 49.161 1.00 28.15 49 ARG F O 1
ATOM 5512 N N . ASP F 2 49 ? -8.101 18.954 50.354 1.00 25.74 50 ASP F N 1
ATOM 5513 C CA . ASP F 2 49 ? -8.833 18.854 51.614 1.00 27.42 50 ASP F CA 1
ATOM 5514 C C . ASP F 2 49 ? -8.838 20.237 52.270 1.00 33.40 50 ASP F C 1
ATOM 5515 O O . ASP F 2 49 ? -7.801 20.717 52.733 1.00 28.77 50 ASP F O 1
ATOM 5520 N N . LEU F 2 50 ? -10.012 20.866 52.296 1.00 30.18 51 LEU F N 1
ATOM 5521 C CA . LEU F 2 50 ? -10.166 22.218 52.825 1.00 32.50 51 LEU F CA 1
ATOM 5522 C C . LEU F 2 50 ? -10.717 22.240 54.245 1.00 33.49 51 LEU F C 1
ATOM 5523 O O . LEU F 2 50 ? -11.220 23.264 54.702 1.00 37.91 51 LEU F O 1
ATOM 5528 N N . SER F 2 51 ? -10.622 21.113 54.933 1.00 33.05 52 SER F N 1
ATOM 5529 C CA . SER F 2 51 ? -11.132 21.014 56.294 1.00 36.19 52 SER F CA 1
ATOM 5530 C C . SER F 2 51 ? -10.452 22.005 57.232 1.00 44.83 52 SER F C 1
ATOM 5531 O O . SER F 2 51 ? -11.106 22.618 58.078 1.00 47.30 52 SER F O 1
ATOM 5534 N N . ASN F 2 52 ? -9.140 22.161 57.087 1.00 44.82 53 ASN F N 1
ATOM 5535 C CA . ASN F 2 52 ? -8.401 23.085 57.938 1.00 49.95 53 ASN F CA 1
ATOM 5536 C C . ASN F 2 52 ? -8.040 24.364 57.199 1.00 49.55 53 ASN F C 1
ATOM 5537 O O . ASN F 2 52 ? -6.888 24.585 56.837 1.00 51.75 53 ASN F O 1
ATOM 5542 N N . LYS F 2 53 ? -9.043 25.205 56.974 1.00 53.35 54 LYS F N 1
ATOM 5543 C CA . LYS F 2 53 ? -8.835 26.468 56.279 1.00 58.94 54 LYS F CA 1
ATOM 5544 C C . LYS F 2 53 ? -8.494 27.589 57.244 1.00 61.36 54 LYS F C 1
ATOM 5545 O O . LYS F 2 53 ? -7.746 28.505 56.902 1.00 54.49 54 LYS F O 1
ATOM 5551 N N . LYS F 2 54 ? -9.048 27.513 58.449 1.00 65.13 55 LYS F N 1
ATOM 5552 C CA . LYS F 2 54 ? -8.828 28.549 59.447 1.00 69.74 55 LYS F CA 1
ATOM 5553 C C . LYS F 2 54 ? -8.474 28.068 60.847 1.00 66.17 55 LYS F C 1
ATOM 5554 O O . LYS F 2 54 ? -9.064 27.122 61.371 1.00 70.89 55 LYS F O 1
ATOM 5560 N N . ILE F 2 55 ? -7.495 28.740 61.440 1.00 64.95 56 ILE F N 1
ATOM 5561 C CA . ILE F 2 55 ? -7.045 28.433 62.786 1.00 54.07 56 ILE F CA 1
ATOM 5562 C C . ILE F 2 55 ? -6.799 29.774 63.474 1.00 50.33 56 ILE F C 1
ATOM 5563 O O . ILE F 2 55 ? -6.325 30.723 62.843 1.00 44.99 56 ILE F O 1
ATOM 5568 N N . TYR F 2 56 ? -7.154 29.873 64.751 1.00 49.16 57 TYR F N 1
ATOM 5569 C CA . TYR F 2 56 ? -6.923 31.110 65.482 1.00 43.40 57 TYR F CA 1
ATOM 5570 C C . TYR F 2 56 ? -5.721 30.907 66.382 1.00 45.39 57 TYR F C 1
ATOM 5571 O O . TYR F 2 56 ? -5.653 29.936 67.135 1.00 57.90 57 TYR F O 1
ATOM 5580 N N . GLN F 2 57 ? -4.768 31.822 66.292 1.00 44.62 58 GLN F N 1
ATOM 5581 C CA . GLN F 2 57 ? -3.554 31.727 67.084 1.00 45.45 58 GLN F CA 1
ATOM 5582 C C . GLN F 2 57 ? -3.438 32.918 68.030 1.00 47.98 58 GLN F C 1
ATOM 5583 O O . GLN F 2 57 ? -3.642 34.065 67.630 1.00 42.03 58 GLN F O 1
ATOM 5589 N N . GLU F 2 58 ? -3.111 32.637 69.286 1.00 43.46 59 GLU F N 1
ATOM 5590 C CA . GLU F 2 58 ? -2.963 33.685 70.287 1.00 40.51 59 GLU F CA 1
ATOM 5591 C C . GLU F 2 58 ? -1.691 34.471 69.990 1.00 43.13 59 GLU F C 1
ATOM 5592 O O . GLU F 2 58 ? -0.656 33.890 69.671 1.00 50.71 59 GLU F O 1
ATOM 5598 N N . GLU F 2 59 ? -1.779 35.793 70.080 1.00 39.10 60 GLU F N 1
ATOM 5599 C CA . GLU F 2 59 ? -0.636 36.662 69.825 1.00 46.31 60 GLU F CA 1
ATOM 5600 C C . GLU F 2 59 ? -0.584 37.801 70.836 1.00 46.14 60 GLU F C 1
ATOM 5601 O O . GLU F 2 59 ? -1.607 38.383 71.179 1.00 43.33 60 GLU F O 1
ATOM 5607 N N . GLU F 2 60 ? 0.614 38.114 71.319 1.00 47.90 61 GLU F N 1
ATOM 5608 C CA . GLU F 2 60 ? 0.762 39.187 72.295 1.00 54.49 61 GLU F CA 1
ATOM 5609 C C . GLU F 2 60 ? 0.282 40.501 71.687 1.00 55.55 61 GLU F C 1
ATOM 5610 O O . GLU F 2 60 ? 0.491 40.760 70.500 1.00 56.95 61 GLU F O 1
ATOM 5616 N N . MET F 2 61 ? -0.362 41.329 72.503 1.00 56.76 62 MET F N 1
ATOM 5617 C CA . MET F 2 61 ? -0.878 42.608 72.031 1.00 59.86 62 MET F CA 1
ATOM 5618 C C . MET F 2 61 ? 0.265 43.499 71.554 1.00 64.98 62 MET F C 1
ATOM 5619 O O . MET F 2 61 ? 1.292 43.618 72.223 1.00 69.28 62 MET F O 1
ATOM 5624 N N . ARG F 2 72 ? 2.483 55.447 80.528 1.00 76.58 73 ARG F N 1
ATOM 5625 C CA . ARG F 2 72 ? 2.189 54.079 80.118 1.00 72.41 73 ARG F CA 1
ATOM 5626 C C . ARG F 2 72 ? 2.225 53.153 81.333 1.00 68.39 73 ARG F C 1
ATOM 5627 O O . ARG F 2 72 ? 1.741 53.504 82.409 1.00 68.26 73 ARG F O 1
ATOM 5635 N N . LYS F 2 73 ? 2.804 51.971 81.151 1.00 65.81 74 LYS F N 1
ATOM 5636 C CA . LYS F 2 73 ? 2.917 50.983 82.218 1.00 56.69 74 LYS F CA 1
ATOM 5637 C C . LYS F 2 73 ? 4.199 50.181 82.039 1.00 52.31 74 LYS F C 1
ATOM 5638 O O . LYS F 2 73 ? 4.689 50.020 80.919 1.00 44.53 74 LYS F O 1
ATOM 5644 N N . LEU F 2 74 ? 4.751 49.689 83.144 1.00 51.91 75 LEU F N 1
ATOM 5645 C CA . LEU F 2 74 ? 5.979 48.909 83.090 1.00 50.39 75 LEU F CA 1
ATOM 5646 C C . LEU F 2 74 ? 5.775 47.644 82.280 1.00 57.46 75 LEU F C 1
ATOM 5647 O O . LEU F 2 74 ? 4.675 47.093 82.259 1.00 58.88 75 LEU F O 1
ATOM 5652 N N . ARG F 2 75 ? 6.825 47.186 81.603 1.00 53.20 76 ARG F N 1
ATOM 5653 C CA . ARG F 2 75 ? 6.713 45.957 80.834 1.00 54.67 76 ARG F CA 1
ATOM 5654 C C . ARG F 2 75 ? 6.241 44.863 81.790 1.00 56.75 76 ARG F C 1
ATOM 5655 O O . ARG F 2 75 ? 7.011 44.378 82.618 1.00 64.85 76 ARG F O 1
ATOM 5663 N N . GLU F 2 76 ? 4.967 44.497 81.655 0.00 27.57 77 GLU F N 1
ATOM 5664 C CA . GLU F 2 76 ? 4.296 43.478 82.470 0.00 27.57 77 GLU F CA 1
ATOM 5665 C C . GLU F 2 76 ? 5.214 42.545 83.260 0.00 27.57 77 GLU F C 1
ATOM 5666 O O . GLU F 2 76 ? 6.277 42.152 82.785 0.00 27.57 77 GLU F O 1
ATOM 5672 N N . GLU F 2 77 ? 4.778 42.181 84.463 0.00 27.57 78 GLU F N 1
ATOM 5673 C CA . GLU F 2 77 ? 5.553 41.308 85.341 0.00 27.57 78 GLU F CA 1
ATOM 5674 C C . GLU F 2 77 ? 5.627 39.828 84.932 0.00 27.57 78 GLU F C 1
ATOM 5675 O O . GLU F 2 77 ? 4.807 39.015 85.345 0.00 27.57 78 GLU F O 1
ATOM 5681 N N . ALA F 2 78 ? 6.637 39.511 84.125 0.00 27.57 79 ALA F N 1
ATOM 5682 C CA . ALA F 2 78 ? 6.942 38.173 83.608 0.00 27.57 79 ALA F CA 1
ATOM 5683 C C . ALA F 2 78 ? 5.901 37.052 83.680 0.00 27.57 79 ALA F C 1
ATOM 5684 O O . ALA F 2 78 ? 6.275 35.884 83.629 0.00 27.57 79 ALA F O 1
ATOM 5686 N N . ARG F 2 79 ? 4.617 37.387 83.774 1.00 52.61 80 ARG F N 1
ATOM 5687 C CA . ARG F 2 79 ? 3.569 36.366 83.858 1.00 60.51 80 ARG F CA 1
ATOM 5688 C C . ARG F 2 79 ? 2.200 36.993 83.636 1.00 56.84 80 ARG F C 1
ATOM 5689 O O . ARG F 2 79 ? 1.167 36.344 83.832 1.00 54.38 80 ARG F O 1
ATOM 5697 N N . ARG F 2 80 ? 2.186 38.254 83.224 1.00 52.20 81 ARG F N 1
ATOM 5698 C CA . ARG F 2 80 ? 0.923 38.946 83.035 1.00 55.87 81 ARG F CA 1
ATOM 5699 C C . ARG F 2 80 ? 0.873 39.759 81.749 1.00 55.05 81 ARG F C 1
ATOM 5700 O O . ARG F 2 80 ? 0.531 40.940 81.756 1.00 54.67 81 ARG F O 1
ATOM 5708 N N . LYS F 2 81 ? 1.205 39.110 80.639 1.00 54.44 82 LYS F N 1
ATOM 5709 C CA . LYS F 2 81 ? 1.171 39.768 79.341 1.00 54.32 82 LYS F CA 1
ATOM 5710 C C . LYS F 2 81 ? -0.244 39.733 78.746 1.00 52.77 82 LYS F C 1
ATOM 5711 O O . LYS F 2 81 ? -1.027 38.825 79.033 1.00 52.29 82 LYS F O 1
ATOM 5717 N N . LYS F 2 82 ? -0.567 40.738 77.935 1.00 47.89 83 LYS F N 1
ATOM 5718 C CA . LYS F 2 82 ? -1.872 40.838 77.284 1.00 55.12 83 LYS F CA 1
ATOM 5719 C C . LYS F 2 82 ? -1.818 40.153 75.923 1.00 49.66 83 LYS F C 1
ATOM 5720 O O . LYS F 2 82 ? -0.810 40.241 75.217 1.00 44.27 83 LYS F O 1
ATOM 5726 N N . TYR F 2 83 ? -2.908 39.478 75.563 1.00 44.00 84 TYR F N 1
ATOM 5727 C CA . TYR F 2 83 ? -2.985 38.759 74.293 1.00 41.83 84 TYR F CA 1
ATOM 5728 C C . TYR F 2 83 ? -4.306 38.926 73.551 1.00 42.77 84 TYR F C 1
ATOM 5729 O O . TYR F 2 83 ? -5.342 39.247 74.137 1.00 41.61 84 TYR F O 1
ATOM 5738 N N . GLY F 2 84 ? -4.243 38.693 72.246 1.00 36.97 85 GLY F N 1
ATOM 5739 C CA . GLY F 2 84 ? -5.414 38.753 71.393 1.00 33.24 85 GLY F CA 1
ATOM 5740 C C . GLY F 2 84 ? -5.283 37.529 70.500 1.00 37.38 85 GLY F C 1
ATOM 5741 O O . GLY F 2 84 ? -4.467 36.649 70.785 1.00 39.03 85 GLY F O 1
ATOM 5742 N N . ILE F 2 85 ? -6.075 37.443 69.438 1.00 35.24 86 ILE F N 1
ATOM 5743 C CA . ILE F 2 85 ? -5.966 36.304 68.525 1.00 32.44 86 ILE F CA 1
ATOM 5744 C C . ILE F 2 85 ? -5.868 36.801 67.086 1.00 42.38 86 ILE F C 1
ATOM 5745 O O . ILE F 2 85 ? -6.308 37.906 66.767 1.00 39.18 86 ILE F O 1
ATOM 5750 N N . VAL F 2 86 ? -5.279 35.979 66.225 1.00 37.74 87 VAL F N 1
ATOM 5751 C CA . VAL F 2 86 ? -5.120 36.317 64.816 1.00 37.17 87 VAL F CA 1
ATOM 5752 C C . VAL F 2 86 ? -5.569 35.153 63.940 1.00 44.89 87 VAL F C 1
ATOM 5753 O O . VAL F 2 86 ? -5.263 33.992 64.218 1.00 40.91 87 VAL F O 1
ATOM 5757 N N . LEU F 2 87 ? -6.314 35.471 62.889 1.00 41.79 88 LEU F N 1
ATOM 5758 C CA . LEU F 2 87 ? -6.796 34.456 61.961 1.00 41.52 88 LEU F CA 1
ATOM 5759 C C . LEU F 2 87 ? -5.680 34.080 60.988 1.00 38.06 88 LEU F C 1
ATOM 5760 O O . LEU F 2 87 ? -5.170 34.929 60.259 1.00 40.12 88 LEU F O 1
ATOM 5765 N N . LYS F 2 88 ? -5.301 32.807 60.998 1.00 35.73 89 LYS F N 1
ATOM 5766 C CA . LYS F 2 88 ? -4.256 32.295 60.119 1.00 40.26 89 LYS F CA 1
ATOM 5767 C C . LYS F 2 88 ? -4.935 31.386 59.103 1.00 42.30 89 LYS F C 1
ATOM 5768 O O . LYS F 2 88 ? -5.565 30.394 59.468 1.00 46.83 89 LYS F O 1
ATOM 5774 N N . GLU F 2 89 ? -4.805 31.728 57.829 1.00 50.41 90 GLU F N 1
ATOM 5775 C CA . GLU F 2 89 ? -5.426 30.943 56.773 1.00 50.85 90 GLU F CA 1
ATOM 5776 C C . GLU F 2 89 ? -4.376 30.237 55.923 1.00 52.56 90 GLU F C 1
ATOM 5777 O O . GLU F 2 89 ? -3.238 30.693 55.823 1.00 47.72 90 GLU F O 1
ATOM 5783 N N . PHE F 2 90 ? -4.752 29.107 55.334 1.00 53.34 91 PHE F N 1
ATOM 5784 C CA . PHE F 2 90 ? -3.832 28.377 54.471 1.00 52.14 91 PHE F CA 1
ATOM 5785 C C . PHE F 2 90 ? -4.232 28.626 53.026 1.00 55.91 91 PHE F C 1
ATOM 5786 O O . PHE F 2 90 ? -5.417 28.736 52.713 1.00 62.25 91 PHE F O 1
ATOM 5794 N N . ARG F 2 91 ? -3.242 28.725 52.148 1.00 58.74 92 ARG F N 1
ATOM 5795 C CA . ARG F 2 91 ? -3.520 28.917 50.732 1.00 54.84 92 ARG F CA 1
ATOM 5796 C C . ARG F 2 91 ? -3.917 27.515 50.279 1.00 45.15 92 ARG F C 1
ATOM 5797 O O . ARG F 2 91 ? -3.407 26.532 50.810 1.00 42.06 92 ARG F O 1
ATOM 5805 N N . PRO F 2 92 ? -4.845 27.400 49.320 1.00 47.66 93 PRO F N 1
ATOM 5806 C CA . PRO F 2 92 ? -5.241 26.062 48.869 1.00 48.69 93 PRO F CA 1
ATOM 5807 C C . PRO F 2 92 ? -4.043 25.223 48.440 1.00 47.10 93 PRO F C 1
ATOM 5808 O O . PRO F 2 92 ? -4.026 24.004 48.605 1.00 45.45 93 PRO F O 1
ATOM 5812 N N . GLU F 2 93 ? -3.033 25.895 47.905 1.00 42.29 94 GLU F N 1
ATOM 5813 C CA . GLU F 2 93 ? -1.832 25.230 47.421 1.00 46.78 94 GLU F CA 1
ATOM 5814 C C . GLU F 2 93 ? -1.033 24.526 48.513 1.00 48.84 94 GLU F C 1
ATOM 5815 O O . GLU F 2 93 ? -0.212 23.659 48.221 1.00 41.29 94 GLU F O 1
ATOM 5821 N N . ASP F 2 94 ? -1.266 24.895 49.769 1.00 43.10 95 ASP F N 1
ATOM 5822 C CA . ASP F 2 94 ? -0.543 24.270 50.866 1.00 44.59 95 ASP F CA 1
ATOM 5823 C C . ASP F 2 94 ? -1.424 23.283 51.615 1.00 45.58 95 ASP F C 1
ATOM 5824 O O . ASP F 2 94 ? -1.014 22.724 52.632 1.00 48.60 95 ASP F O 1
ATOM 5829 N N . GLN F 2 95 ? -2.636 23.070 51.114 1.00 35.98 96 GLN F N 1
ATOM 5830 C CA . GLN F 2 95 ? -3.552 22.135 51.751 1.00 33.39 96 GLN F CA 1
ATOM 5831 C C . GLN F 2 95 ? -3.220 20.724 51.283 1.00 27.01 96 GLN F C 1
ATOM 5832 O O . GLN F 2 95 ? -2.744 20.524 50.156 1.00 29.91 96 GLN F O 1
ATOM 5838 N N . PRO F 2 96 ? -3.446 19.723 52.143 1.00 29.13 97 PRO F N 1
ATOM 5839 C CA . PRO F 2 96 ? -3.144 18.351 51.738 1.00 32.93 97 PRO F CA 1
ATOM 5840 C C . PRO F 2 96 ? -4.160 17.843 50.737 1.00 31.04 97 PRO F C 1
ATOM 5841 O O . PRO F 2 96 ? -5.245 18.405 50.611 1.00 32.02 97 PRO F O 1
ATOM 5845 N N . TRP F 2 97 ? -3.786 16.789 50.027 1.00 26.75 98 TRP F N 1
ATOM 5846 C CA . TRP F 2 97 ? -4.682 16.157 49.056 1.00 23.75 98 TRP F CA 1
ATOM 5847 C C . TRP F 2 97 ? -5.363 15.010 49.772 1.00 29.60 98 TRP F C 1
ATOM 5848 O O . TRP F 2 97 ? -4.791 14.417 50.686 1.00 30.31 98 TRP F O 1
ATOM 5859 N N . LEU F 2 98 ? -6.592 14.695 49.375 1.00 24.79 99 LEU F N 1
ATOM 5860 C CA . LEU F 2 98 ? -7.253 13.541 49.955 1.00 24.33 99 LEU F CA 1
ATOM 5861 C C . LEU F 2 98 ? -7.499 12.630 48.755 1.00 28.44 99 LEU F C 1
ATOM 5862 O O . LEU F 2 98 ? -8.143 13.043 47.787 1.00 27.21 99 LEU F O 1
ATOM 5867 N N . LEU F 2 99 ? -6.958 11.417 48.811 1.00 22.29 100 LEU F N 1
ATOM 5868 C CA . LEU F 2 99 ? -7.125 10.425 47.747 1.00 21.18 100 LEU F CA 1
ATOM 5869 C C . LEU F 2 99 ? -8.065 9.344 48.267 1.00 25.99 100 LEU F C 1
ATOM 5870 O O . LEU F 2 99 ? -7.794 8.718 49.288 1.00 25.67 100 LEU F O 1
ATOM 5875 N N . ARG F 2 100 ? -9.179 9.144 47.569 1.00 27.57 101 ARG F N 1
ATOM 5876 C CA . ARG F 2 100 ? -10.151 8.131 47.959 1.00 29.91 101 ARG F CA 1
ATOM 5877 C C . ARG F 2 100 ? -10.303 7.135 46.823 1.00 31.13 101 ARG F C 1
ATOM 5878 O O . ARG F 2 100 ? -10.728 7.491 45.721 1.00 30.17 101 ARG F O 1
ATOM 5886 N N . VAL F 2 101 ? -9.945 5.887 47.103 1.00 28.16 102 VAL F N 1
ATOM 5887 C CA . VAL F 2 101 ? -9.993 4.819 46.117 1.00 26.23 102 VAL F CA 1
ATOM 5888 C C . VAL F 2 101 ? -11.162 3.878 46.378 1.00 28.78 102 VAL F C 1
ATOM 5889 O O . VAL F 2 101 ? -11.483 3.568 47.528 1.00 32.34 102 VAL F O 1
ATOM 5893 N N . ASN F 2 102 ? -11.797 3.440 45.298 1.00 31.54 103 ASN F N 1
ATOM 5894 C CA . ASN F 2 102 ? -12.928 2.515 45.363 1.00 36.14 103 ASN F CA 1
ATOM 5895 C C . ASN F 2 102 ? -14.127 2.866 46.250 1.00 43.81 103 ASN F C 1
ATOM 5896 O O . ASN F 2 102 ? -14.676 1.992 46.922 1.00 41.91 103 ASN F O 1
ATOM 5901 N N . GLY F 2 103 ? -14.535 4.132 46.256 1.00 38.29 104 GLY F N 1
ATOM 5902 C CA . GLY F 2 103 ? -15.706 4.521 47.031 1.00 43.56 104 GLY F CA 1
ATOM 5903 C C . GLY F 2 103 ? -15.633 4.567 48.547 1.00 42.09 104 GLY F C 1
ATOM 5904 O O . GLY F 2 103 ? -14.567 4.409 49.138 1.00 41.49 104 GLY F O 1
ATOM 5905 N N . LYS F 2 104 ? -16.795 4.767 49.169 1.00 40.58 105 LYS F N 1
ATOM 5906 C CA . LYS F 2 104 ? -16.921 4.879 50.623 1.00 45.80 105 LYS F CA 1
ATOM 5907 C C . LYS F 2 104 ? -16.147 3.867 51.463 1.00 43.00 105 LYS F C 1
ATOM 5908 O O . LYS F 2 104 ? -15.533 4.233 52.466 1.00 50.68 105 LYS F O 1
ATOM 5914 N N . SER F 2 105 ? -16.178 2.600 51.068 1.00 47.87 106 SER F N 1
ATOM 5915 C CA . SER F 2 105 ? -15.497 1.555 51.829 1.00 51.62 106 SER F CA 1
ATOM 5916 C C . SER F 2 105 ? -14.054 1.279 51.413 1.00 50.64 106 SER F C 1
ATOM 5917 O O . SER F 2 105 ? -13.370 0.467 52.042 1.00 45.87 106 SER F O 1
ATOM 5920 N N . GLY F 2 106 ? -13.592 1.952 50.363 1.00 43.21 107 GLY F N 1
ATOM 5921 C CA . GLY F 2 106 ? -12.233 1.740 49.886 1.00 40.10 107 GLY F CA 1
ATOM 5922 C C . GLY F 2 106 ? -11.164 2.419 50.722 1.00 33.24 107 GLY F C 1
ATOM 5923 O O . GLY F 2 106 ? -11.468 3.033 51.745 1.00 35.60 107 GLY F O 1
ATOM 5924 N N . ARG F 2 107 ? -9.911 2.314 50.284 1.00 35.27 108 ARG F N 1
ATOM 5925 C CA . ARG F 2 107 ? -8.798 2.923 51.007 1.00 32.68 108 ARG F CA 1
ATOM 5926 C C . ARG F 2 107 ? -8.749 4.434 50.790 1.00 31.47 108 ARG F C 1
ATOM 5927 O O . ARG F 2 107 ? -9.139 4.937 49.738 1.00 32.88 108 ARG F O 1
ATOM 5935 N N . LYS F 2 108 ? -8.279 5.154 51.805 1.00 31.40 109 LYS F N 1
ATOM 5936 C CA . LYS F 2 108 ? -8.169 6.606 51.729 1.00 29.55 109 LYS F CA 1
ATOM 5937 C C . LYS F 2 108 ? -6.756 6.991 52.149 1.00 36.91 109 LYS F C 1
ATOM 5938 O O . LYS F 2 108 ? -6.212 6.411 53.086 1.00 30.95 109 LYS F O 1
ATOM 5944 N N . PHE F 2 109 ? -6.160 7.955 51.447 1.00 28.98 110 PHE F N 1
ATOM 5945 C CA . PHE F 2 109 ? -4.792 8.388 51.752 1.00 25.43 110 PHE F CA 1
ATOM 5946 C C . PHE F 2 109 ? -4.750 9.903 51.809 1.00 27.98 110 PHE F C 1
ATOM 5947 O O . PHE F 2 109 ? -5.468 10.573 51.072 1.00 30.23 110 PHE F O 1
ATOM 5955 N N . LYS F 2 110 ? -3.896 10.441 52.677 1.00 25.43 111 LYS F N 1
ATOM 5956 C CA . LYS F 2 110 ? -3.717 11.876 52.804 1.00 22.38 111 LYS F CA 1
ATOM 5957 C C . LYS F 2 110 ? -2.360 12.198 52.169 1.00 27.62 111 LYS F C 1
ATOM 5958 O O . LYS F 2 110 ? -1.368 11.528 52.459 1.00 26.55 111 LYS F O 1
ATOM 5964 N N . GLY F 2 111 ? -2.324 13.201 51.292 1.00 25.92 112 GLY F N 1
ATOM 5965 C CA . GLY F 2 111 ? -1.080 13.564 50.630 1.00 24.21 112 GLY F CA 1
ATOM 5966 C C . GLY F 2 111 ? -0.521 14.874 51.139 1.00 29.70 112 GLY F C 1
ATOM 5967 O O . GLY F 2 111 ? -1.168 15.920 51.046 1.00 31.12 112 GLY F O 1
ATOM 5968 N N . ILE F 2 112 ? 0.695 14.806 51.678 1.00 25.64 113 ILE F N 1
ATOM 5969 C CA . ILE F 2 112 ? 1.383 15.964 52.237 1.00 29.73 113 ILE F CA 1
ATOM 5970 C C . ILE F 2 112 ? 2.585 16.364 51.395 1.00 27.98 113 ILE F C 1
ATOM 5971 O O . ILE F 2 112 ? 3.420 15.526 51.046 1.00 28.80 113 ILE F O 1
ATOM 5976 N N . LYS F 2 113 ? 2.679 17.652 51.090 1.00 25.61 114 LYS F N 1
ATOM 5977 C CA . LYS F 2 113 ? 3.772 18.156 50.276 1.00 28.02 114 LYS F CA 1
ATOM 5978 C C . LYS F 2 113 ? 5.122 18.039 50.973 1.00 35.00 114 LYS F C 1
ATOM 5979 O O . LYS F 2 113 ? 5.247 18.338 52.158 1.00 33.53 114 LYS F O 1
ATOM 5985 N N . LYS F 2 114 ? 6.126 17.577 50.237 1.00 29.55 115 LYS F N 1
ATOM 5986 C CA . LYS F 2 114 ? 7.468 17.435 50.794 1.00 33.50 115 LYS F CA 1
ATOM 5987 C C . LYS F 2 114 ? 8.093 18.828 50.871 1.00 40.91 115 LYS F C 1
ATOM 5988 O O . LYS F 2 114 ? 8.084 19.574 49.886 1.00 49.94 115 LYS F O 1
ATOM 5994 N N . GLY F 2 115 ? 8.615 19.168 52.050 1.00 45.67 116 GLY F N 1
ATOM 5995 C CA . GLY F 2 115 ? 9.227 20.468 52.275 1.00 57.79 116 GLY F CA 1
ATOM 5996 C C . GLY F 2 115 ? 10.371 20.822 51.346 1.00 63.62 116 GLY F C 1
ATOM 5997 O O . GLY F 2 115 ? 11.047 19.943 50.816 1.00 67.24 116 GLY F O 1
ATOM 5998 N N . GLY F 2 116 ? 10.585 22.126 51.164 1.00 69.65 117 GLY F N 1
ATOM 5999 C CA . GLY F 2 116 ? 11.631 22.632 50.286 1.00 74.07 117 GLY F CA 1
ATOM 6000 C C . GLY F 2 116 ? 13.015 22.016 50.370 1.00 73.58 117 GLY F C 1
ATOM 6001 O O . GLY F 2 116 ? 13.194 20.836 50.099 1.00 82.34 117 GLY F O 1
ATOM 6002 N N . VAL F 2 117 ? 13.994 22.849 50.731 1.00 73.00 118 VAL F N 1
ATOM 6003 C CA . VAL F 2 117 ? 15.415 22.493 50.860 1.00 66.57 11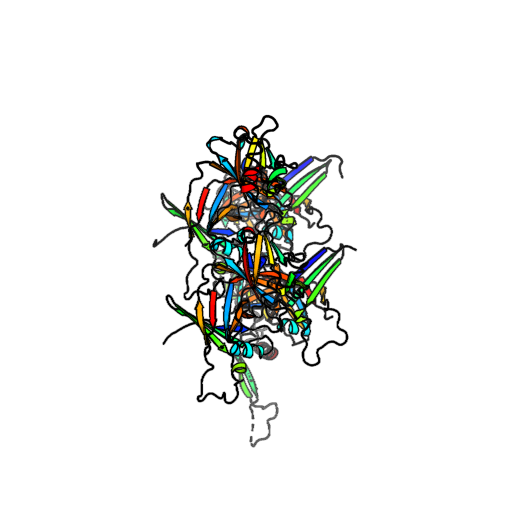8 VAL F CA 1
ATOM 6004 C C . VAL F 2 117 ? 16.222 23.317 49.866 1.00 61.53 118 VAL F C 1
ATOM 6005 O O . VAL F 2 117 ? 16.051 23.166 48.646 1.00 63.52 118 VAL F O 1
ATOM 6009 N N . THR F 2 118 ? 17.098 24.183 50.371 0.00 27.57 119 THR F N 1
ATOM 6010 C CA . THR F 2 118 ? 17.939 25.007 49.502 0.00 27.57 119 THR F CA 1
ATOM 6011 C C . THR F 2 118 ? 18.547 23.985 48.561 0.00 27.57 119 THR F C 1
ATOM 6012 O O . THR F 2 118 ? 18.859 22.873 48.983 0.00 27.57 119 THR F O 1
ATOM 6016 N N . GLU F 2 119 ? 18.734 24.328 47.296 1.00 69.47 120 GLU F N 1
ATOM 6017 C CA . GLU F 2 119 ? 19.262 23.325 46.398 1.00 62.53 120 GLU F CA 1
ATOM 6018 C C . GLU F 2 119 ? 19.990 23.763 45.139 1.00 52.38 120 GLU F C 1
ATOM 6019 O O . GLU F 2 119 ? 19.803 24.869 44.627 1.00 55.42 120 GLU F O 1
ATOM 6025 N N . ASN F 2 120 ? 20.820 22.850 44.651 1.00 42.14 121 ASN F N 1
ATOM 6026 C CA . ASN F 2 120 ? 21.595 23.053 43.446 1.00 31.64 121 ASN F CA 1
ATOM 6027 C C . ASN F 2 120 ? 21.141 22.026 42.410 1.00 36.60 121 ASN F C 1
ATOM 6028 O O . ASN F 2 120 ? 21.820 21.805 41.411 1.00 31.32 121 ASN F O 1
ATOM 6033 N N . THR F 2 121 ? 19.999 21.392 42.668 1.00 33.93 122 THR F N 1
ATOM 6034 C CA . THR F 2 121 ? 19.444 20.392 41.753 1.00 30.08 122 THR F CA 1
ATOM 6035 C C . THR F 2 121 ? 17.923 20.385 41.874 1.00 31.14 122 THR F C 1
ATOM 6036 O O . THR F 2 121 ? 17.354 20.976 42.795 1.00 31.01 122 THR F O 1
ATOM 6040 N N . SER F 2 122 ? 17.271 19.708 40.933 1.00 25.76 123 SER F N 1
ATOM 6041 C CA . SER F 2 122 ? 15.821 19.568 40.941 1.00 28.00 123 SER F CA 1
ATOM 6042 C C . SER F 2 122 ? 15.464 18.347 40.076 1.00 22.20 123 SER F C 1
ATOM 6043 O O . SER F 2 122 ? 16.281 17.875 39.284 1.00 22.17 123 SER F O 1
ATOM 6046 N N . TYR F 2 123 ? 14.239 17.854 40.233 1.00 22.47 124 TYR F N 1
ATOM 6047 C CA . TYR F 2 123 ? 13.801 16.658 39.505 1.00 21.05 124 TYR F CA 1
ATOM 6048 C C . TYR F 2 123 ? 13.027 16.884 38.217 1.00 21.44 124 TYR F C 1
ATOM 6049 O O . TYR F 2 123 ? 12.289 17.855 38.082 1.00 20.40 124 TYR F O 1
ATOM 6058 N N . TYR F 2 124 ? 13.228 15.963 37.281 1.00 18.86 125 TYR F N 1
ATOM 6059 C CA . TYR F 2 124 ? 12.529 15.953 35.990 1.00 17.85 125 TYR F CA 1
ATOM 6060 C C . TYR F 2 124 ? 11.950 14.573 35.738 1.00 24.03 125 TYR F C 1
ATOM 6061 O O . TYR F 2 124 ? 12.519 13.566 36.156 1.00 19.95 125 TYR F O 1
ATOM 6070 N N . ILE F 2 125 ? 10.798 14.536 35.065 1.00 16.84 126 ILE F N 1
ATOM 6071 C CA . ILE F 2 125 ? 10.193 13.262 34.678 1.00 19.80 126 ILE F CA 1
ATOM 6072 C C . ILE F 2 125 ? 10.597 13.088 33.209 1.00 18.40 126 ILE F C 1
ATOM 6073 O O . ILE F 2 125 ? 10.420 14.000 32.408 1.00 18.71 126 ILE F O 1
ATOM 6078 N N . PHE F 2 126 ? 11.186 11.944 32.879 1.00 16.14 127 PHE F N 1
ATOM 6079 C CA . PHE F 2 126 ? 11.597 11.626 31.513 1.00 17.34 127 PHE F CA 1
ATOM 6080 C C . PHE F 2 126 ? 10.655 10.554 30.967 1.00 19.73 127 PHE F C 1
ATOM 6081 O O . PHE F 2 126 ? 10.540 9.474 31.543 1.00 20.83 127 PHE F O 1
ATOM 6089 N N . THR F 2 127 ? 9.993 10.858 29.851 1.00 21.68 128 THR F N 1
ATOM 6090 C CA . THR F 2 127 ? 9.097 9.890 29.209 1.00 22.94 128 THR F CA 1
ATOM 6091 C C . THR F 2 127 ? 9.739 9.551 27.863 1.00 23.89 128 THR F C 1
ATOM 6092 O O . THR F 2 127 ? 10.536 10.330 27.365 1.00 24.97 128 THR F O 1
ATOM 6096 N N . GLN F 2 128 ? 9.426 8.388 27.280 1.00 24.89 129 GLN F N 1
ATOM 6097 C CA . GLN F 2 128 ? 10.008 8.047 25.975 1.00 21.45 129 GLN F CA 1
ATOM 6098 C C . GLN F 2 128 ? 8.887 7.788 24.975 1.00 23.32 129 GLN F C 1
ATOM 6099 O O . GLN F 2 128 ? 7.927 7.070 25.279 1.00 26.00 129 GLN F O 1
ATOM 6105 N N . CYS F 2 129 ? 9.030 8.392 23.804 1.00 22.91 130 CYS F N 1
ATOM 6106 C CA . CYS F 2 129 ? 8.055 8.263 22.714 1.00 23.71 130 CYS F CA 1
ATOM 6107 C C . CYS F 2 129 ? 8.283 6.951 21.956 1.00 27.70 130 CYS F C 1
ATOM 6108 O O . CYS F 2 129 ? 9.327 6.324 22.035 1.00 24.96 130 CYS F O 1
ATOM 6111 N N . PRO F 2 130 ? 7.285 6.522 21.183 1.00 24.33 131 PRO F N 1
ATOM 6112 C CA . PRO F 2 130 ? 7.482 5.275 20.445 1.00 25.81 131 PRO F CA 1
ATOM 6113 C C . PRO F 2 130 ? 8.698 5.270 19.501 1.00 27.38 131 PRO F C 1
ATOM 6114 O O . PRO F 2 130 ? 9.254 4.199 19.233 1.00 31.13 131 PRO F O 1
ATOM 6118 N N . ASP F 2 131 ? 9.129 6.429 18.995 1.00 26.58 132 ASP F N 1
ATOM 6119 C CA . ASP F 2 131 ? 10.290 6.433 18.099 1.00 23.32 132 ASP F CA 1
ATOM 6120 C C . ASP F 2 131 ? 11.614 6.514 18.852 1.00 25.11 132 ASP F C 1
ATOM 6121 O O . ASP F 2 131 ? 12.682 6.533 18.244 1.00 31.64 132 ASP F O 1
ATOM 6126 N N . GLY F 2 132 ? 11.530 6.546 20.171 1.00 24.41 133 GLY F N 1
ATOM 6127 C CA . GLY F 2 132 ? 12.749 6.590 20.960 1.00 24.78 133 GLY F CA 1
ATOM 6128 C C . GLY F 2 132 ? 13.097 7.930 21.577 1.00 25.07 133 GLY F C 1
ATOM 6129 O O . GLY F 2 132 ? 13.867 7.964 22.544 1.00 25.09 133 GLY F O 1
ATOM 6130 N N . ALA F 2 133 ? 12.569 9.023 21.040 1.00 26.04 134 ALA F N 1
ATOM 6131 C CA . ALA F 2 133 ? 12.877 10.339 21.614 1.00 27.38 134 ALA F CA 1
ATOM 6132 C C . ALA F 2 133 ? 12.388 10.463 23.054 1.00 23.38 134 ALA F C 1
ATOM 6133 O O . ALA F 2 133 ? 11.370 9.895 23.429 1.00 23.00 134 ALA F O 1
ATOM 6135 N N . PHE F 2 134 ? 13.155 11.172 23.887 1.00 18.75 135 PHE F N 1
ATOM 6136 C CA . PHE F 2 134 ? 12.730 11.402 25.269 1.00 22.98 135 PHE F CA 1
ATOM 6137 C C . PHE F 2 134 ? 12.148 12.809 25.417 1.00 16.60 135 PHE F C 1
ATOM 6138 O O . PHE F 2 134 ? 12.625 13.752 24.788 1.00 22.09 135 PHE F O 1
ATOM 6146 N N . GLU F 2 135 ? 11.089 12.939 26.224 1.00 20.61 136 GLU F N 1
ATOM 6147 C CA . GLU F 2 135 ? 10.464 14.238 26.523 1.00 18.67 136 GLU F CA 1
ATOM 6148 C C . GLU F 2 135 ? 10.590 14.383 28.057 1.00 17.36 136 GLU F C 1
ATOM 6149 O O . GLU F 2 135 ? 10.158 13.510 28.803 1.00 23.70 136 GLU F O 1
ATOM 6155 N N . ALA F 2 136 ? 11.194 15.485 28.501 1.00 18.10 137 ALA F N 1
ATOM 6156 C CA . ALA F 2 136 ? 11.418 15.726 29.929 1.00 17.31 137 ALA F CA 1
ATOM 6157 C C . ALA F 2 136 ? 10.607 16.884 30.458 1.00 17.89 137 ALA F C 1
ATOM 6158 O O . ALA F 2 136 ? 10.565 17.945 29.834 1.00 21.11 137 ALA F O 1
ATOM 6160 N N . PHE F 2 137 ? 10.027 16.703 31.645 1.00 20.42 138 PHE F N 1
ATOM 6161 C CA . PHE F 2 137 ? 9.186 17.718 32.269 1.00 19.45 138 PHE F CA 1
ATOM 6162 C C . PHE F 2 137 ? 9.585 17.939 33.712 1.00 18.52 138 PHE F C 1
ATOM 6163 O O . PHE F 2 137 ? 9.848 17.002 34.443 1.00 18.68 138 PHE F O 1
ATOM 6171 N N . PRO F 2 138 ? 9.628 19.201 34.146 1.00 20.57 139 PRO F N 1
ATOM 6172 C CA . PRO F 2 138 ? 10.011 19.405 35.541 1.00 20.53 139 PRO F CA 1
ATOM 6173 C C . PRO F 2 138 ? 8.924 18.995 36.538 1.00 18.50 139 PRO F C 1
ATOM 6174 O O . PRO F 2 138 ? 7.727 19.130 36.276 1.00 22.18 139 PRO F O 1
ATOM 6178 N N . VAL F 2 139 ? 9.343 18.460 37.680 1.00 17.16 140 VAL F N 1
ATOM 6179 C CA . VAL F 2 139 ? 8.407 18.082 38.723 1.00 17.00 140 VAL F CA 1
ATOM 6180 C C . VAL F 2 139 ? 7.947 19.370 39.422 1.00 24.83 140 VAL F C 1
ATOM 6181 O O . VAL F 2 139 ? 8.765 20.169 39.892 1.00 26.97 140 VAL F O 1
ATOM 6185 N N . HIS F 2 140 ? 6.639 19.577 39.457 1.00 19.07 141 HIS F N 1
ATOM 6186 C CA . HIS F 2 140 ? 6.057 20.768 40.081 1.00 23.68 141 HIS F CA 1
ATOM 6187 C C . HIS F 2 140 ? 6.066 20.577 41.596 1.00 25.80 141 HIS F C 1
ATOM 6188 O O . HIS F 2 140 ? 6.733 21.323 42.325 1.00 30.15 141 HIS F O 1
ATOM 6195 N N . ASN F 2 141 ? 5.351 19.562 42.075 1.00 23.98 142 ASN F N 1
ATOM 6196 C CA . ASN F 2 141 ? 5.295 19.269 43.505 1.00 21.88 142 ASN F CA 1
ATOM 6197 C C . ASN F 2 141 ? 5.502 17.771 43.759 1.00 23.69 142 ASN F C 1
ATOM 6198 O O . ASN F 2 141 ? 5.250 16.939 42.884 1.00 22.88 142 ASN F O 1
ATOM 6203 N N . TRP F 2 142 ? 5.965 17.444 44.960 1.00 19.89 143 TRP F N 1
ATOM 6204 C CA . TRP F 2 142 ? 6.209 16.072 45.382 1.00 19.23 143 TRP F CA 1
ATOM 6205 C C . TRP F 2 142 ? 5.357 15.827 46.630 1.00 22.51 143 TRP F C 1
ATOM 6206 O O . TRP F 2 142 ? 5.536 16.504 47.640 1.00 26.04 143 TRP F O 1
ATOM 6217 N N . TYR F 2 143 ? 4.437 14.862 46.566 1.00 21.37 144 TYR F N 1
ATOM 6218 C CA . TYR F 2 143 ? 3.579 14.567 47.709 1.00 23.67 144 TYR F CA 1
ATOM 6219 C C . TYR F 2 143 ? 3.766 13.156 48.236 1.00 26.47 144 TYR F C 1
ATOM 6220 O O . TYR F 2 143 ? 3.868 12.208 47.464 1.00 25.52 144 TYR F O 1
ATOM 6229 N N . ASN F 2 144 ? 3.824 13.023 49.560 1.00 24.32 145 ASN F N 1
ATOM 6230 C CA . ASN F 2 144 ? 3.931 11.717 50.187 1.00 27.18 145 ASN F CA 1
ATOM 6231 C C . ASN F 2 144 ? 2.527 11.357 50.642 1.00 21.27 145 ASN F C 1
ATOM 6232 O O . ASN F 2 144 ? 1.923 12.078 51.442 1.00 25.13 145 ASN F O 1
ATOM 6237 N N . PHE F 2 145 ? 2.009 10.244 50.137 1.00 26.73 146 PHE F N 1
ATOM 6238 C CA . PHE F 2 145 ? 0.670 9.799 50.486 1.00 26.72 146 PHE F CA 1
ATOM 6239 C C . PHE F 2 145 ? 0.691 8.635 51.455 1.00 31.88 146 PHE F C 1
ATOM 6240 O O . PHE F 2 145 ? 1.338 7.635 51.189 1.00 30.17 146 PHE F O 1
ATOM 6248 N N . THR F 2 146 ? -0.025 8.757 52.569 1.00 32.64 147 THR F N 1
ATOM 6249 C CA . THR F 2 146 ? -0.080 7.669 53.534 1.00 32.64 147 THR F CA 1
ATOM 6250 C C . THR F 2 146 ? -1.521 7.401 53.963 1.00 28.93 147 THR F C 1
ATOM 6251 O O . THR F 2 146 ? -2.371 8.300 53.927 1.00 29.65 147 THR F O 1
ATOM 6255 N N . PRO F 2 147 ? -1.814 6.155 54.373 1.00 31.45 148 PRO F N 1
ATOM 6256 C CA . PRO F 2 147 ? -3.169 5.791 54.802 1.00 31.61 148 PRO F CA 1
ATOM 6257 C C . PRO F 2 147 ? -3.740 6.747 55.837 1.00 29.98 148 PRO F C 1
ATOM 6258 O O . PRO F 2 147 ? -3.047 7.169 56.762 1.00 31.72 148 PRO F O 1
ATOM 6262 N N . LEU F 2 148 ? -5.017 7.078 55.679 1.00 31.13 149 LEU F N 1
ATOM 6263 C CA . LEU F 2 148 ? -5.683 7.994 56.585 1.00 30.47 149 LEU F CA 1
ATOM 6264 C C . LEU F 2 148 ? -5.655 7.458 58.018 1.00 28.82 149 LEU F C 1
ATOM 6265 O O . LEU F 2 148 ? -5.743 8.224 58.977 1.00 38.21 149 LEU F O 1
ATOM 6270 N N . ALA F 2 149 ? -5.514 6.144 58.149 1.00 36.11 150 ALA F N 1
ATOM 6271 C CA . ALA F 2 149 ? -5.475 5.493 59.455 1.00 44.09 150 ALA F CA 1
ATOM 6272 C C . ALA F 2 149 ? -4.224 5.856 60.252 1.00 45.77 150 ALA F C 1
ATOM 6273 O O . ALA F 2 149 ? -4.164 5.627 61.459 1.00 42.64 150 ALA F O 1
ATOM 6275 N N . ARG F 2 150 ? -3.228 6.416 59.574 1.00 34.71 151 ARG F N 1
ATOM 6276 C CA . ARG F 2 150 ? -1.984 6.804 60.231 1.00 38.77 151 ARG F CA 1
ATOM 6277 C C . ARG F 2 150 ? -2.032 8.276 60.610 1.00 35.11 151 ARG F C 1
ATOM 6278 O O . ARG F 2 150 ? -1.066 8.824 61.143 1.00 40.62 151 ARG F O 1
ATOM 6286 N N . HIS F 2 151 ? -3.154 8.927 60.342 1.00 43.95 152 HIS F N 1
ATOM 6287 C CA . HIS F 2 151 ? -3.242 10.339 60.647 1.00 39.54 152 HIS F CA 1
ATOM 6288 C C . HIS F 2 151 ? -4.101 10.710 61.841 1.00 54.31 152 HIS F C 1
ATOM 6289 O O . HIS F 2 151 ? -5.331 10.636 61.812 1.00 52.40 152 HIS F O 1
ATOM 6296 N N . ARG F 2 152 ? -3.397 11.104 62.898 1.00 60.04 153 ARG F N 1
ATOM 6297 C CA . ARG F 2 152 ? -3.961 11.544 64.171 1.00 65.88 153 ARG F CA 1
ATOM 6298 C C . ARG F 2 152 ? -3.500 12.992 64.308 1.00 71.54 153 ARG F C 1
ATOM 6299 O O . ARG F 2 152 ? -2.314 13.254 64.503 1.00 75.13 153 ARG F O 1
ATOM 6307 N N . THR F 2 153 ? -4.431 13.932 64.204 0.00 27.57 154 THR F N 1
ATOM 6308 C CA . THR F 2 153 ? -4.057 15.333 64.287 0.00 27.57 154 THR F CA 1
ATOM 6309 C C . THR F 2 153 ? -5.125 16.221 64.900 0.00 27.57 154 THR F C 1
ATOM 6310 O O . THR F 2 153 ? -5.168 16.398 66.118 0.00 27.57 154 THR F O 1
ATOM 6314 N N . LEU F 2 154 ? -5.986 16.766 64.044 0.00 27.57 155 LEU F N 1
ATOM 6315 C CA . LEU F 2 154 ? -7.052 17.673 64.450 0.00 27.57 155 LEU F CA 1
ATOM 6316 C C . LEU F 2 154 ? -7.004 18.074 65.918 0.00 27.57 155 LEU F C 1
ATOM 6317 O O . LEU F 2 154 ? -7.905 17.776 66.702 0.00 27.57 155 LEU F O 1
ATOM 6322 N N . THR F 2 155 ? -5.911 18.744 66.263 0.00 27.57 156 THR F N 1
ATOM 6323 C CA . THR F 2 155 ? -5.645 19.256 67.599 0.00 27.57 156 THR F CA 1
ATOM 6324 C C . THR F 2 155 ? -5.060 20.634 67.324 0.00 27.57 156 THR F C 1
ATOM 6325 O O . THR F 2 155 ? -4.186 20.771 66.470 0.00 27.57 156 THR F O 1
ATOM 6329 N N . ALA F 2 156 ? -5.541 21.650 68.028 0.00 27.57 157 ALA F N 1
ATOM 6330 C CA . ALA F 2 156 ? -5.044 23.003 67.817 0.00 27.57 157 ALA F CA 1
ATOM 6331 C C . ALA F 2 156 ? -3.519 23.046 67.856 0.00 27.57 157 ALA F C 1
ATOM 6332 O O . ALA F 2 156 ? -2.900 23.919 67.245 0.00 27.57 157 ALA F O 1
ATOM 6334 N N . GLU F 2 157 ? -2.917 22.092 68.560 0.00 27.57 158 GLU F N 1
ATOM 6335 C CA . GLU F 2 157 ? -1.465 22.034 68.692 0.00 27.57 158 GLU F CA 1
ATOM 6336 C C . GLU F 2 157 ? -0.736 21.214 67.626 0.00 27.57 158 GLU F C 1
ATOM 6337 O O . GLU F 2 157 ? 0.391 20.761 67.844 0.00 27.57 158 GLU F O 1
ATOM 6343 N N . GLU F 2 158 ? -1.370 21.047 66.470 1.00 53.62 159 GLU F N 1
ATOM 6344 C CA . GLU F 2 158 ? -0.775 20.319 65.351 1.00 61.54 159 GLU F CA 1
ATOM 6345 C C . GLU F 2 158 ? -1.039 21.167 64.111 1.00 60.54 159 GLU F C 1
ATOM 6346 O O . GLU F 2 158 ? -0.252 21.177 63.163 1.00 59.46 159 GLU F O 1
ATOM 6352 N N . ALA F 2 159 ? -2.157 21.886 64.145 1.00 54.77 160 ALA F N 1
ATOM 6353 C CA . ALA F 2 159 ? -2.548 22.762 63.050 1.00 52.87 160 ALA F CA 1
ATOM 6354 C C . ALA F 2 159 ? -1.648 23.994 63.068 1.00 53.56 160 ALA F C 1
ATOM 6355 O O . ALA F 2 159 ? -1.113 24.402 62.036 1.00 54.93 160 ALA F O 1
ATOM 6357 N N . GLU F 2 160 ? -1.496 24.587 64.249 1.00 53.65 161 GLU F N 1
ATOM 6358 C CA . GLU F 2 160 ? -0.652 25.765 64.410 1.00 52.85 161 GLU F CA 1
ATOM 6359 C C . GLU F 2 160 ? 0.771 25.392 64.005 1.00 58.01 161 GLU F C 1
ATOM 6360 O O . GLU F 2 160 ? 1.502 26.197 63.427 1.00 52.62 161 GLU F O 1
ATOM 6366 N N . GLU F 2 161 ? 1.144 24.153 64.308 1.00 60.46 162 GLU F N 1
ATOM 6367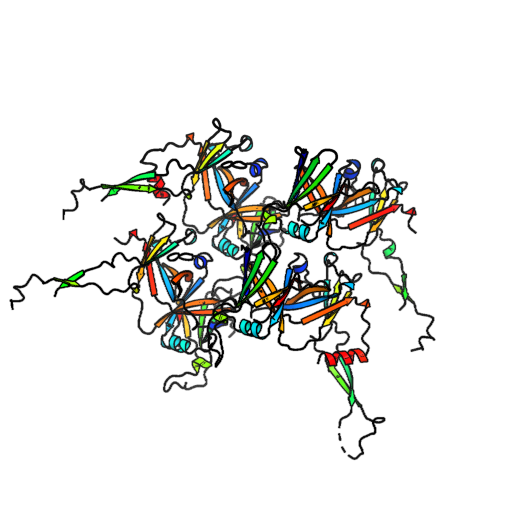 C CA . GLU F 2 161 ? 2.465 23.634 63.985 1.00 69.15 162 GLU F CA 1
ATOM 6368 C C . GLU F 2 161 ? 2.614 23.530 62.470 1.00 69.42 162 GLU F C 1
ATOM 6369 O O . GLU F 2 161 ? 3.605 23.988 61.898 1.00 67.37 162 GLU F O 1
ATOM 6375 N N . GLU F 2 162 ? 1.616 22.927 61.831 1.00 68.29 163 GLU F N 1
ATOM 6376 C CA . GLU F 2 162 ? 1.624 22.748 60.384 1.00 65.92 163 GLU F CA 1
ATOM 6377 C C . GLU F 2 162 ? 1.652 24.077 59.639 1.00 62.78 163 GLU F C 1
ATOM 6378 O O . GLU F 2 162 ? 2.326 24.204 58.618 1.00 60.61 163 GLU F O 1
ATOM 6384 N N . TRP F 2 163 ? 0.930 25.070 60.149 1.00 58.79 164 TRP F N 1
ATOM 6385 C CA . TRP F 2 163 ? 0.899 26.372 59.493 1.00 59.98 164 TRP F CA 1
ATOM 6386 C C . TRP F 2 163 ? 2.298 26.980 59.447 1.00 57.45 164 TRP F C 1
ATOM 6387 O O . TRP F 2 163 ? 2.688 27.594 58.452 1.00 62.74 164 TRP F O 1
ATOM 6398 N N . GLU F 2 164 ? 3.053 26.793 60.524 1.00 59.66 165 GLU F N 1
ATOM 6399 C CA . GLU F 2 164 ? 4.403 27.334 60.620 1.00 59.53 165 GLU F CA 1
ATOM 6400 C C . GLU F 2 164 ? 5.398 26.841 59.574 1.00 65.03 165 GLU F C 1
ATOM 6401 O O . GLU F 2 164 ? 6.306 27.580 59.186 1.00 67.65 165 GLU F O 1
ATOM 6407 N N . ARG F 2 165 ? 5.232 25.606 59.114 1.00 69.88 166 ARG F N 1
ATOM 6408 C CA . ARG F 2 165 ? 6.149 25.046 58.126 1.00 69.48 166 ARG F CA 1
ATOM 6409 C C . ARG F 2 165 ? 5.732 25.321 56.687 1.00 68.74 166 ARG F C 1
ATOM 6410 O O . ARG F 2 165 ? 6.521 25.124 55.764 1.00 73.22 166 ARG F O 1
ATOM 6418 N N . ARG F 2 166 ? 4.495 25.765 56.490 1.00 67.94 167 ARG F N 1
ATOM 6419 C CA . ARG F 2 166 ? 4.019 26.045 55.141 1.00 68.52 167 ARG F CA 1
ATOM 6420 C C . ARG F 2 166 ? 4.420 27.451 54.714 1.00 70.16 167 ARG F C 1
ATOM 6421 O O . ARG F 2 166 ? 4.814 27.673 53.570 1.00 73.93 167 ARG F O 1
ATOM 6429 N N . ASN F 2 167 ? 4.326 28.394 55.644 1.00 68.76 168 ASN F N 1
ATOM 6430 C CA . ASN F 2 167 ? 4.647 29.787 55.361 1.00 71.83 168 ASN F CA 1
ATOM 6431 C C . ASN F 2 167 ? 6.018 30.195 55.893 1.00 71.95 168 ASN F C 1
ATOM 6432 O O . ASN F 2 167 ? 6.407 31.363 55.674 1.00 73.65 168 ASN F O 1
ATOM 6437 N N . ALA G 1 1 ? 1.294 43.180 34.021 1.00 72.67 2 ALA G N 1
ATOM 6438 C CA . ALA G 1 1 ? 1.582 43.474 35.454 1.00 70.10 2 ALA G CA 1
ATOM 6439 C C . ALA G 1 1 ? 0.924 44.777 35.906 1.00 69.01 2 ALA G C 1
ATOM 6440 O O . ALA G 1 1 ? 0.931 45.773 35.181 1.00 68.14 2 ALA G O 1
ATOM 6442 N N . GLU G 1 2 ? 0.350 44.757 37.106 1.00 65.30 3 GLU G N 1
ATOM 6443 C CA . GLU G 1 2 ? -0.303 45.935 37.664 1.00 61.02 3 GLU G CA 1
ATOM 6444 C C . GLU G 1 2 ? 0.717 46.751 38.449 1.00 59.10 3 GLU G C 1
ATOM 6445 O O . GLU G 1 2 ? 1.807 46.268 38.748 1.00 52.12 3 GLU G O 1
ATOM 6451 N N . ARG G 1 3 ? 0.359 47.984 38.789 1.00 54.24 4 ARG G N 1
ATOM 6452 C CA . ARG G 1 3 ? 1.259 48.850 39.543 1.00 54.87 4 ARG G CA 1
ATOM 6453 C C . ARG G 1 3 ? 1.657 48.158 40.850 1.00 45.05 4 ARG G C 1
ATOM 6454 O O . ARG G 1 3 ? 0.836 47.512 41.496 1.00 39.42 4 ARG G O 1
ATOM 6462 N N . GLY G 1 4 ? 2.919 48.293 41.239 1.00 45.94 5 GLY G N 1
ATOM 6463 C CA . GLY G 1 4 ? 3.370 47.663 42.467 1.00 43.45 5 GLY G CA 1
ATOM 6464 C C . GLY G 1 4 ? 3.851 46.239 42.253 1.00 35.05 5 GLY G C 1
ATOM 6465 O O . GLY G 1 4 ? 4.419 45.619 43.155 1.00 41.62 5 GLY G O 1
ATOM 6466 N N . GLU G 1 5 ? 3.612 45.707 41.060 1.00 30.09 6 GLU G N 1
ATOM 6467 C CA . GLU G 1 5 ? 4.052 44.353 40.742 1.00 31.76 6 GLU G CA 1
ATOM 6468 C C . GLU G 1 5 ? 5.471 44.418 40.165 1.00 36.51 6 GLU G C 1
ATOM 6469 O O . GLU G 1 5 ? 5.800 45.332 39.412 1.00 36.05 6 GLU G O 1
ATOM 6475 N N . LEU G 1 6 ? 6.313 43.468 40.554 1.00 34.32 7 LEU G N 1
ATOM 6476 C CA . LEU G 1 6 ? 7.690 43.420 40.075 1.00 34.01 7 LEU G CA 1
ATOM 6477 C C . LEU G 1 6 ? 7.816 42.312 39.042 1.00 34.85 7 LEU G C 1
ATOM 6478 O O . LEU G 1 6 ? 7.627 41.138 39.369 1.00 36.53 7 LEU G O 1
ATOM 6483 N N . ASP G 1 7 ? 8.118 42.676 37.795 1.00 32.84 8 ASP G N 1
ATOM 6484 C CA . ASP G 1 7 ? 8.275 41.677 36.736 1.00 35.26 8 ASP G CA 1
ATOM 6485 C C . ASP G 1 7 ? 9.555 40.912 37.044 1.00 39.75 8 ASP G C 1
ATOM 6486 O O . ASP G 1 7 ? 10.616 41.514 37.212 1.00 34.31 8 ASP G O 1
ATOM 6491 N N . LEU G 1 8 ? 9.456 39.586 37.108 1.00 40.68 9 LEU G N 1
ATOM 6492 C CA . LEU G 1 8 ? 10.597 38.746 37.457 1.00 38.29 9 LEU G CA 1
ATOM 6493 C C . LEU G 1 8 ? 11.343 38.037 36.323 1.00 40.67 9 LEU G C 1
ATOM 6494 O O . LEU G 1 8 ? 12.239 37.236 36.587 1.00 42.53 9 LEU G O 1
ATOM 6499 N N . THR G 1 9 ? 10.991 38.330 35.077 1.00 43.45 10 THR G N 1
ATOM 6500 C CA . THR G 1 9 ? 11.634 37.679 33.935 1.00 47.37 10 THR G CA 1
ATOM 6501 C C . THR G 1 9 ? 13.164 37.622 34.018 1.00 45.51 10 THR G C 1
ATOM 6502 O O . THR G 1 9 ? 13.751 36.541 34.008 1.00 45.54 10 THR G O 1
ATOM 6506 N N . GLY G 1 10 ? 13.800 38.787 34.099 1.00 39.17 11 GLY G N 1
ATOM 6507 C CA . GLY G 1 10 ? 15.252 38.847 34.171 1.00 43.26 11 GLY G CA 1
ATOM 6508 C C . GLY G 1 10 ? 15.900 37.978 35.233 1.00 40.37 11 GLY G C 1
ATOM 6509 O O . GLY G 1 10 ? 16.995 37.448 35.029 1.00 40.04 11 GLY G O 1
ATOM 6510 N N . ALA G 1 11 ? 15.243 37.839 36.378 1.00 41.34 12 ALA G N 1
ATOM 6511 C CA . ALA G 1 11 ? 15.787 37.016 37.446 1.00 45.70 12 ALA G CA 1
ATOM 6512 C C . ALA G 1 11 ? 15.449 35.554 37.173 1.00 55.64 12 ALA G C 1
ATOM 6513 O O . ALA G 1 11 ? 16.139 34.650 37.642 1.00 62.74 12 ALA G O 1
ATOM 6515 N N . LYS G 1 12 ? 14.388 35.332 36.400 1.00 52.29 13 LYS G N 1
ATOM 6516 C CA . LYS G 1 12 ? 13.955 33.979 36.056 1.00 55.74 13 LYS G CA 1
ATOM 6517 C C . LYS G 1 12 ? 14.757 33.367 34.910 1.00 60.05 13 LYS G C 1
ATOM 6518 O O . LYS G 1 12 ? 14.962 32.155 34.873 1.00 59.57 13 LYS G O 1
ATOM 6524 N N . GLN G 1 13 ? 15.197 34.201 33.971 1.00 55.78 14 GLN G N 1
ATOM 6525 C CA . GLN G 1 13 ? 15.979 33.726 32.833 1.00 47.63 14 GLN G CA 1
ATOM 6526 C C . GLN G 1 13 ? 17.461 33.770 33.198 1.00 45.01 14 GLN G C 1
ATOM 6527 O O . GLN G 1 13 ? 18.331 33.542 32.357 1.00 42.28 14 GLN G O 1
ATOM 6533 N N . ASN G 1 14 ? 17.726 34.068 34.466 1.00 37.88 15 ASN G N 1
ATOM 6534 C CA . ASN G 1 14 ? 19.081 34.149 35.009 1.00 42.41 15 ASN G CA 1
ATOM 6535 C C . ASN G 1 14 ? 20.029 34.951 34.116 1.00 37.64 15 ASN G C 1
ATOM 6536 O O . ASN G 1 14 ? 21.120 34.494 33.779 1.00 32.38 15 ASN G O 1
ATOM 6541 N N . THR G 1 15 ? 19.605 36.162 33.765 1.00 30.78 16 THR G N 1
ATOM 6542 C CA . THR G 1 15 ? 20.373 37.055 32.896 1.00 26.36 16 THR G CA 1
ATOM 6543 C C . THR G 1 15 ? 21.500 37.720 33.681 1.00 30.57 16 THR G C 1
ATOM 6544 O O . THR G 1 15 ? 21.235 38.450 34.637 1.00 31.80 16 THR G O 1
ATOM 6548 N N . GLY G 1 16 ? 22.744 37.486 33.270 1.00 25.83 17 GLY G N 1
ATOM 6549 C CA . GLY G 1 16 ? 23.862 38.068 34.001 1.00 23.15 17 GLY G CA 1
ATOM 6550 C C . GLY G 1 16 ? 24.308 39.420 33.477 1.00 23.28 17 GLY G C 1
ATOM 6551 O O . GLY G 1 16 ? 24.230 39.672 32.278 1.00 24.25 17 GLY G O 1
ATOM 6552 N N . VAL G 1 17 ? 24.746 40.292 34.393 1.00 22.36 18 VAL G N 1
ATOM 6553 C CA . VAL G 1 17 ? 25.252 41.626 34.046 1.00 22.32 18 VAL G CA 1
ATOM 6554 C C . VAL G 1 17 ? 26.504 41.914 34.878 1.00 19.19 18 VAL G C 1
ATOM 6555 O O . VAL G 1 17 ? 26.816 41.194 35.831 1.00 20.62 18 VAL G O 1
ATOM 6559 N N . TRP G 1 18 ? 27.233 42.981 34.520 1.00 18.15 19 TRP G N 1
ATOM 6560 C CA . TRP G 1 18 ? 28.420 43.380 35.278 1.00 20.17 19 TRP G CA 1
ATOM 6561 C C . TRP G 1 18 ? 28.108 44.685 36.012 1.00 25.78 19 TRP G C 1
ATOM 6562 O O . TRP G 1 18 ? 27.299 45.481 35.544 1.00 24.52 19 TRP G O 1
ATOM 6573 N N . LEU G 1 19 ? 28.752 44.894 37.156 1.00 21.32 20 LEU G N 1
ATOM 6574 C CA . LEU G 1 19 ? 28.575 46.139 37.917 1.00 23.59 20 LEU G CA 1
ATOM 6575 C C . LEU G 1 19 ? 29.980 46.757 37.850 1.00 24.65 20 LEU G C 1
ATOM 6576 O O . LEU G 1 19 ? 30.930 46.165 38.345 1.00 23.59 20 LEU G O 1
ATOM 6581 N N . VAL G 1 20 ? 30.121 47.940 37.249 1.00 20.58 21 VAL G N 1
ATOM 6582 C CA . VAL G 1 20 ? 31.451 48.532 37.075 1.00 18.67 21 VAL G CA 1
ATOM 6583 C C . VAL G 1 20 ? 31.563 49.951 37.634 1.00 25.92 21 VAL G C 1
ATOM 6584 O O . VAL G 1 20 ? 30.708 50.788 37.355 1.00 23.80 21 VAL G O 1
ATOM 6588 N N . LYS G 1 21 ? 32.616 50.199 38.410 1.00 22.55 22 LYS G N 1
ATOM 6589 C CA . LYS G 1 21 ? 32.878 51.543 38.956 1.00 25.72 22 LYS G CA 1
ATOM 6590 C C . LYS G 1 21 ? 33.628 52.293 37.840 1.00 25.89 22 LYS G C 1
ATOM 6591 O O . LYS G 1 21 ? 34.639 51.813 37.329 1.00 26.65 22 LYS G O 1
ATOM 6597 N N . VAL G 1 22 ? 33.139 53.478 37.467 1.00 24.57 23 VAL G N 1
ATOM 6598 C CA . VAL G 1 22 ? 33.728 54.233 36.366 1.00 23.65 23 VAL G CA 1
ATOM 6599 C C . VAL G 1 22 ? 34.154 55.634 36.791 1.00 24.75 23 VAL G C 1
ATOM 6600 O O . VAL G 1 22 ? 33.435 56.295 37.537 1.00 27.04 23 VAL G O 1
ATOM 6604 N N . PRO G 1 23 ? 35.336 56.085 36.332 1.00 28.51 24 PRO G N 1
ATOM 6605 C CA . PRO G 1 23 ? 35.782 57.434 36.712 1.00 32.91 24 PRO G CA 1
ATOM 6606 C C . PRO G 1 23 ? 34.825 58.466 36.144 1.00 28.69 24 PRO G C 1
ATOM 6607 O O . PRO G 1 23 ? 34.354 58.330 35.014 1.00 26.28 24 PRO G O 1
ATOM 6611 N N . LYS G 1 24 ? 34.557 59.515 36.917 1.00 35.44 25 LYS G N 1
ATOM 6612 C CA . LYS G 1 24 ? 33.653 60.555 36.453 1.00 32.62 25 LYS G CA 1
ATOM 6613 C C . LYS G 1 24 ? 34.125 61.230 35.168 1.00 30.23 25 LYS G C 1
ATOM 6614 O O . LYS G 1 24 ? 33.317 61.485 34.275 1.00 34.56 25 LYS G O 1
ATOM 6620 N N . TYR G 1 25 ? 35.420 61.499 35.040 1.00 28.99 26 TYR G N 1
ATOM 6621 C CA . TYR G 1 25 ? 35.895 62.133 33.810 1.00 35.04 26 TYR G CA 1
ATOM 6622 C C . TYR G 1 25 ? 35.606 61.273 32.575 1.00 39.83 26 TYR G C 1
ATOM 6623 O O . TYR G 1 25 ? 35.353 61.800 31.498 1.00 34.82 26 TYR G O 1
ATOM 6632 N N . LEU G 1 26 ? 35.638 59.948 32.726 1.00 28.43 27 LEU G N 1
ATOM 6633 C CA . LEU G 1 26 ? 35.368 59.058 31.602 1.00 28.02 27 LEU G CA 1
ATOM 6634 C C . LEU G 1 26 ? 33.876 58.965 31.262 1.00 22.64 27 LEU G C 1
ATOM 6635 O O . LEU G 1 26 ? 33.510 58.971 30.086 1.00 29.26 27 LEU G O 1
ATOM 6640 N N . SER G 1 27 ? 33.019 58.873 32.274 1.00 25.92 28 SER G N 1
ATOM 6641 C CA . SER G 1 27 ? 31.589 58.788 32.003 1.00 33.38 28 SER G CA 1
ATOM 6642 C C . SER G 1 27 ? 31.125 60.123 31.446 1.00 39.15 28 SER G C 1
ATOM 6643 O O . SER G 1 27 ? 30.158 60.194 30.690 1.00 36.20 28 SER G O 1
ATOM 6646 N N . GLN G 1 28 ? 31.833 61.184 31.812 1.00 36.32 29 GLN G N 1
ATOM 6647 C CA . GLN G 1 28 ? 31.493 62.501 31.298 1.00 46.10 29 GLN G CA 1
ATOM 6648 C C . GLN G 1 28 ? 31.799 62.497 29.809 1.00 42.79 29 GLN G C 1
ATOM 6649 O O . GLN G 1 28 ? 31.069 63.088 29.018 1.00 41.54 29 GLN G O 1
ATOM 6655 N N . GLN G 1 29 ? 32.876 61.814 29.427 1.00 34.53 30 GLN G N 1
ATOM 6656 C CA . GLN G 1 29 ? 33.256 61.726 28.025 1.00 32.97 30 GLN G CA 1
ATOM 6657 C C . GLN G 1 29 ? 32.239 60.907 27.238 1.00 39.64 30 GLN G C 1
ATOM 6658 O O . GLN G 1 29 ? 31.958 61.210 26.076 1.00 38.83 30 GLN G O 1
ATOM 6664 N N . TRP G 1 30 ? 31.687 59.870 27.872 1.00 37.02 31 TRP G N 1
ATOM 6665 C CA . TRP G 1 30 ? 30.697 59.025 27.215 1.00 36.69 31 TRP G CA 1
ATOM 6666 C C . TRP G 1 30 ? 29.448 59.808 26.835 1.00 35.21 31 TRP G C 1
ATOM 6667 O O . TRP G 1 30 ? 28.859 59.566 25.787 1.00 40.31 31 TRP G O 1
ATOM 6678 N N . ALA G 1 31 ? 29.048 60.735 27.701 1.00 47.77 32 ALA G N 1
ATOM 6679 C CA . ALA G 1 31 ? 27.861 61.554 27.472 1.00 52.60 32 ALA G CA 1
ATOM 6680 C C . ALA G 1 31 ? 27.957 62.388 26.194 1.00 51.73 32 ALA G C 1
ATOM 6681 O O . ALA G 1 31 ? 26.963 62.952 25.739 1.00 52.80 32 ALA G O 1
ATOM 6683 N N . LYS G 1 32 ? 29.153 62.457 25.617 1.00 54.44 33 LYS G N 1
ATOM 6684 C CA . LYS G 1 32 ? 29.369 63.218 24.387 1.00 55.53 33 LYS G CA 1
ATOM 6685 C C . LYS G 1 32 ? 29.307 62.309 23.160 1.00 55.84 33 LYS G C 1
ATOM 6686 O O . LYS G 1 32 ? 29.745 62.694 22.073 1.00 52.51 33 LYS G O 1
ATOM 6692 N N . ALA G 1 33 ? 28.769 61.104 23.340 1.00 45.66 34 ALA G N 1
ATOM 6693 C CA . ALA G 1 33 ? 28.665 60.135 22.253 1.00 49.56 34 ALA G CA 1
ATOM 6694 C C . ALA G 1 33 ? 27.726 60.605 21.150 1.00 57.27 34 ALA G C 1
ATOM 6695 O O . ALA G 1 33 ? 26.885 61.475 21.371 1.00 48.48 34 ALA G O 1
ATOM 6697 N N . SER G 1 34 ? 27.858 60.001 19.971 1.00 59.94 35 SER G N 1
ATOM 6698 C CA . SER G 1 34 ? 27.036 60.369 18.822 1.00 69.25 35 SER G CA 1
ATOM 6699 C C . SER G 1 34 ? 26.115 59.254 18.321 1.00 70.83 35 SER G C 1
ATOM 6700 O O . SER G 1 34 ? 26.519 58.096 18.224 1.00 70.88 35 SER G O 1
ATOM 6703 N N . GLY G 1 35 ? 24.876 59.620 18.004 1.00 68.47 36 GLY G N 1
ATOM 6704 C CA . GLY G 1 35 ? 23.911 58.668 17.479 1.00 67.80 36 GLY G CA 1
ATOM 6705 C C . GLY G 1 35 ? 23.513 57.464 18.316 1.00 65.22 36 GLY G C 1
ATOM 6706 O O . GLY G 1 35 ? 22.804 57.593 19.315 1.00 64.03 36 GLY G O 1
ATOM 6707 N N . ARG G 1 36 ? 23.965 56.287 17.888 1.00 64.40 37 ARG G N 1
ATOM 6708 C CA . ARG G 1 36 ? 23.656 55.027 18.559 1.00 59.41 37 ARG G CA 1
ATOM 6709 C C . ARG G 1 36 ? 24.246 54.927 19.968 1.00 56.58 37 ARG G C 1
ATOM 6710 O O . ARG G 1 36 ? 23.865 54.051 20.747 1.00 59.43 37 ARG G O 1
ATOM 6718 N N . GLY G 1 37 ? 25.175 55.821 20.292 1.00 45.46 38 GLY G N 1
ATOM 6719 C CA . GLY G 1 37 ? 25.778 55.815 21.616 1.00 44.24 38 GLY G CA 1
ATOM 6720 C C . GLY G 1 37 ? 27.127 55.123 21.740 1.00 33.36 38 GLY G C 1
ATOM 6721 O O . GLY G 1 37 ? 27.624 54.927 22.852 1.00 36.48 38 GLY G O 1
ATOM 6722 N N . GLU G 1 38 ? 27.730 54.747 20.619 1.00 34.87 39 GLU G N 1
ATOM 6723 C CA . GLU G 1 38 ? 29.027 54.087 20.684 1.00 38.40 39 GLU G CA 1
ATOM 6724 C C . GLU G 1 38 ? 30.068 54.987 21.332 1.00 46.09 39 GLU G C 1
ATOM 6725 O O . GLU G 1 38 ? 30.182 56.171 21.002 1.00 33.86 39 GLU G O 1
ATOM 6731 N N . VAL G 1 39 ? 30.814 54.423 22.276 1.00 34.27 40 VAL G N 1
ATOM 6732 C CA . VAL G 1 39 ? 31.846 55.177 22.979 1.00 32.69 40 VAL G CA 1
ATOM 6733 C C . VAL G 1 39 ? 33.232 54.545 22.847 1.00 34.28 40 VAL G C 1
ATOM 6734 O O . VAL G 1 39 ? 34.242 55.207 23.083 1.00 32.68 40 VAL G O 1
ATOM 6738 N N . GLY G 1 40 ? 33.288 53.268 22.478 1.00 30.25 41 GLY G N 1
ATOM 6739 C CA . GLY G 1 40 ? 34.575 52.601 22.357 1.00 30.59 41 GLY G CA 1
ATOM 6740 C C . GLY G 1 40 ? 34.511 51.077 22.294 1.00 25.21 41 GLY G C 1
ATOM 6741 O O . GLY G 1 40 ? 33.517 50.510 21.847 1.00 28.61 41 GLY G O 1
ATOM 6742 N N . LYS G 1 41 ? 35.570 50.422 22.760 1.00 26.83 42 LYS G N 1
ATOM 6743 C CA . LYS G 1 41 ? 35.651 48.966 22.701 1.00 30.29 42 LYS G CA 1
ATOM 6744 C C . LYS G 1 41 ? 36.107 48.343 24.014 1.00 26.10 42 LYS G C 1
ATOM 6745 O O . LYS G 1 41 ? 36.956 48.887 24.719 1.00 26.99 42 LYS G O 1
ATOM 6751 N N . LEU G 1 42 ? 35.554 47.172 24.310 1.00 24.03 43 LEU G N 1
ATOM 6752 C CA . LEU G 1 42 ? 35.914 46.431 25.515 1.00 21.23 43 LEU G CA 1
ATOM 6753 C C . LEU G 1 42 ? 36.678 45.223 25.017 1.00 22.76 43 LEU G C 1
ATOM 6754 O O . LEU G 1 42 ? 36.206 44.496 24.145 1.00 26.98 43 LEU G O 1
ATOM 6759 N N . ARG G 1 43 ? 37.863 45.020 25.575 1.00 22.77 44 ARG G N 1
ATOM 6760 C CA . ARG G 1 43 ? 38.721 43.921 25.186 1.00 22.67 44 ARG G CA 1
ATOM 6761 C C . ARG G 1 43 ? 38.790 42.896 26.312 1.00 21.60 44 ARG G C 1
ATOM 6762 O O . ARG G 1 43 ? 39.050 43.254 27.451 1.00 20.94 44 ARG G O 1
ATOM 6770 N N . ILE G 1 44 ? 38.533 41.631 26.002 1.00 23.67 45 ILE G N 1
ATOM 6771 C CA . ILE G 1 44 ? 38.622 40.582 27.020 1.00 22.05 45 ILE G CA 1
ATOM 6772 C C . ILE G 1 44 ? 39.647 39.562 26.522 1.00 20.16 45 ILE G C 1
ATOM 6773 O O . ILE G 1 44 ? 39.427 38.904 25.507 1.00 25.79 45 ILE G O 1
ATOM 6778 N N . ALA G 1 45 ? 40.773 39.451 27.230 1.00 23.83 46 ALA G N 1
ATOM 6779 C CA . ALA G 1 45 ? 41.839 38.519 26.850 1.00 25.49 46 ALA G CA 1
ATOM 6780 C C . ALA G 1 45 ? 42.008 37.419 27.890 1.00 21.56 46 ALA G C 1
ATOM 6781 O O . ALA G 1 45 ? 42.293 37.693 29.050 1.00 24.81 46 ALA G O 1
ATOM 6783 N N . LYS G 1 46 ? 41.850 36.164 27.463 1.00 23.98 47 LYS G N 1
ATOM 6784 C CA . LYS G 1 46 ? 41.967 35.045 28.399 1.00 23.75 47 LYS G CA 1
ATOM 6785 C C . LYS G 1 46 ? 43.180 34.154 28.162 1.00 30.48 47 LYS G C 1
ATOM 6786 O O . LYS G 1 46 ? 43.499 33.793 27.027 1.00 34.70 47 LYS G O 1
ATOM 6792 N N . THR G 1 47 ? 43.863 33.819 29.249 1.00 31.39 48 THR G N 1
ATOM 6793 C CA . THR G 1 47 ? 45.013 32.920 29.197 1.00 38.81 48 THR G CA 1
ATOM 6794 C C . THR G 1 47 ? 44.794 31.945 30.341 1.00 41.31 48 THR G C 1
ATOM 6795 O O . THR G 1 47 ? 43.819 32.071 31.086 1.00 42.63 48 THR G O 1
ATOM 6799 N N . GLN G 1 48 ? 45.691 30.976 30.489 1.00 44.69 49 GLN G N 1
ATOM 6800 C CA . GLN G 1 48 ? 45.536 29.991 31.549 1.00 49.20 49 GLN G CA 1
ATOM 6801 C C . GLN G 1 48 ? 45.487 30.586 32.953 1.00 46.64 49 GLN G C 1
ATOM 6802 O O . GLN G 1 48 ? 46.474 31.134 33.453 1.00 52.44 49 GLN G O 1
ATOM 6808 N N . GLY G 1 49 ? 44.318 30.476 33.575 1.00 48.00 50 GLY G N 1
ATOM 6809 C CA . GLY G 1 49 ? 44.126 30.979 34.923 1.00 46.74 50 GLY G CA 1
ATOM 6810 C C . GLY G 1 49 ? 44.134 32.490 35.061 1.00 52.70 50 GLY G C 1
ATOM 6811 O O . GLY G 1 49 ? 44.350 33.016 36.159 1.00 50.48 50 GLY G O 1
ATOM 6812 N N . ARG G 1 50 ? 43.892 33.194 33.957 1.00 51.12 51 ARG G N 1
ATOM 6813 C CA . ARG G 1 50 ? 43.880 34.654 33.988 1.00 46.11 51 ARG G CA 1
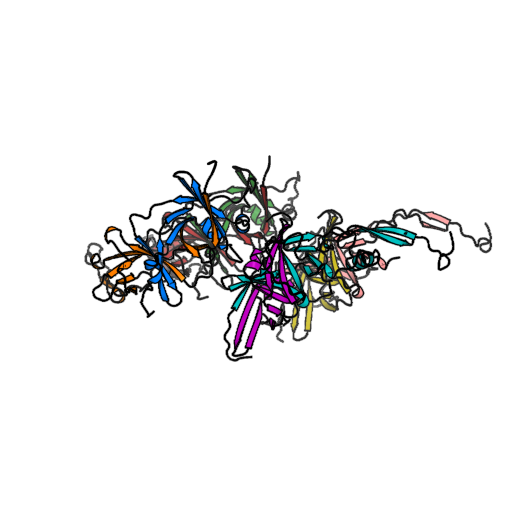ATOM 6814 C C . ARG G 1 50 ? 43.071 35.292 32.860 1.00 41.86 51 ARG G C 1
ATOM 6815 O O . ARG G 1 50 ? 42.975 34.755 31.753 1.00 46.44 51 ARG G O 1
ATOM 6823 N N . THR G 1 51 ? 42.476 36.439 33.167 1.00 32.95 52 THR G N 1
ATOM 6824 C CA . THR G 1 51 ? 41.671 37.171 32.200 1.00 28.04 52 THR G CA 1
ATOM 6825 C C . THR G 1 51 ? 42.000 38.647 32.370 1.00 25.72 52 THR G C 1
ATOM 6826 O O . THR G 1 51 ? 42.028 39.150 33.492 1.00 33.56 52 THR G O 1
ATOM 6830 N N . GLU G 1 52 ? 42.268 39.328 31.262 1.00 27.62 53 GLU G N 1
ATOM 6831 C CA . GLU G 1 52 ? 42.579 40.757 31.302 1.00 28.59 53 GLU G CA 1
ATOM 6832 C C . GLU G 1 52 ? 41.487 41.504 30.547 1.00 22.56 53 GLU G C 1
ATOM 6833 O O . GLU G 1 52 ? 41.238 41.214 29.374 1.00 26.08 53 GLU G O 1
ATOM 6839 N N . VAL G 1 53 ? 40.843 42.468 31.211 1.00 25.19 54 VAL G N 1
ATOM 6840 C CA . VAL G 1 53 ? 39.767 43.243 30.590 1.00 20.33 54 VAL G CA 1
ATOM 6841 C C . VAL G 1 53 ? 40.154 44.722 30.577 1.00 20.17 54 VAL G C 1
ATOM 6842 O O . VAL G 1 53 ? 40.719 45.214 31.546 1.00 22.55 54 VAL G O 1
ATOM 6846 N N . SER G 1 54 ? 39.862 45.418 29.483 1.00 22.82 55 SER G N 1
ATOM 6847 C CA . SER G 1 54 ? 40.184 46.856 29.419 1.00 22.09 55 SER G CA 1
ATOM 6848 C C . SER G 1 54 ? 39.232 47.564 28.461 1.00 24.71 55 SER G C 1
ATOM 6849 O O . SER G 1 54 ? 38.600 46.931 27.635 1.00 25.44 55 SER G O 1
ATOM 6852 N N . PHE G 1 55 ? 39.139 48.888 28.571 1.00 26.63 56 PHE G N 1
ATOM 6853 C CA . PHE G 1 55 ? 38.258 49.658 27.704 1.00 22.20 56 PHE G CA 1
ATOM 6854 C C . PHE G 1 55 ? 39.087 50.741 27.012 1.00 20.54 56 PHE G C 1
ATOM 6855 O O . PHE G 1 55 ? 39.972 51.331 27.627 1.00 27.85 56 PHE G O 1
ATOM 6863 N N . THR G 1 56 ? 38.797 50.983 25.739 1.00 26.43 57 THR G N 1
ATOM 6864 C CA . THR G 1 56 ? 39.503 52.020 24.986 1.00 27.21 57 THR G CA 1
ATOM 6865 C C . THR G 1 56 ? 38.469 52.886 24.271 1.00 25.64 57 THR G C 1
ATOM 6866 O O . THR G 1 56 ? 37.591 52.368 23.582 1.00 31.30 57 THR G O 1
ATOM 6870 N N . LEU G 1 57 ? 38.560 54.203 24.450 1.00 30.31 58 LEU G N 1
ATOM 6871 C CA . LEU G 1 57 ? 37.636 55.131 23.792 1.00 30.74 58 LEU G CA 1
ATOM 6872 C C . LEU G 1 57 ? 37.847 55.115 22.284 1.00 29.71 58 LEU G C 1
ATOM 6873 O O . LEU G 1 57 ? 38.956 54.881 21.813 1.00 33.10 58 LEU G O 1
ATOM 6878 N N . ASN G 1 58 ? 36.786 55.366 21.521 1.00 30.42 59 ASN G N 1
ATOM 6879 C CA . ASN G 1 58 ? 36.931 55.394 20.071 1.00 37.47 59 ASN G CA 1
ATOM 6880 C C . ASN G 1 58 ? 37.685 56.687 19.716 1.00 43.19 59 ASN G C 1
ATOM 6881 O O . ASN G 1 58 ? 37.782 57.598 20.543 1.00 37.98 59 ASN G O 1
ATOM 6886 N N . GLU G 1 59 ? 38.223 56.758 18.502 1.00 45.92 60 GLU G N 1
ATOM 6887 C CA . GLU G 1 59 ? 38.991 57.925 18.066 1.00 41.92 60 GLU G CA 1
ATOM 6888 C C . GLU G 1 59 ? 38.286 59.276 18.190 1.00 46.37 60 GLU G C 1
ATOM 6889 O O . GLU G 1 59 ? 38.919 60.279 18.527 1.00 46.91 60 GLU G O 1
ATOM 6895 N N . ASP G 1 60 ? 36.984 59.300 17.925 1.00 46.98 61 ASP G N 1
ATOM 6896 C CA . ASP G 1 60 ? 36.197 60.528 17.998 1.00 48.49 61 ASP G CA 1
ATOM 6897 C C . ASP G 1 60 ? 36.121 61.134 19.401 1.00 51.62 61 ASP G C 1
ATOM 6898 O O . ASP G 1 60 ? 36.356 62.327 19.579 1.00 49.97 61 ASP G O 1
ATOM 6903 N N . LEU G 1 61 ? 35.787 60.314 20.392 1.00 39.04 62 LEU G N 1
ATOM 6904 C CA . LEU G 1 61 ? 35.674 60.792 21.765 1.00 37.60 62 LEU G CA 1
ATOM 6905 C C . LEU G 1 61 ? 37.023 61.086 22.400 1.00 39.82 62 LEU G C 1
ATOM 6906 O O . LEU G 1 61 ? 37.124 61.916 23.305 1.00 46.05 62 LEU G O 1
ATOM 6911 N N . ALA G 1 62 ? 38.061 60.403 21.938 1.00 42.16 63 ALA G N 1
ATOM 6912 C CA . ALA G 1 62 ? 39.391 60.629 22.477 1.00 49.28 63 ALA G CA 1
ATOM 6913 C C . ALA G 1 62 ? 39.945 61.966 21.981 1.00 53.97 63 ALA G C 1
ATOM 6914 O O . ALA G 1 62 ? 40.758 62.593 22.659 1.00 56.35 63 ALA G O 1
ATOM 6916 N N . ASN G 1 63 ? 39.496 62.402 20.804 1.00 53.89 64 ASN G N 1
ATOM 6917 C CA . ASN G 1 63 ? 39.966 63.665 20.230 1.00 55.56 64 ASN G CA 1
ATOM 6918 C C . ASN G 1 63 ? 39.488 64.887 20.997 1.00 63.17 64 ASN G C 1
ATOM 6919 O O . ASN G 1 63 ? 39.906 66.008 20.707 1.00 67.02 64 ASN G O 1
ATOM 6924 N N . ILE G 1 64 ? 38.599 64.678 21.961 1.00 61.69 65 ILE G N 1
ATOM 6925 C CA . ILE G 1 64 ? 38.089 65.781 22.764 1.00 62.38 65 ILE G CA 1
ATOM 6926 C C . ILE G 1 64 ? 38.972 65.914 23.999 1.00 64.34 65 ILE G C 1
ATOM 6927 O O . ILE G 1 64 ? 38.613 65.456 25.084 1.00 61.47 65 ILE G O 1
ATOM 6932 N N . HIS G 1 65 ? 40.135 66.537 23.824 1.00 60.26 66 HIS G N 1
ATOM 6933 C CA . HIS G 1 65 ? 41.073 66.709 24.927 1.00 61.40 66 HIS G CA 1
ATOM 6934 C C . HIS G 1 65 ? 40.765 67.922 25.793 1.00 58.32 66 HIS G C 1
ATOM 6935 O O . HIS G 1 65 ? 39.992 68.804 25.413 1.00 57.64 66 HIS G O 1
ATOM 6942 N N . ASP G 1 66 ? 41.386 67.951 26.966 1.00 57.39 67 ASP G N 1
ATOM 6943 C CA . ASP G 1 66 ? 41.214 69.049 27.903 1.00 53.21 67 ASP G CA 1
ATOM 6944 C C . ASP G 1 66 ? 42.212 70.159 27.577 1.00 51.95 67 ASP G C 1
ATOM 6945 O O . ASP G 1 66 ? 43.060 70.002 26.697 1.00 51.76 67 ASP G O 1
ATOM 6950 N N . ILE G 1 67 ? 42.102 71.275 28.291 1.00 48.20 68 ILE G N 1
ATOM 6951 C CA . ILE G 1 67 ? 42.984 72.425 28.085 1.00 43.78 68 ILE G CA 1
ATOM 6952 C C . ILE G 1 67 ? 44.442 71.992 28.205 1.00 52.82 68 ILE G C 1
ATOM 6953 O O . ILE G 1 67 ? 44.869 71.522 29.260 1.00 51.61 68 ILE G O 1
ATOM 6958 N N . GLY G 1 68 ? 45.199 72.158 27.123 1.00 55.60 69 GLY G N 1
ATOM 6959 C CA . GLY G 1 68 ? 46.594 71.752 27.126 1.00 62.00 69 GLY G CA 1
ATOM 6960 C C . GLY G 1 68 ? 46.678 70.241 27.225 1.00 66.18 69 GLY G C 1
ATOM 6961 O O . GLY G 1 68 ? 47.580 69.696 27.862 1.00 66.46 69 GLY G O 1
ATOM 6962 N N . GLY G 1 69 ? 45.733 69.563 26.578 1.00 70.01 70 GLY G N 1
ATOM 6963 C CA . GLY G 1 69 ? 45.696 68.112 26.626 1.00 72.18 70 GLY G CA 1
ATOM 6964 C C . GLY G 1 69 ? 46.297 67.381 25.441 1.00 68.50 70 GLY G C 1
ATOM 6965 O O . GLY G 1 69 ? 46.089 66.175 25.283 1.00 75.63 70 GLY G O 1
ATOM 6966 N N . LYS G 1 70 ? 47.040 68.092 24.601 1.00 63.67 71 LYS G N 1
ATOM 6967 C CA . LYS G 1 70 ? 47.663 67.459 23.445 1.00 63.80 71 LYS G CA 1
ATOM 6968 C C . LYS G 1 70 ? 48.784 66.531 23.906 1.00 64.78 71 LYS G C 1
ATOM 6969 O O . LYS G 1 70 ? 49.785 66.988 24.459 1.00 62.36 71 LYS G O 1
ATOM 6975 N N . PRO G 1 71 ? 48.633 65.214 23.681 1.00 64.23 72 PRO G N 1
ATOM 6976 C CA . PRO G 1 71 ? 49.675 64.270 24.098 1.00 61.97 72 PRO G CA 1
ATOM 6977 C C . PRO G 1 71 ? 51.023 64.648 23.491 1.00 61.13 72 PRO G C 1
ATOM 6978 O O . PRO G 1 71 ? 51.079 65.217 22.401 1.00 58.84 72 PRO G O 1
ATOM 6982 N N . ALA G 1 72 ? 52.103 64.330 24.197 1.00 64.98 73 ALA G N 1
ATOM 6983 C CA . ALA G 1 72 ? 53.443 64.662 23.730 1.00 67.32 73 ALA G CA 1
ATOM 6984 C C . ALA G 1 72 ? 54.073 63.618 22.814 1.00 70.12 73 ALA G C 1
ATOM 6985 O O . ALA G 1 72 ? 55.293 63.608 22.639 1.00 79.47 73 ALA G O 1
ATOM 6987 N N . SER G 1 73 ? 53.260 62.745 22.225 1.00 67.02 74 SER G N 1
ATOM 6988 C CA . SER G 1 73 ? 53.792 61.712 21.340 1.00 67.39 74 SER G CA 1
ATOM 6989 C C . SER G 1 73 ? 52.731 61.072 20.453 1.00 63.85 74 SER G C 1
ATOM 6990 O O . SER G 1 73 ? 51.548 61.056 20.796 1.00 63.62 74 SER G O 1
ATOM 6993 N N . VAL G 1 74 ? 53.159 60.552 19.306 1.00 57.70 75 VAL G N 1
ATOM 6994 C CA . VAL G 1 74 ? 52.237 59.862 18.416 1.00 55.00 75 VAL G CA 1
ATOM 6995 C C . VAL G 1 74 ? 51.922 58.600 19.204 1.00 56.23 75 VAL G C 1
ATOM 6996 O O . VAL G 1 74 ? 52.765 57.709 19.329 1.00 51.07 75 VAL G O 1
ATOM 7000 N N . SER G 1 75 ? 50.716 58.532 19.753 1.00 55.75 76 SER G N 1
ATOM 7001 C CA . SER G 1 75 ? 50.334 57.387 20.562 1.00 57.11 76 SER G CA 1
ATOM 7002 C C . SER G 1 75 ? 48.911 56.894 20.334 1.00 60.67 76 SER G C 1
ATOM 7003 O O . SER G 1 75 ? 48.016 57.661 19.970 1.00 59.60 76 SER G O 1
ATOM 7006 N N . ALA G 1 76 ? 48.712 55.597 20.547 1.00 62.35 77 ALA G N 1
ATOM 7007 C CA . ALA G 1 76 ? 47.397 54.989 20.385 1.00 67.56 77 ALA G CA 1
ATOM 7008 C C . ALA G 1 76 ? 46.542 55.398 21.577 1.00 68.07 77 ALA G C 1
ATOM 7009 O O . ALA G 1 76 ? 47.069 55.659 22.661 1.00 69.78 77 ALA G O 1
ATOM 7011 N N . PRO G 1 77 ? 45.210 55.460 21.398 1.00 66.42 78 PRO G N 1
ATOM 7012 C CA . PRO G 1 77 ? 44.372 55.850 22.536 1.00 67.69 78 PRO G CA 1
ATOM 7013 C C . PRO G 1 77 ? 44.751 54.940 23.687 1.00 58.82 78 PRO G C 1
ATOM 7014 O O . PRO G 1 77 ? 45.089 53.777 23.474 1.00 62.57 78 PRO G O 1
ATOM 7018 N N . ARG G 1 78 ? 44.703 55.456 24.904 1.00 47.45 79 ARG G N 1
ATOM 7019 C CA . ARG G 1 78 ? 45.108 54.632 26.019 1.00 46.22 79 ARG G CA 1
ATOM 7020 C C . ARG G 1 78 ? 44.035 53.750 26.629 1.00 36.42 79 ARG G C 1
ATOM 7021 O O . ARG G 1 78 ? 42.854 54.095 26.694 1.00 38.36 79 ARG G O 1
ATOM 7029 N N . GLU G 1 79 ? 44.490 52.574 27.035 1.00 45.42 80 GLU G N 1
ATOM 7030 C CA . GLU G 1 79 ? 43.635 51.566 27.620 1.00 38.50 80 GLU G CA 1
ATOM 7031 C C . GLU G 1 79 ? 43.358 51.794 29.089 1.00 40.68 80 GLU G C 1
ATOM 7032 O O . GLU G 1 79 ? 44.269 52.052 29.874 1.00 46.27 80 GLU G O 1
ATOM 7038 N N . HIS G 1 80 ? 42.083 51.704 29.446 1.00 31.99 81 HIS G N 1
ATOM 7039 C CA . HIS G 1 80 ? 41.658 51.851 30.826 1.00 23.97 81 HIS G CA 1
ATOM 7040 C C . HIS G 1 80 ? 41.476 50.415 31.298 1.00 31.35 81 HIS G C 1
ATOM 7041 O O . HIS G 1 80 ? 40.484 49.758 30.956 1.00 30.10 81 HIS G O 1
ATOM 7048 N N . PRO G 1 81 ? 42.431 49.903 32.082 1.00 30.98 82 PRO G N 1
ATOM 7049 C CA . PRO G 1 81 ? 42.329 48.532 32.570 1.00 32.12 82 PRO G CA 1
ATOM 7050 C C . PRO G 1 81 ? 41.250 48.371 33.617 1.00 32.92 82 PRO G C 1
ATOM 7051 O O . PRO G 1 81 ? 40.968 49.291 34.390 1.00 32.64 82 PRO G O 1
ATOM 7055 N N . PHE G 1 82 ? 40.628 47.196 33.615 1.00 25.79 83 PHE G N 1
ATOM 7056 C CA . PHE G 1 82 ? 39.606 46.867 34.588 1.00 28.71 83 PHE G CA 1
ATOM 7057 C C . PHE G 1 82 ? 40.299 46.052 35.682 1.00 36.67 83 PHE G C 1
ATOM 7058 O O . PHE G 1 82 ? 41.204 45.259 35.400 1.00 40.32 83 PHE G O 1
ATOM 7066 N N . VAL G 1 83 ? 39.896 46.261 36.927 1.00 32.52 84 VAL G N 1
ATOM 7067 C CA . VAL G 1 83 ? 40.431 45.475 38.033 1.00 31.81 84 VAL G CA 1
ATOM 7068 C C . VAL G 1 83 ? 39.234 44.632 38.469 1.00 27.17 84 VAL G C 1
ATOM 7069 O O . VAL G 1 83 ? 38.208 45.169 38.880 1.00 27.19 84 VAL G O 1
ATOM 7073 N N . LEU G 1 84 ? 39.352 43.315 38.348 1.00 26.43 85 LEU G N 1
ATOM 7074 C CA . LEU G 1 84 ? 38.251 42.431 38.721 1.00 22.25 85 LEU G CA 1
ATOM 7075 C C . LEU G 1 84 ? 38.124 42.288 40.235 1.00 31.78 85 LEU G C 1
ATOM 7076 O O . LEU G 1 84 ? 39.123 42.183 40.946 1.00 37.80 85 LEU G O 1
ATOM 7081 N N . GLN G 1 85 ? 36.888 42.302 40.719 1.00 27.59 86 GLN G N 1
ATOM 7082 C CA . GLN G 1 85 ? 36.596 42.192 42.148 1.00 33.51 86 GLN G CA 1
ATOM 7083 C C . GLN G 1 85 ? 35.595 41.048 42.337 1.00 39.08 86 GLN G C 1
ATOM 7084 O O . GLN G 1 85 ? 34.910 40.683 41.396 1.00 35.85 86 GLN G O 1
ATOM 7090 N N . SER G 1 86 ? 35.504 40.483 43.537 1.00 54.68 87 SER G N 1
ATOM 7091 C CA . SER G 1 86 ? 34.557 39.390 43.769 1.00 58.14 87 SER G CA 1
ATOM 7092 C C . SER G 1 86 ? 33.173 39.898 44.162 1.00 59.81 87 SER G C 1
ATOM 7093 O O . SER G 1 86 ? 33.015 41.059 44.536 1.00 47.37 87 SER G O 1
ATOM 7096 N N . VAL G 1 87 ? 32.173 39.022 44.073 1.00 63.57 88 VAL G N 1
ATOM 7097 C CA . VAL G 1 87 ? 30.802 39.382 44.426 1.00 69.48 88 VAL G CA 1
ATOM 7098 C C . VAL G 1 87 ? 30.621 39.364 45.939 1.00 74.43 88 VAL G C 1
ATOM 7099 O O . VAL G 1 87 ? 29.494 39.321 46.434 1.00 82.18 88 VAL G O 1
ATOM 7103 N N . GLY G 1 88 ? 31.734 39.391 46.668 1.00 69.30 89 GLY G N 1
ATOM 7104 C CA . GLY G 1 88 ? 31.681 39.378 48.121 1.00 64.04 89 GLY G CA 1
ATOM 7105 C C . GLY G 1 88 ? 30.699 38.359 48.667 1.00 58.18 89 GLY G C 1
ATOM 7106 O O . GLY G 1 88 ? 30.479 37.312 48.061 1.00 60.81 89 GLY G O 1
ATOM 7107 N N . GLY G 1 89 ? 30.114 38.666 49.819 1.00 58.30 90 GLY G N 1
ATOM 7108 C CA . GLY G 1 89 ? 29.148 37.771 50.426 1.00 57.72 90 GLY G CA 1
ATOM 7109 C C . GLY G 1 89 ? 27.748 38.344 50.325 1.00 59.02 90 GLY G C 1
ATOM 7110 O O . GLY G 1 89 ? 27.141 38.710 51.334 1.00 62.32 90 GLY G O 1
ATOM 7111 N N . GLN G 1 90 ? 27.237 38.435 49.099 1.00 52.42 91 GLN G N 1
ATOM 7112 C CA . GLN G 1 90 ? 25.901 38.972 48.865 1.00 44.55 91 GLN G CA 1
ATOM 7113 C C . GLN G 1 90 ? 25.409 38.741 47.440 1.00 45.85 91 GLN G C 1
ATOM 7114 O O . GLN G 1 90 ? 26.189 38.441 46.531 1.00 41.66 91 GLN G O 1
ATOM 7120 N N . THR G 1 91 ? 24.098 38.852 47.263 1.00 37.29 92 THR G N 1
ATOM 7121 C CA . THR G 1 91 ? 23.484 38.687 45.953 1.00 35.00 92 THR G CA 1
ATOM 7122 C C . THR G 1 91 ? 23.041 40.072 45.500 1.00 36.74 92 THR G C 1
ATOM 7123 O O . THR G 1 91 ? 22.218 40.715 46.149 1.00 33.93 92 THR G O 1
ATOM 7127 N N . LEU G 1 92 ? 23.607 40.538 44.393 1.00 28.92 93 LEU G N 1
ATOM 7128 C CA . LEU G 1 92 ? 23.249 41.846 43.873 1.00 24.44 93 LEU G CA 1
ATOM 7129 C C . LEU G 1 92 ? 22.396 41.660 42.632 1.00 29.83 93 LEU G C 1
ATOM 7130 O O . LEU G 1 92 ? 22.801 40.971 41.696 1.00 30.25 93 LEU G O 1
ATOM 7135 N N . THR G 1 93 ? 21.214 42.261 42.636 1.00 27.80 94 THR G N 1
ATOM 7136 C CA . THR G 1 93 ? 20.313 42.172 41.494 1.00 28.12 94 THR G CA 1
ATOM 7137 C C . THR G 1 93 ? 20.006 43.570 40.993 1.00 29.35 94 THR G C 1
ATOM 7138 O O . THR G 1 93 ? 20.127 44.539 41.738 1.00 30.34 94 THR G O 1
ATOM 7142 N N . VAL G 1 94 ? 19.628 43.686 39.723 1.00 22.37 95 VAL G N 1
ATOM 7143 C CA . VAL G 1 94 ? 19.320 44.990 39.149 1.00 25.77 95 VAL G CA 1
ATOM 7144 C C . VAL G 1 94 ? 17.831 45.098 38.860 1.00 29.81 95 VAL G C 1
ATOM 7145 O O . VAL G 1 94 ? 17.237 44.176 38.313 1.00 28.32 95 VAL G O 1
ATOM 7149 N N . PHE G 1 95 ? 17.215 46.197 39.274 1.00 24.89 96 PHE G N 1
ATOM 7150 C CA . PHE G 1 95 ? 15.806 46.383 38.968 1.00 29.15 96 PHE G CA 1
ATOM 7151 C C . PHE G 1 95 ? 15.649 47.766 38.369 1.00 27.97 96 PHE G C 1
ATOM 7152 O O . PHE G 1 95 ? 16.372 48.708 38.729 1.00 25.86 96 PHE G O 1
ATOM 7160 N N . THR G 1 96 ? 14.747 47.871 37.404 1.00 29.29 97 THR G N 1
ATOM 7161 C CA . THR G 1 96 ? 14.495 49.142 36.750 1.00 27.12 97 THR G CA 1
ATOM 7162 C C . THR G 1 96 ? 13.105 49.667 37.059 1.00 25.62 97 THR G C 1
ATOM 7163 O O . THR G 1 96 ? 12.186 48.907 37.382 1.00 26.46 97 THR G O 1
ATOM 7167 N N . GLU G 1 97 ? 12.973 50.986 36.964 1.00 29.08 98 GLU G N 1
ATOM 7168 C CA . GLU G 1 97 ? 11.697 51.657 37.157 1.00 38.20 98 GLU G CA 1
ATOM 7169 C C . GLU G 1 97 ? 11.563 52.521 35.910 1.00 35.26 98 GLU G C 1
ATOM 7170 O O . GLU G 1 97 ? 12.417 53.364 35.642 1.00 35.61 98 GLU G O 1
ATOM 7176 N N . SER G 1 98 ? 10.509 52.290 35.132 1.00 37.86 99 SER G N 1
ATOM 7177 C CA . SER G 1 98 ? 10.304 53.040 33.897 1.00 38.47 99 SER G CA 1
ATOM 7178 C C . SER G 1 98 ? 9.525 54.335 34.097 1.00 39.90 99 SER G C 1
ATOM 7179 O O . SER G 1 98 ? 9.009 54.609 35.178 1.00 35.40 99 SER G O 1
ATOM 7182 N N . SER G 1 99 ? 9.446 55.129 33.036 1.00 42.78 100 SER G N 1
ATOM 7183 C CA . SER G 1 99 ? 8.724 56.395 33.085 1.00 53.81 100 SER G CA 1
ATOM 7184 C C . SER G 1 99 ? 7.251 56.134 33.387 1.00 50.65 100 SER G C 1
ATOM 7185 O O . SER G 1 99 ? 6.576 56.957 34.009 1.00 61.21 100 SER G O 1
ATOM 7188 N N . SER G 1 100 ? 6.762 54.981 32.941 1.00 51.88 101 SER G N 1
ATOM 7189 C CA . SER G 1 100 ? 5.376 54.592 33.172 1.00 52.17 101 SER G CA 1
ATOM 7190 C C . SER G 1 100 ? 5.262 53.965 34.556 1.00 55.39 101 SER G C 1
ATOM 7191 O O . SER G 1 100 ? 4.230 53.400 34.918 1.00 57.45 101 SER G O 1
ATOM 7194 N N . ASP G 1 101 ? 6.349 54.070 35.315 1.00 49.13 102 ASP G N 1
ATOM 7195 C CA . ASP G 1 101 ? 6.439 53.553 36.678 1.00 43.73 102 ASP G CA 1
ATOM 7196 C C . ASP G 1 101 ? 6.445 52.034 36.819 1.00 42.32 102 ASP G C 1
ATOM 7197 O O . ASP G 1 101 ? 6.234 51.513 37.912 1.00 49.03 102 ASP G O 1
ATOM 7202 N N . LYS G 1 102 ? 6.694 51.323 35.726 1.00 38.92 103 LYS G N 1
ATOM 7203 C CA . LYS G 1 102 ? 6.741 49.863 35.784 1.00 32.10 103 LYS G CA 1
ATOM 7204 C C . LYS G 1 102 ? 8.072 49.384 36.368 1.00 31.73 103 LYS G C 1
ATOM 7205 O O . LYS G 1 102 ? 9.126 49.940 36.073 1.00 32.93 103 LYS G O 1
ATOM 7211 N N . LEU G 1 103 ? 8.007 48.346 37.194 1.00 33.81 104 LEU G N 1
ATOM 7212 C CA . LEU G 1 103 ? 9.195 47.802 37.851 1.00 28.01 104 LEU G CA 1
ATOM 7213 C C . LEU G 1 103 ? 9.517 46.404 37.341 1.00 28.66 104 LEU G C 1
ATOM 7214 O O . LEU G 1 103 ? 8.619 45.577 37.160 1.00 33.19 104 LEU G O 1
ATOM 7219 N N . SER G 1 104 ? 10.799 46.136 37.117 1.00 27.22 105 SER G N 1
ATOM 7220 C CA . SER G 1 104 ? 11.207 44.831 36.615 1.00 27.81 105 SER G CA 1
ATOM 7221 C C . SER G 1 104 ? 12.600 44.452 37.087 1.00 26.48 105 SER G C 1
ATOM 7222 O O . SER G 1 104 ? 13.473 45.313 37.177 1.00 29.25 105 SER G O 1
ATOM 7225 N N . LEU G 1 105 ? 12.794 43.171 37.395 1.00 28.69 106 LEU G N 1
ATOM 7226 C CA . LEU G 1 105 ? 14.106 42.657 37.792 1.00 32.01 106 LEU G CA 1
ATOM 7227 C C . LEU G 1 105 ? 14.766 42.317 36.459 1.00 36.61 106 LEU G C 1
ATOM 7228 O O . LEU G 1 105 ? 14.349 41.377 35.772 1.00 42.09 106 LEU G O 1
ATOM 7233 N N . GLU G 1 106 ? 15.792 43.079 36.103 1.00 27.54 107 GLU G N 1
ATOM 7234 C CA . GLU G 1 106 ? 16.481 42.918 34.823 1.00 31.92 107 GLU G CA 1
ATOM 7235 C C . GLU G 1 106 ? 17.583 41.865 34.753 1.00 31.90 107 GLU G C 1
ATOM 7236 O O . GLU G 1 106 ? 17.845 41.317 33.685 1.00 33.73 107 GLU G O 1
ATOM 7242 N N . GLY G 1 107 ? 18.246 41.596 35.868 1.00 30.06 108 GLY G N 1
ATOM 7243 C CA . GLY G 1 107 ? 19.323 40.624 35.837 1.00 28.23 108 GLY G CA 1
ATOM 7244 C C . GLY G 1 107 ? 20.037 40.521 37.161 1.00 29.53 108 GLY G C 1
ATOM 7245 O O . GLY G 1 107 ? 19.680 41.195 38.127 1.00 29.61 108 GLY G O 1
ATOM 7246 N N . ILE G 1 108 ? 21.051 39.672 37.197 1.00 24.77 109 ILE G N 1
ATOM 7247 C CA . ILE G 1 108 ? 21.822 39.432 38.407 1.00 22.48 109 ILE G CA 1
ATOM 7248 C C . ILE G 1 108 ? 23.273 39.779 38.128 1.00 21.67 109 ILE G C 1
ATOM 7249 O O . ILE G 1 108 ? 23.797 39.441 37.069 1.00 24.76 109 ILE G O 1
ATOM 7254 N N . VAL G 1 109 ? 23.932 40.456 39.073 1.00 21.69 110 VAL G N 1
ATOM 7255 C CA . VAL G 1 109 ? 25.328 40.806 38.881 1.00 21.73 110 VAL G CA 1
ATOM 7256 C C . VAL G 1 109 ? 26.193 39.549 39.009 1.00 25.14 110 VAL G C 1
ATOM 7257 O O . VAL G 1 109 ? 26.163 38.872 40.048 1.00 25.07 110 VAL G O 1
ATOM 7261 N N . VAL G 1 110 ? 26.947 39.232 37.957 1.00 21.73 111 VAL G N 1
ATOM 7262 C CA . VAL G 1 110 ? 27.822 38.059 37.971 1.00 24.46 111 VAL G CA 1
ATOM 7263 C C . VAL G 1 110 ? 29.297 38.444 38.042 1.00 31.97 111 VAL G C 1
ATOM 7264 O O . VAL G 1 110 ? 30.160 37.579 38.171 1.00 27.92 111 VAL G O 1
ATOM 7268 N N . GLN G 1 111 ? 29.589 39.740 37.954 1.00 22.44 112 GLN G N 1
ATOM 7269 C CA . GLN G 1 111 ? 30.971 40.200 38.029 1.00 21.33 112 GLN G CA 1
ATOM 7270 C C . GLN G 1 111 ? 31.008 41.670 38.408 1.00 25.34 112 GLN G C 1
ATOM 7271 O O . GLN G 1 111 ? 30.194 42.440 37.924 1.00 23.90 112 GLN G O 1
ATOM 7277 N N . ARG G 1 112 ? 31.946 42.036 39.279 1.00 23.20 113 ARG G N 1
ATOM 7278 C CA . ARG G 1 112 ? 32.134 43.444 39.651 1.00 24.34 113 ARG G CA 1
ATOM 7279 C C . ARG G 1 112 ? 33.533 43.811 39.195 1.00 26.97 113 ARG G C 1
ATOM 7280 O O . ARG G 1 112 ? 34.410 42.961 39.169 1.00 25.89 113 ARG G O 1
ATOM 7288 N N . ALA G 1 113 ? 33.748 45.072 38.824 1.00 20.40 114 ALA G N 1
ATOM 7289 C CA . ALA G 1 113 ? 35.075 45.502 38.408 1.00 18.57 114 ALA G CA 1
ATOM 7290 C C . ALA G 1 113 ? 35.175 47.003 38.595 1.00 23.04 114 ALA G C 1
ATOM 7291 O O . ALA G 1 113 ? 34.173 47.680 38.778 1.00 23.93 114 ALA G O 1
ATOM 7293 N N . GLU G 1 114 ? 36.406 47.491 38.558 1.00 23.61 115 GLU G N 1
ATOM 7294 C CA . GLU G 1 114 ? 36.662 48.918 38.665 1.00 28.72 115 GLU G CA 1
ATOM 7295 C C . GLU G 1 114 ? 37.476 49.298 37.430 1.00 28.78 115 GLU G C 1
ATOM 7296 O O . GLU G 1 114 ? 38.518 48.704 37.161 1.00 26.28 115 GLU G O 1
ATOM 7302 N N . CYS G 1 115 ? 36.970 50.260 36.660 1.00 22.35 116 CYS G N 1
ATOM 7303 C CA . CYS G 1 115 ? 37.650 50.753 35.473 1.00 23.25 116 CYS G CA 1
ATOM 7304 C C . CYS G 1 115 ? 38.583 51.840 36.003 1.00 33.06 116 CYS G C 1
ATOM 7305 O O . CYS G 1 115 ? 38.125 52.829 36.572 1.00 29.38 116 CYS G O 1
ATOM 7308 N N . ARG G 1 116 ? 39.881 51.639 35.823 1.00 25.84 117 ARG G N 1
ATOM 7309 C CA . ARG G 1 116 ? 40.888 52.583 36.322 1.00 31.54 117 ARG G CA 1
ATOM 7310 C C . ARG G 1 116 ? 41.308 53.644 35.302 1.00 31.02 117 ARG G C 1
ATOM 7311 O O . ARG G 1 116 ? 41.326 53.390 34.096 1.00 35.99 117 ARG G O 1
ATOM 7319 N N . PRO G 1 117 ? 41.646 54.859 35.776 1.00 42.05 118 PRO G N 1
ATOM 7320 C CA . PRO G 1 117 ? 42.067 55.929 34.865 1.00 47.78 118 PRO G CA 1
ATOM 7321 C C . PRO G 1 117 ? 43.312 55.481 34.100 1.00 52.76 118 PRO G C 1
ATOM 7322 O O . PRO G 1 117 ? 44.197 54.834 34.662 1.00 54.93 118 PRO G O 1
ATOM 7326 N N . ALA G 1 118 ? 43.372 55.814 32.818 1.00 58.73 119 ALA G N 1
ATOM 7327 C CA . ALA G 1 118 ? 44.508 55.425 31.994 1.00 63.23 119 ALA G CA 1
ATOM 7328 C C . ALA G 1 118 ? 45.757 56.219 32.365 1.00 68.49 119 ALA G C 1
ATOM 7329 O O . ALA G 1 118 ? 46.740 55.595 32.825 1.00 67.22 119 ALA G O 1
ATOM 7332 N N A SER H 2 6 ? 54.259 37.309 22.975 0.50 50.91 7 SER H N 1
ATOM 7333 C CA A SER H 2 6 ? 54.478 37.790 21.582 0.50 51.57 7 SER H CA 1
ATOM 7334 C C A SER H 2 6 ? 53.394 37.255 20.650 0.50 51.94 7 SER H C 1
ATOM 7335 O O A SER H 2 6 ? 53.377 37.558 19.457 0.50 51.44 7 SER H O 1
ATOM 7338 N N A SER H 2 7 ? 52.493 36.454 21.214 0.50 52.12 8 SER H N 1
ATOM 7339 C CA A SER H 2 7 ? 51.374 35.877 20.472 0.50 52.83 8 SER H CA 1
ATOM 7340 C C A SER H 2 7 ? 50.175 35.832 21.415 0.50 53.15 8 SER H C 1
ATOM 7341 O O A SER H 2 7 ? 50.185 35.101 22.405 0.50 55.11 8 SER H O 1
ATOM 7344 N N A GLN H 2 8 ? 49.142 36.610 21.108 0.50 52.90 9 GLN H N 1
ATOM 7345 C CA A GLN H 2 8 ? 47.958 36.665 21.957 0.50 52.32 9 GLN H CA 1
ATOM 7346 C C A GLN H 2 8 ? 46.668 36.905 21.178 0.50 50.85 9 GLN H C 1
ATOM 7347 O O A GLN H 2 8 ? 46.662 37.599 20.161 0.50 48.80 9 GLN H O 1
ATOM 7353 N N A ASN H 2 9 ? 45.579 36.322 21.672 0.50 49.43 10 ASN H N 1
ATOM 7354 N N B ASN H 2 9 ? 45.763 36.339 21.847 0.50 55.97 10 ASN H N 1
ATOM 7355 C CA A ASN H 2 9 ? 44.264 36.456 21.053 0.50 46.75 10 ASN H CA 1
ATOM 7356 C CA B ASN H 2 9 ? 44.481 36.432 21.160 0.50 54.85 10 ASN H CA 1
ATOM 7357 C C A ASN H 2 9 ? 43.400 37.352 21.949 0.50 45.36 10 ASN H C 1
ATOM 7358 C C B ASN H 2 9 ? 43.552 37.337 21.970 0.50 54.19 10 ASN H C 1
ATOM 7359 O O A ASN H 2 9 ? 43.927 38.044 22.822 0.50 45.35 10 ASN H O 1
ATOM 7360 O O B ASN H 2 9 ? 43.865 37.689 23.107 0.50 54.34 10 ASN H O 1
ATOM 7369 N N A VAL H 2 10 ? 42.083 37.332 21.749 0.50 42.06 11 VAL H N 1
ATOM 7370 N N B VAL H 2 10 ? 42.410 37.705 21.392 0.50 51.54 11 VAL H N 1
ATOM 7371 C CA A VAL H 2 10 ? 41.185 38.163 22.552 0.50 31.76 11 VAL H CA 1
ATOM 7372 C CA B VAL H 2 10 ? 41.466 38.595 22.068 0.50 46.59 11 VAL H CA 1
ATOM 7373 C C A VAL H 2 10 ? 39.847 38.350 21.838 0.50 24.70 11 VAL H C 1
ATOM 7374 C C B VAL H 2 10 ? 40.053 38.604 21.464 0.50 42.86 11 VAL H C 1
ATOM 7375 O O A VAL H 2 10 ? 39.679 37.921 20.702 0.50 23.88 11 VAL H O 1
ATOM 7376 O O B VAL H 2 10 ? 39.844 38.178 20.330 0.50 41.47 11 VAL H O 1
ATOM 7383 N N A THR H 2 11 ? 38.890 38.973 22.517 0.50 21.25 12 THR H N 1
ATOM 7384 N N B THR H 2 11 ? 39.091 39.071 22.259 0.50 39.59 12 THR H N 1
ATOM 7385 C CA A THR H 2 11 ? 37.609 39.279 21.897 0.50 21.88 12 THR H CA 1
ATOM 7386 C CA B THR H 2 11 ? 37.722 39.274 21.804 0.50 36.76 12 THR H CA 1
ATOM 7387 C C A THR H 2 11 ? 37.363 40.757 22.172 0.50 20.59 12 THR H C 1
ATOM 7388 C C B THR H 2 11 ? 37.501 40.751 22.120 0.50 33.06 12 THR H C 1
ATOM 7389 O O A THR H 2 11 ? 37.443 41.204 23.313 0.50 21.45 12 THR H O 1
ATOM 7390 O O B THR H 2 11 ? 37.727 41.189 23.244 0.50 30.31 12 THR H O 1
ATOM 7397 N N . GLU H 2 12 ? 37.083 41.519 21.117 1.00 27.58 13 GLU H N 1
ATOM 7398 C CA . GLU H 2 12 ? 36.835 42.949 21.282 1.00 23.53 13 GLU H CA 1
ATOM 7399 C C . GLU H 2 12 ? 35.365 43.247 21.009 1.00 25.48 13 GLU H C 1
ATOM 7400 O O . GLU H 2 12 ? 34.835 42.850 19.973 1.00 29.80 13 GLU H O 1
ATOM 7406 N N . TYR H 2 13 ? 34.714 43.942 21.941 1.00 25.13 14 TYR H N 1
ATOM 7407 C CA . TYR H 2 13 ? 33.294 44.277 21.818 1.00 22.35 14 TYR H CA 1
ATOM 7408 C C . TYR H 2 13 ? 32.987 45.766 21.708 1.00 23.47 14 TYR H C 1
ATOM 7409 O O . TYR H 2 13 ? 33.562 46.580 22.416 1.00 27.29 14 TYR H O 1
ATOM 7418 N N . VAL H 2 14 ? 32.035 46.114 20.853 1.00 30.78 15 VAL H N 1
ATOM 7419 C CA . VAL H 2 14 ? 31.610 47.507 20.749 1.00 28.70 15 VAL H CA 1
ATOM 7420 C C . VAL H 2 14 ? 30.865 47.858 22.046 1.00 27.80 15 VAL H C 1
ATOM 7421 O O . VAL H 2 14 ? 30.102 47.044 22.577 1.00 27.44 15 VAL H O 1
ATOM 7425 N N . VAL H 2 15 ? 31.092 49.053 22.573 1.00 25.26 16 VAL H N 1
ATOM 7426 C CA . VAL H 2 15 ? 30.392 49.471 23.778 1.00 23.88 16 VAL H CA 1
ATOM 7427 C C . VAL H 2 15 ? 29.514 50.681 23.458 1.00 32.62 16 VAL H C 1
ATOM 7428 O O . VAL H 2 15 ? 29.988 51.653 22.867 1.00 29.31 16 VAL H O 1
ATOM 7432 N N . ARG H 2 16 ? 28.243 50.609 23.838 1.00 29.14 17 ARG H N 1
ATOM 7433 C CA . ARG H 2 16 ? 27.303 51.710 23.626 1.00 28.88 17 ARG H CA 1
ATOM 7434 C C . ARG H 2 16 ? 26.791 52.222 24.967 1.00 34.39 17 ARG H C 1
ATOM 7435 O O . ARG H 2 16 ? 26.608 51.443 25.894 1.00 28.23 17 ARG H O 1
ATOM 7443 N N . VAL H 2 17 ? 26.579 53.535 25.078 1.00 27.65 18 VAL H N 1
ATOM 7444 C CA . VAL H 2 17 ? 26.044 54.126 26.298 1.00 28.89 18 VAL H CA 1
ATOM 7445 C C . VAL H 2 17 ? 24.809 54.881 25.818 1.00 39.06 18 VAL H C 1
ATOM 7446 O O . VAL H 2 17 ? 24.884 56.065 25.481 1.00 42.23 18 VAL H O 1
ATOM 7450 N N . PRO H 2 18 ? 23.665 54.185 25.751 1.00 34.34 19 PRO H N 1
ATOM 7451 C CA . PRO H 2 18 ? 22.387 54.750 25.304 1.00 41.99 19 PRO H CA 1
ATOM 7452 C C . PRO H 2 18 ? 21.986 56.042 26.002 1.00 43.82 19 PRO H C 1
ATOM 7453 O O . PRO H 2 18 ? 21.942 56.117 27.233 1.00 45.32 19 PRO H O 1
ATOM 7457 N N . LYS H 2 19 ? 21.687 57.058 25.201 1.00 54.00 20 LYS H N 1
ATOM 7458 C CA . LYS H 2 19 ? 21.269 58.358 25.717 1.00 61.02 20 LYS H CA 1
ATOM 7459 C C . LYS H 2 19 ? 19.752 58.435 25.591 1.00 65.65 20 LYS H C 1
ATOM 7460 O O . LYS H 2 19 ? 19.106 59.307 26.178 1.00 69.63 20 LYS H O 1
ATOM 7466 N N . ASN H 2 20 ? 19.192 57.499 24.830 1.00 66.48 21 ASN H N 1
ATOM 7467 C CA . ASN H 2 20 ? 17.760 57.444 24.577 1.00 73.18 21 ASN H CA 1
ATOM 7468 C C . ASN H 2 20 ? 16.936 56.724 25.637 1.00 78.56 21 ASN H C 1
ATOM 7469 O O . ASN H 2 20 ? 15.737 56.522 25.456 1.00 82.98 21 ASN H O 1
ATOM 7474 N N . THR H 2 21 ? 17.559 56.338 26.743 1.00 78.20 22 THR H N 1
ATOM 7475 C CA . THR H 2 21 ? 16.838 55.626 27.794 1.00 73.43 22 THR H CA 1
ATOM 7476 C C . THR H 2 21 ? 15.961 56.489 28.698 1.00 71.97 22 THR H C 1
ATOM 7477 O O . THR H 2 21 ? 16.246 57.662 28.946 1.00 75.44 22 THR H O 1
ATOM 7481 N N . THR H 2 22 ? 14.884 55.878 29.181 1.00 61.23 23 THR H N 1
ATOM 7482 C CA . THR H 2 22 ? 13.943 56.522 30.087 1.00 57.85 23 THR H CA 1
ATOM 7483 C C . THR H 2 22 ? 14.003 55.767 31.412 1.00 58.22 23 THR H C 1
ATOM 7484 O O . THR H 2 22 ? 13.790 56.344 32.482 1.00 65.72 23 THR H O 1
ATOM 7488 N N . LYS H 2 23 ? 14.299 5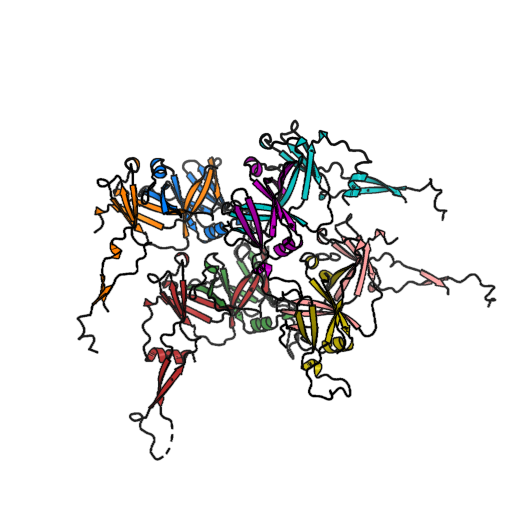4.470 31.324 1.00 38.59 24 LYS H N 1
ATOM 7489 C CA . LYS H 2 23 ? 14.400 53.611 32.500 1.00 42.01 24 LYS H CA 1
ATOM 7490 C C . LYS H 2 23 ? 15.539 54.013 33.422 1.00 36.82 24 LYS H C 1
ATOM 7491 O O . LYS H 2 23 ? 16.588 54.468 32.969 1.00 43.21 24 LYS H O 1
ATOM 7497 N N . LYS H 2 24 ? 15.325 53.824 34.719 1.00 33.80 25 LYS H N 1
ATOM 7498 C CA . LYS H 2 24 ? 16.342 54.105 35.722 1.00 35.21 25 LYS H CA 1
ATOM 7499 C C . LYS H 2 24 ? 16.760 52.755 36.297 1.00 35.49 25 LYS H C 1
ATOM 7500 O O . LYS H 2 24 ? 15.913 51.930 36.646 1.00 28.44 25 LYS H O 1
ATOM 7506 N N . TYR H 2 25 ? 18.066 52.526 36.378 1.00 31.95 26 TYR H N 1
ATOM 7507 C CA . TYR H 2 25 ? 18.594 51.262 36.889 1.00 30.24 26 TYR H CA 1
ATOM 7508 C C . TYR H 2 25 ? 19.035 51.368 38.346 1.00 28.46 26 TYR H C 1
ATOM 7509 O O . TYR H 2 25 ? 19.801 52.257 38.691 1.00 31.31 26 TYR H O 1
ATOM 7518 N N . ASN H 2 26 ? 18.551 50.460 39.190 1.00 26.43 27 ASN H N 1
ATOM 7519 C CA . ASN H 2 26 ? 18.899 50.447 40.611 1.00 26.91 27 ASN H CA 1
ATOM 7520 C C . ASN H 2 26 ? 19.453 49.098 41.032 1.00 26.34 27 ASN H C 1
ATOM 7521 O O . ASN H 2 26 ? 19.204 48.083 40.379 1.00 27.04 27 ASN H O 1
ATOM 7526 N N . ILE H 2 27 ? 20.210 49.089 42.127 1.00 25.83 28 ILE H N 1
ATOM 7527 C CA . ILE H 2 27 ? 20.762 47.859 42.666 1.00 26.48 28 ILE H CA 1
ATOM 7528 C C . ILE H 2 27 ? 19.932 47.420 43.872 1.00 29.83 28 ILE H C 1
ATOM 7529 O O . ILE H 2 27 ? 19.608 48.226 44.750 1.00 27.52 28 ILE H O 1
ATOM 7534 N N . MET H 2 28 ? 19.573 46.142 43.883 1.00 25.91 29 MET H N 1
ATOM 7535 C CA . MET H 2 28 ? 18.818 45.523 44.967 1.00 26.17 29 MET H CA 1
ATOM 7536 C C . MET H 2 28 ? 19.785 44.500 45.581 1.00 32.14 29 MET H C 1
ATOM 7537 O O . MET H 2 28 ? 20.049 43.455 44.994 1.00 30.51 29 MET H O 1
ATOM 7542 N N . ALA H 2 29 ? 20.316 44.800 46.768 1.00 26.97 30 ALA H N 1
ATOM 7543 C CA . ALA H 2 29 ? 21.289 43.919 47.412 1.00 28.36 30 ALA H CA 1
ATOM 7544 C C . ALA H 2 29 ? 20.754 43.015 48.537 1.00 36.50 30 ALA H C 1
ATOM 7545 O O . ALA H 2 29 ? 20.004 43.466 49.401 1.00 35.63 30 ALA H O 1
ATOM 7547 N N . PHE H 2 30 ? 21.143 41.740 48.516 1.00 33.37 31 PHE H N 1
ATOM 7548 C CA . PHE H 2 30 ? 20.723 40.787 49.547 1.00 32.24 31 PHE H CA 1
ATOM 7549 C C . PHE H 2 30 ? 21.928 40.176 50.258 1.00 37.24 31 PHE H C 1
ATOM 7550 O O . PHE H 2 30 ? 22.903 39.779 49.626 1.00 33.92 31 PHE H O 1
ATOM 7558 N N . ASN H 2 31 ? 21.844 40.095 51.581 1.00 36.37 32 ASN H N 1
ATOM 7559 C CA . ASN H 2 31 ? 22.905 39.518 52.396 1.00 36.71 32 ASN H CA 1
ATOM 7560 C C . ASN H 2 31 ? 22.927 38.008 52.157 1.00 32.99 32 ASN H C 1
ATOM 7561 O O . ASN H 2 31 ? 21.878 37.366 52.091 1.00 36.27 32 ASN H O 1
ATOM 7566 N N . ALA H 2 32 ? 24.121 37.438 52.026 1.00 44.70 33 ALA H N 1
ATOM 7567 C CA . ALA H 2 32 ? 24.251 36.003 51.789 1.00 42.15 33 ALA H CA 1
ATOM 7568 C C . ALA H 2 32 ? 23.560 35.163 52.862 1.00 42.78 33 ALA H C 1
ATOM 7569 O O . ALA H 2 32 ? 23.040 34.084 52.581 1.00 40.67 33 ALA H O 1
ATOM 7571 N N . ALA H 2 33 ? 23.544 35.672 54.090 1.00 42.26 34 ALA H N 1
ATOM 7572 C CA . ALA H 2 33 ? 22.929 34.965 55.207 1.00 39.14 34 ALA H CA 1
ATOM 7573 C C . ALA H 2 33 ? 21.424 34.735 55.057 1.00 45.16 34 ALA H C 1
ATOM 7574 O O . ALA H 2 33 ? 20.868 33.830 55.677 1.00 40.06 34 ALA H O 1
ATOM 7576 N N . ASP H 2 34 ? 20.762 35.542 54.235 1.00 41.43 35 ASP H N 1
ATOM 7577 C CA . ASP H 2 34 ? 19.321 35.393 54.059 1.00 46.57 35 ASP H CA 1
ATOM 7578 C C . ASP H 2 34 ? 18.908 34.381 52.993 1.00 44.78 35 ASP H C 1
ATOM 7579 O O . ASP H 2 34 ? 17.721 34.199 52.724 1.00 46.20 35 ASP H O 1
ATOM 7584 N N . LYS H 2 35 ? 19.897 33.715 52.405 1.00 44.44 36 LYS H N 1
ATOM 7585 C CA . LYS H 2 35 ? 19.666 32.687 51.390 1.00 47.62 36 LYS H CA 1
ATOM 7586 C C . LYS H 2 35 ? 18.490 32.952 50.441 1.00 49.63 36 LYS H C 1
ATOM 7587 O O . LYS H 2 35 ? 17.543 32.166 50.379 1.00 44.66 36 LYS H O 1
ATOM 7593 N N . VAL H 2 36 ? 18.550 34.047 49.693 1.00 53.28 37 VAL H N 1
ATOM 7594 C CA . VAL H 2 36 ? 17.478 34.365 48.762 1.00 50.12 37 VAL H CA 1
ATOM 7595 C C . VAL H 2 36 ? 17.595 33.464 47.534 1.00 53.01 37 VAL H C 1
ATOM 7596 O O . VAL H 2 36 ? 18.668 33.340 46.943 1.00 57.41 37 VAL H O 1
ATOM 7600 N N . ASN H 2 37 ? 16.490 32.819 47.173 1.00 50.25 38 ASN H N 1
ATOM 7601 C CA . ASN H 2 37 ? 16.460 31.924 46.020 1.00 52.41 38 ASN H CA 1
ATOM 7602 C C . ASN H 2 37 ? 15.294 32.319 45.123 1.00 51.17 38 ASN H C 1
ATOM 7603 O O . ASN H 2 37 ? 14.137 32.045 45.441 1.00 59.05 38 ASN H O 1
ATOM 7608 N N . PHE H 2 38 ? 15.605 32.958 44.002 1.00 54.89 39 PHE H N 1
ATOM 7609 C CA . PHE H 2 38 ? 14.584 33.407 43.061 1.00 50.45 39 PHE H CA 1
ATOM 7610 C C . PHE H 2 38 ? 13.752 32.283 42.453 1.00 53.59 39 PHE H C 1
ATOM 7611 O O . PHE H 2 38 ? 12.681 32.529 41.899 1.00 56.79 39 PHE H O 1
ATOM 7619 N N . ALA H 2 39 ? 14.240 31.052 42.557 1.00 52.89 40 ALA H N 1
ATOM 7620 C CA . ALA H 2 39 ? 13.523 29.908 42.004 1.00 61.52 40 ALA H CA 1
ATOM 7621 C C . ALA H 2 39 ? 12.221 29.659 42.763 1.00 61.62 40 ALA H C 1
ATOM 7622 O O . ALA H 2 39 ? 11.336 28.950 42.282 1.00 61.57 40 ALA H O 1
ATOM 7624 N N . THR H 2 40 ? 12.110 30.252 43.947 1.00 60.28 41 THR H N 1
ATOM 7625 C CA . THR H 2 40 ? 10.921 30.099 44.780 1.00 59.69 41 THR H CA 1
ATOM 7626 C C . THR H 2 40 ? 9.956 31.273 44.617 1.00 57.98 41 THR H C 1
ATOM 7627 O O . THR H 2 40 ? 8.878 31.291 45.213 1.00 57.49 41 THR H O 1
ATOM 7631 N N . TRP H 2 41 ? 10.354 32.252 43.809 1.00 59.27 42 TRP H N 1
ATOM 7632 C CA . TRP H 2 41 ? 9.534 33.436 43.562 1.00 58.42 42 TRP H CA 1
ATOM 7633 C C . TRP H 2 41 ? 8.600 33.197 42.381 1.00 60.10 42 TRP H C 1
ATOM 7634 O O . TRP H 2 41 ? 9.051 33.004 41.252 1.00 60.72 42 TRP H O 1
ATOM 7645 N N . ASN H 2 42 ? 7.298 33.205 42.647 1.00 54.52 43 ASN H N 1
ATOM 7646 C CA . ASN H 2 42 ? 6.303 33.002 41.600 1.00 49.45 43 ASN H CA 1
ATOM 7647 C C . ASN H 2 42 ? 5.772 34.366 41.180 1.00 47.14 43 ASN H C 1
ATOM 7648 O O . ASN H 2 42 ? 5.454 34.598 40.016 1.00 49.79 43 ASN H O 1
ATOM 7653 N N . GLN H 2 43 ? 5.688 35.264 42.153 1.00 51.32 44 GLN H N 1
ATOM 7654 C CA . GLN H 2 43 ? 5.214 36.624 41.937 1.00 54.81 44 GLN H CA 1
ATOM 7655 C C . GLN H 2 43 ? 5.830 37.481 43.033 1.00 46.25 44 GLN H C 1
ATOM 7656 O O . GLN H 2 43 ? 6.277 36.957 44.055 1.00 45.15 44 GLN H O 1
ATOM 7662 N N . ALA H 2 44 ? 5.866 38.792 42.823 1.00 41.98 45 ALA H N 1
ATOM 7663 C CA . ALA H 2 44 ? 6.428 39.693 43.821 1.00 41.08 45 ALA H CA 1
ATOM 7664 C C . ALA H 2 44 ? 5.892 41.111 43.707 1.00 39.29 45 ALA H C 1
ATOM 7665 O O . ALA H 2 44 ? 5.547 41.579 42.620 1.00 37.36 45 ALA H O 1
ATOM 7667 N N . ARG H 2 45 ? 5.838 41.785 44.850 1.00 40.18 46 ARG H N 1
ATOM 7668 C CA . ARG H 2 45 ? 5.352 43.159 44.950 1.00 36.72 46 ARG H CA 1
ATOM 7669 C C . ARG H 2 45 ? 6.511 44.047 45.414 1.00 39.43 46 ARG H C 1
ATOM 7670 O O . ARG H 2 45 ? 7.279 43.637 46.272 1.00 35.07 46 ARG H O 1
ATOM 7678 N N . LEU H 2 46 ? 6.642 45.250 44.856 1.00 29.43 47 LEU H N 1
ATOM 7679 C CA . LEU H 2 46 ? 7.714 46.164 45.265 1.00 33.08 47 LEU H CA 1
ATOM 7680 C C . LEU H 2 46 ? 7.110 47.560 45.356 1.00 36.15 47 LEU H C 1
ATOM 7681 O O . LEU H 2 46 ? 6.791 48.182 44.342 1.00 32.74 47 LEU H O 1
ATOM 7686 N N . GLU H 2 47 ? 6.963 48.053 46.582 1.00 32.43 48 GLU H N 1
ATOM 7687 C CA . GLU H 2 47 ? 6.337 49.352 46.814 1.00 36.99 48 GLU H CA 1
ATOM 7688 C C . GLU H 2 47 ? 7.013 50.128 47.935 1.00 36.96 48 GLU H C 1
ATOM 7689 O O . GLU H 2 47 ? 7.612 49.542 48.836 1.00 36.18 48 GLU H O 1
ATOM 7695 N N . ARG H 2 48 ? 6.901 51.448 47.877 1.00 35.52 49 ARG H N 1
ATOM 7696 C CA . ARG H 2 48 ? 7.469 52.311 48.908 1.00 43.32 49 ARG H CA 1
ATOM 7697 C C . ARG H 2 48 ? 6.637 52.190 50.187 1.00 49.01 49 ARG H C 1
ATOM 7698 O O . ARG H 2 48 ? 5.404 52.175 50.134 1.00 41.52 49 ARG H O 1
ATOM 7706 N N . ASP H 2 49 ? 7.310 52.112 51.333 1.00 49.97 50 ASP H N 1
ATOM 7707 C CA . ASP H 2 49 ? 6.621 52.018 52.616 1.00 57.17 50 ASP H CA 1
ATOM 7708 C C . ASP H 2 49 ? 6.429 53.431 53.154 1.00 60.55 50 ASP H C 1
ATOM 7709 O O . ASP H 2 49 ? 7.400 54.130 53.432 1.00 61.46 50 ASP H O 1
ATOM 7714 N N . LEU H 2 50 ? 5.175 53.845 53.301 1.00 62.29 51 LEU H N 1
ATOM 7715 C CA . LEU H 2 50 ? 4.865 55.192 53.771 1.00 63.05 51 LEU H CA 1
ATOM 7716 C C . LEU H 2 50 ? 4.599 55.324 55.269 1.00 61.93 51 LEU H C 1
ATOM 7717 O O . LEU H 2 50 ? 4.200 56.391 55.731 1.00 65.30 51 LEU H O 1
ATOM 7722 N N . SER H 2 51 ? 4.817 54.252 56.024 1.00 61.11 52 SER H N 1
ATOM 7723 C CA . SER H 2 51 ? 4.591 54.284 57.467 1.00 67.41 52 SER H CA 1
ATOM 7724 C C . SER H 2 51 ? 5.008 55.620 58.082 1.00 66.86 52 SER H C 1
ATOM 7725 O O . SER H 2 51 ? 4.190 56.318 58.680 1.00 66.55 52 SER H O 1
ATOM 7728 N N . ASN H 2 52 ? 6.280 55.972 57.925 1.00 67.74 53 ASN H N 1
ATOM 7729 C CA . ASN H 2 52 ? 6.807 57.219 58.469 1.00 71.66 53 ASN H CA 1
ATOM 7730 C C . ASN H 2 52 ? 6.587 58.415 57.543 1.00 74.98 53 ASN H C 1
ATOM 7731 O O . ASN H 2 52 ? 7.539 59.075 57.126 1.00 81.16 53 ASN H O 1
ATOM 7736 N N . LYS H 2 53 ? 5.323 58.685 57.227 1.00 78.17 54 LYS H N 1
ATOM 7737 C CA . LYS H 2 53 ? 4.953 59.810 56.369 1.00 80.22 54 LYS H CA 1
ATOM 7738 C C . LYS H 2 53 ? 4.005 60.744 57.114 1.00 80.74 54 LYS H C 1
ATOM 7739 O O . LYS H 2 53 ? 4.056 61.964 56.949 1.00 80.61 54 LYS H O 1
ATOM 7745 N N . LYS H 2 54 ? 3.131 60.155 57.922 1.00 81.95 55 LYS H N 1
ATOM 7746 C CA . LYS H 2 54 ? 2.169 60.913 58.714 1.00 84.67 55 LYS H CA 1
ATOM 7747 C C . LYS H 2 54 ? 2.947 61.572 59.853 1.00 83.89 55 LYS H C 1
ATOM 7748 O O . LYS H 2 54 ? 2.366 62.044 60.832 1.00 83.14 55 LYS H O 1
ATOM 7754 N N . ILE H 2 55 ? 4.267 61.597 59.705 1.00 81.92 56 ILE H N 1
ATOM 7755 C CA . ILE H 2 55 ? 5.172 62.156 60.702 1.00 80.21 56 ILE H CA 1
ATOM 7756 C C . ILE H 2 55 ? 4.844 63.556 61.233 1.00 80.95 56 ILE H C 1
ATOM 7757 O O . ILE H 2 55 ? 4.039 64.294 60.668 1.00 85.81 56 ILE H O 1
ATOM 7762 N N . TYR H 2 56 ? 5.488 63.876 62.350 1.00 78.73 57 TYR H N 1
ATOM 7763 C CA . TYR H 2 56 ? 5.382 65.141 63.071 1.00 77.12 57 TYR H CA 1
ATOM 7764 C C . TYR H 2 56 ? 6.371 64.878 64.204 1.00 75.55 57 TYR H C 1
ATOM 7765 O O . TYR H 2 56 ? 6.024 64.260 65.211 1.00 77.63 57 TYR H O 1
ATOM 7774 N N . GLN H 2 57 ? 7.609 65.324 64.020 1.00 74.39 58 GLN H N 1
ATOM 7775 C CA . GLN H 2 57 ? 8.662 65.083 64.999 1.00 71.86 58 GLN H CA 1
ATOM 7776 C C . GLN H 2 57 ? 9.028 66.246 65.910 1.00 68.09 58 GLN H C 1
ATOM 7777 O O . GLN H 2 57 ? 8.980 67.408 65.510 1.00 68.58 58 GLN H O 1
ATOM 7783 N N . GLU H 2 58 ? 9.410 65.907 67.141 1.00 72.92 59 GLU H N 1
ATOM 7784 C CA . GLU H 2 58 ? 9.812 66.889 68.143 1.00 71.08 59 GLU H CA 1
ATOM 7785 C C . GLU H 2 58 ? 10.991 67.713 67.642 1.00 71.65 59 GLU H C 1
ATOM 7786 O O . GLU H 2 58 ? 11.596 67.395 66.619 1.00 78.06 59 GLU H O 1
ATOM 7792 N N . GLU H 2 59 ? 11.313 68.770 68.380 1.00 70.15 60 GLU H N 1
ATOM 7793 C CA . GLU H 2 59 ? 12.413 69.657 68.027 1.00 68.39 60 GLU H CA 1
ATOM 7794 C C . GLU H 2 59 ? 12.509 70.829 68.998 1.00 65.58 60 GLU H C 1
ATOM 7795 O O . GLU H 2 59 ? 11.524 71.532 69.226 1.00 69.37 60 GLU H O 1
ATOM 7801 N N . GLU H 2 60 ? 13.691 71.039 69.571 1.00 64.35 61 GLU H N 1
ATOM 7802 C CA . GLU H 2 60 ? 13.884 72.157 70.486 1.00 6.00 61 GLU H CA 1
ATOM 7803 C C . GLU H 2 60 ? 13.744 73.444 69.685 1.00 68.65 61 GLU H C 1
ATOM 7804 O O . GLU H 2 60 ? 13.963 73.459 68.472 1.00 72.92 61 GLU H O 1
ATOM 7810 N N . MET H 2 61 ? 13.375 74.522 70.367 1.00 72.91 62 MET H N 1
ATOM 7811 C CA . MET H 2 61 ? 13.207 75.815 69.720 1.00 74.93 62 MET H CA 1
ATOM 7812 C C . MET H 2 61 ? 13.898 76.904 70.527 1.00 76.66 62 MET H C 1
ATOM 7813 O O . MET H 2 61 ? 14.140 76.740 71.722 1.00 81.74 62 MET H O 1
ATOM 7818 N N . ARG H 2 72 ? 15.284 87.111 80.113 1.00 70.12 73 ARG H N 1
ATOM 7819 C CA . ARG H 2 72 ? 16.302 86.071 80.032 1.00 65.41 73 ARG H CA 1
ATOM 7820 C C . ARG H 2 72 ? 16.471 85.359 81.368 1.00 64.24 73 ARG H C 1
ATOM 7821 O O . ARG H 2 72 ? 16.253 85.941 82.432 1.00 67.54 73 ARG H O 1
ATOM 7829 N N . LYS H 2 73 ? 16.858 84.091 81.301 1.00 58.97 74 LYS H N 1
ATOM 7830 C CA . LYS H 2 73 ? 17.072 83.286 82.494 1.00 54.54 74 LYS H CA 1
ATOM 7831 C C . LYS H 2 73 ? 18.491 82.740 82.398 1.00 50.55 74 LYS H C 1
ATOM 7832 O O . LYS H 2 73 ? 19.060 82.693 81.308 1.00 47.35 74 LYS H O 1
ATOM 7838 N N . LEU H 2 74 ? 19.072 82.344 83.527 1.00 47.67 75 LEU H N 1
ATOM 7839 C CA . LEU H 2 74 ? 20.418 81.787 83.498 1.00 45.33 75 LEU H CA 1
ATOM 7840 C C . LEU H 2 74 ? 20.335 80.428 82.814 1.00 48.23 75 LEU H C 1
ATOM 7841 O O . LEU H 2 74 ? 19.403 79.661 83.062 1.00 45.72 75 LEU H O 1
ATOM 7846 N N . ARG H 2 75 ? 21.303 80.132 81.953 1.00 46.29 76 ARG H N 1
ATOM 7847 C CA . ARG H 2 75 ? 21.302 78.866 81.232 1.00 50.83 76 ARG H CA 1
ATOM 7848 C C . ARG H 2 75 ? 21.200 77.659 82.160 1.00 52.58 76 ARG H C 1
ATOM 7849 O O . ARG H 2 75 ? 20.515 76.684 81.845 1.00 53.67 76 ARG H O 1
ATOM 7857 N N . GLU H 2 76 ? 21.877 77.724 83.303 1.00 53.51 77 GLU H N 1
ATOM 7858 C CA . GLU H 2 76 ? 21.852 76.622 84.260 1.00 55.30 77 GLU H CA 1
ATOM 7859 C C . GLU H 2 76 ? 20.508 76.563 84.974 1.00 54.42 77 GLU H C 1
ATOM 7860 O O . GLU H 2 76 ? 20.214 75.606 85.693 1.00 55.99 77 GLU H O 1
ATOM 7866 N N . GLU H 2 77 ? 19.705 77.603 84.779 1.00 60.62 78 GLU H N 1
ATOM 7867 C CA . GLU H 2 77 ? 18.388 77.702 85.395 1.00 68.61 78 GLU H CA 1
ATOM 7868 C C . GLU H 2 77 ? 17.312 77.317 84.381 1.00 70.22 78 GLU H C 1
ATOM 7869 O O . GLU H 2 77 ? 16.115 77.453 84.638 1.00 69.98 78 GLU H O 1
ATOM 7875 N N . ALA H 2 78 ? 17.754 76.828 83.228 1.00 65.41 79 ALA H N 1
ATOM 7876 C CA . ALA H 2 78 ? 16.842 76.417 82.170 1.00 65.79 79 ALA H CA 1
ATOM 7877 C C . ALA H 2 78 ? 17.195 75.009 81.709 1.00 66.65 79 ALA H C 1
ATOM 7878 O O . ALA H 2 78 ? 17.328 74.752 80.512 1.00 72.40 79 ALA H O 1
ATOM 7880 N N . ARG H 2 79 ? 17.348 74.101 82.669 1.00 62.65 80 ARG H N 1
ATOM 7881 C CA . ARG H 2 79 ? 17.690 72.717 82.367 1.00 64.70 80 ARG H CA 1
ATOM 7882 C C . ARG H 2 79 ? 16.638 72.070 81.472 1.00 61.77 80 ARG H C 1
ATOM 7883 O O . ARG H 2 79 ? 16.928 71.127 80.737 1.00 63.17 80 ARG H O 1
ATOM 7891 N N . ARG H 2 80 ? 15.416 72.585 81.538 1.00 64.08 81 ARG H N 1
ATOM 7892 C CA . ARG H 2 80 ? 14.331 72.061 80.723 1.00 67.42 81 ARG H CA 1
ATOM 7893 C C . ARG H 2 80 ? 14.331 72.812 79.396 1.00 69.35 81 ARG H C 1
ATOM 7894 O O . ARG H 2 80 ? 14.432 74.038 79.368 1.00 74.02 81 ARG H O 1
ATOM 7902 N N . LYS H 2 81 ? 14.228 72.076 78.296 1.00 71.83 82 LYS H N 1
ATOM 7903 C CA . LYS H 2 81 ? 14.238 72.695 76.978 1.00 67.26 82 LYS H CA 1
ATOM 7904 C C . LYS H 2 81 ? 12.827 72.955 76.461 1.00 66.10 82 LYS H C 1
ATOM 7905 O O . LYS H 2 81 ? 11.847 72.434 77.001 1.00 64.26 82 LYS H O 1
ATOM 7911 N N . LYS H 2 82 ? 12.740 73.776 75.419 1.00 63.51 83 LYS H N 1
ATOM 7912 C CA . LYS H 2 82 ? 11.469 74.123 74.797 1.00 56.02 83 LYS H CA 1
ATOM 7913 C C . LYS H 2 82 ? 11.342 73.318 73.511 1.00 53.55 83 LYS H C 1
ATOM 7914 O O . LYS H 2 82 ? 12.205 73.395 72.639 1.00 56.97 83 LYS H O 1
ATOM 7920 N N . TYR H 2 83 ? 10.271 72.543 73.396 1.00 49.66 84 TYR H N 1
ATOM 7921 C CA . TYR H 2 83 ? 10.064 71.737 72.204 1.00 53.48 84 TYR H CA 1
ATOM 7922 C C . TYR H 2 83 ? 8.804 72.090 71.431 1.00 49.87 84 TYR H C 1
ATOM 7923 O O . TYR H 2 83 ? 7.819 72.571 71.990 1.00 54.54 84 TYR H O 1
ATOM 7932 N N . GLY H 2 84 ? 8.863 71.841 70.129 1.00 53.66 85 GLY H N 1
ATOM 7933 C CA . GLY H 2 84 ? 7.739 72.085 69.251 1.00 54.13 85 GLY H CA 1
ATOM 7934 C C . GLY H 2 84 ? 7.712 70.887 68.326 1.00 59.90 85 GLY H C 1
ATOM 7935 O O . GLY H 2 84 ? 8.382 69.892 68.598 1.00 53.01 85 GLY H O 1
ATOM 7936 N N . ILE H 2 85 ? 6.948 70.962 67.244 1.00 56.05 86 ILE H N 1
ATOM 7937 C CA . ILE H 2 85 ? 6.891 69.859 66.295 1.00 62.97 86 ILE H CA 1
ATOM 7938 C C . ILE H 2 85 ? 6.789 70.391 64.873 1.00 66.48 86 ILE H C 1
ATOM 7939 O O . ILE H 2 85 ? 5.818 71.055 64.509 1.00 69.56 86 ILE H O 1
ATOM 7944 N N . VAL H 2 86 ? 7.815 70.110 64.078 1.00 68.91 87 VAL H N 1
ATOM 7945 C CA . VAL H 2 86 ? 7.858 70.556 62.693 1.00 64.64 87 VAL H CA 1
ATOM 7946 C C . VAL H 2 86 ? 7.401 69.415 61.796 1.00 66.06 87 VAL H C 1
ATOM 7947 O O . VAL H 2 86 ? 7.653 68.247 62.095 1.00 63.66 87 VAL H O 1
ATOM 7951 N N . LEU H 2 87 ? 6.718 69.741 60.705 1.00 65.54 88 LEU H N 1
ATOM 7952 C CA . LEU H 2 87 ? 6.266 68.699 59.797 1.00 64.84 88 LEU H CA 1
ATOM 7953 C C . LEU H 2 87 ? 7.352 68.463 58.755 1.00 68.25 88 LEU H C 1
ATOM 7954 O O . LEU H 2 87 ? 7.665 69.341 57.947 1.00 64.49 88 LEU H O 1
ATOM 7959 N N . LYS H 2 88 ? 7.927 67.267 58.792 1.00 64.79 89 LYS H N 1
ATOM 7960 C CA . LYS H 2 88 ? 8.992 66.884 57.878 1.00 69.59 89 LYS H CA 1
ATOM 7961 C C . LYS H 2 88 ? 8.626 66.930 56.396 1.00 70.22 89 LYS H C 1
ATOM 7962 O O . LYS H 2 88 ? 7.813 66.133 55.919 1.00 66.89 89 LYS H O 1
ATOM 7968 N N . GLU H 2 89 ? 9.230 67.872 55.677 1.00 73.14 90 GLU H N 1
ATOM 7969 C CA . GLU H 2 89 ? 9.017 68.010 54.241 1.00 75.86 90 GLU H CA 1
ATOM 7970 C C . GLU H 2 89 ? 9.889 66.932 53.604 1.00 80.04 90 GLU H C 1
ATOM 7971 O O . GLU H 2 89 ? 10.952 67.219 53.053 1.00 85.27 90 GLU H O 1
ATOM 7977 N N . PHE H 2 90 ? 9.439 65.685 53.694 1.00 81.13 91 PHE H N 1
ATOM 7978 C CA . PHE H 2 90 ? 10.202 64.572 53.152 1.00 81.36 91 PHE H CA 1
ATOM 7979 C C . PHE H 2 90 ? 9.832 64.155 51.737 1.00 82.61 91 PHE H C 1
ATOM 7980 O O . PHE H 2 90 ? 8.760 64.489 51.230 1.00 86.51 91 PHE H O 1
ATOM 7988 N N . ARG H 2 91 ? 10.736 63.406 51.112 1.00 78.03 92 ARG H N 1
ATOM 7989 C CA . ARG H 2 91 ? 10.551 62.941 49.744 1.00 72.96 92 ARG H CA 1
ATOM 7990 C C . ARG H 2 91 ? 10.380 61.424 49.690 1.00 68.56 92 ARG H C 1
ATOM 7991 O O . ARG H 2 91 ? 10.967 60.696 50.495 1.00 69.63 92 ARG H O 1
ATOM 7999 N N . PRO H 2 92 ? 9.577 60.927 48.731 1.00 64.47 93 PRO H N 1
ATOM 8000 C CA . PRO H 2 92 ? 9.323 59.492 48.560 1.00 61.06 93 PRO H CA 1
ATOM 8001 C C . PRO H 2 92 ? 10.619 58.749 48.245 1.00 60.40 93 PRO H C 1
ATOM 8002 O O . PRO H 2 92 ? 10.716 57.531 48.416 1.00 54.04 93 PRO H O 1
ATOM 8006 N N . GLU H 2 93 ? 11.606 59.516 47.793 1.00 57.67 94 GLU H N 1
ATOM 8007 C CA . GLU H 2 93 ? 12.929 59.017 47.427 1.00 66.93 94 GLU H CA 1
ATOM 8008 C C . GLU H 2 93 ? 13.635 58.393 48.624 1.00 67.85 94 GLU H C 1
ATOM 8009 O O . GLU H 2 93 ? 14.413 57.449 48.481 1.00 72.02 94 GLU H O 1
ATOM 8015 N N . ASP H 2 94 ? 13.363 58.943 49.803 1.00 65.48 95 ASP H N 1
ATOM 8016 C CA . ASP H 2 94 ? 13.972 58.477 51.041 1.00 64.53 95 ASP H CA 1
ATOM 8017 C C . ASP H 2 94 ? 13.178 57.340 51.664 1.00 65.10 95 ASP H C 1
ATOM 8018 O O . ASP H 2 94 ? 13.702 56.577 52.476 1.00 66.25 95 ASP H O 1
ATOM 8023 N N . GLN H 2 95 ? 11.911 57.227 51.286 1.00 58.89 96 GLN H N 1
ATOM 8024 C CA . GLN H 2 95 ? 11.071 56.167 51.817 1.00 57.10 96 GLN H CA 1
ATOM 8025 C C . GLN H 2 95 ? 11.705 54.812 51.520 1.00 51.40 96 GLN H C 1
ATOM 8026 O O . GLN H 2 95 ? 12.343 54.627 50.483 1.00 56.47 96 GLN H O 1
ATOM 8032 N N . PRO H 2 96 ? 11.560 53.852 52.443 1.00 51.44 97 PRO H N 1
ATOM 8033 C CA . PRO H 2 96 ? 12.129 52.515 52.249 1.00 50.44 97 PRO H CA 1
ATOM 8034 C C . PRO H 2 96 ? 11.270 51.715 51.276 1.00 49.52 97 PRO H C 1
ATOM 8035 O O . PRO H 2 96 ? 10.085 52.002 51.106 1.00 51.26 97 PRO H O 1
ATOM 8039 N N . TRP H 2 97 ? 11.869 50.718 50.634 1.00 47.37 98 TRP H N 1
ATOM 8040 C CA . TRP H 2 97 ? 11.132 49.861 49.717 1.00 42.25 98 TRP H CA 1
ATOM 8041 C C . TRP H 2 97 ? 10.687 48.646 50.508 1.00 38.96 98 TRP H C 1
ATOM 8042 O O . TRP H 2 97 ? 11.407 48.183 51.395 1.00 43.43 98 TRP H O 1
ATOM 8053 N N . LEU H 2 98 ? 9.503 48.134 50.202 1.00 29.05 99 LEU H N 1
ATOM 8054 C CA . LEU H 2 98 ? 9.023 46.927 50.848 1.00 36.18 99 LEU H CA 1
ATOM 8055 C C . LEU H 2 98 ? 8.823 45.899 49.735 1.00 41.85 99 LEU H C 1
ATOM 8056 O O . LEU H 2 98 ? 7.993 46.085 48.843 1.00 38.77 99 LEU H O 1
ATOM 8061 N N . LEU H 2 99 ? 9.616 44.834 49.775 1.00 39.90 100 LEU H N 1
ATOM 8062 C CA . LEU H 2 99 ? 9.528 43.761 48.792 1.00 39.37 100 LEU H CA 1
ATOM 8063 C C . LEU H 2 99 ? 8.753 42.597 49.415 1.00 39.15 100 LEU H C 1
ATOM 8064 O O . LEU H 2 99 ? 9.178 42.032 50.419 1.00 37.07 100 LEU H O 1
ATOM 8069 N N . ARG H 2 100 ? 7.613 42.251 48.819 1.00 39.27 101 ARG H N 1
ATOM 8070 C CA . ARG H 2 100 ? 6.779 41.157 49.324 1.00 38.47 101 ARG H CA 1
ATOM 8071 C C . ARG H 2 100 ? 6.683 40.026 48.300 1.00 37.83 101 ARG H C 1
ATOM 8072 O O . ARG H 2 100 ? 6.115 40.191 47.222 1.00 42.33 101 ARG H O 1
ATOM 8080 N N . VAL H 2 101 ? 7.243 38.876 48.656 1.00 39.13 102 VAL H N 1
ATOM 8081 C CA . VAL H 2 101 ? 7.267 37.724 47.771 1.00 46.61 102 VAL H CA 1
ATOM 8082 C C . VAL H 2 101 ? 6.160 36.702 48.038 1.00 52.37 102 VAL H C 1
ATOM 8083 O O . VAL H 2 101 ? 6.036 36.179 49.143 1.00 58.17 102 VAL H O 1
ATOM 8087 N N . ASN H 2 102 ? 5.362 36.431 47.011 1.00 52.38 103 ASN H N 1
ATOM 8088 C CA . ASN H 2 102 ? 4.279 35.460 47.089 1.00 56.59 103 ASN H CA 1
ATOM 8089 C C . ASN H 2 102 ? 3.161 35.749 48.090 1.00 57.23 103 ASN H C 1
ATOM 8090 O O . ASN H 2 102 ? 3.122 35.188 49.186 1.00 63.18 103 ASN H O 1
ATOM 8095 N N . GLY H 2 103 ? 2.247 36.627 47.691 1.00 64.14 104 GLY H N 1
ATOM 8096 C CA . GLY H 2 103 ? 1.105 36.973 48.520 1.00 64.52 104 GLY H CA 1
ATOM 8097 C C . GLY H 2 103 ? 1.282 37.265 49.999 1.00 66.14 104 GLY H C 1
ATOM 8098 O O . GLY H 2 103 ? 2.392 37.396 50.517 1.00 66.96 104 GLY H O 1
ATOM 8099 N N . LYS H 2 104 ? 0.139 37.360 50.672 1.00 64.94 105 LYS H N 1
ATOM 8100 C CA . LYS H 2 104 ? 0.046 37.656 52.097 1.00 57.92 105 LYS H CA 1
ATOM 8101 C C . LYS H 2 104 ? 1.019 36.931 53.028 1.00 59.72 105 LYS H C 1
ATOM 8102 O O . LYS H 2 104 ? 1.552 37.535 53.958 1.00 60.60 105 LYS H O 1
ATOM 8108 N N . SER H 2 105 ? 1.255 35.646 52.784 1.00 61.07 106 SER H N 1
ATOM 8109 C CA . SER H 2 105 ? 2.123 34.863 53.661 1.00 63.79 106 SER H CA 1
ATOM 8110 C C . SER H 2 105 ? 3.539 34.536 53.188 1.00 66.93 106 SER H C 1
ATOM 8111 O O . SER H 2 105 ? 4.185 33.648 53.749 1.00 65.84 106 SER H O 1
ATOM 8114 N N . GLY H 2 106 ? 4.031 35.247 52.180 1.00 66.45 107 GLY H N 1
ATOM 8115 C CA . GLY H 2 106 ? 5.374 34.977 51.690 1.00 60.09 107 GLY H CA 1
ATOM 8116 C C . GLY H 2 106 ? 6.453 35.766 52.413 1.00 54.58 107 GLY H C 1
ATOM 8117 O O . GLY H 2 106 ? 6.163 36.506 53.351 1.00 54.64 107 GLY H O 1
ATOM 8118 N N . ARG H 2 107 ? 7.702 35.603 51.982 1.00 55.54 108 ARG H N 1
ATOM 8119 C CA . ARG H 2 107 ? 8.814 36.324 52.597 1.00 54.73 108 ARG H CA 1
ATOM 8120 C C . ARG H 2 107 ? 8.666 37.818 52.343 1.00 49.79 108 ARG H C 1
ATOM 8121 O O . ARG H 2 107 ? 8.077 38.230 51.342 1.00 51.45 108 ARG H O 1
ATOM 8129 N N . LYS H 2 108 ? 9.212 38.625 53.248 1.00 42.19 109 LYS H N 1
ATOM 8130 C CA . LYS H 2 108 ? 9.144 40.075 53.120 1.00 42.22 109 LYS H CA 1
ATOM 8131 C C . LYS H 2 108 ? 10.485 40.719 53.457 1.00 43.52 109 LYS H C 1
ATOM 8132 O O . LYS H 2 108 ? 11.152 40.329 54.417 1.00 42.02 109 LYS H O 1
ATOM 8138 N N . PHE H 2 109 ? 10.883 41.701 52.655 1.00 41.46 110 PHE H N 1
ATOM 8139 C CA . PHE H 2 109 ? 12.152 42.385 52.871 1.00 36.08 110 PHE H CA 1
ATOM 8140 C C . PHE H 2 109 ? 11.953 43.888 52.846 1.00 35.78 110 PHE H C 1
ATOM 8141 O O . PHE H 2 109 ? 11.079 44.397 52.142 1.00 48.19 110 PHE H O 1
ATOM 8149 N N . LYS H 2 110 ? 12.775 44.593 53.616 1.00 32.60 111 LYS H N 1
ATOM 8150 C CA . LYS H 2 110 ? 12.741 46.045 53.647 1.00 29.12 111 LYS H CA 1
ATOM 8151 C C . LYS H 2 110 ? 14.055 46.514 53.022 1.00 35.00 111 LYS H C 1
ATOM 8152 O O . LYS H 2 110 ? 15.124 45.993 53.346 1.00 34.06 111 LYS H O 1
ATOM 8158 N N . GLY H 2 111 ? 13.963 47.480 52.115 1.00 34.12 112 GLY H N 1
ATOM 8159 C CA . GLY H 2 111 ? 15.143 47.996 51.443 1.00 33.60 112 GLY H CA 1
ATOM 8160 C C . GLY H 2 111 ? 15.451 49.432 51.817 1.00 37.02 112 GLY H C 1
ATOM 8161 O O . GLY H 2 111 ? 14.616 50.323 51.644 1.00 39.77 112 GLY H O 1
ATOM 8162 N N . ILE H 2 112 ? 16.659 49.654 52.330 1.00 30.72 113 ILE H N 1
ATOM 8163 C CA . ILE H 2 112 ? 17.098 50.988 52.744 1.00 35.87 113 ILE H CA 1
ATOM 8164 C C . ILE H 2 112 ? 18.237 51.493 51.855 1.00 34.29 113 ILE H C 1
ATOM 8165 O O . ILE H 2 112 ? 19.181 50.757 51.562 1.00 36.72 113 ILE H O 1
ATOM 8170 N N . LYS H 2 113 ? 18.150 52.756 51.447 1.00 38.83 114 LYS H N 1
ATOM 8171 C CA . LYS H 2 113 ? 19.159 53.380 50.597 1.00 37.21 114 LYS H CA 1
ATOM 8172 C C . LYS H 2 113 ? 20.565 53.322 51.192 1.00 47.04 114 LYS H C 1
ATOM 8173 O O . LYS H 2 113 ? 20.768 53.620 52.368 1.00 46.81 114 LYS H O 1
ATOM 8179 N N . LYS H 2 114 ? 21.533 52.954 50.359 1.00 42.19 115 LYS H N 1
ATOM 8180 C CA . LYS H 2 114 ? 22.929 52.849 50.777 1.00 53.67 115 LYS H CA 1
ATOM 8181 C C . LYS H 2 114 ? 23.586 54.224 50.806 1.00 53.14 115 LYS H C 1
ATOM 8182 O O . LYS H 2 114 ? 23.190 55.127 50.070 1.00 64.25 115 LYS H O 1
ATOM 8188 N N . GLY H 2 115 ? 24.591 54.376 51.660 0.00 27.57 116 GLY H N 1
ATOM 8189 C CA . GLY H 2 115 ? 25.276 55.649 51.749 0.00 27.57 116 GLY H CA 1
ATOM 8190 C C . GLY H 2 115 ? 25.806 56.095 50.396 0.00 27.57 116 GLY H C 1
ATOM 8191 O O . GLY H 2 115 ? 25.956 57.291 50.149 0.00 27.57 116 GLY H O 1
ATOM 8192 N N . GLY H 2 116 ? 26.083 55.136 49.516 0.00 27.57 117 GLY H N 1
ATOM 8193 C CA . GLY H 2 116 ? 26.594 55.465 48.198 0.00 27.57 117 GLY H CA 1
ATOM 8194 C C . GLY H 2 116 ? 27.944 56.149 48.258 0.00 27.57 117 GLY H C 1
ATOM 8195 O O . GLY H 2 116 ? 28.540 56.233 49.332 0.00 27.57 117 GLY H O 1
ATOM 8196 N N . VAL H 2 117 ? 28.419 56.654 47.119 0.00 27.57 118 VAL H N 1
ATOM 8197 C CA . VAL H 2 117 ? 29.730 57.313 47.047 0.00 27.57 118 VAL H CA 1
ATOM 8198 C C . VAL H 2 117 ? 29.744 58.482 46.060 0.00 27.57 118 VAL H C 1
ATOM 8199 O O . VAL H 2 117 ? 29.770 58.280 44.847 0.00 27.57 118 VAL H O 1
ATOM 8203 N N . THR H 2 118 ? 29.728 59.698 46.593 0.00 27.57 119 THR H N 1
ATOM 8204 C CA . THR H 2 118 ? 29.757 60.887 45.753 0.00 27.57 119 THR H CA 1
ATOM 8205 C C . THR H 2 118 ? 31.160 61.497 45.771 0.00 27.57 119 THR H C 1
ATOM 8206 O O . THR H 2 118 ? 31.557 62.133 46.762 0.00 27.57 119 THR H O 1
ATOM 8210 N N . GLU H 2 119 ? 31.916 61.301 44.699 1.00 70.04 120 GLU H N 1
ATOM 8211 C CA . GLU H 2 119 ? 33.277 61.854 44.631 1.00 64.21 120 GLU H CA 1
ATOM 8212 C C . GLU H 2 119 ? 33.828 61.952 43.216 1.00 59.60 120 GLU H C 1
ATOM 8213 O O . GLU H 2 119 ? 33.518 62.890 42.482 1.00 63.37 120 GLU H O 1
ATOM 8219 N N . ASN H 2 120 ? 34.636 60.974 42.829 1.00 51.06 121 ASN H N 1
ATOM 8220 C CA . ASN H 2 120 ? 35.229 60.975 41.499 1.00 45.43 121 ASN H CA 1
ATOM 8221 C C . ASN H 2 120 ? 34.835 59.760 40.652 1.00 41.39 121 ASN H C 1
ATOM 8222 O O . ASN H 2 120 ? 35.377 59.551 39.563 1.00 39.13 121 ASN H O 1
ATOM 8227 N N . THR H 2 121 ? 33.920 58.951 41.174 1.00 43.19 122 THR H N 1
ATOM 8228 C CA . THR H 2 121 ? 33.473 57.759 40.459 1.00 38.57 122 THR H CA 1
ATOM 8229 C C . THR H 2 121 ? 32.000 57.475 40.724 1.00 35.78 122 THR H C 1
ATOM 8230 O O . THR H 2 121 ? 31.403 58.005 41.665 1.00 36.48 122 THR H O 1
ATOM 8234 N N . SER H 2 122 ? 31.415 56.639 39.877 1.00 30.77 123 SER H N 1
ATOM 8235 C CA . SER H 2 122 ? 30.024 56.248 40.027 1.00 29.47 123 SER H CA 1
ATOM 8236 C C . SER H 2 122 ? 29.894 54.869 39.378 1.00 25.98 123 SER H C 1
ATOM 8237 O O . SER H 2 122 ? 30.805 54.418 38.667 1.00 29.62 123 SER H O 1
ATOM 8240 N N . TYR H 2 123 ? 28.782 54.193 39.637 1.00 27.39 124 TYR H N 1
ATOM 8241 C CA . TYR H 2 123 ? 28.590 52.852 39.085 1.00 23.65 124 TYR H CA 1
ATOM 8242 C C . TYR H 2 123 ? 27.740 52.764 37.828 1.00 27.78 124 TYR H C 1
ATOM 8243 O O . TYR H 2 123 ? 26.809 53.549 37.623 1.00 28.56 124 TYR H O 1
ATOM 8252 N N . TYR H 2 124 ? 28.077 51.793 36.981 1.00 22.53 125 TYR H N 1
ATOM 8253 C CA . TYR H 2 124 ? 27.323 51.538 35.746 1.00 18.87 125 TYR H CA 1
ATOM 8254 C C . TYR H 2 124 ? 27.018 50.048 35.661 1.00 25.76 125 TYR H C 1
ATOM 8255 O O . TYR H 2 124 ? 27.794 49.238 36.154 1.00 24.09 125 TYR H O 1
ATOM 8264 N N . ILE H 2 125 ? 25.890 49.706 35.043 1.00 23.72 126 ILE H N 1
ATOM 8265 C CA . ILE H 2 125 ? 25.540 48.299 34.822 1.00 19.42 126 ILE H CA 1
ATOM 8266 C C . ILE H 2 125 ? 25.909 48.049 33.357 1.00 24.32 126 ILE H C 1
ATOM 8267 O O . ILE H 2 125 ? 25.515 48.816 32.488 1.00 25.36 126 ILE H O 1
ATOM 8272 N N . PHE H 2 126 ? 26.714 47.023 33.085 1.00 20.45 127 PHE H N 1
ATOM 8273 C CA . PHE H 2 126 ? 27.058 46.657 31.706 1.00 19.42 127 PHE H CA 1
ATOM 8274 C C . PHE H 2 126 ? 26.260 45.418 31.356 1.00 28.40 127 PHE H C 1
ATOM 8275 O O . PHE H 2 126 ? 26.283 44.439 32.098 1.00 22.91 127 PHE H O 1
ATOM 8283 N N . THR H 2 127 ? 25.565 45.465 30.224 1.00 24.82 128 THR H N 1
ATOM 8284 C CA . THR H 2 127 ? 24.761 44.347 29.749 1.00 28.79 128 THR H CA 1
ATOM 8285 C C . THR H 2 127 ? 25.304 43.950 28.386 1.00 28.69 128 THR H C 1
ATOM 8286 O O . THR H 2 127 ? 26.035 44.712 27.756 1.00 32.56 128 THR H O 1
ATOM 8290 N N . GLN H 2 128 ? 24.958 42.749 27.934 1.00 29.72 129 GLN H N 1
ATOM 8291 C CA . GLN H 2 128 ? 25.402 42.295 26.623 1.00 28.86 129 GLN H CA 1
ATOM 8292 C C . GLN H 2 128 ? 24.164 42.085 25.739 1.00 34.05 129 GLN H C 1
ATOM 8293 O O . GLN H 2 128 ? 23.173 41.508 26.186 1.00 35.75 129 GLN H O 1
ATOM 8299 N N . CYS H 2 129 ? 24.236 42.576 24.500 1.00 34.70 130 CYS H N 1
ATOM 8300 C CA . CYS H 2 129 ? 23.141 42.499 23.520 1.00 38.89 130 CYS H CA 1
ATOM 8301 C C . CYS H 2 129 ? 23.312 41.428 22.449 1.00 38.43 130 CYS H C 1
ATOM 8302 O O . CYS H 2 129 ? 24.416 40.950 22.203 1.00 39.27 130 CYS H O 1
ATOM 8305 N N . PRO H 2 130 ? 22.206 41.059 21.776 1.00 44.58 131 PRO H N 1
ATOM 8306 C CA . PRO H 2 130 ? 22.218 40.047 20.716 1.00 40.90 131 PRO H CA 1
ATOM 8307 C C . PRO H 2 130 ? 23.103 40.430 19.530 1.00 48.23 131 PRO H C 1
ATOM 8308 O O . PRO H 2 130 ? 23.768 39.573 18.947 1.00 53.45 131 PRO H O 1
ATOM 8312 N N . ASP H 2 131 ? 23.121 41.713 19.172 1.00 43.07 132 ASP H N 1
ATOM 8313 C CA . ASP H 2 131 ? 23.944 42.154 18.050 1.00 42.29 132 ASP H CA 1
ATOM 8314 C C . ASP H 2 131 ? 25.433 42.080 18.387 1.00 46.89 132 ASP H C 1
ATOM 8315 O O . ASP H 2 131 ? 26.279 42.421 17.561 1.00 45.20 132 ASP H O 1
ATOM 8320 N N . GLY H 2 132 ? 25.742 41.639 19.607 1.00 46.86 133 GLY H N 1
ATOM 8321 C CA . GLY H 2 132 ? 27.127 41.490 20.031 1.00 48.65 133 GLY H CA 1
ATOM 8322 C C . GLY H 2 132 ? 27.734 42.552 20.940 1.00 47.56 133 GLY H C 1
ATOM 8323 O O . GLY H 2 132 ? 28.736 42.302 21.615 1.00 43.06 133 GLY H O 1
ATOM 8324 N N . ALA H 2 133 ? 27.134 43.733 20.979 1.00 40.44 134 ALA H N 1
ATOM 8325 C CA . ALA H 2 133 ? 27.670 44.812 21.791 1.00 34.05 134 ALA H CA 1
ATOM 8326 C C . ALA H 2 133 ? 27.268 44.796 23.257 1.00 26.81 134 ALA H C 1
ATOM 8327 O O . ALA H 2 133 ? 26.327 44.106 23.660 1.00 31.03 134 ALA H O 1
ATOM 8329 N N . PHE H 2 134 ? 28.011 45.572 24.045 1.00 24.79 135 PHE H N 1
ATOM 8330 C CA . PHE H 2 134 ? 27.741 45.757 25.465 1.00 25.17 135 PHE H CA 1
ATOM 8331 C C . PHE H 2 134 ? 27.016 47.112 25.561 1.00 30.29 135 PHE H C 1
ATOM 8332 O O . PHE H 2 134 ? 27.329 48.038 24.803 1.00 31.29 135 PHE H O 1
ATOM 8340 N N . GLU H 2 135 ? 26.057 47.232 26.472 1.00 28.87 136 GLU H N 1
ATOM 8341 C CA . GLU H 2 135 ? 25.363 48.509 26.694 1.00 25.95 136 GLU H CA 1
ATOM 8342 C C . GLU H 2 135 ? 25.503 48.849 28.175 1.00 30.00 136 GLU H C 1
ATOM 8343 O O . GLU H 2 135 ? 25.279 47.998 29.032 1.00 32.07 136 GLU H O 1
ATOM 8349 N N . ALA H 2 136 ? 25.903 50.083 28.480 1.00 24.27 137 ALA H N 1
ATOM 8350 C CA . ALA H 2 136 ? 26.086 50.472 29.869 1.00 23.05 137 ALA H CA 1
ATOM 8351 C C . ALA H 2 136 ? 25.089 51.539 30.278 1.00 29.39 137 ALA H C 1
ATOM 8352 O O . ALA H 2 136 ? 24.748 52.414 29.487 1.00 30.11 137 ALA H O 1
ATOM 8354 N N . PHE H 2 137 ? 24.645 51.465 31.527 1.00 25.91 138 PHE H N 1
ATOM 8355 C CA . PHE H 2 137 ? 23.679 52.418 32.064 1.00 27.31 138 PHE H CA 1
ATOM 8356 C C . PHE H 2 137 ? 24.090 52.823 33.466 1.00 30.49 138 PHE H C 1
ATOM 8357 O O . PHE H 2 137 ? 24.570 52.006 34.238 1.00 23.85 138 PHE H O 1
ATOM 8365 N N . PRO H 2 138 ? 23.911 54.105 33.830 1.00 28.84 139 PRO H N 1
ATOM 8366 C CA . PRO H 2 138 ? 24.308 54.478 35.187 1.00 24.75 139 PRO H CA 1
ATOM 8367 C C . PRO H 2 138 ? 23.376 53.940 36.273 1.00 23.11 139 PRO H C 1
ATOM 8368 O O . PRO H 2 138 ? 22.172 53.821 36.063 1.00 28.96 139 PRO H O 1
ATOM 8372 N N . VAL H 2 139 ? 23.937 53.627 37.440 1.00 24.43 140 VAL H N 1
ATOM 8373 C CA . VAL H 2 139 ? 23.149 53.158 38.573 1.00 23.03 140 VAL H CA 1
ATOM 8374 C C . VAL H 2 139 ? 22.532 54.388 39.237 1.00 35.12 140 VAL H C 1
ATOM 8375 O O . VAL H 2 139 ? 23.245 55.328 39.598 1.00 32.90 140 VAL H O 1
ATOM 8379 N N . HIS H 2 140 ? 21.211 54.375 39.377 1.00 27.46 141 HIS H N 1
ATOM 8380 C CA . HIS H 2 140 ? 20.483 55.479 40.003 1.00 34.38 141 HIS H CA 1
ATOM 8381 C C . HIS H 2 140 ? 20.699 55.421 41.515 1.00 35.12 141 HIS H C 1
ATOM 8382 O O . HIS H 2 140 ? 21.340 56.294 42.094 1.00 41.73 141 HIS H O 1
ATOM 8389 N N . ASN H 2 141 ? 20.161 54.388 42.152 1.00 30.88 142 ASN H N 1
ATOM 8390 C CA . ASN H 2 141 ? 20.299 54.210 43.587 1.00 32.56 142 ASN H CA 1
ATOM 8391 C C . ASN H 2 141 ? 20.665 52.771 43.920 1.00 28.33 142 ASN H C 1
ATOM 8392 O O . ASN H 2 141 ? 20.497 51.867 43.098 1.00 30.10 142 ASN H O 1
ATOM 8397 N N . TRP H 2 142 ? 21.170 52.574 45.130 1.00 28.17 143 TRP H N 1
ATOM 8398 C CA . TRP H 2 142 ? 21.595 51.270 45.616 1.00 26.62 143 TRP H CA 1
ATOM 8399 C C . TRP H 2 142 ? 20.856 51.011 46.926 1.00 30.80 143 TRP H C 1
ATOM 8400 O O . TRP H 2 142 ? 20.927 51.820 47.847 1.00 34.52 143 TRP H O 1
ATOM 8411 N N . TYR H 2 143 ? 20.148 49.888 47.011 1.00 30.78 144 TYR H N 1
ATOM 8412 C CA . TYR H 2 143 ? 19.393 49.548 48.214 1.00 29.06 144 TYR H CA 1
ATOM 8413 C C . TYR H 2 143 ? 19.779 48.205 48.806 1.00 36.14 144 TYR H C 1
ATOM 8414 O O . TYR H 2 143 ? 19.976 47.226 48.088 1.00 31.80 144 TYR H O 1
ATOM 8423 N N . ASN H 2 144 ? 19.886 48.164 50.128 1.00 32.27 145 ASN H N 1
ATOM 8424 C CA . ASN H 2 144 ? 20.202 46.935 50.835 1.00 31.52 145 ASN H CA 1
ATOM 8425 C C . ASN H 2 144 ? 18.881 46.379 51.351 1.00 37.84 145 ASN H C 1
ATOM 8426 O O . ASN H 2 144 ? 18.167 47.066 52.077 1.00 37.67 145 ASN H O 1
ATOM 8431 N N . PHE H 2 145 ? 18.553 45.145 50.971 1.00 36.70 146 PHE H N 1
ATOM 8432 C CA . PHE H 2 145 ? 17.311 44.509 51.410 1.00 34.79 146 PHE H CA 1
ATOM 8433 C C . PHE H 2 145 ? 17.565 43.415 52.440 1.00 40.50 146 PHE H C 1
ATOM 8434 O O . PHE H 2 145 ? 18.423 42.561 52.241 1.00 35.90 146 PHE H O 1
ATOM 8442 N N . THR H 2 146 ? 16.805 43.441 53.534 1.00 36.45 147 THR H N 1
ATOM 8443 C CA . THR H 2 146 ? 16.925 42.435 54.585 1.00 43.72 147 THR H CA 1
ATOM 8444 C C . THR H 2 146 ? 15.526 42.096 55.081 1.00 36.94 147 THR H C 1
ATOM 8445 O O . THR H 2 146 ? 14.636 42.939 55.039 1.00 37.50 147 THR H O 1
ATOM 8449 N N . PRO H 2 147 ? 15.315 40.854 55.546 1.00 39.20 148 PRO H N 1
ATOM 8450 C CA . PRO H 2 147 ? 14.007 40.420 56.044 1.00 39.59 148 PRO H CA 1
ATOM 8451 C C . PRO H 2 147 ? 13.361 41.447 56.968 1.00 38.65 148 PRO H C 1
ATOM 8452 O O . PRO H 2 147 ? 14.033 42.074 57.789 1.00 40.44 148 PRO H O 1
ATOM 8456 N N . LEU H 2 148 ? 12.050 41.607 56.822 1.00 38.17 149 LEU H N 1
ATOM 8457 C CA . LEU H 2 148 ? 11.292 42.561 57.615 1.00 38.44 149 LEU H CA 1
ATOM 8458 C C . LEU H 2 148 ? 11.390 42.276 59.113 1.00 32.91 149 LEU H C 1
ATOM 8459 O O . LEU H 2 148 ? 11.354 43.193 59.925 1.00 40.80 149 LEU H O 1
ATOM 8464 N N . ALA H 2 149 ? 11.524 41.005 59.470 1.00 41.80 150 ALA H N 1
ATOM 8465 C CA . ALA H 2 149 ? 11.616 40.619 60.871 1.00 44.52 150 ALA H CA 1
ATOM 8466 C C . ALA H 2 149 ? 12.829 41.232 61.570 1.00 48.11 150 ALA H C 1
ATOM 8467 O O . ALA H 2 149 ? 12.867 41.311 62.800 1.00 47.19 150 ALA H O 1
ATOM 8469 N N . ARG H 2 150 ? 13.813 41.678 60.793 1.00 42.23 151 ARG H N 1
ATOM 8470 C CA . ARG H 2 150 ? 15.015 42.268 61.379 1.00 38.62 151 ARG H CA 1
ATOM 8471 C C . ARG H 2 150 ? 14.851 43.754 61.673 1.00 41.80 151 ARG H C 1
ATOM 8472 O O . ARG H 2 150 ? 15.726 44.373 62.283 1.00 42.49 151 ARG H O 1
ATOM 8480 N N . HIS H 2 151 ? 13.732 44.324 61.238 1.00 47.46 152 HIS H N 1
ATOM 8481 C CA . HIS H 2 151 ? 13.456 45.737 61.470 1.00 50.43 152 HIS H CA 1
ATOM 8482 C C . HIS H 2 151 ? 12.364 45.894 62.522 1.00 54.58 152 HIS H C 1
ATOM 8483 O O . HIS H 2 151 ? 11.182 45.779 62.216 1.00 60.04 152 HIS H O 1
ATOM 8490 N N . ARG H 2 152 ? 12.754 46.160 63.761 1.00 56.86 153 ARG H N 1
ATOM 8491 C CA . ARG H 2 152 ? 11.769 46.326 64.821 1.00 58.19 153 ARG H CA 1
ATOM 8492 C C . ARG H 2 152 ? 11.029 47.655 64.654 1.00 62.71 153 ARG H C 1
ATOM 8493 O O . ARG H 2 152 ? 11.623 48.588 64.071 1.00 58.69 153 ARG H O 1
#

Foldseek 3Di:
DDAPDAAECAAVVQPEDAAEAEDPVLVVLLVVDDDPSAFFDWDWDDDVVDIWIWTWGDPVSLQDDDPPRDDPPSDGTDIFTKAWDDDVVDWAWDWDQDPVRHIYTNHTYPTYIYTHDD/DDPDDDDDDAAEAADPDDPDAAAAEAEDVVVPDDCVPFPDKDKAFDCVLQPPKDKDFDPDDPVVPPPTHIDIDRDDDDSVQGWMWMFTDPDPGFIKIKGWDDPDDDPDFDWDWDADPVGHTYIHTHPTYIYIDTPVVPD/DPPPDAAAPLPVVAPEDAAEAEDPVLVVLLVVADDVSDFWDWDWDDDVPDIWIWTFGDDVSLPDAPVVGDDPDDDDRDTFTKAWDDPPVDWDWDWDADPVGHIYGNHTHPTYIYRHDD/DDDDDDDFAEAADPDDPDAAAAEAEDVVQPDDCVPFDDKDKAFDCPPQKAKDKDFDDVPDQDDPVDTDIDIDIDGADSVQTWIWMDTDPDPDWIKIKHWDQDDDDPDFDWDWDADPVGHTYIYGHPIYIYIDTCVVPDDDDSVRSVVSSVSVD/DDPPDAAEVQPVVAPEDEAEAEDPVLVVLQVVADDVGDFFDWDWDDDPVDIWIWTWGDPVSQCDDDVPPHDPDDDGTDIFTKAWDDPPVDKAWDWDQDPVRHIYTRHTHPTYIYRHDD/DDPDDVDDDAAEAADPPDPDAAAAEAEDVVQPDDCVPFPDKDKAFDCPPFWAKAKDFDVDDPDDPPDTHIDIDIQGDDSVQTWMWMATDPDPGWIKIKHWDADDDDPDFDWDWDADPVGHIYIYGHDTYIYIDTPVPDDAPDSVRSVVSSVRSD/DDFPDAAEPAVVVQPEDEAEAEDPVQVVLQVVDDDPSQFFDWDWDDDVPDIWIWTFGDPVSQVPADDVRDDPDDDDTDIFTKAWDQPPPDWDWDWDQDPVRHIYTNHTYPTYIYGHDD/DDDDDDDADEAADPPDPDAAAAEAEDVVVVDDCVPFPDKDKAFDCPCQVDWDKDFDPDPPVVCPDTHIDTDRDPDDSVQTWMWMAGDPDPGWIKIKGWDPADPDDDFDWDWDADPVGHIYIYGHDTYIYIDTPVVPD

InterPro domains:
  IPR003196 Transcription initiation factor IIF, beta subunit [PIRSF015849] (1-248)
  IPR003196 Transcription initiation factor IIF, beta subunit [PTHR10445] (7-243)
  IPR011039 Transcription Factor IIF, Rap30/Rap74, interaction [SSF50916] (3-118)
  IPR036388 Winged helix-like DNA-binding domain superfamily [G3DSA:1.10.10.10] (175-243)
  IPR036390 Winged helix DNA-binding domain superfamily [SSF46785] (175-242)
  IPR040450 TFIIF beta subunit, HTH domain [PF02270] (176-240)
  IPR040504 TFIIF, beta subunit, N-terminal [PF17683] (16-113)